Protein AF-0000000087572599 (afdb_homodimer)

Radius of gyration: 27.79 Å; Cα contacts (8 Å, |Δi|>4): 1695; chains: 2; bounding box: 74×83×64 Å

Organism: Thalassiosira oceanica (NCBI:txid159749)

InterPro domains:
  IPR001342 Homoserine dehydrogenase, catalytic [PF00742] (208-391)
  IPR036291 NAD(P)-binding domain superfamily [SSF51735] (2-220)

Sequence (808 aa):
MEEIRLGFLGFGSVNRALARMLVARSQSGPDAGDPRLHLSIPVGHHGHTRLVPWRAVLIVTRRHGILAPPFGDSADGHWDIDLNAVLDRVASAGNTIDNLPFSSMGEDELSRVTNIHLGKRDDNSPNTLVEAIPSNPRGDGEPVISIIRSALNNKLNVVSANKTPLAHRSGDEGEIYWELQRLAAANNVQYLHESSLMDGVPIFSLWKTMPHARLTRVRGCLNSTTTVIISRMEGDLDDTSPDGETFEQALQYAKDMGIVEADESLDIDGYDAAVKLRALLVVMSGVNESVPSLEDIEMESIRHITVEEIRRAYSDGKRKYRVVASARLSESDQWDAAVKLELISPSDPLYNLKGSDASCQLSTDCLGPVTVVSTDPTIMDTAYGLYSDIIRVTACCHEDSTTQMEEIRLGFLGFGSVNRALARMLVARSQSGPDAGDPRLHLSIPVGHHGHTRLVPWRAVLIVTRRHGILAPPFGDSADGHWDIDLNAVLDRVASAGNTIDNLPFSSMGEDELSRVTNIHLGKRDDNSPNTLVEAIPSNPRGDGEPVISIIRSALNNKLNVVSANKTPLAHRSGDEGEIYWELQRLAAANNVQYLHESSLMDGVPIFSLWKTMPHARLTRVRGCLNSTTTVIISRMEGDLDDTSPDGETFEQALQYAKDMGIVEADESLDIDGYDAAVKLRALLVVMSGVNESVPSLEDIEMESIRHITVEEIRRAYSDGKRKYRVVASARLSESDQWDAAVKLELISPSDPLYNLKGSDASCQLSTDCLGPVTVVSTDPTIMDTAYGLYSDIIRVTACCHEDSTTQ

Structure (mmCIF, N/CA/C/O backbone):
data_AF-0000000087572599-model_v1
#
loop_
_entity.id
_entity.type
_entity.pdbx_description
1 polymer 'homoserine dehydrogenase'
#
loop_
_atom_site.group_PDB
_atom_site.id
_atom_site.type_symbol
_atom_site.label_atom_id
_atom_site.label_alt_id
_atom_site.label_comp_id
_atom_site.label_asym_id
_atom_site.label_entity_id
_atom_site.label_seq_id
_atom_site.pdbx_PDB_ins_code
_atom_site.Cartn_x
_atom_site.Cartn_y
_atom_site.Cartn_z
_atom_site.occupancy
_atom_site.B_iso_or_equiv
_atom_site.auth_seq_id
_atom_site.auth_comp_id
_atom_site.auth_asym_id
_atom_site.auth_atom_id
_atom_site.pdbx_PDB_model_num
ATOM 1 N N . MET A 1 1 ? -23.531 9.594 -0.236 1 82.12 1 MET A N 1
ATOM 2 C CA . MET A 1 1 ? -23.766 11.016 -0.016 1 82.12 1 MET A CA 1
ATOM 3 C C . MET A 1 1 ? -24.094 11.727 -1.325 1 82.12 1 MET A C 1
ATOM 5 O O . MET A 1 1 ? -23.453 11.484 -2.35 1 82.12 1 MET A O 1
ATOM 9 N N . GLU A 1 2 ? -25.062 12.523 -1.342 1 84.38 2 GLU A N 1
ATOM 10 C CA . GLU A 1 2 ? -25.562 13.133 -2.568 1 84.38 2 GLU A CA 1
ATOM 11 C C . GLU A 1 2 ? -24.859 14.461 -2.846 1 84.38 2 GLU A C 1
ATOM 13 O O . GLU A 1 2 ? -24.828 14.922 -3.99 1 84.38 2 GLU A O 1
ATOM 18 N N . GLU A 1 3 ? -24.406 15.047 -1.808 1 89.25 3 GLU A N 1
ATOM 19 C CA . GLU A 1 3 ? -23.672 16.297 -1.925 1 89.25 3 GLU A CA 1
ATOM 20 C C . GLU A 1 3 ? -22.578 16.406 -0.867 1 89.25 3 GLU A C 1
ATOM 22 O O . GLU A 1 3 ? -22.766 15.969 0.27 1 89.25 3 GLU A O 1
ATOM 27 N N . ILE A 1 4 ? -21.547 17.062 -1.317 1 92.5 4 ILE A N 1
ATOM 28 C CA . ILE A 1 4 ? -20.453 17.297 -0.386 1 92.5 4 ILE A CA 1
ATOM 29 C C . ILE A 1 4 ? -20.406 18.781 0.006 1 92.5 4 ILE A C 1
ATOM 31 O O . ILE A 1 4 ? -20.297 19.656 -0.855 1 92.5 4 ILE A O 1
ATOM 35 N N . ARG A 1 5 ? -20.578 19.078 1.263 1 91.19 5 ARG A N 1
ATOM 36 C CA . ARG A 1 5 ? -20.391 20.406 1.812 1 91.19 5 ARG A CA 1
ATOM 37 C C . ARG A 1 5 ? -19.172 20.453 2.729 1 91.19 5 ARG A C 1
ATOM 39 O O . ARG A 1 5 ? -19.188 19.891 3.826 1 91.19 5 ARG A O 1
ATOM 46 N N . LEU A 1 6 ? -18.188 21.203 2.26 1 93.38 6 LEU A N 1
ATOM 47 C CA . LEU A 1 6 ? -16.891 21.141 2.932 1 93.38 6 LEU A CA 1
ATOM 48 C C . LEU A 1 6 ? -16.703 22.328 3.867 1 93.38 6 LEU A C 1
ATOM 50 O O . LEU A 1 6 ? -17.031 23.469 3.51 1 93.38 6 LEU A O 1
ATOM 54 N N . GLY A 1 7 ? -16.281 22.047 5.082 1 91.62 7 GLY A N 1
ATOM 55 C CA . GLY A 1 7 ? -15.688 23.031 5.98 1 91.62 7 GLY A CA 1
ATOM 56 C C . GLY A 1 7 ? -14.195 22.859 6.148 1 91.62 7 GLY A C 1
ATOM 57 O O . GLY A 1 7 ? -13.727 21.766 6.484 1 91.62 7 GLY A O 1
ATOM 58 N N . PHE A 1 8 ? -13.492 23.953 5.918 1 93 8 PHE A N 1
ATOM 59 C CA . PHE A 1 8 ? -12.039 23.906 6.062 1 93 8 PHE A CA 1
ATOM 60 C C . PHE A 1 8 ? -11.617 24.438 7.426 1 93 8 PHE A C 1
ATOM 62 O O . PHE A 1 8 ? -11.922 25.578 7.785 1 93 8 PHE A O 1
ATOM 69 N N . LEU A 1 9 ? -11.055 23.594 8.18 1 92.06 9 LEU A N 1
ATOM 70 C CA . LEU A 1 9 ? -10.391 24.016 9.406 1 92.06 9 LEU A CA 1
ATOM 71 C C . LEU A 1 9 ? -8.906 24.266 9.164 1 92.06 9 LEU A C 1
ATOM 73 O O . LEU A 1 9 ? -8.117 23.328 9.094 1 92.06 9 LEU A O 1
ATOM 77 N N . GLY A 1 10 ? -8.508 25.453 9.203 1 90.94 10 GLY A N 1
ATOM 78 C CA . GLY A 1 10 ? -7.211 25.859 8.68 1 90.94 10 GLY A CA 1
ATOM 79 C C . GLY A 1 10 ? -7.215 26.094 7.184 1 90.94 10 GLY A C 1
ATOM 80 O O . GLY A 1 10 ? -7.82 25.312 6.434 1 90.94 10 GLY A O 1
ATOM 81 N N . PHE A 1 11 ? -6.578 27.141 6.762 1 91.88 11 PHE A N 1
ATOM 82 C CA . PHE A 1 11 ? -6.488 27.453 5.336 1 91.88 11 PHE A CA 1
ATOM 83 C C . PHE A 1 11 ? -5.078 27.891 4.965 1 91.88 11 PHE A C 1
ATOM 85 O O . PHE A 1 11 ? -4.898 28.922 4.316 1 91.88 11 PHE A O 1
ATOM 92 N N . GLY A 1 12 ? -4.184 27.141 5.539 1 90.81 12 GLY A N 1
ATOM 93 C CA . GLY A 1 12 ? -2.785 27.297 5.176 1 90.81 12 GLY A CA 1
ATOM 94 C C . GLY A 1 12 ? -2.428 26.641 3.861 1 90.81 12 GLY A C 1
ATOM 95 O O . GLY A 1 12 ? -3.266 26.547 2.961 1 90.81 12 GLY A O 1
ATOM 96 N N . SER A 1 13 ? -1.172 26.234 3.705 1 89.75 13 SER A N 1
ATOM 97 C CA . SER A 1 13 ? -0.649 25.703 2.453 1 89.75 13 SER A CA 1
ATOM 98 C C . SER A 1 13 ? -1.389 24.438 2.041 1 89.75 13 SER A C 1
ATOM 100 O O . SER A 1 13 ? -1.718 24.25 0.867 1 89.75 13 SER A O 1
ATOM 102 N N . VAL A 1 14 ? -1.732 23.562 3.021 1 94.31 14 VAL A N 1
ATOM 103 C CA . VAL A 1 14 ? -2.33 22.266 2.721 1 94.31 14 VAL A CA 1
ATOM 104 C C . VAL A 1 14 ? -3.75 22.469 2.195 1 94.31 14 VAL A C 1
ATOM 106 O O . VAL A 1 14 ? -4.074 22.031 1.086 1 94.31 14 VAL A O 1
ATOM 109 N N . ASN A 1 15 ? -4.582 23.141 2.891 1 96 15 ASN A N 1
ATOM 110 C CA . ASN A 1 15 ? -5.977 23.281 2.484 1 96 15 ASN A CA 1
ATOM 111 C C . ASN A 1 15 ? -6.105 24.188 1.259 1 96 15 ASN A C 1
ATOM 113 O O . ASN A 1 15 ? -7.039 24.031 0.467 1 96 15 ASN A O 1
ATOM 117 N N . ARG A 1 16 ? -5.215 25.109 1.052 1 94.69 16 ARG A N 1
ATOM 118 C CA . ARG A 1 16 ? -5.223 25.875 -0.189 1 94.69 16 ARG A CA 1
ATOM 119 C C . ARG A 1 16 ? -4.871 25 -1.383 1 94.69 16 ARG A C 1
ATOM 121 O O . ARG A 1 16 ? -5.457 25.141 -2.459 1 94.69 16 ARG A O 1
ATOM 128 N N . ALA A 1 17 ? -3.865 24.109 -1.157 1 95.62 17 ALA A N 1
ATOM 129 C CA . ALA A 1 17 ? -3.545 23.156 -2.215 1 95.62 17 ALA A CA 1
ATOM 130 C C . ALA A 1 17 ? -4.73 22.25 -2.508 1 95.62 17 ALA A C 1
ATOM 132 O O . ALA A 1 17 ? -5.02 21.953 -3.668 1 95.62 17 ALA A O 1
ATOM 133 N N . LEU A 1 18 ? -5.398 21.812 -1.471 1 97.69 18 LEU A N 1
ATOM 134 C CA . LEU A 1 18 ? -6.59 20.984 -1.643 1 97.69 18 LEU A CA 1
ATOM 135 C C . LEU A 1 18 ? -7.672 21.75 -2.395 1 97.69 18 LEU A C 1
ATOM 137 O O . LEU A 1 18 ? -8.312 21.203 -3.293 1 97.69 18 LEU A O 1
ATOM 141 N N . ALA A 1 19 ? -7.891 22.984 -2.008 1 94.88 19 ALA A N 1
ATOM 142 C CA . ALA A 1 19 ? -8.883 23.812 -2.684 1 94.88 19 ALA A CA 1
ATOM 143 C C . ALA A 1 19 ? -8.586 23.922 -4.176 1 94.88 19 ALA A C 1
ATOM 145 O O . ALA A 1 19 ? -9.484 23.797 -5.008 1 94.88 19 ALA A O 1
ATOM 146 N N . ARG A 1 20 ? -7.363 24.172 -4.457 1 94.56 20 ARG A N 1
ATOM 147 C CA . ARG A 1 20 ? -6.961 24.25 -5.855 1 94.56 20 ARG A CA 1
ATOM 148 C C . ARG A 1 20 ? -7.254 22.938 -6.578 1 94.56 20 ARG A C 1
ATOM 150 O O . ARG A 1 20 ? -7.738 22.938 -7.711 1 94.56 20 ARG A O 1
ATOM 157 N N . MET A 1 21 ? -6.969 21.844 -5.961 1 95.5 21 MET A N 1
ATOM 158 C CA . MET A 1 21 ? -7.195 20.531 -6.547 1 95.5 21 MET A CA 1
ATOM 159 C C . MET A 1 21 ? -8.688 20.266 -6.758 1 95.5 21 MET A C 1
ATOM 161 O O . MET A 1 21 ? -9.094 19.781 -7.812 1 95.5 21 MET A O 1
ATOM 165 N N . LEU A 1 22 ? -9.461 20.562 -5.766 1 94.81 22 LEU A N 1
ATOM 166 C CA . LEU A 1 22 ? -10.906 20.391 -5.855 1 94.81 22 LEU A CA 1
ATOM 167 C C . LEU A 1 22 ? -11.477 21.188 -7.027 1 94.81 22 LEU A C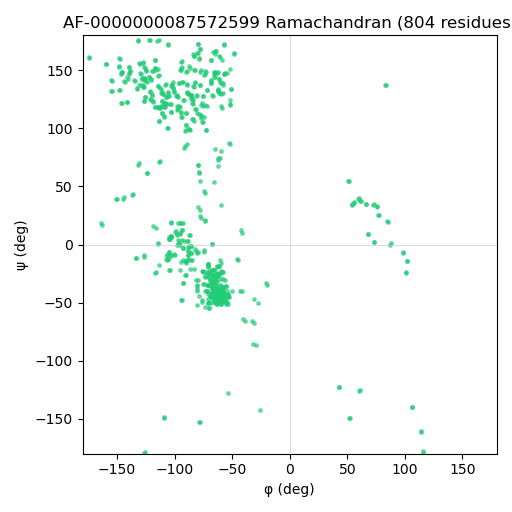 1
ATOM 169 O O . LEU A 1 22 ? -12.273 20.656 -7.809 1 94.81 22 LEU A O 1
ATOM 173 N N . VAL A 1 23 ? -11.078 22.375 -7.148 1 91.19 23 VAL A N 1
ATOM 174 C CA . VAL A 1 23 ? -11.555 23.234 -8.227 1 91.19 23 VAL A CA 1
ATOM 175 C C . VAL A 1 23 ? -11.078 22.703 -9.57 1 91.19 23 VAL A C 1
ATOM 177 O O . VAL A 1 23 ? -11.867 22.578 -10.508 1 91.19 23 VAL A O 1
ATOM 180 N N . ALA A 1 24 ? -9.828 22.359 -9.648 1 91.69 24 ALA A N 1
ATOM 181 C CA . ALA A 1 24 ? -9.234 21.891 -10.891 1 91.69 24 ALA A CA 1
ATOM 182 C C . ALA A 1 24 ? -9.891 20.594 -11.359 1 91.69 24 ALA A C 1
ATOM 184 O O . ALA A 1 24 ? -10.031 20.359 -12.562 1 91.69 24 ALA A O 1
ATOM 185 N N . ARG A 1 25 ? -10.359 19.766 -10.461 1 92.06 25 ARG A N 1
ATOM 186 C CA . ARG A 1 25 ? -10.875 18.438 -10.805 1 92.06 25 ARG A CA 1
ATOM 187 C C . ARG A 1 25 ? -12.398 18.469 -10.914 1 92.06 25 ARG A C 1
ATOM 189 O O . ARG A 1 25 ? -13.023 17.422 -11.141 1 92.06 25 ARG A O 1
ATOM 196 N N . SER A 1 26 ? -12.891 19.547 -10.703 1 90.31 26 SER A N 1
ATOM 197 C CA . SER A 1 26 ? -14.344 19.688 -10.773 1 90.31 26 SER A CA 1
ATOM 198 C C . SER A 1 26 ? -14.82 19.875 -12.211 1 90.31 26 SER A C 1
ATOM 200 O O . SER A 1 26 ? -14.109 20.438 -13.039 1 90.31 26 SER A O 1
ATOM 202 N N . GLN A 1 27 ? -15.914 19.219 -12.523 1 81.38 27 GLN A N 1
ATOM 203 C CA . GLN A 1 27 ? -16.656 19.438 -13.766 1 81.38 27 GLN A CA 1
ATOM 204 C C . GLN A 1 27 ? -17.891 20.297 -13.516 1 81.38 27 GLN A C 1
ATOM 206 O O . GLN A 1 27 ? -18.516 20.203 -12.453 1 81.38 27 GLN A O 1
ATOM 211 N N . SER A 1 28 ? -18.078 21.188 -14.516 1 66.44 28 SER A N 1
ATOM 212 C CA . SER A 1 28 ? -19.266 22.031 -14.383 1 66.44 28 SER A CA 1
ATOM 213 C C . SER A 1 28 ? -20.531 21.266 -14.766 1 66.44 28 SER A C 1
ATOM 215 O O . SER A 1 28 ? -20.531 20.484 -15.719 1 66.44 28 SER A O 1
ATOM 217 N N . GLY A 1 29 ? -21.453 21.109 -13.922 1 56 29 GLY A N 1
ATOM 218 C CA . GLY A 1 29 ? -22.719 20.5 -14.266 1 56 29 GLY A CA 1
ATOM 219 C C . GLY A 1 29 ? -23.422 21.203 -15.422 1 56 29 GLY A C 1
ATOM 220 O O . GLY A 1 29 ? -23.047 22.312 -15.805 1 56 29 GLY A O 1
ATOM 221 N N . PRO A 1 30 ? -24.219 20.391 -16.281 1 50.41 30 PRO A N 1
ATOM 222 C CA . PRO A 1 30 ? -24.906 20.938 -17.453 1 50.41 30 PRO A CA 1
ATOM 223 C C . PRO A 1 30 ? -25.531 22.312 -17.188 1 50.41 30 PRO A C 1
ATOM 225 O O . PRO A 1 30 ? -25.578 23.156 -18.078 1 50.41 30 PRO A O 1
ATOM 228 N N . ASP A 1 31 ? -26.469 22.359 -16.312 1 45.12 31 ASP A N 1
ATOM 229 C CA . ASP A 1 31 ? -27.312 23.531 -16.188 1 45.12 31 ASP A CA 1
ATOM 230 C C . ASP A 1 31 ? -26.562 24.703 -15.539 1 45.12 31 ASP A C 1
ATOM 232 O O . ASP A 1 31 ? -27.172 25.578 -14.922 1 45.12 31 ASP A O 1
ATOM 236 N N . ALA A 1 32 ? -25.297 24.641 -15.594 1 48.5 32 ALA A N 1
ATOM 237 C CA . ALA A 1 32 ? -24.594 25.578 -14.734 1 48.5 32 ALA A CA 1
ATOM 238 C C . ALA A 1 32 ? -24.688 27 -15.289 1 48.5 32 ALA A C 1
ATOM 240 O O . ALA A 1 32 ? -23.844 27.406 -16.094 1 48.5 32 ALA A O 1
ATOM 241 N N . GLY A 1 33 ? -25.688 27.516 -15.719 1 43.62 33 GLY A N 1
ATOM 242 C CA . GLY A 1 33 ? -25.766 28.953 -15.922 1 43.62 33 GLY A CA 1
ATOM 243 C C . GLY A 1 33 ? -24.953 29.75 -14.922 1 43.62 33 GLY A C 1
ATOM 244 O O . GLY A 1 33 ? -24.266 30.703 -15.297 1 43.62 33 GLY A O 1
ATOM 245 N N . ASP A 1 34 ? -25.203 29.812 -13.633 1 43.88 34 ASP A N 1
ATOM 246 C CA . ASP A 1 34 ? -24.578 30.531 -12.531 1 43.88 34 ASP A CA 1
ATOM 247 C C . ASP A 1 34 ? -23.25 29.891 -12.125 1 43.88 34 ASP A C 1
ATOM 249 O O . ASP A 1 34 ? -23.219 28.719 -11.75 1 43.88 34 ASP A O 1
ATOM 253 N N . PRO A 1 35 ? -22.25 30.5 -12.484 1 45.69 35 PRO A N 1
ATOM 254 C CA . PRO A 1 35 ? -20.891 30.031 -12.195 1 45.69 35 PRO A CA 1
ATOM 255 C C . PRO A 1 35 ? -20.75 29.484 -10.773 1 45.69 35 PRO A C 1
ATOM 257 O O . PRO A 1 35 ? -19.75 28.828 -10.453 1 45.69 35 PRO A O 1
ATOM 260 N N . ARG A 1 36 ? -21.438 30.25 -9.898 1 43.84 36 ARG A N 1
ATOM 261 C CA . ARG A 1 36 ? -21.516 29.688 -8.555 1 43.84 36 ARG A CA 1
ATOM 262 C C . ARG A 1 36 ? -21.875 28.203 -8.609 1 43.84 36 ARG A C 1
ATOM 264 O O . ARG A 1 36 ? -22.031 27.562 -7.57 1 43.84 36 ARG A O 1
ATOM 271 N N . LEU A 1 37 ? -22.312 27.75 -9.805 1 50.69 37 LEU A N 1
ATOM 272 C CA . LEU A 1 37 ? -22.891 26.5 -10.281 1 50.69 37 LEU A CA 1
ATOM 273 C C . LEU A 1 37 ? -22.031 25.312 -9.875 1 50.69 37 LEU A C 1
ATOM 275 O O . LEU A 1 37 ? -20.812 25.438 -9.719 1 50.69 37 LEU A O 1
ATOM 279 N N . HIS A 1 38 ? -22.672 24.094 -9.68 1 60.91 38 HIS A N 1
ATOM 280 C CA . HIS A 1 38 ? -22.531 22.797 -9.023 1 60.91 38 HIS A CA 1
ATOM 281 C C . HIS A 1 38 ? -21.297 22.047 -9.523 1 60.91 38 HIS A C 1
ATOM 283 O O . HIS A 1 38 ? -21.234 21.641 -10.688 1 60.91 38 HIS A O 1
ATOM 289 N N . LEU A 1 39 ? -20.141 22.578 -8.844 1 82.31 39 LEU A N 1
ATOM 290 C CA . LEU A 1 39 ? -18.969 21.75 -9.086 1 82.31 39 LEU A CA 1
ATOM 291 C C . LEU A 1 39 ? -19.219 20.312 -8.617 1 82.31 39 LEU A C 1
ATOM 293 O O . LEU A 1 39 ? -19.891 20.094 -7.613 1 82.31 39 LEU A O 1
ATOM 297 N N . SER A 1 40 ? -18.906 19.547 -9.492 1 91.62 40 SER A N 1
ATOM 298 C CA . SER A 1 40 ? -19.016 18.141 -9.141 1 91.62 40 SER A CA 1
ATOM 299 C C . SER A 1 40 ? -17.672 17.422 -9.305 1 91.62 40 SER A C 1
ATOM 301 O O . SER A 1 40 ? -16.859 17.812 -10.148 1 91.62 40 SER A O 1
ATOM 303 N N . ILE A 1 41 ? -17.438 16.5 -8.43 1 92.06 41 ILE A N 1
ATOM 304 C CA . ILE A 1 41 ? -16.234 15.688 -8.547 1 92.06 41 ILE A CA 1
ATOM 305 C C . ILE A 1 41 ? -16.625 14.219 -8.711 1 92.06 41 ILE A C 1
ATOM 307 O O . ILE A 1 41 ? -17.703 13.805 -8.289 1 92.06 41 ILE A O 1
ATOM 311 N N . PRO A 1 42 ? -15.797 13.492 -9.414 1 90.44 42 PRO A N 1
ATOM 312 C CA . PRO A 1 42 ? -16.078 12.062 -9.555 1 90.44 42 PRO A CA 1
ATOM 313 C C . PRO A 1 42 ? -15.828 11.281 -8.266 1 90.44 42 PRO A C 1
ATOM 315 O O . PRO A 1 42 ? -14.82 11.492 -7.594 1 90.44 42 PRO A O 1
ATOM 318 N N . VAL A 1 43 ? -16.797 10.438 -7.906 1 89.19 43 VAL A N 1
ATOM 319 C CA . VAL A 1 43 ? -16.703 9.57 -6.734 1 89.19 43 VAL A CA 1
ATOM 320 C C . VAL A 1 43 ? -16.922 8.117 -7.152 1 89.19 43 VAL A C 1
ATOM 322 O O . VAL A 1 43 ? -17.766 7.828 -8 1 89.19 43 VAL A O 1
ATOM 325 N N . GLY A 1 44 ? -16.125 7.23 -6.535 1 77.38 44 GLY A N 1
ATOM 326 C CA . GLY A 1 44 ? -16.219 5.82 -6.883 1 77.38 44 GLY A CA 1
ATOM 327 C C . GLY A 1 44 ? -14.953 5.281 -7.523 1 77.38 44 GLY A C 1
ATOM 328 O O . GLY A 1 44 ? -13.906 5.926 -7.477 1 77.38 44 GLY A O 1
ATOM 329 N N . HIS A 1 45 ? -15.031 4.023 -7.883 1 65.19 45 HIS A N 1
ATOM 330 C CA . HIS A 1 45 ? -13.891 3.357 -8.508 1 65.19 45 HIS A CA 1
ATOM 331 C C . HIS A 1 45 ? -14.117 3.154 -10 1 65.19 45 HIS A C 1
ATOM 333 O O . HIS A 1 45 ? -15.227 3.369 -10.5 1 65.19 45 HIS A O 1
ATOM 339 N N . HIS A 1 46 ? -12.984 2.691 -10.633 1 57.47 46 HIS A N 1
ATOM 340 C CA . HIS A 1 46 ? -13.008 2.535 -12.078 1 57.47 46 HIS A CA 1
ATOM 341 C C . HIS A 1 46 ? -14.203 1.705 -12.523 1 57.47 46 HIS A C 1
ATOM 343 O O . HIS A 1 46 ? -14.469 0.639 -11.969 1 57.47 46 HIS A O 1
ATOM 349 N N . GLY A 1 47 ? -14.992 2.322 -13.336 1 56.84 47 GLY A N 1
ATOM 350 C CA . GLY A 1 47 ? -16.156 1.741 -13.977 1 56.84 47 GLY A CA 1
ATOM 351 C C . GLY A 1 47 ? -17.469 2.123 -13.305 1 56.84 47 GLY A C 1
ATOM 352 O O . GLY A 1 47 ? -18.531 2.006 -13.898 1 56.84 47 GLY A O 1
ATOM 353 N N . HIS A 1 48 ? -17.359 2.471 -11.992 1 70.94 48 HIS A N 1
ATOM 354 C CA . HIS A 1 48 ? -18.562 2.859 -11.266 1 70.94 48 HIS A CA 1
ATOM 355 C C . HIS A 1 48 ? -18.406 4.242 -10.648 1 70.94 48 HIS A C 1
ATOM 357 O O . HIS A 1 48 ? -18.469 4.391 -9.422 1 70.94 48 HIS A O 1
ATOM 363 N N . THR A 1 49 ? -18.219 5.164 -11.484 1 82.44 49 THR A N 1
ATOM 364 C CA . THR A 1 49 ? -18 6.531 -11.031 1 82.44 49 THR A CA 1
ATOM 365 C C . THR A 1 49 ? -19.25 7.371 -11.188 1 82.44 49 THR A C 1
ATOM 367 O O . THR A 1 49 ? -19.984 7.227 -12.172 1 82.44 49 THR A O 1
ATOM 370 N N . ARG A 1 50 ? -19.562 8.164 -10.195 1 85.75 50 ARG A N 1
ATOM 371 C CA . ARG A 1 50 ? -20.641 9.148 -10.273 1 85.75 50 ARG A CA 1
ATOM 372 C C . ARG A 1 50 ? -20.125 10.547 -9.945 1 85.75 50 ARG A C 1
ATOM 374 O O . ARG A 1 50 ? -19.156 10.695 -9.188 1 85.75 50 ARG A O 1
ATOM 381 N N . LEU A 1 51 ? -20.734 11.422 -10.516 1 89.38 51 LEU A N 1
ATOM 382 C CA . LEU A 1 51 ? -20.422 12.812 -10.195 1 89.38 51 LEU A CA 1
ATOM 383 C C . LEU A 1 51 ? -21.219 13.289 -8.984 1 89.38 51 LEU A C 1
ATOM 385 O O . LEU A 1 51 ? -22.438 13.109 -8.93 1 89.38 51 LEU A O 1
ATOM 389 N N . VAL A 1 52 ? -20.547 13.836 -8.047 1 91.25 52 VAL A N 1
ATOM 390 C CA . VAL A 1 52 ? -21.188 14.336 -6.84 1 91.25 52 VAL A CA 1
ATOM 391 C C . VAL A 1 52 ? -20.953 15.836 -6.707 1 91.25 52 VAL A C 1
ATOM 393 O O . VAL A 1 52 ? -19.812 16.297 -6.75 1 91.25 52 VAL A O 1
ATOM 396 N N . PRO A 1 53 ? -22.016 16.578 -6.617 1 90.31 53 PRO A N 1
ATOM 397 C CA . PRO A 1 53 ? -21.844 18.016 -6.395 1 90.31 53 PRO A CA 1
ATOM 398 C C . PRO A 1 53 ? -21.141 18.328 -5.078 1 90.31 53 PRO A C 1
ATOM 400 O O . PRO A 1 53 ? -21.344 17.641 -4.078 1 90.31 53 PRO A O 1
ATOM 403 N N . TRP A 1 54 ? -20.281 19.375 -5.141 1 91.56 54 TRP A N 1
ATOM 404 C CA . TRP A 1 54 ? -19.625 19.766 -3.898 1 91.56 54 TRP A CA 1
ATOM 405 C C . TRP A 1 54 ? -19.547 21.281 -3.787 1 91.56 54 TRP A C 1
ATOM 407 O O . TRP A 1 54 ? -19.609 22 -4.793 1 91.56 54 TRP A O 1
ATOM 417 N N . ARG A 1 55 ? -19.516 21.812 -2.518 1 89.06 55 ARG A N 1
ATOM 418 C CA . ARG A 1 55 ? -19.359 23.234 -2.234 1 89.06 55 ARG A CA 1
ATOM 419 C C . ARG A 1 55 ? -18.562 23.453 -0.954 1 89.06 55 ARG A C 1
ATOM 421 O O . ARG A 1 55 ? -18.594 22.625 -0.047 1 89.06 55 ARG A O 1
ATOM 428 N N . ALA A 1 56 ? -17.844 24.531 -0.931 1 90.81 56 ALA A N 1
ATOM 429 C CA . ALA A 1 56 ? -17.219 25 0.299 1 90.81 56 ALA A CA 1
ATOM 430 C C . ALA A 1 56 ? -18.156 25.938 1.061 1 90.81 56 ALA A C 1
ATOM 432 O O . ALA A 1 56 ? -18.672 26.906 0.497 1 90.81 56 ALA A O 1
ATOM 433 N N . VAL A 1 57 ? -18.297 25.672 2.342 1 86.56 57 VAL A N 1
ATOM 434 C CA . VAL A 1 57 ? -19.328 26.453 3.029 1 86.56 57 VAL A CA 1
ATOM 435 C C . VAL A 1 57 ? -18.719 27.125 4.266 1 86.56 57 VAL A C 1
ATOM 437 O O . VAL A 1 57 ? -19.359 27.984 4.875 1 86.56 57 VAL A O 1
ATOM 440 N N . LEU A 1 58 ? -17.531 26.719 4.582 1 85.44 58 LEU A N 1
ATOM 441 C CA . LEU A 1 58 ? -16.938 27.234 5.805 1 85.44 58 LEU A CA 1
ATOM 442 C C . LEU A 1 58 ? -15.414 27.203 5.719 1 85.44 58 LEU A C 1
ATOM 444 O O . LEU A 1 58 ? -14.836 26.219 5.242 1 85.44 58 LEU A O 1
ATOM 448 N N . ILE A 1 59 ? -14.773 28.281 6.066 1 88.69 59 ILE A N 1
ATOM 449 C CA . ILE A 1 59 ? -13.336 28.328 6.328 1 88.69 59 ILE A CA 1
ATOM 450 C C . ILE A 1 59 ? -13.078 28.938 7.707 1 88.69 59 ILE A C 1
ATOM 452 O O . ILE A 1 59 ? -13.555 30.031 8.008 1 88.69 59 ILE A O 1
ATOM 456 N N . VAL A 1 60 ? -12.398 28.188 8.484 1 84.94 60 VAL A N 1
ATOM 457 C CA . VAL A 1 60 ? -12.07 28.656 9.828 1 84.94 60 VAL A CA 1
ATOM 458 C C . VAL A 1 60 ? -10.555 28.672 10.016 1 84.94 60 VAL A C 1
ATOM 460 O O . VAL A 1 60 ? -9.867 27.703 9.664 1 84.94 60 VAL A O 1
ATOM 463 N N . THR A 1 61 ? -10.047 29.75 10.516 1 84.62 61 THR A N 1
ATOM 464 C CA . THR A 1 61 ? -8.633 29.844 10.852 1 84.62 61 THR A CA 1
ATOM 465 C C . THR A 1 61 ? -8.445 30.312 12.289 1 84.62 61 THR A C 1
ATOM 467 O O . THR A 1 61 ? -9.336 30.953 12.859 1 84.62 61 THR A O 1
ATOM 470 N N . ARG A 1 62 ? -7.352 30.016 12.82 1 76.25 62 ARG A N 1
ATOM 471 C CA . ARG A 1 62 ? -7.07 30.375 14.203 1 76.25 62 ARG A CA 1
ATOM 472 C C . ARG A 1 62 ? -6.93 31.891 14.359 1 76.25 62 ARG A C 1
ATOM 474 O O . ARG A 1 62 ? -7.48 32.469 15.297 1 76.25 62 ARG A O 1
ATOM 481 N N . ARG A 1 63 ? -6.281 32.5 13.492 1 76.12 63 ARG A N 1
ATOM 482 C CA . ARG A 1 63 ? -5.879 33.906 13.656 1 76.12 63 ARG A CA 1
ATOM 483 C C . ARG A 1 63 ? -6.91 34.844 13.055 1 76.12 63 ARG A C 1
ATOM 485 O O . ARG A 1 63 ? -7.137 35.938 13.57 1 76.12 63 ARG A O 1
ATOM 492 N N . HIS A 1 64 ? -7.578 34.438 11.969 1 75.88 64 HIS A N 1
ATOM 493 C CA . HIS A 1 64 ? -8.359 35.375 11.188 1 75.88 64 HIS A CA 1
ATOM 494 C C . HIS A 1 64 ? -9.852 35.219 11.453 1 75.88 64 HIS A C 1
ATOM 496 O O . HIS A 1 64 ? -10.641 36.125 11.18 1 75.88 64 HIS A O 1
ATOM 502 N N . GLY A 1 65 ? -10.164 34.062 11.922 1 77.88 65 GLY A N 1
ATOM 503 C CA . GLY A 1 65 ? -11.57 33.844 12.219 1 77.88 65 GLY A CA 1
ATOM 504 C C . GLY A 1 65 ? -12.266 32.938 11.203 1 77.88 65 GLY A C 1
ATOM 505 O O . GLY A 1 65 ? -11.734 31.906 10.82 1 77.88 65 GLY A O 1
ATOM 506 N N . ILE A 1 66 ? -13.555 33.375 10.898 1 76.19 66 ILE A N 1
ATOM 507 C CA . ILE A 1 66 ? -14.43 32.5 10.109 1 76.19 66 ILE A CA 1
ATOM 508 C C . ILE A 1 66 ? -14.82 33.219 8.812 1 76.19 66 ILE A C 1
ATOM 510 O O . ILE A 1 66 ? -15.109 34.406 8.82 1 76.19 66 ILE A O 1
ATOM 514 N N . LEU A 1 67 ? -14.586 32.5 7.812 1 75.88 67 LEU A N 1
ATOM 515 C CA . LEU A 1 67 ? -15.164 32.906 6.535 1 75.88 67 LEU A CA 1
ATOM 516 C C . LEU A 1 67 ? -16.344 32 6.164 1 75.88 67 LEU A C 1
ATOM 518 O O . LEU A 1 67 ? -16.172 30.781 6.012 1 75.88 67 LEU A O 1
ATOM 522 N N . ALA A 1 68 ? -17.5 32.438 6.383 1 67.31 68 ALA A N 1
ATOM 523 C CA . ALA A 1 68 ? -18.719 31.719 6.016 1 67.31 68 ALA A CA 1
ATOM 524 C C . ALA A 1 68 ? -19.625 32.594 5.16 1 67.31 68 ALA A C 1
ATOM 526 O O . ALA A 1 68 ? -19.609 33.812 5.277 1 67.31 68 ALA A O 1
ATOM 527 N N . PRO A 1 69 ? -20.328 31.906 4.094 1 55.75 69 PRO A N 1
ATOM 528 C CA . PRO A 1 69 ? -21.281 32.75 3.381 1 55.75 69 PRO A CA 1
ATOM 529 C C . PRO A 1 69 ? -22.203 33.531 4.32 1 55.75 69 PRO A C 1
ATOM 531 O O . PRO A 1 69 ? -22.359 33.156 5.488 1 55.75 69 PRO A O 1
ATOM 534 N N . PRO A 1 70 ? -22.969 34.719 3.717 1 48.16 70 PRO A N 1
ATOM 535 C CA . PRO A 1 70 ? -22.734 35.312 2.398 1 48.16 70 PRO A CA 1
ATOM 536 C C . PRO A 1 70 ? -21.328 35.906 2.26 1 48.16 70 PRO A C 1
ATOM 538 O O . PRO A 1 70 ? -20.969 36.812 3.033 1 48.16 70 PRO A O 1
ATOM 541 N N . PHE A 1 71 ? -20.375 35.219 2.256 1 41.75 71 PHE A N 1
ATOM 542 C CA . PHE A 1 71 ? -19.188 36.062 2.076 1 41.75 71 PHE A CA 1
ATOM 543 C C . PHE A 1 71 ? -19.547 37.312 1.274 1 41.75 71 PHE A C 1
ATOM 545 O O . PHE A 1 71 ? -19.109 38.406 1.616 1 41.75 71 PHE A O 1
ATOM 552 N N . GLY A 1 72 ? -19.453 37.062 -0.083 1 34.53 72 GLY A N 1
ATOM 553 C CA . GLY A 1 72 ? -19.734 38.125 -1.034 1 34.53 72 GLY A CA 1
ATOM 554 C C . GLY A 1 72 ? -21.188 38.594 -1 1 34.53 72 GLY A C 1
ATOM 555 O O . GLY A 1 72 ? -22 38 -0.296 1 34.53 72 GLY A O 1
ATOM 556 N N . ASP A 1 73 ? -21.312 39.75 -1.597 1 33.88 73 ASP A N 1
ATOM 557 C CA . ASP A 1 73 ? -22.562 40.438 -1.981 1 33.88 73 ASP A CA 1
ATOM 558 C C . ASP A 1 73 ? -23.562 39.438 -2.555 1 33.88 73 ASP A C 1
ATOM 560 O O . ASP A 1 73 ? -24.344 39.75 -3.439 1 33.88 73 ASP A O 1
ATOM 564 N N . SER A 1 74 ? -23.266 38.188 -2.428 1 36.62 74 SER A N 1
ATOM 565 C CA . SER A 1 74 ? -24.25 37.5 -3.275 1 36.62 74 SER A CA 1
ATOM 566 C C . SER A 1 74 ? -25.672 37.781 -2.779 1 36.62 74 SER A C 1
ATOM 568 O O . SER A 1 74 ? -26.016 37.406 -1.647 1 36.62 74 SER A O 1
ATOM 570 N N . ALA A 1 75 ? -26.109 38.75 -2.969 1 36.88 75 ALA A N 1
ATOM 571 C CA . ALA A 1 75 ? -27.516 39.156 -2.936 1 36.88 75 ALA A CA 1
ATOM 572 C C . ALA A 1 75 ? -28.438 37.969 -3.062 1 36.88 75 ALA A C 1
ATOM 574 O O . ALA A 1 75 ? -29.656 38.094 -2.838 1 36.88 75 ALA A O 1
ATOM 575 N N . ASP A 1 76 ? -27.984 36.938 -3.885 1 40.88 76 ASP A N 1
ATOM 576 C CA . ASP A 1 76 ? -28.984 36 -4.336 1 40.88 76 ASP A CA 1
ATOM 577 C C . ASP A 1 76 ? -29.062 34.812 -3.393 1 40.88 76 ASP A C 1
ATOM 579 O O . ASP A 1 76 ? -29.688 33.781 -3.719 1 40.88 76 ASP A O 1
ATOM 583 N N . GLY A 1 77 ? -28.578 34.812 -2.139 1 44.19 77 GLY A N 1
ATOM 584 C CA . GLY A 1 77 ? -28.875 33.719 -1.233 1 44.19 77 GLY A CA 1
ATOM 585 C C . GLY A 1 77 ? -27.891 32.562 -1.33 1 44.19 77 GLY A C 1
ATOM 586 O O . GLY A 1 77 ? -28.141 31.484 -0.791 1 44.19 77 GLY A O 1
ATOM 587 N N . HIS A 1 78 ? -26.859 32.656 -2.197 1 49.59 78 HIS A N 1
ATOM 588 C CA . HIS A 1 78 ? -26.078 31.453 -2.426 1 49.59 78 HIS A CA 1
ATOM 589 C C . HIS A 1 78 ? -24.984 31.297 -1.37 1 49.59 78 HIS A C 1
ATOM 591 O O . HIS A 1 78 ? -24.266 32.25 -1.073 1 49.59 78 HIS A O 1
ATOM 597 N N . TRP A 1 79 ? -25.031 30.375 -0.389 1 53.78 79 TRP A N 1
ATOM 598 C CA . TRP A 1 79 ? -24.266 30.047 0.809 1 53.78 79 TRP A CA 1
ATOM 599 C C . TRP A 1 79 ? -22.969 29.312 0.449 1 53.78 79 TRP A C 1
ATOM 601 O O . TRP A 1 79 ? -22.406 28.609 1.283 1 53.78 79 TRP A O 1
ATOM 611 N N . ASP A 1 80 ? -22.344 29.594 -0.813 1 74.12 80 ASP A N 1
ATOM 612 C CA . ASP A 1 80 ? -21.141 28.875 -1.226 1 74.12 80 ASP A CA 1
ATOM 613 C C . ASP A 1 80 ? -19.938 29.812 -1.254 1 74.12 80 ASP A C 1
ATOM 615 O O . ASP A 1 80 ? -20.062 31 -1.599 1 74.12 80 ASP A O 1
ATOM 619 N N . ILE A 1 81 ? -18.859 29.422 -0.657 1 82.31 81 ILE A N 1
ATOM 620 C CA . ILE A 1 81 ? -17.594 30.141 -0.765 1 82.31 81 ILE A CA 1
ATOM 621 C C . ILE A 1 81 ? -16.984 29.922 -2.152 1 82.31 81 ILE A C 1
ATOM 623 O O . ILE A 1 81 ? -16.797 28.781 -2.58 1 82.31 81 ILE A O 1
ATOM 627 N N . ASP A 1 82 ? -16.797 30.969 -2.873 1 82.62 82 ASP A N 1
ATOM 628 C CA . ASP A 1 82 ? -16.078 30.875 -4.141 1 82.62 82 ASP A CA 1
ATOM 629 C C . ASP A 1 82 ? -14.586 30.656 -3.918 1 82.62 82 ASP A C 1
ATOM 631 O O . ASP A 1 82 ? -13.836 31.625 -3.758 1 82.62 82 ASP A O 1
ATOM 635 N N . LEU A 1 83 ? -14.172 29.484 -4.004 1 86.81 83 LEU A N 1
ATOM 636 C CA . LEU A 1 83 ? -12.789 29.125 -3.691 1 86.81 83 LEU A CA 1
ATOM 637 C C . LEU A 1 83 ? -11.828 29.75 -4.703 1 86.81 83 LEU A C 1
ATOM 639 O O . LEU A 1 83 ? -10.703 30.094 -4.359 1 86.81 83 LEU A O 1
ATOM 643 N N . ASN A 1 84 ? -12.273 29.906 -5.914 1 83.88 84 ASN A N 1
ATOM 644 C CA . ASN A 1 84 ? -11.422 30.547 -6.902 1 83.88 84 ASN A CA 1
ATOM 645 C C . ASN A 1 84 ? -11.094 31.984 -6.512 1 83.88 84 ASN A C 1
ATOM 647 O O . ASN A 1 84 ? -9.938 32.406 -6.574 1 83.88 84 ASN A O 1
ATOM 651 N N . ALA A 1 85 ? -12.148 32.625 -6.16 1 82.5 85 ALA A N 1
ATOM 652 C CA . ALA A 1 85 ? -11.961 34 -5.75 1 82.5 85 ALA A CA 1
ATOM 653 C C . ALA A 1 85 ? -11.078 34.094 -4.516 1 82.5 85 ALA A C 1
ATOM 655 O O . ALA A 1 85 ? -10.227 35 -4.418 1 82.5 85 ALA A O 1
ATOM 656 N N . VAL A 1 86 ? -11.305 33.219 -3.656 1 85 86 VAL A N 1
ATOM 657 C CA . VAL A 1 86 ? -10.523 33.188 -2.422 1 85 86 VAL A CA 1
ATOM 658 C C . VAL A 1 86 ? -9.055 32.938 -2.742 1 85 86 VAL A C 1
ATOM 660 O O . VAL A 1 86 ? -8.172 33.656 -2.254 1 85 86 VAL A O 1
ATOM 663 N N . LEU A 1 87 ? -8.758 32 -3.572 1 87.25 87 LEU A N 1
ATOM 664 C CA . LEU A 1 87 ? -7.398 31.625 -3.932 1 87.25 87 LEU A CA 1
ATOM 665 C C . LEU A 1 87 ? -6.711 32.75 -4.707 1 87.25 87 LEU A C 1
ATOM 667 O O . LEU A 1 87 ? -5.523 33.031 -4.5 1 87.25 87 LEU A O 1
ATOM 671 N N . ASP A 1 88 ? -7.469 33.375 -5.531 1 86.25 88 ASP A N 1
ATOM 672 C CA . ASP A 1 88 ? -6.934 34.5 -6.293 1 86.25 88 ASP A CA 1
ATOM 673 C C . ASP A 1 88 ? -6.523 35.625 -5.367 1 86.25 88 ASP A C 1
ATOM 675 O O . ASP A 1 88 ? -5.477 36.25 -5.562 1 86.25 88 ASP A O 1
ATOM 679 N N . ARG A 1 89 ? -7.363 35.875 -4.43 1 83.44 89 ARG A N 1
ATOM 680 C CA . ARG A 1 89 ? -7.07 36.969 -3.477 1 83.44 89 ARG A CA 1
ATOM 681 C C . ARG A 1 89 ? -5.828 36.625 -2.654 1 83.44 89 ARG A C 1
ATOM 683 O O . ARG A 1 89 ? -5 37.5 -2.398 1 83.44 89 ARG A O 1
ATOM 690 N N . VAL A 1 90 ? -5.73 35.438 -2.301 1 84.88 90 VAL A N 1
ATOM 691 C CA . VAL A 1 90 ? -4.57 35 -1.531 1 84.88 90 VAL A CA 1
ATOM 692 C C . VAL A 1 90 ? -3.307 35.125 -2.375 1 84.88 90 VAL A C 1
ATOM 694 O O . VAL A 1 90 ? -2.287 35.625 -1.896 1 84.88 90 VAL A O 1
ATOM 697 N N . ALA A 1 91 ? -3.402 34.656 -3.57 1 84.25 91 ALA A N 1
ATOM 698 C CA . ALA A 1 91 ? -2.262 34.75 -4.477 1 84.25 91 ALA A CA 1
ATOM 699 C C . ALA A 1 91 ? -1.84 36.188 -4.699 1 84.25 91 ALA A C 1
ATOM 701 O O . ALA A 1 91 ? -0.647 36.5 -4.699 1 84.25 91 ALA A O 1
ATOM 702 N N . SER A 1 92 ? -2.781 37.031 -4.863 1 84 92 SER A N 1
ATOM 703 C CA . SER A 1 92 ? -2.529 38.438 -5.141 1 84 92 SER A CA 1
ATOM 704 C C . SER A 1 92 ? -1.958 39.156 -3.92 1 84 92 SER A C 1
ATOM 706 O O . SER A 1 92 ? -1.3 40.188 -4.051 1 84 92 SER A O 1
ATOM 708 N N . ALA A 1 93 ? -2.227 38.594 -2.799 1 80.81 93 ALA A N 1
ATOM 709 C CA . ALA A 1 93 ? -1.775 39.219 -1.555 1 80.81 93 ALA A CA 1
ATOM 710 C C . ALA A 1 93 ? -0.471 38.594 -1.073 1 80.81 93 ALA A C 1
ATOM 712 O O . ALA A 1 93 ? -0.16 38.625 0.12 1 80.81 93 ALA A O 1
ATOM 713 N N . GLY A 1 94 ? 0.287 37.875 -1.972 1 79.06 94 GLY A N 1
ATOM 714 C CA . GLY A 1 94 ? 1.554 37.25 -1.597 1 79.06 94 GLY A CA 1
ATOM 715 C C . GLY A 1 94 ? 1.391 35.969 -0.804 1 79.06 94 GLY A C 1
ATOM 716 O O . GLY A 1 94 ? 2.131 35.75 0.151 1 79.06 94 GLY A O 1
ATOM 717 N N . ASN A 1 95 ? 0.279 35.312 -0.982 1 79.12 95 ASN A N 1
ATOM 718 C CA . ASN A 1 95 ? -0.004 34 -0.418 1 79.12 95 ASN A CA 1
ATOM 719 C C . ASN A 1 95 ? -0.333 34.094 1.069 1 79.12 95 ASN A C 1
ATOM 721 O O . ASN A 1 95 ? 0.117 33.25 1.858 1 79.12 95 ASN A O 1
ATOM 725 N N . THR A 1 96 ? -0.963 35.219 1.366 1 79.5 96 THR A N 1
ATOM 726 C CA . THR A 1 96 ? -1.461 35.375 2.727 1 79.5 96 THR A CA 1
ATOM 727 C C . THR A 1 96 ? -2.984 35.469 2.74 1 79.5 96 THR A C 1
ATOM 729 O O . THR A 1 96 ? -3.598 35.906 1.775 1 79.5 96 THR A O 1
ATOM 732 N N . ILE A 1 97 ? -3.588 35.031 3.797 1 81.06 97 ILE A N 1
ATOM 733 C CA . ILE A 1 97 ? -5.043 35.031 3.896 1 81.06 97 ILE A CA 1
ATOM 734 C C . ILE A 1 97 ? -5.5 36.281 4.688 1 81.06 97 ILE A C 1
ATOM 736 O O . ILE A 1 97 ? -6.688 36.406 4.984 1 81.06 97 ILE A O 1
ATOM 740 N N . ASP A 1 98 ? -4.641 37.156 4.961 1 77.56 98 ASP A N 1
ATOM 741 C CA . ASP A 1 98 ? -4.898 38.312 5.82 1 77.56 98 ASP A CA 1
ATOM 742 C C . ASP A 1 98 ? -5.957 39.219 5.211 1 77.56 98 ASP A C 1
ATOM 744 O O . ASP A 1 98 ? -6.695 39.875 5.938 1 77.56 98 ASP A O 1
ATOM 748 N N . ASN A 1 99 ? -6.102 39.219 3.904 1 74.12 99 ASN A N 1
ATOM 749 C CA . ASN A 1 99 ? -6.984 40.188 3.24 1 74.12 99 ASN A CA 1
ATOM 750 C C . ASN A 1 99 ? -8.359 39.562 2.967 1 74.12 99 ASN A C 1
ATOM 752 O O . ASN A 1 99 ? -9.227 40.219 2.383 1 74.12 99 ASN A O 1
ATOM 756 N N . LEU A 1 100 ? -8.516 38.406 3.414 1 76.38 100 LEU A N 1
ATOM 757 C CA . LEU A 1 100 ? -9.836 37.781 3.236 1 76.38 100 LEU A CA 1
ATOM 758 C C . LEU A 1 100 ? -10.828 38.344 4.258 1 76.38 100 LEU A C 1
ATOM 760 O O . LEU A 1 100 ? -10.438 38.719 5.363 1 76.38 100 LEU A O 1
ATOM 764 N N . PRO A 1 101 ? -12.102 38.406 3.854 1 74.25 101 PRO A N 1
ATOM 765 C CA . PRO A 1 101 ? -13.094 39.031 4.738 1 74.25 101 PRO A CA 1
ATOM 766 C C . PRO A 1 101 ? -13.547 38.094 5.852 1 74.25 101 PRO A C 1
ATOM 768 O O . PRO A 1 101 ? -14.727 37.719 5.91 1 74.25 101 PRO A O 1
ATOM 771 N N . PHE A 1 102 ? -12.609 37.844 6.734 1 73.69 102 PHE A N 1
ATOM 772 C CA . PHE A 1 102 ? -12.938 37.031 7.887 1 73.69 102 PHE A CA 1
ATOM 773 C C . PHE A 1 102 ? -13.75 37.812 8.906 1 73.69 102 PHE A C 1
ATOM 775 O O . PHE A 1 102 ? -13.539 39 9.094 1 73.69 102 PHE A O 1
ATOM 782 N N . SER A 1 103 ? -14.844 37.281 9.312 1 69.44 103 SER A N 1
ATOM 783 C CA . SER A 1 103 ? -15.531 37.844 10.469 1 69.44 103 SER A CA 1
ATOM 784 C C . SER A 1 103 ? -14.82 37.5 11.766 1 69.44 103 SER A C 1
ATOM 786 O O . SER A 1 103 ? -14.414 36.344 11.953 1 69.44 103 SER A O 1
ATOM 788 N N . SER A 1 104 ? -14.164 38.594 12.422 1 56.5 104 SER A N 1
ATOM 789 C CA . SER A 1 104 ? -13.359 38.469 13.625 1 56.5 104 SER A CA 1
ATOM 790 C C . SER A 1 104 ? -14.125 37.75 14.727 1 56.5 104 SER A C 1
ATOM 792 O O . SER A 1 104 ? -15.312 38 14.945 1 56.5 104 SER A O 1
ATOM 794 N N . MET A 1 105 ? -14.078 36.594 14.773 1 50.81 105 MET A N 1
ATOM 795 C CA . MET A 1 105 ? -14.773 36.094 15.945 1 50.81 105 MET A CA 1
ATOM 796 C C . MET A 1 105 ? -13.953 36.312 17.203 1 50.81 105 MET A C 1
ATOM 798 O O . MET A 1 105 ? -12.719 36.25 17.172 1 50.81 105 MET A O 1
ATOM 802 N N . GLY A 1 106 ? -14.5 37.094 18.156 1 43.88 106 GLY A N 1
ATOM 803 C CA . GLY A 1 106 ? -13.875 37.281 19.453 1 43.88 106 GLY A CA 1
ATOM 804 C C . GLY A 1 106 ? -12.977 36.094 19.844 1 43.88 106 GLY A C 1
ATOM 805 O O . GLY A 1 106 ? -12.656 35.25 19.016 1 43.88 106 GLY A O 1
ATOM 806 N N . GLU A 1 107 ? -13.062 35.781 21.297 1 45.91 107 GLU A N 1
ATOM 807 C CA . GLU A 1 107 ? -12.203 34.844 22.031 1 45.91 107 GLU A CA 1
ATOM 808 C C . GLU A 1 107 ? -12.195 33.469 21.375 1 45.91 107 GLU A C 1
ATOM 810 O O . GLU A 1 107 ? -12.547 33.344 20.203 1 45.91 107 GLU A O 1
ATOM 815 N N . ASP A 1 108 ? -12.539 32.25 22.359 1 49.22 108 ASP A N 1
ATOM 816 C CA . ASP A 1 108 ? -12.375 30.812 22.219 1 49.22 108 ASP A CA 1
ATOM 817 C C . ASP A 1 108 ? -13.156 30.297 21.016 1 49.22 108 ASP A C 1
ATOM 819 O O . ASP A 1 108 ? -14.227 29.703 21.172 1 49.22 108 ASP A O 1
ATOM 823 N N . GLU A 1 109 ? -13.328 30.906 19.984 1 46.44 109 GLU A N 1
ATOM 824 C CA . GLU A 1 109 ? -14.148 30.953 18.766 1 46.44 109 GLU A CA 1
ATOM 825 C C . GLU A 1 109 ? -14.117 29.609 18.047 1 46.44 109 GLU A C 1
ATOM 827 O O . GLU A 1 109 ? -15.125 29.172 17.469 1 46.44 109 GLU A O 1
ATOM 832 N N . LEU A 1 110 ? -13.039 29.047 18.016 1 54.22 110 LEU A N 1
ATOM 833 C CA . LEU A 1 110 ? -13.078 27.703 17.469 1 54.22 110 LEU A CA 1
ATOM 834 C C . LEU A 1 110 ? -14.18 26.875 18.125 1 54.22 110 LEU A C 1
ATOM 836 O O . LEU A 1 110 ? -14.875 26.109 17.453 1 54.22 110 LEU A O 1
ATOM 840 N N . SER A 1 111 ? -14.195 27.172 19.453 1 55.03 111 SER A N 1
ATOM 841 C CA . SER A 1 111 ? -15.266 26.484 20.172 1 55.03 111 SER A CA 1
ATOM 842 C C . SER A 1 111 ? -16.625 26.859 19.625 1 55.03 111 SER A C 1
ATOM 844 O O . SER A 1 111 ? -17.531 26.016 19.562 1 55.03 111 SER A O 1
ATOM 846 N N . ARG A 1 112 ? -16.719 28.094 19.266 1 49 112 ARG A N 1
ATOM 847 C CA . ARG A 1 112 ? -18 28.562 18.734 1 49 112 ARG A CA 1
ATOM 848 C C . ARG A 1 112 ? -18.266 27.984 17.344 1 49 112 ARG A C 1
ATOM 850 O O . ARG A 1 112 ? -19.406 27.656 17 1 49 112 ARG A O 1
ATOM 857 N N . VAL A 1 113 ? -17.281 27.984 16.578 1 51.66 113 VAL A N 1
ATOM 858 C CA . VAL A 1 113 ? -17.391 27.422 15.234 1 51.66 113 VAL A CA 1
ATOM 859 C C . VAL A 1 113 ? -17.922 26 15.305 1 51.66 113 VAL A C 1
ATOM 861 O O . VAL A 1 113 ? -18.797 25.609 14.523 1 51.66 113 VAL A O 1
ATOM 864 N N . THR A 1 114 ? -17.312 25.297 16.359 1 55.75 114 THR A N 1
ATOM 865 C CA . THR A 1 114 ? -17.766 23.922 16.531 1 55.75 114 THR A CA 1
ATOM 866 C C . THR A 1 114 ? -19.234 23.875 16.922 1 55.75 114 THR A C 1
ATOM 868 O O . THR A 1 114 ? -19.969 23 16.484 1 55.75 114 THR A O 1
ATOM 871 N N . ASN A 1 115 ? -19.531 24.828 17.75 1 53.16 115 ASN A N 1
ATOM 872 C CA . ASN A 1 115 ? -20.891 24.812 18.25 1 53.16 115 ASN A CA 1
ATOM 873 C C . ASN A 1 115 ? -21.891 25.328 17.219 1 53.16 115 ASN A C 1
ATOM 875 O O . ASN A 1 115 ? -22.984 24.766 17.078 1 53.16 115 ASN A O 1
ATOM 879 N N . ILE A 1 116 ? -21.594 26.484 16.625 1 49.19 116 ILE A N 1
ATOM 880 C CA . ILE A 1 116 ? -22.594 27.172 15.812 1 49.19 116 ILE A CA 1
ATOM 881 C C . ILE A 1 116 ? -22.719 26.469 14.461 1 49.19 116 ILE A C 1
ATOM 883 O O . ILE A 1 116 ? -23.844 26.172 14.016 1 49.19 116 ILE A O 1
ATOM 887 N N . HIS A 1 117 ? -21.641 26.203 13.852 1 56.94 117 HIS A N 1
ATOM 888 C CA . HIS A 1 117 ? -21.781 25.828 12.453 1 56.94 117 HIS A CA 1
ATOM 889 C C . HIS A 1 117 ? -21.828 24.312 12.297 1 56.94 117 HIS A C 1
ATOM 891 O O . HIS A 1 117 ? -22.531 23.797 11.422 1 56.94 117 HIS A O 1
ATOM 897 N N . LEU A 1 118 ? -21.297 23.734 13.297 1 59.03 118 LEU A N 1
ATOM 898 C CA . LEU A 1 118 ? -21.344 22.281 13.219 1 59.03 118 LEU A CA 1
ATOM 899 C C . LEU A 1 118 ? -22.688 21.75 13.703 1 59.03 118 LEU A C 1
ATOM 901 O O . LEU A 1 118 ? -23.141 20.688 13.281 1 59.03 118 LEU A O 1
ATOM 905 N N . GLY A 1 119 ? -23.203 22.672 14.445 1 55.09 119 GLY A N 1
ATOM 906 C CA . GLY A 1 119 ? -24.438 22.219 15.062 1 55.09 119 GLY A CA 1
ATOM 907 C C . GLY A 1 119 ? -25.672 22.516 14.227 1 55.09 119 GLY A C 1
ATOM 908 O O . GLY A 1 119 ? -26.734 21.922 14.445 1 55.09 119 GLY A O 1
ATOM 909 N N . LYS A 1 120 ? -25.359 23.406 13.25 1 58.47 120 LYS A N 1
ATOM 910 C CA . LYS A 1 120 ? -26.531 23.719 12.438 1 58.47 120 LYS A CA 1
ATOM 911 C C . LYS A 1 120 ? -26.703 22.703 11.305 1 58.47 120 LYS A C 1
ATOM 913 O O . LYS A 1 120 ? -25.734 22.375 10.602 1 58.47 120 LYS A O 1
ATOM 918 N N . ARG A 1 121 ? -27.547 21.766 11.531 1 61.91 121 ARG A N 1
ATOM 919 C CA . ARG A 1 121 ? -27.828 20.703 10.562 1 61.91 121 ARG A CA 1
ATOM 920 C C . ARG A 1 121 ? -28.75 21.203 9.453 1 61.91 121 ARG A C 1
ATOM 922 O O . ARG A 1 121 ? -29.859 20.719 9.305 1 61.91 121 ARG A O 1
ATOM 929 N N . ASP A 1 122 ? -28.219 22.328 8.852 1 68.5 122 ASP A N 1
ATOM 930 C CA . ASP A 1 122 ? -29.016 22.797 7.719 1 68.5 122 ASP A CA 1
ATOM 931 C C . ASP A 1 122 ? -28.234 22.672 6.414 1 68.5 122 ASP A C 1
ATOM 933 O O . ASP A 1 122 ? -27.109 22.141 6.398 1 68.5 122 ASP A O 1
ATOM 937 N N . ASP A 1 123 ? -28.797 22.938 5.363 1 71.5 123 ASP A N 1
ATOM 938 C CA . ASP A 1 123 ? -28.25 22.734 4.027 1 71.5 123 ASP A CA 1
ATOM 939 C C . ASP A 1 123 ? -27.062 23.672 3.768 1 71.5 123 ASP A C 1
ATOM 941 O O . ASP A 1 123 ? -26.375 23.531 2.762 1 71.5 123 ASP A O 1
ATOM 945 N N . ASN A 1 124 ? -26.781 24.453 4.809 1 72.69 124 ASN A N 1
ATOM 946 C CA . ASN A 1 124 ? -25.672 25.375 4.637 1 72.69 124 ASN A CA 1
ATOM 947 C C . ASN A 1 124 ? -24.516 25.031 5.566 1 72.69 124 ASN A C 1
ATOM 949 O O . ASN A 1 124 ? -23.469 25.703 5.547 1 72.69 124 ASN A O 1
ATOM 953 N N . SER A 1 125 ? -24.703 24.016 6.277 1 81.38 125 SER A N 1
ATOM 954 C CA . SER A 1 125 ? -23.656 23.562 7.184 1 81.38 125 SER A CA 1
ATOM 955 C C . SER A 1 125 ? -22.797 22.469 6.531 1 81.38 125 SER A C 1
ATOM 957 O O . SER A 1 125 ? -23.281 21.734 5.668 1 81.38 125 SER A O 1
ATOM 959 N N . PRO A 1 126 ? -21.594 22.438 6.93 1 89.81 126 PRO A N 1
ATOM 960 C CA . PRO A 1 126 ? -20.75 21.375 6.359 1 89.81 126 PRO A CA 1
ATOM 961 C C . PRO A 1 126 ? -21.219 19.984 6.773 1 89.81 126 PRO A C 1
ATOM 963 O O . PRO A 1 126 ? -21.781 19.812 7.859 1 89.81 126 PRO A O 1
ATOM 966 N N . ASN A 1 127 ? -21.094 19.078 5.871 1 92.12 127 ASN A N 1
ATOM 967 C CA . ASN A 1 127 ? -21.266 17.672 6.246 1 92.12 127 ASN A CA 1
ATOM 968 C C . ASN A 1 127 ? -19.938 16.938 6.32 1 92.12 127 ASN A C 1
ATOM 970 O O . ASN A 1 127 ? -19.875 15.797 6.766 1 92.12 127 ASN A O 1
ATOM 974 N N . THR A 1 128 ? -18.844 17.594 5.914 1 94.69 128 THR A N 1
ATOM 975 C CA . THR A 1 128 ? -17.484 17.062 5.988 1 94.69 128 THR A CA 1
ATOM 976 C C . THR A 1 128 ? -16.5 18.172 6.379 1 94.69 128 THR A C 1
ATOM 978 O O . THR A 1 128 ? -16.438 19.203 5.715 1 94.69 128 THR A O 1
ATOM 981 N N . LEU A 1 129 ? -15.82 17.938 7.438 1 94.88 129 LEU A N 1
ATOM 982 C CA . LEU A 1 129 ? -14.789 18.875 7.891 1 94.88 129 LEU A CA 1
ATOM 983 C C . LEU A 1 129 ? -13.406 18.406 7.434 1 94.88 129 LEU A C 1
ATOM 985 O O . LEU A 1 129 ? -13.039 17.25 7.645 1 94.88 129 LEU A O 1
ATOM 989 N N . VAL A 1 130 ? -12.688 19.281 6.797 1 97 130 VAL A N 1
ATOM 990 C CA . VAL A 1 130 ? -11.305 19.016 6.422 1 97 130 VAL A CA 1
ATOM 991 C C . VAL A 1 130 ? -10.359 19.75 7.375 1 97 130 VAL A C 1
ATOM 993 O O . VAL A 1 130 ? -10.297 20.969 7.367 1 97 130 VAL A O 1
ATOM 996 N N . GLU A 1 131 ? -9.648 19 8.102 1 95.62 131 GLU A N 1
ATOM 997 C CA . GLU A 1 131 ? -8.836 19.562 9.18 1 95.62 131 GLU A CA 1
ATOM 998 C C . GLU A 1 131 ? -7.352 19.516 8.82 1 95.62 131 GLU A C 1
ATOM 1000 O O . GLU A 1 131 ? -6.809 18.453 8.523 1 95.62 131 GLU A O 1
ATOM 1005 N N . ALA A 1 132 ? -6.707 20.672 8.805 1 95.12 132 ALA A N 1
ATOM 1006 C CA . ALA A 1 132 ? -5.277 20.781 8.523 1 95.12 132 ALA A CA 1
ATOM 1007 C C . ALA A 1 132 ? -4.641 21.891 9.352 1 95.12 132 ALA A C 1
ATOM 1009 O O . ALA A 1 132 ? -3.824 22.672 8.836 1 95.12 132 ALA A O 1
ATOM 1010 N N . ILE A 1 133 ? -5.035 22.031 10.578 1 90.19 133 ILE A N 1
ATOM 1011 C CA . ILE A 1 133 ? -4.383 23 11.461 1 90.19 133 ILE A CA 1
ATOM 1012 C C . ILE A 1 133 ? -3.078 22.406 11.992 1 90.19 133 ILE A C 1
ATOM 1014 O O . ILE A 1 133 ? -2.842 21.203 11.883 1 90.19 133 ILE A O 1
ATOM 1018 N N . PRO A 1 134 ? -2.211 23.219 12.539 1 85.88 134 PRO A N 1
ATOM 1019 C CA . PRO A 1 134 ? -0.92 22.719 13.016 1 85.88 134 PRO A CA 1
ATOM 1020 C C . PRO A 1 134 ? -1.063 21.656 14.109 1 85.88 134 PRO A C 1
ATOM 1022 O O . PRO A 1 134 ? -1.94 21.781 14.969 1 85.88 134 PRO A O 1
ATOM 1025 N N . SER A 1 135 ? -0.253 20.703 14.008 1 83.62 135 SER A N 1
ATOM 1026 C CA . SER A 1 135 ? -0.219 19.625 15 1 83.62 135 SER A CA 1
ATOM 1027 C C . SER A 1 135 ? 0.433 20.109 16.297 1 83.62 135 SER A C 1
ATOM 1029 O O . SER A 1 135 ? 1.286 20.984 16.281 1 83.62 135 SER A O 1
ATOM 1031 N N . ASN A 1 136 ? -0.04 19.594 17.406 1 80.5 136 ASN A N 1
ATOM 1032 C CA . ASN A 1 136 ? 0.535 19.844 18.719 1 80.5 136 ASN A CA 1
ATOM 1033 C C . ASN A 1 136 ? 0.744 18.547 19.484 1 80.5 136 ASN A C 1
ATOM 1035 O O . ASN A 1 136 ? 0.147 18.328 20.547 1 80.5 136 ASN A O 1
ATOM 1039 N N . PRO A 1 137 ? 1.672 17.719 19.078 1 78 137 PRO A N 1
ATOM 1040 C CA . PRO A 1 137 ? 1.785 16.391 19.703 1 78 137 PRO A CA 1
ATOM 1041 C C . PRO A 1 137 ? 2.424 16.438 21.078 1 78 137 PRO A C 1
ATOM 1043 O O . PRO A 1 137 ? 2.25 15.516 21.875 1 78 137 PRO A O 1
ATOM 1046 N N . ARG A 1 138 ? 3.238 17.453 21.484 1 78.81 138 ARG A N 1
ATOM 1047 C CA . ARG A 1 138 ? 3.898 17.562 22.781 1 78.81 138 ARG A CA 1
ATOM 1048 C C . ARG A 1 138 ? 2.951 18.125 23.828 1 78.81 138 ARG A C 1
ATOM 1050 O O . ARG A 1 138 ? 3.217 18.016 25.031 1 78.81 138 ARG A O 1
ATOM 1057 N N . GLY A 1 139 ? 1.888 18.469 23.516 1 79.19 139 GLY A N 1
ATOM 1058 C CA . GLY A 1 139 ? 0.94 19.031 24.453 1 79.19 139 GLY A CA 1
ATOM 1059 C C . GLY A 1 139 ? -0.228 18.125 24.766 1 79.19 139 GLY A C 1
ATOM 1060 O O . GLY A 1 139 ? -0.05 16.906 24.906 1 79.19 139 GLY A O 1
ATOM 1061 N N . ASP A 1 140 ? -1.309 18.672 25.031 1 84.31 140 ASP A N 1
ATOM 1062 C CA . ASP A 1 140 ? -2.508 17.922 25.375 1 84.31 140 ASP A CA 1
ATOM 1063 C C . ASP A 1 140 ? -3.287 17.531 24.125 1 84.31 140 ASP A C 1
ATOM 1065 O O . ASP A 1 140 ? -4.391 16.984 24.219 1 84.31 140 ASP A O 1
ATOM 1069 N N . GLY A 1 141 ? -2.594 17.812 22.922 1 88.5 141 GLY A N 1
ATOM 1070 C CA . GLY A 1 141 ? -3.23 17.453 21.656 1 88.5 141 GLY A CA 1
ATOM 1071 C C . GLY A 1 141 ? -4.383 18.375 21.297 1 88.5 141 GLY A C 1
ATOM 1072 O O . GLY A 1 141 ? -5.047 18.172 20.281 1 88.5 141 GLY A O 1
ATOM 1073 N N . GLU A 1 142 ? -4.68 19.359 22.047 1 88.69 142 GLU A N 1
ATOM 1074 C CA . GLU A 1 142 ? -5.758 20.312 21.812 1 88.69 142 GLU A CA 1
ATOM 1075 C C . GLU A 1 142 ? -5.289 21.469 20.922 1 88.69 142 GLU A C 1
ATOM 1077 O O . GLU A 1 142 ? -4.094 21.766 20.859 1 88.69 142 GLU A O 1
ATOM 1082 N N . PRO A 1 143 ? -6.109 22.094 20.172 1 88.38 143 PRO A N 1
ATOM 1083 C CA . PRO A 1 143 ? -7.562 21.906 20.219 1 88.38 143 PRO A CA 1
ATOM 1084 C C . PRO A 1 143 ? -8.047 20.875 19.203 1 88.38 143 PRO A C 1
ATOM 1086 O O . PRO A 1 143 ? -9.258 20.656 19.078 1 88.38 143 PRO A O 1
ATOM 1089 N N . VAL A 1 144 ? -7.168 20.25 18.5 1 90.69 144 VAL A N 1
ATOM 1090 C CA . VAL A 1 144 ? -7.566 19.438 17.359 1 90.69 144 VAL A CA 1
ATOM 1091 C C . VAL A 1 144 ? -8.422 18.266 17.828 1 90.69 144 VAL A C 1
ATOM 1093 O O . VAL A 1 144 ? -9.438 17.922 17.219 1 90.69 144 VAL A O 1
ATOM 1096 N N . ILE A 1 145 ? -8.102 17.656 18.891 1 92.31 145 ILE A N 1
ATOM 1097 C CA . ILE A 1 145 ? -8.828 16.5 19.406 1 92.31 145 ILE A CA 1
ATOM 1098 C C . ILE A 1 145 ? -10.258 16.891 19.75 1 92.31 145 ILE A C 1
ATOM 1100 O O . ILE A 1 145 ? -11.211 16.219 19.344 1 92.31 145 ILE A O 1
ATOM 1104 N N . SER A 1 146 ? -10.406 18 20.438 1 90.75 146 SER A N 1
ATOM 1105 C CA . SER A 1 146 ? -11.734 18.469 20.828 1 90.75 146 SER A CA 1
ATOM 1106 C C . SER A 1 146 ? -12.57 18.859 19.625 1 90.75 146 SER A C 1
ATOM 1108 O O . SER A 1 146 ? -13.781 18.625 19.594 1 90.75 146 SER A O 1
ATOM 1110 N N . ILE A 1 147 ? -11.938 19.438 18.688 1 89.81 147 ILE A N 1
ATOM 1111 C CA . ILE A 1 147 ? -12.641 19.891 17.484 1 89.81 147 ILE A CA 1
ATOM 1112 C C . ILE A 1 147 ? -13.148 18.672 16.719 1 89.81 147 ILE A C 1
ATOM 1114 O O . ILE A 1 147 ? -14.305 18.625 16.297 1 89.81 147 ILE A O 1
ATOM 1118 N N . ILE A 1 148 ? -12.289 17.719 16.516 1 93.25 148 ILE A N 1
ATOM 1119 C CA . ILE A 1 148 ? -12.672 16.516 15.781 1 93.25 148 ILE A CA 1
ATOM 1120 C C . ILE A 1 148 ? -13.781 15.789 16.531 1 93.25 148 ILE A C 1
ATOM 1122 O O . ILE A 1 148 ? -14.773 15.367 15.938 1 93.25 148 ILE A O 1
ATOM 1126 N N . ARG A 1 149 ? -13.625 15.727 17.844 1 92.5 149 ARG A N 1
ATOM 1127 C CA . ARG A 1 149 ? -14.648 15.109 18.688 1 92.5 149 ARG A CA 1
ATOM 1128 C C . ARG A 1 149 ? -15.992 15.797 18.5 1 92.5 149 ARG A C 1
ATOM 1130 O O . ARG A 1 149 ? -17.016 15.133 18.312 1 92.5 149 ARG A O 1
ATOM 1137 N N . SER A 1 150 ? -15.992 17.031 18.562 1 90.88 150 SER A N 1
ATOM 1138 C CA . SER A 1 150 ? -17.219 17.812 18.406 1 90.88 150 SER A CA 1
ATOM 1139 C C . SER A 1 150 ? -17.828 17.625 17.031 1 90.88 150 SER A C 1
ATOM 1141 O O . SER A 1 150 ? -19.047 17.484 16.906 1 90.88 150 SER A O 1
ATOM 1143 N N . ALA A 1 151 ? -17.016 17.656 16.016 1 92.25 151 ALA A N 1
ATOM 1144 C CA . ALA A 1 151 ? -17.5 17.469 14.648 1 92.25 151 ALA A CA 1
ATOM 1145 C C . ALA A 1 151 ? -18.172 16.109 14.492 1 92.25 151 ALA A C 1
ATOM 1147 O O . ALA A 1 151 ? -19.281 16.016 13.945 1 92.25 151 ALA A O 1
ATOM 1148 N N . LEU A 1 152 ? -17.531 15.078 15 1 93.62 152 LEU A N 1
ATOM 1149 C CA . LEU A 1 152 ? -18.094 13.734 14.906 1 93.62 152 LEU A CA 1
ATOM 1150 C C . LEU A 1 152 ? -19.406 13.633 15.688 1 93.62 152 LEU A C 1
ATOM 1152 O O . LEU A 1 152 ? -20.359 13.016 15.219 1 93.62 152 LEU A O 1
ATOM 1156 N N . ASN A 1 153 ? -19.438 14.281 16.828 1 91.31 153 ASN A N 1
ATOM 1157 C CA . ASN A 1 153 ? -20.641 14.297 17.641 1 91.31 153 ASN A CA 1
ATOM 1158 C C . ASN A 1 153 ? -21.797 15 16.922 1 91.31 153 ASN A C 1
ATOM 1160 O O . ASN A 1 153 ? -22.969 14.68 17.156 1 91.31 153 ASN A O 1
ATOM 1164 N N . ASN A 1 154 ? -21.469 15.852 16.094 1 89.19 154 ASN A N 1
ATOM 1165 C CA . ASN A 1 154 ? -22.469 16.578 15.328 1 89.19 154 ASN A CA 1
ATOM 1166 C C . ASN A 1 154 ? -22.719 15.945 13.969 1 89.19 154 ASN A C 1
ATOM 1168 O O . ASN A 1 154 ? -23.219 16.594 13.047 1 89.19 154 ASN A O 1
ATOM 1172 N N . LYS A 1 155 ? -22.156 14.75 13.75 1 91.12 155 LYS A N 1
ATOM 1173 C CA . LYS A 1 155 ? -22.438 13.883 12.602 1 91.12 155 LYS A CA 1
ATOM 1174 C C . LYS A 1 155 ? -21.812 14.438 11.328 1 91.12 155 LYS A C 1
ATOM 1176 O O . LYS A 1 155 ? -22.453 14.453 10.273 1 91.12 155 LYS A O 1
ATOM 1181 N N . LEU A 1 156 ? -20.688 15.031 11.539 1 92.44 156 LEU A N 1
ATOM 1182 C CA . LEU A 1 156 ? -19.859 15.398 10.391 1 92.44 156 LEU A CA 1
ATOM 1183 C C . LEU A 1 156 ? -18.797 14.352 10.125 1 92.44 156 LEU A C 1
ATOM 1185 O O . LEU A 1 156 ? -18.188 13.828 11.07 1 92.44 156 LEU A O 1
ATOM 1189 N N . ASN A 1 157 ? -18.562 14.039 8.836 1 95.44 157 ASN A N 1
ATOM 1190 C CA . ASN A 1 157 ? -17.312 13.367 8.5 1 95.44 157 ASN A CA 1
ATOM 1191 C C . ASN A 1 157 ? -16.109 14.266 8.789 1 95.44 157 ASN A C 1
ATOM 1193 O O . ASN A 1 157 ? -16.203 15.484 8.688 1 95.44 157 ASN A O 1
ATOM 1197 N N . VAL A 1 158 ? -15.047 13.656 9.164 1 96.62 158 VAL A N 1
ATOM 1198 C CA . VAL A 1 158 ? -13.812 14.406 9.359 1 96.62 158 VAL A CA 1
ATOM 1199 C C . VAL A 1 158 ? -12.688 13.781 8.531 1 96.62 158 VAL A C 1
ATOM 1201 O O . VAL A 1 158 ? -12.445 12.57 8.617 1 96.62 158 VAL A O 1
ATOM 1204 N N . VAL A 1 159 ? -12.062 14.555 7.758 1 98 159 VAL A N 1
ATOM 1205 C CA . VAL A 1 159 ? -10.844 14.234 7.027 1 98 159 VAL A CA 1
ATOM 1206 C C . VAL A 1 159 ? -9.688 15.086 7.547 1 98 159 VAL A C 1
ATOM 1208 O O . VAL A 1 159 ? -9.711 16.312 7.441 1 98 159 VAL A O 1
ATOM 1211 N N . SER A 1 160 ? -8.664 14.414 8.078 1 97.62 160 SER A N 1
ATOM 1212 C CA . SER A 1 160 ? -7.66 15.172 8.82 1 97.62 160 SER A CA 1
ATOM 1213 C C . SER A 1 160 ? -6.254 14.852 8.328 1 97.62 160 SER A C 1
ATOM 1215 O O . SER A 1 160 ? -5.938 13.695 8.031 1 97.62 160 SER A O 1
ATOM 1217 N N . ALA A 1 161 ? -5.395 15.844 8.297 1 97.25 161 ALA A N 1
ATOM 1218 C CA . ALA A 1 161 ? -3.977 15.68 8 1 97.25 161 ALA A CA 1
ATOM 1219 C C . ALA A 1 161 ? -3.146 15.672 9.281 1 97.25 161 ALA A C 1
ATOM 1221 O O . ALA A 1 161 ? -1.917 15.766 9.227 1 97.25 161 ALA A O 1
ATOM 1222 N N . ASN A 1 162 ? -3.805 15.586 10.43 1 96.12 162 ASN A N 1
ATOM 1223 C CA . ASN A 1 162 ? -3.143 15.797 11.711 1 96.12 162 ASN A CA 1
ATOM 1224 C C . ASN A 1 162 ? -2.756 14.469 12.367 1 96.12 162 ASN A C 1
ATOM 1226 O O . ASN A 1 162 ? -3.605 13.602 12.57 1 96.12 162 ASN A O 1
ATOM 1230 N N . LYS A 1 163 ? -1.53 14.344 12.766 1 95.75 163 LYS A N 1
ATOM 1231 C CA . LYS A 1 163 ? -1.031 13.109 13.367 1 95.75 163 LYS A CA 1
ATOM 1232 C C . LYS A 1 163 ? -1.314 13.078 14.867 1 95.75 163 LYS A C 1
ATOM 1234 O O . LYS A 1 163 ? -1.224 12.023 15.492 1 95.75 163 LYS A O 1
ATOM 1239 N N . THR A 1 164 ? -1.673 14.172 15.453 1 94.75 164 THR A N 1
ATOM 1240 C CA . THR A 1 164 ? -1.78 14.312 16.906 1 94.75 164 THR A CA 1
ATOM 1241 C C . THR A 1 164 ? -2.84 13.367 17.453 1 94.75 164 THR A C 1
ATOM 1243 O O . THR A 1 164 ? -2.572 12.602 18.391 1 94.75 164 THR A O 1
ATOM 1246 N N . PRO A 1 165 ? -4.047 13.32 16.859 1 95.62 165 PRO A N 1
ATOM 1247 C CA . PRO A 1 165 ? -5.059 12.438 17.438 1 95.62 165 PRO A CA 1
ATOM 1248 C C . PRO A 1 165 ? -4.672 10.961 17.359 1 95.62 165 PRO A C 1
ATOM 1250 O O . PRO A 1 165 ? -5.125 10.156 18.172 1 95.62 165 PRO A O 1
ATOM 1253 N N . LEU A 1 166 ? -3.846 10.586 16.406 1 96.25 166 LEU A N 1
ATOM 1254 C CA . LEU A 1 166 ? -3.443 9.195 16.219 1 96.25 166 LEU A CA 1
ATOM 1255 C C . LEU A 1 166 ? -2.459 8.773 17.312 1 96.25 166 LEU A C 1
ATOM 1257 O O . LEU A 1 166 ? -2.42 7.598 17.688 1 96.25 166 LEU A O 1
ATOM 1261 N N . ALA A 1 167 ? -1.706 9.734 17.844 1 95.19 167 ALA A N 1
ATOM 1262 C CA . ALA A 1 167 ? -0.568 9.391 18.688 1 95.19 167 ALA A CA 1
ATOM 1263 C C . ALA A 1 167 ? -0.875 9.68 20.156 1 95.19 167 ALA A C 1
ATOM 1265 O O . ALA A 1 167 ? -0.112 9.289 21.047 1 95.19 167 ALA A O 1
ATOM 1266 N N . HIS A 1 168 ? -1.979 10.328 20.453 1 93.62 168 HIS A N 1
ATOM 1267 C CA . HIS A 1 168 ? -2.256 10.773 21.812 1 93.62 168 HIS A CA 1
ATOM 1268 C C . HIS A 1 168 ? -3.102 9.758 22.578 1 93.62 168 HIS A C 1
ATOM 1270 O O . HIS A 1 168 ? -3.838 8.977 21.969 1 93.62 168 HIS A O 1
ATOM 1276 N N . ARG A 1 169 ? -2.979 9.867 23.891 1 89.44 169 ARG A N 1
ATOM 1277 C CA . ARG A 1 169 ? -3.77 9.047 24.797 1 89.44 169 ARG A CA 1
ATOM 1278 C C . ARG A 1 169 ? -4.629 9.914 25.703 1 89.44 169 ARG A C 1
ATOM 1280 O O . ARG A 1 169 ? -4.266 11.047 26.016 1 89.44 169 ARG A O 1
ATOM 1287 N N . SER A 1 170 ? -5.84 9.375 25.938 1 79.25 170 SER A N 1
ATOM 1288 C CA . SER A 1 170 ? -6.699 10.008 26.922 1 79.25 170 SER A CA 1
ATOM 1289 C C . SER A 1 170 ? -6.488 9.398 28.312 1 79.25 170 SER A C 1
ATOM 1291 O O . SER A 1 170 ? -7.238 8.508 28.719 1 79.25 170 SER A O 1
ATOM 1293 N N . GLY A 1 171 ? -5.512 9.852 29 1 68.5 171 GLY A N 1
ATOM 1294 C CA . GLY A 1 171 ? -5.254 9.297 30.312 1 68.5 171 GLY A CA 1
ATOM 1295 C C . GLY A 1 171 ? -5.367 7.781 30.344 1 68.5 171 GLY A C 1
ATOM 1296 O O . GLY A 1 171 ? -4.758 7.09 29.531 1 68.5 171 GLY A O 1
ATOM 1297 N N . ASP A 1 172 ? -6.273 7.297 31.234 1 64.75 172 ASP A N 1
ATOM 1298 C CA . ASP A 1 172 ? -6.457 5.867 31.469 1 64.75 172 ASP A CA 1
ATOM 1299 C C . ASP A 1 172 ? -7.48 5.281 30.5 1 64.75 172 ASP A C 1
ATOM 1301 O O . ASP A 1 172 ? -7.645 4.062 30.422 1 64.75 172 ASP A O 1
ATOM 1305 N N . GLU A 1 173 ? -7.996 6.148 29.719 1 66.31 173 GLU A N 1
ATOM 1306 C CA . GLU A 1 173 ? -9.141 5.719 28.906 1 66.31 173 GLU A CA 1
ATOM 1307 C C . GLU A 1 173 ? -8.688 5.113 27.578 1 66.31 173 GLU A C 1
ATOM 1309 O O . GLU A 1 173 ? -9.477 4.492 26.875 1 66.31 173 GLU A O 1
ATOM 1314 N N . GLY A 1 174 ? -7.414 5.238 27.297 1 86.12 174 GLY A N 1
ATOM 1315 C CA . GLY A 1 174 ? -6.98 4.52 26.109 1 86.12 174 GLY A CA 1
ATOM 1316 C C . GLY A 1 174 ? -6.527 5.434 25 1 86.12 174 GLY A C 1
ATOM 1317 O O . GLY A 1 174 ? -6.168 6.59 25.234 1 86.12 174 GLY A O 1
ATOM 1318 N N . GLU A 1 175 ? -6.469 4.957 23.781 1 93.06 175 GLU A N 1
ATOM 1319 C CA . GLU A 1 175 ? -5.984 5.688 22.625 1 93.06 175 GLU A CA 1
ATOM 1320 C C . GLU A 1 175 ? -7.066 6.617 22.062 1 93.06 175 GLU A C 1
ATOM 1322 O O . GLU A 1 175 ? -8.195 6.184 21.812 1 93.06 175 GLU A O 1
ATOM 1327 N N . ILE A 1 176 ? -6.75 7.918 21.875 1 94.62 176 ILE A N 1
ATOM 1328 C CA . ILE A 1 176 ? -7.676 8.914 21.328 1 94.62 176 ILE A CA 1
ATOM 1329 C C . ILE A 1 176 ? -8.172 8.469 19.953 1 94.62 176 ILE A C 1
ATOM 1331 O O . ILE A 1 176 ? -9.352 8.609 19.641 1 94.62 176 ILE A O 1
ATOM 1335 N N . TYR A 1 177 ? -7.262 7.859 19.203 1 95.25 177 TYR A N 1
ATOM 1336 C CA . TYR A 1 177 ? -7.613 7.391 17.875 1 95.25 177 TYR A CA 1
ATOM 1337 C C . TYR A 1 177 ? -8.812 6.457 17.922 1 95.25 177 TYR A C 1
ATOM 1339 O O . TYR A 1 177 ? -9.789 6.637 17.188 1 95.25 177 TYR A O 1
ATOM 1347 N N . TRP A 1 178 ? -8.781 5.5 18.75 1 92.88 178 TRP A N 1
ATOM 1348 C CA . TRP A 1 178 ? -9.852 4.504 18.812 1 92.88 178 TRP A CA 1
ATOM 1349 C C . TRP A 1 178 ? -11.125 5.113 19.391 1 92.88 178 TRP A C 1
ATOM 1351 O O . TRP A 1 178 ? -12.234 4.734 18.984 1 92.88 178 TRP A O 1
ATOM 1361 N N . GLU A 1 179 ? -10.969 6.004 20.312 1 93.38 179 GLU A N 1
ATOM 1362 C CA . GLU A 1 179 ? -12.117 6.75 20.797 1 93.38 179 GLU A CA 1
ATOM 1363 C C . GLU A 1 179 ? -12.836 7.473 19.672 1 93.38 179 GLU A C 1
ATOM 1365 O O . GLU A 1 179 ? -14.062 7.391 19.547 1 93.38 179 GLU A O 1
ATOM 1370 N N . LEU A 1 180 ? -12.07 8.156 18.891 1 95.31 180 LEU A N 1
ATOM 1371 C CA . LEU A 1 180 ? -12.641 8.938 17.797 1 95.31 180 LEU A CA 1
ATOM 1372 C C . LEU A 1 180 ? -13.25 8.023 16.734 1 95.31 180 LEU A C 1
ATOM 1374 O O . LEU A 1 180 ? -14.297 8.344 16.156 1 95.31 180 LEU A O 1
ATOM 1378 N N . GLN A 1 181 ? -12.648 6.898 16.469 1 94.19 181 GLN A N 1
ATOM 1379 C CA . GLN A 1 181 ? -13.203 5.938 15.523 1 94.19 181 GLN A CA 1
ATOM 1380 C C . GLN A 1 181 ? -14.539 5.395 16.016 1 94.19 181 GLN A C 1
ATOM 1382 O O . GLN A 1 181 ? -15.484 5.27 15.227 1 94.19 181 GLN A O 1
ATOM 1387 N N . ARG A 1 182 ? -14.586 5.047 17.266 1 92.25 182 ARG A N 1
ATOM 1388 C CA . ARG A 1 182 ? -15.828 4.559 17.844 1 92.25 182 ARG A CA 1
ATOM 1389 C C . ARG A 1 182 ? -16.922 5.621 17.781 1 92.25 182 ARG A C 1
ATOM 1391 O O . ARG A 1 182 ? -18.078 5.316 17.484 1 92.25 182 ARG A O 1
ATOM 1398 N N . LEU A 1 183 ? -16.531 6.809 18.078 1 94.38 183 LEU A N 1
ATOM 1399 C CA . LEU A 1 183 ? -17.469 7.922 18.016 1 94.38 183 LEU A CA 1
ATOM 1400 C C . LEU A 1 183 ? -18 8.109 16.609 1 94.38 183 LEU A C 1
ATOM 1402 O O . LEU A 1 183 ? -19.203 8.328 16.406 1 94.38 183 LEU A O 1
ATOM 1406 N N . ALA A 1 184 ? -17.141 8.055 15.633 1 95.56 184 ALA A N 1
ATOM 1407 C CA . ALA A 1 184 ? -17.547 8.164 14.234 1 95.56 184 ALA A CA 1
ATOM 1408 C C . ALA A 1 184 ? -18.562 7.078 13.867 1 95.56 184 ALA A C 1
ATOM 1410 O O . ALA A 1 184 ? -19.609 7.363 13.289 1 95.56 184 ALA A O 1
ATOM 1411 N N . ALA A 1 185 ? -18.25 5.879 14.227 1 91.38 185 ALA A N 1
ATOM 1412 C CA . ALA A 1 185 ? -19.125 4.742 13.945 1 91.38 185 ALA A CA 1
ATOM 1413 C C . ALA A 1 185 ? -20.5 4.922 14.602 1 91.38 185 ALA A C 1
ATOM 1415 O O . ALA A 1 185 ? -21.531 4.676 13.977 1 91.38 185 ALA A O 1
ATOM 1416 N N . ALA A 1 186 ? -20.484 5.348 15.844 1 93.38 186 ALA A N 1
ATOM 1417 C CA . ALA A 1 186 ? -21.719 5.527 16.609 1 93.38 186 ALA A CA 1
ATOM 1418 C C . ALA A 1 186 ? -22.609 6.586 15.961 1 93.38 186 ALA A C 1
ATOM 1420 O O . ALA A 1 186 ? -23.844 6.516 16.062 1 93.38 186 ALA A O 1
ATOM 1421 N N . ASN A 1 187 ? -22.031 7.508 15.266 1 93.25 187 ASN A N 1
ATOM 1422 C CA . ASN A 1 187 ? -22.781 8.609 14.664 1 93.25 187 ASN A CA 1
ATOM 1423 C C . ASN A 1 187 ? -22.938 8.422 13.156 1 93.25 187 ASN A C 1
ATOM 1425 O O . ASN A 1 187 ? -23.359 9.336 12.453 1 93.25 187 ASN A O 1
ATOM 1429 N N . ASN A 1 188 ? -22.5 7.297 12.609 1 92.06 188 ASN A N 1
ATOM 1430 C CA . ASN A 1 188 ? -22.625 6.914 11.211 1 92.06 188 ASN A CA 1
ATOM 1431 C C . ASN A 1 188 ? -21.906 7.895 10.297 1 92.06 188 ASN A C 1
ATOM 1433 O O . ASN A 1 188 ? -22.469 8.344 9.289 1 92.06 188 ASN A O 1
ATOM 1437 N N . VAL A 1 189 ? -20.781 8.367 10.75 1 93.88 189 VAL A N 1
ATOM 1438 C CA . VAL A 1 189 ? -19.875 9.172 9.945 1 93.88 189 VAL A CA 1
ATOM 1439 C C . VAL A 1 189 ? -18.484 8.562 9.969 1 93.88 189 VAL A C 1
ATOM 1441 O O . VAL A 1 189 ? -18.281 7.484 10.539 1 93.88 189 VAL A O 1
ATOM 1444 N N . GLN A 1 190 ? -17.547 9.242 9.266 1 96.19 190 GLN A N 1
ATOM 1445 C CA . GLN A 1 190 ? -16.203 8.656 9.156 1 96.19 190 GLN A CA 1
ATOM 1446 C C . GLN A 1 190 ? -15.141 9.656 9.609 1 96.19 190 GLN A C 1
ATOM 1448 O O . GLN A 1 190 ? -15.305 10.867 9.445 1 96.19 190 GLN A O 1
ATOM 1453 N N . TYR A 1 191 ? -14.125 9.141 10.25 1 97 191 TYR A N 1
ATOM 1454 C CA . TYR A 1 191 ? -12.883 9.836 10.555 1 97 191 TYR A CA 1
ATOM 1455 C C . TYR A 1 191 ? -11.711 9.219 9.797 1 97 191 TYR A C 1
ATOM 1457 O O . TYR A 1 191 ? -11.266 8.117 10.125 1 97 191 TYR A O 1
ATOM 1465 N N . LEU A 1 192 ? -11.234 9.977 8.727 1 97.62 192 LEU A N 1
ATOM 1466 C CA . LEU A 1 192 ? -10.141 9.5 7.891 1 97.62 192 LEU A CA 1
ATOM 1467 C C . LEU A 1 192 ? -8.93 10.43 7.996 1 97.62 192 LEU A C 1
ATOM 1469 O O . LEU A 1 192 ? -9.086 11.617 8.281 1 97.62 192 LEU A O 1
ATOM 1473 N N . HIS A 1 193 ? -7.758 9.844 7.793 1 98.19 193 HIS A N 1
ATOM 1474 C CA . HIS A 1 193 ? -6.543 10.562 8.156 1 98.19 193 HIS A CA 1
ATOM 1475 C C . HIS A 1 193 ? -5.375 10.164 7.262 1 98.19 193 HIS A C 1
ATOM 1477 O O . HIS A 1 193 ? -4.25 9.992 7.742 1 98.19 193 HIS A O 1
ATOM 1483 N N . GLU A 1 194 ? -5.535 9.961 6.023 1 97.62 194 GLU A N 1
ATOM 1484 C CA . GLU A 1 194 ? -4.512 9.445 5.117 1 97.62 194 GLU A CA 1
ATOM 1485 C C . GLU A 1 194 ? -3.299 10.367 5.07 1 97.62 194 GLU A C 1
ATOM 1487 O O . GLU A 1 194 ? -2.158 9.898 5.031 1 97.62 194 GLU A O 1
ATOM 1492 N N . SER A 1 195 ? -3.498 11.648 5.168 1 97.25 195 SER A N 1
ATOM 1493 C CA . SER A 1 195 ? -2.428 12.625 4.992 1 97.25 195 SER A CA 1
ATOM 1494 C C . SER A 1 195 ? -1.723 12.914 6.312 1 97.25 195 SER A C 1
ATOM 1496 O O . SER A 1 195 ? -0.838 13.773 6.375 1 97.25 195 SER A O 1
ATOM 1498 N N . SER A 1 196 ? -2.102 12.234 7.367 1 96.75 196 SER A N 1
ATOM 1499 C CA . SER A 1 196 ? -1.493 12.5 8.672 1 96.75 196 SER A CA 1
ATOM 1500 C C . SER A 1 196 ? -0.045 12.023 8.703 1 96.75 196 SER A C 1
ATOM 1502 O O . SER A 1 196 ? 0.751 12.508 9.516 1 96.75 196 SER A O 1
ATOM 1504 N N . LEU A 1 197 ? 0.223 11.062 7.832 1 95.75 197 LEU A N 1
ATOM 1505 C CA . LEU A 1 197 ? 1.576 10.523 7.754 1 95.75 197 LEU A CA 1
ATOM 1506 C C . LEU A 1 197 ? 2.023 10.391 6.301 1 95.75 197 LEU A C 1
ATOM 1508 O O . LEU A 1 197 ? 1.212 10.094 5.422 1 95.75 197 LEU A O 1
ATOM 1512 N N . MET A 1 198 ? 3.285 10.688 5.996 1 95.06 198 MET A N 1
ATOM 1513 C CA . MET A 1 198 ? 3.959 10.461 4.719 1 95.06 198 MET A CA 1
ATOM 1514 C C . MET A 1 198 ? 3.258 11.211 3.596 1 95.06 198 MET A C 1
ATOM 1516 O O . MET A 1 198 ? 3.084 10.68 2.498 1 95.06 198 MET A O 1
ATOM 1520 N N . ASP A 1 199 ? 2.828 12.367 3.816 1 90.94 199 ASP A N 1
ATOM 1521 C CA . ASP A 1 199 ? 2.4 13.375 2.846 1 90.94 199 ASP A CA 1
ATOM 1522 C C . ASP A 1 199 ? 1.341 12.805 1.903 1 90.94 199 ASP A C 1
ATOM 1524 O O . ASP A 1 199 ? 1.41 13.008 0.689 1 90.94 199 ASP A O 1
ATOM 1528 N N . GLY A 1 200 ? 0.485 11.969 2.256 1 92.19 200 GLY A N 1
ATOM 1529 C CA . GLY A 1 200 ? -0.616 11.547 1.406 1 92.19 200 GLY A CA 1
ATOM 1530 C C . GLY A 1 200 ? -0.388 10.188 0.767 1 92.19 200 GLY A C 1
ATOM 1531 O O . GLY A 1 200 ? -1.287 9.641 0.127 1 92.19 200 GLY A O 1
ATOM 1532 N N . VAL A 1 201 ? 0.875 9.68 0.808 1 95.5 201 VAL A N 1
ATOM 1533 C CA . VAL A 1 201 ? 1.075 8.289 0.404 1 95.5 201 VAL A CA 1
ATOM 1534 C C . VAL A 1 201 ? 0.093 7.391 1.147 1 95.5 201 VAL A C 1
ATOM 1536 O O . VAL A 1 201 ? -0.108 7.543 2.354 1 95.5 201 VAL A O 1
ATOM 1539 N N . PRO A 1 202 ? -0.544 6.504 0.451 1 96.25 202 PRO A N 1
ATOM 1540 C CA . PRO A 1 202 ? -1.65 5.77 1.068 1 96.25 202 PRO A CA 1
ATOM 1541 C C . PRO A 1 202 ? -1.175 4.637 1.977 1 96.25 202 PRO A C 1
ATOM 1543 O O . PRO A 1 202 ? -1.577 3.484 1.796 1 96.25 202 PRO A O 1
ATOM 1546 N N . ILE A 1 203 ? -0.472 4.957 3.002 1 96.94 203 ILE A N 1
ATOM 1547 C CA . ILE A 1 203 ? 0.088 3.938 3.883 1 96.94 203 ILE A CA 1
ATOM 1548 C C . ILE A 1 203 ? -1.022 3.318 4.73 1 96.94 203 ILE A C 1
ATOM 1550 O O . ILE A 1 203 ? -1.035 2.107 4.957 1 96.94 203 ILE A O 1
ATOM 1554 N N . PHE A 1 204 ? -1.992 4.145 5.23 1 96.12 204 PHE A N 1
ATOM 1555 C CA . PHE A 1 204 ? -3.088 3.611 6.031 1 96.12 204 PHE A CA 1
ATOM 1556 C C . PHE A 1 204 ? -4.059 2.818 5.164 1 96.12 204 PHE A C 1
ATOM 1558 O O . PHE A 1 204 ? -4.539 1.761 5.574 1 96.12 204 PHE A O 1
ATOM 1565 N N . SER A 1 205 ? -4.301 3.348 3.977 1 94.5 205 SER A N 1
ATOM 1566 C CA . SER A 1 205 ? -5.164 2.621 3.051 1 94.5 205 SER A CA 1
ATOM 1567 C C . SER A 1 205 ? -4.523 1.308 2.615 1 94.5 205 SER A C 1
ATOM 1569 O O . SER A 1 205 ? -5.215 0.306 2.428 1 94.5 205 SER A O 1
ATOM 1571 N N . LEU A 1 206 ? -3.188 1.311 2.402 1 95.19 206 LEU A N 1
ATOM 1572 C CA . LEU A 1 206 ? -2.471 0.084 2.07 1 95.19 206 LEU A CA 1
ATOM 1573 C C . LEU A 1 206 ? -2.67 -0.972 3.152 1 95.19 206 LEU A C 1
ATOM 1575 O O . LEU A 1 206 ? -2.932 -2.137 2.846 1 95.19 206 LEU A O 1
ATOM 1579 N N . TRP A 1 207 ? -2.549 -0.543 4.379 1 94.56 207 TRP A N 1
ATOM 1580 C CA . TRP A 1 207 ? -2.727 -1.466 5.496 1 94.56 207 TRP A CA 1
ATOM 1581 C C . TRP A 1 207 ? -4.105 -2.117 5.449 1 94.56 207 TRP A C 1
ATOM 1583 O O . TRP A 1 207 ? -4.238 -3.314 5.707 1 94.56 207 TRP A O 1
ATOM 1593 N N . LYS A 1 208 ? -5.074 -1.361 5.039 1 91.06 208 LYS A N 1
ATOM 1594 C CA . LYS A 1 208 ? -6.445 -1.858 5.004 1 91.06 208 LYS A CA 1
ATOM 1595 C C . LYS A 1 208 ? -6.629 -2.895 3.898 1 91.06 208 LYS A C 1
ATOM 1597 O O . LYS A 1 208 ? -7.605 -3.645 3.896 1 91.06 208 LYS A O 1
ATOM 1602 N N . THR A 1 209 ? -5.703 -2.93 2.965 1 91.88 209 THR A N 1
ATOM 1603 C CA . THR A 1 209 ? -5.805 -3.893 1.874 1 91.88 209 THR A CA 1
ATOM 1604 C C . THR A 1 209 ? -5.203 -5.234 2.279 1 91.88 209 THR A C 1
ATOM 1606 O O . THR A 1 209 ? -5.184 -6.176 1.485 1 91.88 209 THR A O 1
ATOM 1609 N N . MET A 1 210 ? -4.68 -5.348 3.459 1 93.56 210 MET A N 1
ATOM 1610 C CA . MET A 1 210 ? -4.094 -6.582 3.971 1 93.56 210 MET A CA 1
ATOM 1611 C C . MET A 1 210 ? -4.922 -7.137 5.125 1 93.56 210 MET A C 1
ATOM 1613 O O . MET A 1 210 ? -4.457 -7.18 6.266 1 93.56 210 MET A O 1
ATOM 1617 N N . PRO A 1 211 ? -6.082 -7.645 4.766 1 91.38 211 PRO A N 1
ATOM 1618 C CA . PRO A 1 211 ? -6.977 -8.102 5.832 1 91.38 211 PRO A CA 1
ATOM 1619 C C . PRO A 1 211 ? -6.379 -9.242 6.652 1 91.38 211 PRO A C 1
ATOM 1621 O O . PRO A 1 211 ? -5.738 -10.141 6.094 1 91.38 211 PRO A O 1
ATOM 1624 N N . HIS A 1 212 ? -6.488 -9.047 7.98 1 90.44 212 HIS A N 1
ATOM 1625 C CA . HIS A 1 212 ? -6.176 -10.055 8.992 1 90.44 212 HIS A CA 1
ATOM 1626 C C . HIS A 1 212 ? -4.68 -10.352 9.023 1 90.44 212 HIS A C 1
ATOM 1628 O O . HIS A 1 212 ? -4.258 -11.375 9.57 1 90.44 212 HIS A O 1
ATOM 1634 N N . ALA A 1 213 ? -3.914 -9.57 8.32 1 93.25 213 ALA A N 1
ATOM 1635 C CA . ALA A 1 213 ? -2.475 -9.602 8.57 1 9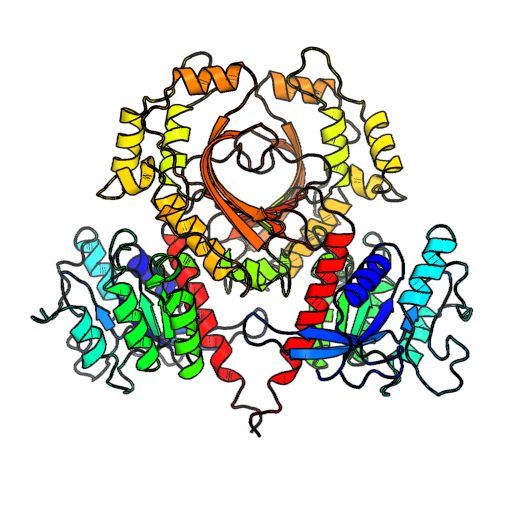3.25 213 ALA A CA 1
ATOM 1636 C C . ALA A 1 213 ? -2.143 -9.031 9.953 1 93.25 213 ALA A C 1
ATOM 1638 O O . ALA A 1 213 ? -2.76 -8.062 10.391 1 93.25 213 ALA A O 1
ATOM 1639 N N . ARG A 1 214 ? -1.212 -9.609 10.602 1 94.19 214 ARG A N 1
ATOM 1640 C CA . ARG A 1 214 ? -0.729 -9.102 11.875 1 94.19 214 ARG A CA 1
ATOM 1641 C C . ARG A 1 214 ? 0.612 -8.398 11.719 1 94.19 214 ARG A C 1
ATOM 1643 O O . ARG A 1 214 ? 1.58 -8.992 11.234 1 94.19 214 ARG A O 1
ATOM 1650 N N . LEU A 1 215 ? 0.623 -7.125 12.102 1 96.75 215 LEU A N 1
ATOM 1651 C CA . LEU A 1 215 ? 1.867 -6.367 12.039 1 96.75 215 LEU A CA 1
ATOM 1652 C C . LEU A 1 215 ? 2.879 -6.902 13.047 1 96.75 215 LEU A C 1
ATOM 1654 O O . LEU A 1 215 ? 2.555 -7.078 14.227 1 96.75 215 LEU A O 1
ATOM 1658 N N . THR A 1 216 ? 4.117 -7.191 12.57 1 97.12 216 THR A N 1
ATOM 1659 C CA . THR A 1 216 ? 5.129 -7.723 13.477 1 97.12 216 THR A CA 1
ATOM 1660 C C . THR A 1 216 ? 6.309 -6.762 13.594 1 97.12 216 THR A C 1
ATOM 1662 O O . THR A 1 216 ? 7.086 -6.832 14.547 1 97.12 216 THR A O 1
ATOM 1665 N N . ARG A 1 217 ? 6.512 -5.969 12.625 1 97.62 217 ARG A N 1
ATOM 1666 C CA . ARG A 1 217 ? 7.594 -4.996 12.617 1 97.62 217 ARG A CA 1
ATOM 1667 C C . ARG A 1 217 ? 7.266 -3.812 11.711 1 97.62 217 ARG A C 1
ATOM 1669 O O . ARG A 1 217 ? 6.625 -3.979 10.672 1 97.62 217 ARG A O 1
ATOM 1676 N N . VAL A 1 218 ? 7.621 -2.662 12.133 1 98 218 VAL A N 1
ATOM 1677 C CA . VAL A 1 218 ? 7.598 -1.455 11.312 1 98 218 VAL A CA 1
ATOM 1678 C C . VAL A 1 218 ? 8.961 -0.772 11.367 1 98 218 VAL A C 1
ATOM 1680 O O . VAL A 1 218 ? 9.602 -0.724 12.414 1 98 218 VAL A O 1
ATOM 1683 N N . ARG A 1 219 ? 9.398 -0.357 10.227 1 97.94 219 ARG A N 1
ATOM 1684 C CA . ARG A 1 219 ? 10.672 0.344 10.102 1 97.94 219 ARG A CA 1
ATOM 1685 C C . ARG A 1 219 ? 10.617 1.38 8.984 1 97.94 219 ARG A C 1
ATOM 1687 O O . ARG A 1 219 ? 10.109 1.1 7.895 1 97.94 219 ARG A O 1
ATOM 1694 N N . GLY A 1 220 ? 11.102 2.602 9.297 1 97.75 220 GLY A N 1
ATOM 1695 C CA . GLY A 1 220 ? 11.078 3.578 8.219 1 97.75 220 GLY A CA 1
ATOM 1696 C C . GLY A 1 220 ? 11.758 4.887 8.586 1 97.75 220 GLY A C 1
ATOM 1697 O O . GLY A 1 220 ? 12.117 5.102 9.742 1 97.75 220 GLY A O 1
ATOM 1698 N N . CYS A 1 221 ? 12.125 5.656 7.59 1 97.75 221 CYS A N 1
ATOM 1699 C CA . CYS A 1 221 ? 12.477 7.066 7.715 1 97.75 221 CYS A CA 1
ATOM 1700 C C . CYS A 1 221 ? 11.242 7.953 7.543 1 97.75 221 CYS A C 1
ATOM 1702 O O . CYS A 1 221 ? 10.852 8.258 6.418 1 97.75 221 CYS A O 1
ATOM 1704 N N . LEU A 1 222 ? 10.727 8.453 8.695 1 97.75 222 LEU A N 1
ATOM 1705 C CA . LEU A 1 222 ? 9.391 9.039 8.711 1 97.75 222 LEU A CA 1
ATOM 1706 C C . LEU A 1 222 ? 9.469 10.562 8.797 1 97.75 222 LEU A C 1
ATOM 1708 O O . LEU A 1 222 ? 8.461 11.25 8.641 1 97.75 222 LEU A O 1
ATOM 1712 N N . ASN A 1 223 ? 10.609 11.055 9.094 1 95.94 223 ASN A N 1
ATOM 1713 C CA . ASN A 1 223 ? 10.82 12.5 9.195 1 95.94 223 ASN A CA 1
ATOM 1714 C C . ASN A 1 223 ? 11.672 13.023 8.039 1 95.94 223 ASN A C 1
ATOM 1716 O O . ASN A 1 223 ? 12.891 12.82 8.016 1 95.94 223 ASN A O 1
ATOM 1720 N N . SER A 1 224 ? 11.07 13.742 7.188 1 94.44 224 SER A N 1
ATOM 1721 C CA . SER A 1 224 ? 11.734 14.211 5.98 1 94.44 224 SER A CA 1
ATOM 1722 C C . SER A 1 224 ? 12.812 15.25 6.312 1 94.44 224 SER A C 1
ATOM 1724 O O . SER A 1 224 ? 13.805 15.359 5.598 1 94.44 224 SER A O 1
ATOM 1726 N N . THR A 1 225 ? 12.633 16.016 7.359 1 95.12 225 THR A N 1
ATOM 1727 C CA . THR A 1 225 ? 13.602 17.031 7.742 1 95.12 225 THR A CA 1
ATOM 1728 C C . THR A 1 225 ? 14.969 16.406 8.008 1 95.12 225 THR A C 1
ATOM 1730 O O . THR A 1 225 ? 15.977 16.875 7.492 1 95.12 225 THR A O 1
ATOM 1733 N N . THR A 1 226 ? 14.992 15.352 8.781 1 97.12 226 THR A N 1
ATOM 1734 C CA . THR A 1 226 ? 16.266 14.711 9.078 1 97.12 226 THR A CA 1
ATOM 1735 C C . THR A 1 226 ? 16.859 14.07 7.828 1 97.12 226 THR A C 1
ATOM 1737 O O . THR A 1 226 ? 18.078 14.023 7.664 1 97.12 226 THR A O 1
ATOM 1740 N N . THR A 1 227 ? 16 13.562 6.941 1 95.75 227 THR A N 1
ATOM 1741 C CA . THR A 1 227 ? 16.484 13.008 5.68 1 95.75 227 THR A CA 1
ATOM 1742 C C . THR A 1 227 ? 17.172 14.094 4.848 1 95.75 227 THR A C 1
ATOM 1744 O O . THR A 1 227 ? 18.234 13.859 4.273 1 95.75 227 THR A O 1
ATOM 1747 N N . VAL A 1 228 ? 16.625 15.266 4.812 1 96.06 228 VAL A N 1
ATOM 1748 C CA . VAL A 1 228 ? 17.203 16.391 4.094 1 96.06 228 VAL A CA 1
ATOM 1749 C C . VAL A 1 228 ? 18.547 16.766 4.703 1 96.06 228 VAL A C 1
ATOM 1751 O O . VAL A 1 228 ? 19.547 16.922 3.99 1 96.06 228 VAL A O 1
ATOM 1754 N N . ILE A 1 229 ? 18.562 16.906 5.973 1 97.25 229 ILE A N 1
ATOM 1755 C CA . ILE A 1 229 ? 19.766 17.344 6.676 1 97.25 229 ILE A CA 1
ATOM 1756 C C . ILE A 1 229 ? 20.906 16.359 6.43 1 97.25 229 ILE A C 1
ATOM 1758 O O . ILE A 1 229 ? 22 16.75 6.016 1 97.25 229 ILE A O 1
ATOM 1762 N N . ILE A 1 230 ? 20.641 15.094 6.652 1 96.75 230 ILE A N 1
ATOM 1763 C CA . ILE A 1 230 ? 21.672 14.07 6.5 1 96.75 230 ILE A CA 1
ATOM 1764 C C . ILE A 1 230 ? 22.125 13.992 5.043 1 96.75 230 ILE A C 1
ATOM 1766 O O . ILE A 1 230 ? 23.312 13.836 4.754 1 96.75 230 ILE A O 1
ATOM 1770 N N . SER A 1 231 ? 21.172 14.125 4.117 1 94.5 231 SER A N 1
ATOM 1771 C CA . SER A 1 231 ? 21.516 14.125 2.697 1 94.5 231 SER A CA 1
ATOM 1772 C C . SER A 1 231 ? 22.453 15.273 2.354 1 94.5 231 SER A C 1
ATOM 1774 O O . SER A 1 231 ? 23.422 15.094 1.603 1 94.5 231 SER A O 1
ATOM 1776 N N . ARG A 1 232 ? 22.172 16.438 2.898 1 95.62 232 ARG A N 1
ATOM 1777 C CA . ARG A 1 232 ? 23.016 17.609 2.682 1 95.62 232 ARG A CA 1
ATOM 1778 C C . ARG A 1 232 ? 24.406 17.406 3.277 1 95.62 232 ARG A C 1
ATOM 1780 O O . ARG A 1 232 ? 25.406 17.797 2.68 1 95.62 232 ARG A O 1
ATOM 1787 N N . MET A 1 233 ? 24.453 16.781 4.367 1 96.75 233 MET A N 1
ATOM 1788 C CA . MET A 1 233 ? 25.719 16.531 5.027 1 96.75 233 MET A CA 1
ATOM 1789 C C . MET A 1 233 ? 26.531 15.484 4.266 1 96.75 233 MET A C 1
ATOM 1791 O O . MET A 1 233 ? 27.766 15.523 4.258 1 96.75 233 MET A O 1
ATOM 1795 N N . GLU A 1 234 ? 25.859 14.516 3.686 1 94.19 234 GLU A N 1
ATOM 1796 C CA . GLU A 1 234 ? 26.5 13.492 2.867 1 94.19 234 GLU A CA 1
ATOM 1797 C C . GLU A 1 234 ? 27.172 14.102 1.641 1 94.19 234 GLU A C 1
ATOM 1799 O O . GLU A 1 234 ? 28.297 13.75 1.302 1 94.19 234 GLU A O 1
ATOM 1804 N N . GLY A 1 235 ? 26.5 15.047 1.013 1 90.69 235 GLY A N 1
ATOM 1805 C CA . GLY A 1 235 ? 26.984 15.516 -0.277 1 90.69 235 GLY A CA 1
ATOM 1806 C C . GLY A 1 235 ? 27.219 14.383 -1.261 1 90.69 235 GLY A C 1
ATOM 1807 O O . GLY A 1 235 ? 26.453 13.43 -1.324 1 90.69 235 GLY A O 1
ATOM 1808 N N . ASP A 1 236 ? 28.172 14.602 -2.113 1 84.81 236 ASP A N 1
ATOM 1809 C CA . ASP A 1 236 ? 28.609 13.539 -3.01 1 84.81 236 ASP A CA 1
ATOM 1810 C C . ASP A 1 236 ? 29.688 12.688 -2.355 1 84.81 236 ASP A C 1
ATOM 1812 O O . ASP A 1 236 ? 30.875 13.039 -2.381 1 84.81 236 ASP A O 1
ATOM 1816 N N . LEU A 1 237 ? 29.328 11.594 -1.845 1 82.06 237 LEU A N 1
ATOM 1817 C CA . LEU A 1 237 ? 30.203 10.75 -1.047 1 82.06 237 LEU A CA 1
ATOM 1818 C C . LEU A 1 237 ? 31.266 10.086 -1.922 1 82.06 237 LEU A C 1
ATOM 1820 O O . LEU A 1 237 ? 32.281 9.602 -1.416 1 82.06 237 LEU A O 1
ATOM 1824 N N . ASP A 1 238 ? 30.984 10.094 -3.191 1 74.19 238 ASP A N 1
ATOM 1825 C CA . ASP A 1 238 ? 31.953 9.461 -4.086 1 74.19 238 ASP A CA 1
ATOM 1826 C C . ASP A 1 238 ? 33.031 10.453 -4.531 1 74.19 238 ASP A C 1
ATOM 1828 O O . ASP A 1 238 ? 34.031 10.055 -5.117 1 74.19 238 ASP A O 1
ATOM 1832 N N . ASP A 1 239 ? 32.688 11.688 -4.223 1 69.94 239 ASP A N 1
ATOM 1833 C CA . ASP A 1 239 ? 33.656 12.719 -4.59 1 69.94 239 ASP A CA 1
ATOM 1834 C C . ASP A 1 239 ? 34.812 12.758 -3.598 1 69.94 239 ASP A C 1
ATOM 1836 O O . ASP A 1 239 ? 34.625 12.578 -2.395 1 69.94 239 ASP A O 1
ATOM 1840 N N . THR A 1 240 ? 35.969 12.891 -4.176 1 67.75 240 THR A N 1
ATOM 1841 C CA . THR A 1 240 ? 37.188 12.945 -3.369 1 67.75 240 THR A CA 1
ATOM 1842 C C . THR A 1 240 ? 37.219 14.227 -2.539 1 67.75 240 THR A C 1
ATOM 1844 O O . THR A 1 240 ? 37.875 14.273 -1.487 1 67.75 240 THR A O 1
ATOM 1847 N N . SER A 1 241 ? 36.594 15.195 -2.986 1 67.88 241 SER A N 1
ATOM 1848 C CA . SER A 1 241 ? 36.531 16.422 -2.219 1 67.88 241 SER A CA 1
ATOM 1849 C C . SER A 1 241 ? 35.219 16.5 -1.417 1 67.88 241 SER A C 1
ATOM 1851 O O . SER A 1 241 ? 34.125 16.406 -1.981 1 67.88 241 SER A O 1
ATOM 1853 N N . PRO A 1 242 ? 35.469 16.562 -0.145 1 69.38 242 PRO A N 1
ATOM 1854 C CA . PRO A 1 242 ? 34.25 16.641 0.686 1 69.38 242 PRO A CA 1
ATOM 1855 C C . PRO A 1 242 ? 33.406 17.859 0.369 1 69.38 242 PRO A C 1
ATOM 1857 O O . PRO A 1 242 ? 33.906 18.984 0.302 1 69.38 242 PRO A O 1
ATOM 1860 N N . ASP A 1 243 ? 32.188 17.594 -0.053 1 85 243 ASP A N 1
ATOM 1861 C CA . ASP A 1 243 ? 31.281 18.703 -0.33 1 85 243 ASP A CA 1
ATOM 1862 C C . ASP A 1 243 ? 30.047 18.641 0.574 1 85 243 ASP A C 1
ATOM 1864 O O . ASP A 1 243 ? 29.078 19.344 0.346 1 85 243 ASP A O 1
ATOM 1868 N N . GLY A 1 244 ? 30.266 17.828 1.568 1 92.94 244 GLY A N 1
ATOM 1869 C CA . GLY A 1 244 ? 29.172 17.766 2.529 1 92.94 244 GLY A CA 1
ATOM 1870 C C . GLY A 1 244 ? 29.078 19.016 3.4 1 92.94 244 GLY A C 1
ATOM 1871 O O . GLY A 1 244 ? 30.094 19.625 3.723 1 92.94 244 GLY A O 1
ATOM 1872 N N . GLU A 1 245 ? 27.891 19.344 3.797 1 96 245 GLU A N 1
ATOM 1873 C CA . GLU A 1 245 ? 27.641 20.5 4.668 1 96 245 GLU A CA 1
ATOM 1874 C C . GLU A 1 245 ? 27.703 20.094 6.141 1 96 245 GLU A C 1
ATOM 1876 O O . GLU A 1 245 ? 27.453 18.938 6.484 1 96 245 GLU A O 1
ATOM 1881 N N . THR A 1 246 ? 28.156 21.078 6.941 1 96.25 246 THR A N 1
ATOM 1882 C CA . THR A 1 246 ? 28.078 20.828 8.375 1 96.25 246 THR A CA 1
ATOM 1883 C C . THR A 1 246 ? 26.625 20.688 8.812 1 96.25 246 THR A C 1
ATOM 1885 O O . THR A 1 246 ? 25.703 21.031 8.07 1 96.25 246 THR A O 1
ATOM 1888 N N . PHE A 1 247 ? 26.484 20.172 10.047 1 97.25 247 PHE A N 1
ATOM 1889 C CA . PHE A 1 247 ? 25.141 20.047 10.594 1 97.25 247 PHE A CA 1
ATOM 1890 C C . PHE A 1 247 ? 24.438 21.406 10.609 1 97.25 247 PHE A C 1
ATOM 1892 O O . PHE A 1 247 ? 23.266 21.5 10.203 1 97.25 247 PHE A O 1
ATOM 1899 N N . GLU A 1 248 ? 25.094 22.422 10.961 1 96.69 248 GLU A N 1
ATOM 1900 C CA . GLU A 1 248 ? 24.531 23.75 11.086 1 96.69 248 GLU A CA 1
ATOM 1901 C C . GLU A 1 248 ? 24.094 24.297 9.719 1 96.69 248 GLU A C 1
ATOM 1903 O O . GLU A 1 248 ? 23.016 24.891 9.594 1 96.69 248 GLU A O 1
ATOM 1908 N N . GLN A 1 249 ? 24.969 24.109 8.805 1 97.12 249 GLN A N 1
ATOM 1909 C CA . GLN A 1 249 ? 24.641 24.547 7.453 1 97.12 249 GLN A CA 1
ATOM 1910 C C . GLN A 1 249 ? 23.422 23.812 6.902 1 97.12 249 GLN A C 1
ATOM 1912 O O . GLN A 1 249 ? 22.531 24.438 6.312 1 97.12 249 GLN A O 1
ATOM 1917 N N . ALA A 1 250 ? 23.469 22.516 7.07 1 97.25 250 ALA A N 1
ATOM 1918 C CA . ALA A 1 250 ? 22.359 21.672 6.594 1 97.25 250 ALA A CA 1
ATOM 1919 C C . ALA A 1 250 ? 21.062 22.047 7.289 1 97.25 250 ALA A C 1
ATOM 1921 O O . ALA A 1 250 ? 20 22.078 6.656 1 97.25 250 ALA A O 1
ATOM 1922 N N . LEU A 1 251 ? 21.094 22.25 8.586 1 96.88 251 LEU A N 1
ATOM 1923 C CA . LEU A 1 251 ? 19.922 22.672 9.344 1 96.88 251 LEU A CA 1
ATOM 1924 C C . LEU A 1 251 ? 19.391 24 8.836 1 96.88 251 LEU A C 1
ATOM 1926 O O . LEU A 1 251 ? 18.172 24.172 8.688 1 96.88 251 LEU A O 1
ATOM 1930 N N . GLN A 1 252 ? 20.266 24.891 8.57 1 96.62 252 GLN A N 1
ATOM 1931 C CA . GLN A 1 252 ? 19.859 26.188 8.039 1 96.62 252 GLN A CA 1
ATOM 1932 C C . GLN A 1 252 ? 19.188 26.031 6.68 1 96.62 252 GLN A C 1
ATOM 1934 O O . GLN A 1 252 ? 18.188 26.703 6.398 1 96.62 252 GLN A O 1
ATOM 1939 N N . TYR A 1 253 ? 19.781 25.234 5.867 1 95.88 253 TYR A N 1
ATOM 1940 C CA . TYR A 1 253 ? 19.172 24.953 4.574 1 95.88 253 TYR A CA 1
ATOM 1941 C C . TYR A 1 253 ? 17.734 24.453 4.738 1 95.88 253 TYR A C 1
ATOM 1943 O O . TYR A 1 253 ? 16.828 24.938 4.051 1 95.88 253 TYR A O 1
ATOM 1951 N N . ALA A 1 254 ? 17.547 23.469 5.609 1 94.12 254 ALA A N 1
ATOM 1952 C CA . ALA A 1 254 ? 16.219 22.922 5.867 1 94.12 254 ALA A CA 1
ATOM 1953 C C . ALA A 1 254 ? 15.266 24 6.379 1 94.12 254 ALA A C 1
ATOM 1955 O O . ALA A 1 254 ? 14.086 24.016 6.016 1 94.12 254 ALA A O 1
ATOM 1956 N N . LYS A 1 255 ? 15.75 24.891 7.223 1 92.69 255 LYS A N 1
ATOM 1957 C CA . LYS A 1 255 ? 14.961 26.016 7.715 1 92.69 255 LYS A CA 1
ATOM 1958 C C . LYS A 1 255 ? 14.539 26.938 6.574 1 92.69 255 LYS A C 1
ATOM 1960 O O . LYS A 1 255 ? 13.383 27.344 6.496 1 92.69 255 LYS A O 1
ATOM 1965 N N . ASP A 1 256 ? 15.414 27.156 5.676 1 93.06 256 ASP A N 1
ATOM 1966 C CA . ASP A 1 256 ? 15.156 28.016 4.531 1 93.06 256 ASP A CA 1
ATOM 1967 C C . ASP A 1 256 ? 14.117 27.406 3.594 1 93.06 256 ASP A C 1
ATOM 1969 O O . ASP A 1 256 ? 13.375 28.125 2.918 1 93.06 256 ASP A O 1
ATOM 1973 N N . MET A 1 257 ? 14.109 26.094 3.545 1 88.38 257 MET A N 1
ATOM 1974 C CA . MET A 1 257 ? 13.125 25.375 2.744 1 88.38 257 MET A CA 1
ATOM 1975 C C . MET A 1 257 ? 11.734 25.469 3.377 1 88.38 257 MET A C 1
ATOM 1977 O O . MET A 1 257 ? 10.727 25.188 2.723 1 88.38 257 MET A O 1
ATOM 1981 N N . GLY A 1 258 ? 11.711 25.812 4.703 1 83.06 258 GLY A N 1
ATOM 1982 C CA . GLY A 1 258 ? 10.438 25.969 5.395 1 83.06 258 GLY A CA 1
ATOM 1983 C C . GLY A 1 258 ? 9.891 24.656 5.918 1 83.06 258 GLY A C 1
ATOM 1984 O O . GLY A 1 258 ? 8.695 24.531 6.188 1 83.06 258 GLY A O 1
ATOM 1985 N N . ILE A 1 259 ? 10.711 23.594 6.082 1 83.94 259 ILE A N 1
ATOM 1986 C CA . ILE A 1 259 ? 10.195 22.297 6.461 1 83.94 259 ILE A CA 1
ATOM 1987 C C . ILE A 1 259 ? 10.477 22.031 7.938 1 83.94 259 ILE A C 1
ATOM 1989 O O . ILE A 1 259 ? 9.992 21.047 8.508 1 83.94 259 ILE A O 1
ATOM 1993 N N . VAL A 1 260 ? 11.297 22.953 8.5 1 84.75 260 VAL A N 1
ATOM 1994 C CA . VAL A 1 260 ? 11.633 22.781 9.906 1 84.75 260 VAL A CA 1
ATOM 1995 C C . VAL A 1 260 ? 10.586 23.484 10.773 1 84.75 260 VAL A C 1
ATOM 1997 O O . VAL A 1 260 ? 10.211 24.625 10.508 1 84.75 260 VAL A O 1
ATOM 2000 N N . GLU A 1 261 ? 10.117 22.75 11.719 1 77.75 261 GLU A N 1
ATOM 2001 C CA . GLU A 1 261 ? 9.172 23.328 12.672 1 77.75 261 GLU A CA 1
ATOM 2002 C C . GLU A 1 261 ? 9.812 24.484 13.445 1 77.75 261 GLU A C 1
ATOM 2004 O O . GLU A 1 261 ? 11.031 24.625 13.461 1 77.75 261 GLU A O 1
ATOM 2009 N N . ALA A 1 262 ? 8.953 25.328 14.062 1 77.88 262 ALA A N 1
ATOM 2010 C CA . ALA A 1 262 ? 9.453 26.438 14.867 1 77.88 262 ALA A CA 1
ATOM 2011 C C . ALA A 1 262 ? 10.375 25.922 15.977 1 77.88 262 ALA A C 1
ATOM 2013 O O . ALA A 1 262 ? 11.422 26.516 16.25 1 77.88 262 ALA A O 1
ATOM 2014 N N . ASP A 1 263 ? 9.969 24.906 16.609 1 86.69 263 ASP A N 1
ATOM 2015 C CA . ASP A 1 263 ? 10.844 24.172 17.516 1 86.69 263 ASP A CA 1
ATOM 2016 C C . ASP A 1 263 ? 11.586 23.047 16.797 1 86.69 263 ASP A C 1
ATOM 2018 O O . ASP A 1 263 ? 11.07 21.938 16.688 1 86.69 263 ASP A O 1
ATOM 2022 N N . GLU A 1 264 ? 12.812 23.297 16.422 1 90.56 264 GLU A N 1
ATOM 2023 C CA . GLU A 1 264 ? 13.594 22.375 15.594 1 90.56 264 GLU A CA 1
ATOM 2024 C C . GLU A 1 264 ? 13.836 21.062 16.328 1 90.56 264 GLU A C 1
ATOM 2026 O O . GLU A 1 264 ? 14.133 20.047 15.688 1 90.56 264 GLU A O 1
ATOM 2031 N N . SER A 1 265 ? 13.828 21.094 17.688 1 90.81 265 SER A N 1
ATOM 2032 C CA . SER A 1 265 ? 14.078 19.891 18.469 1 90.81 265 SER A CA 1
ATOM 2033 C C . SER A 1 265 ? 13.062 18.797 18.141 1 90.81 265 SER A C 1
ATOM 2035 O O . SER A 1 265 ? 13.352 17.609 18.297 1 90.81 265 SER A O 1
ATOM 2037 N N . LEU A 1 266 ? 11.898 19.172 17.641 1 90.81 266 LEU A N 1
ATOM 2038 C CA . LEU A 1 266 ? 10.859 18.219 17.281 1 90.81 266 LEU A CA 1
ATOM 2039 C C . LEU A 1 266 ? 11.312 17.344 16.109 1 90.81 266 LEU A C 1
ATOM 2041 O O . LEU A 1 266 ? 10.938 16.172 16 1 90.81 266 LEU A O 1
ATOM 2045 N N . ASP A 1 267 ? 12.109 17.922 15.305 1 93.12 267 ASP A N 1
ATOM 2046 C CA . ASP A 1 267 ? 12.594 17.203 14.125 1 93.12 267 ASP A CA 1
ATOM 2047 C C . ASP A 1 267 ? 13.938 16.531 14.414 1 93.12 267 ASP A C 1
ATOM 2049 O O . ASP A 1 267 ? 14.078 15.32 14.211 1 93.12 267 ASP A O 1
ATOM 2053 N N . ILE A 1 268 ? 14.859 17.219 14.977 1 96.06 268 ILE A N 1
ATOM 2054 C CA . ILE A 1 268 ? 16.25 16.781 14.953 1 96.06 268 ILE A CA 1
ATOM 2055 C C . ILE A 1 268 ? 16.531 15.914 16.172 1 96.06 268 ILE A C 1
ATOM 2057 O O . ILE A 1 268 ? 17.562 15.227 16.234 1 96.06 268 ILE A O 1
ATOM 2061 N N . ASP A 1 269 ? 15.617 15.93 17.188 1 96 269 ASP A N 1
ATOM 2062 C CA . ASP A 1 269 ? 15.844 15.125 18.391 1 96 269 ASP A CA 1
ATOM 2063 C C . ASP A 1 269 ? 14.969 13.875 18.375 1 96 269 ASP A C 1
ATOM 2065 O O . ASP A 1 269 ? 14.852 13.18 19.391 1 96 269 ASP A O 1
ATOM 2069 N N . GLY A 1 270 ? 14.266 13.625 17.297 1 96.19 270 GLY A N 1
ATOM 2070 C CA . GLY A 1 270 ? 13.617 12.336 17.078 1 96.19 270 GLY A CA 1
ATOM 2071 C C . GLY A 1 270 ? 12.141 12.344 17.438 1 96.19 270 GLY A C 1
ATOM 2072 O O . GLY A 1 270 ? 11.43 11.375 17.172 1 96.19 270 GLY A O 1
ATOM 2073 N N . TYR A 1 271 ? 11.688 13.438 18 1 95.44 271 TYR A N 1
ATOM 2074 C CA . TYR A 1 271 ? 10.336 13.469 18.547 1 95.44 271 TYR A CA 1
ATOM 2075 C C . TYR A 1 271 ? 9.289 13.273 17.453 1 95.44 271 TYR A C 1
ATOM 2077 O O . TYR A 1 271 ? 8.375 12.461 17.609 1 95.44 271 TYR A O 1
ATOM 2085 N N . ASP A 1 272 ? 9.359 14.016 16.422 1 95.88 272 ASP A N 1
ATOM 2086 C CA . ASP A 1 272 ? 8.391 13.891 15.336 1 95.88 272 ASP A CA 1
ATOM 2087 C C . ASP A 1 272 ? 8.359 12.469 14.781 1 95.88 272 ASP A C 1
ATOM 2089 O O . ASP A 1 272 ? 7.289 11.922 14.523 1 95.88 272 ASP A O 1
ATOM 2093 N N . ALA A 1 273 ? 9.508 11.891 14.562 1 97.5 273 ALA A N 1
ATOM 2094 C CA . ALA A 1 273 ? 9.586 10.516 14.086 1 97.5 273 ALA A CA 1
ATOM 2095 C C . ALA A 1 273 ? 8.922 9.555 15.078 1 97.5 273 ALA A C 1
ATOM 2097 O O . ALA A 1 273 ? 8.234 8.617 14.672 1 97.5 273 ALA A O 1
ATOM 2098 N N . ALA A 1 274 ? 9.141 9.82 16.344 1 97.88 274 ALA A N 1
ATOM 2099 C CA . ALA A 1 274 ? 8.547 8.977 17.391 1 97.88 274 ALA A CA 1
ATOM 2100 C C . ALA A 1 274 ? 7.02 9.086 17.359 1 97.88 274 ALA A C 1
ATOM 2102 O O . ALA A 1 274 ? 6.324 8.078 17.516 1 97.88 274 ALA A O 1
ATOM 2103 N N . VAL A 1 275 ? 6.527 10.297 17.219 1 96.75 275 VAL A N 1
ATOM 2104 C CA . VAL A 1 275 ? 5.086 10.523 17.156 1 96.75 275 VAL A CA 1
ATOM 2105 C C . VAL A 1 275 ? 4.496 9.773 15.961 1 96.75 275 VAL A C 1
ATOM 2107 O O . VAL A 1 275 ? 3.463 9.109 16.094 1 96.75 275 VAL A O 1
ATOM 2110 N N . LYS A 1 276 ? 5.113 9.867 14.836 1 97.5 276 LYS A N 1
ATOM 2111 C CA . LYS A 1 276 ? 4.645 9.195 13.625 1 97.5 276 LYS A CA 1
ATOM 2112 C C . LYS A 1 276 ? 4.719 7.68 13.773 1 97.5 276 LYS A C 1
ATOM 2114 O O . LYS A 1 276 ? 3.82 6.965 13.328 1 97.5 276 LYS A O 1
ATOM 2119 N N . LEU A 1 277 ? 5.781 7.215 14.383 1 98.44 277 LEU A N 1
ATOM 2120 C CA . LEU A 1 277 ? 5.895 5.785 14.656 1 98.44 277 LEU A CA 1
ATOM 2121 C C . LEU A 1 277 ? 4.75 5.301 15.539 1 98.44 277 LEU A C 1
ATOM 2123 O O . LEU A 1 277 ? 4.121 4.285 15.242 1 98.44 277 LEU A O 1
ATOM 2127 N N . ARG A 1 278 ? 4.535 6.016 16.594 1 97.06 278 ARG A N 1
ATOM 2128 C CA . ARG A 1 278 ? 3.449 5.637 17.484 1 97.06 278 ARG A CA 1
ATOM 2129 C C . ARG A 1 278 ? 2.105 5.676 16.766 1 97.06 278 ARG A C 1
ATOM 2131 O O . ARG A 1 278 ? 1.271 4.789 16.953 1 97.06 278 ARG A O 1
ATOM 2138 N N . ALA A 1 279 ? 1.883 6.715 16 1 97.06 279 ALA A N 1
ATOM 2139 C CA . ALA A 1 279 ? 0.649 6.805 15.227 1 97.06 279 ALA A CA 1
ATOM 2140 C C . ALA A 1 279 ? 0.447 5.555 14.375 1 97.06 279 ALA A C 1
ATOM 2142 O O . ALA A 1 279 ? -0.644 4.98 14.352 1 97.06 279 ALA A O 1
ATOM 2143 N N . LEU A 1 280 ? 1.489 5.094 13.711 1 97.88 280 LEU A N 1
ATOM 2144 C CA . LEU A 1 280 ? 1.422 3.879 12.906 1 97.88 280 LEU A CA 1
ATOM 2145 C C . LEU A 1 280 ? 1.036 2.68 13.766 1 97.88 280 LEU A C 1
ATOM 2147 O O . LEU A 1 280 ? 0.16 1.897 13.391 1 97.88 280 LEU A O 1
ATOM 2151 N N . LEU A 1 281 ? 1.664 2.559 14.906 1 97.31 281 LEU A N 1
ATOM 2152 C CA . LEU A 1 281 ? 1.447 1.411 15.781 1 97.31 281 LEU A CA 1
ATOM 2153 C C . LEU A 1 281 ? 0.022 1.402 16.312 1 97.31 281 LEU A C 1
ATOM 2155 O O . LEU A 1 281 ? -0.626 0.354 16.359 1 97.31 281 LEU A O 1
ATOM 2159 N N . VAL A 1 282 ? -0.465 2.555 16.703 1 95.69 282 VAL A N 1
ATOM 2160 C CA . VAL A 1 282 ? -1.814 2.641 17.25 1 95.69 282 VAL A CA 1
ATOM 2161 C C . VAL A 1 282 ? -2.83 2.221 16.188 1 95.69 282 VAL A C 1
ATOM 2163 O O . VAL A 1 282 ? -3.74 1.438 16.469 1 95.69 282 VAL A O 1
ATOM 2166 N N . VAL A 1 283 ? -2.65 2.664 14.992 1 95.31 283 VAL A N 1
ATOM 2167 C CA . VAL A 1 283 ? -3.619 2.436 13.93 1 95.31 283 VAL A CA 1
ATOM 2168 C C . VAL A 1 283 ? -3.527 0.989 13.445 1 95.31 283 VAL A C 1
ATOM 2170 O O . VAL A 1 283 ? -4.547 0.366 13.133 1 95.31 283 VAL A O 1
ATOM 2173 N N . MET A 1 284 ? -2.336 0.386 13.438 1 94.94 284 MET A N 1
ATOM 2174 C CA . MET A 1 284 ? -2.129 -0.853 12.695 1 94.94 284 MET A CA 1
ATOM 2175 C C . MET A 1 284 ? -2.016 -2.043 13.641 1 94.94 284 MET A C 1
ATOM 2177 O O . MET A 1 284 ? -2.115 -3.195 13.203 1 94.94 284 MET A O 1
ATOM 2181 N N . SER A 1 285 ? -1.846 -1.789 14.922 1 90.81 285 SER A N 1
ATOM 2182 C CA . SER A 1 285 ? -1.658 -2.881 15.875 1 90.81 285 SER A CA 1
ATOM 2183 C C . SER A 1 285 ? -2.986 -3.543 16.219 1 90.81 285 SER A C 1
ATOM 2185 O O . SER A 1 285 ? -4.047 -2.938 16.062 1 90.81 285 SER A O 1
ATOM 2187 N N . GLY A 1 286 ? -2.916 -4.738 16.719 1 81.38 286 GLY A N 1
ATOM 2188 C CA . GLY A 1 286 ? -4.086 -5.457 17.203 1 81.38 286 GLY A CA 1
ATOM 2189 C C . GLY A 1 286 ? -4.547 -4.988 18.562 1 81.38 286 GLY A C 1
ATOM 2190 O O . GLY A 1 286 ? -3.809 -4.305 19.281 1 81.38 286 GLY A O 1
ATOM 2191 N N . VAL A 1 287 ? -5.699 -5.395 18.984 1 72.25 287 VAL A N 1
ATOM 2192 C CA . VAL A 1 287 ? -6.375 -4.938 20.188 1 72.25 287 VAL A CA 1
ATOM 2193 C C . VAL A 1 287 ? -5.59 -5.391 21.422 1 72.25 287 VAL A C 1
ATOM 2195 O O . VAL A 1 287 ? -5.547 -4.684 22.438 1 72.25 287 VAL A O 1
ATOM 2198 N N . ASN A 1 288 ? -4.918 -6.426 21.281 1 72 288 ASN A N 1
ATOM 2199 C CA . ASN A 1 288 ? -4.254 -6.988 22.438 1 72 288 ASN A CA 1
ATOM 2200 C C . ASN A 1 288 ? -2.801 -6.527 22.547 1 72 288 ASN A C 1
ATOM 2202 O O . ASN A 1 288 ? -2.094 -6.887 23.484 1 72 288 ASN A O 1
ATOM 2206 N N . GLU A 1 289 ? -2.484 -5.805 21.672 1 82.12 289 GLU A N 1
ATOM 2207 C CA . GLU A 1 289 ? -1.09 -5.371 21.656 1 82.12 289 GLU A CA 1
ATOM 2208 C C . GLU A 1 289 ? -0.914 -4.047 22.391 1 82.12 289 GLU A C 1
ATOM 2210 O O . GLU A 1 289 ? -1.774 -3.166 22.312 1 82.12 289 GLU A O 1
ATOM 2215 N N . SER A 1 290 ? 0.188 -4.051 23.109 1 85.62 290 SER A N 1
ATOM 2216 C CA . SER A 1 290 ? 0.466 -2.838 23.875 1 85.62 290 SER A CA 1
ATOM 2217 C C . SER A 1 290 ? 1.388 -1.897 23.109 1 85.62 290 SER A C 1
ATOM 2219 O O . SER A 1 290 ? 2.564 -2.203 22.906 1 85.62 290 SER A O 1
ATOM 2221 N N . VAL A 1 291 ? 0.878 -0.814 22.766 1 93.06 291 VAL A N 1
ATOM 2222 C CA . VAL A 1 291 ? 1.654 0.218 22.078 1 93.06 291 VAL A CA 1
ATOM 2223 C C . VAL A 1 291 ? 2.348 1.105 23.109 1 93.06 291 VAL A C 1
ATOM 2225 O O . VAL A 1 291 ? 1.714 1.588 24.062 1 93.06 291 VAL A O 1
ATOM 2228 N N . PRO A 1 292 ? 3.607 1.313 22.984 1 94.19 292 PRO A N 1
ATOM 2229 C CA . PRO A 1 292 ? 4.312 2.135 23.969 1 94.19 292 PRO A CA 1
ATOM 2230 C C . PRO A 1 292 ? 3.863 3.594 23.953 1 94.19 292 PRO A C 1
ATOM 2232 O O . PRO A 1 292 ? 3.471 4.109 22.906 1 94.19 292 PRO A O 1
ATOM 2235 N N . SER A 1 293 ? 3.939 4.184 25.188 1 92.12 293 SER A N 1
ATOM 2236 C CA . SER A 1 293 ? 3.758 5.633 25.234 1 92.12 293 SER A CA 1
ATOM 2237 C C . SER A 1 293 ? 4.926 6.355 24.562 1 92.12 293 SER A C 1
ATOM 2239 O O . SER A 1 293 ? 5.98 5.762 24.344 1 92.12 293 SER A O 1
ATOM 2241 N N . LEU A 1 294 ? 4.688 7.566 24.172 1 92.94 294 LEU A N 1
ATOM 2242 C CA . LEU A 1 294 ? 5.738 8.344 23.531 1 92.94 294 LEU A CA 1
ATOM 2243 C C . LEU A 1 294 ? 6.984 8.414 24.406 1 92.94 294 LEU A C 1
ATOM 2245 O O . LEU A 1 294 ? 8.109 8.367 23.906 1 92.94 294 LEU A O 1
ATOM 2249 N N . GLU A 1 295 ? 6.77 8.484 25.719 1 91.69 295 GLU A N 1
ATOM 2250 C CA . GLU A 1 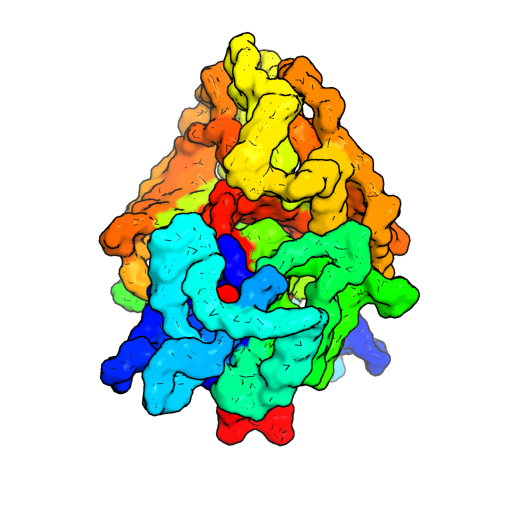295 ? 7.871 8.594 26.672 1 91.69 295 GLU A CA 1
ATOM 2251 C C . GLU A 1 295 ? 8.695 7.309 26.703 1 91.69 295 GLU A C 1
ATOM 2253 O O . GLU A 1 295 ? 9.867 7.324 27.094 1 91.69 295 GLU A O 1
ATOM 2258 N N . ASP A 1 296 ? 8.102 6.23 26.281 1 94.31 296 ASP A N 1
ATOM 2259 C CA . ASP A 1 296 ? 8.758 4.926 26.328 1 94.31 296 ASP A CA 1
ATOM 2260 C C . ASP A 1 296 ? 9.484 4.621 25.031 1 94.31 296 ASP A C 1
ATOM 2262 O O . ASP A 1 296 ? 10.133 3.576 24.906 1 94.31 296 ASP A O 1
ATOM 2266 N N . ILE A 1 297 ? 9.391 5.465 24.078 1 97 297 ILE A N 1
ATOM 2267 C CA . ILE A 1 297 ? 10.133 5.309 22.828 1 97 297 ILE A CA 1
ATOM 2268 C C . ILE A 1 297 ? 11.484 6.008 22.938 1 97 297 ILE A C 1
ATOM 2270 O O . ILE A 1 297 ? 11.547 7.23 23.109 1 97 297 ILE A O 1
ATOM 2274 N N . GLU A 1 298 ? 12.484 5.227 22.922 1 97.81 298 GLU A N 1
ATOM 2275 C CA . GLU A 1 298 ? 13.82 5.812 22.938 1 97.81 298 GLU A CA 1
ATOM 2276 C C . GLU A 1 298 ? 14.07 6.676 21.703 1 97.81 298 GLU A C 1
ATOM 2278 O O . GLU A 1 298 ? 13.742 6.273 20.578 1 97.81 298 GLU A O 1
ATOM 2283 N N . MET A 1 299 ? 14.602 7.859 21.891 1 97.69 299 MET A N 1
ATOM 2284 C CA . MET A 1 299 ? 14.852 8.797 20.812 1 97.69 299 MET A CA 1
ATOM 2285 C C . MET A 1 299 ? 16.312 9.266 20.828 1 97.69 299 MET A C 1
ATOM 2287 O O . MET A 1 299 ? 16.859 9.57 21.891 1 97.69 299 MET A O 1
ATOM 2291 N N . GLU A 1 300 ? 16.875 9.289 19.672 1 97.5 300 GLU A N 1
ATOM 2292 C CA . GLU A 1 300 ? 18.25 9.75 19.531 1 97.5 300 GLU A CA 1
ATOM 2293 C C . GLU A 1 300 ? 18.328 11.039 18.719 1 97.5 300 GLU A C 1
ATOM 2295 O O . GLU A 1 300 ? 17.641 11.18 17.703 1 97.5 300 GLU A O 1
ATOM 2300 N N . SER A 1 301 ? 19.141 11.969 19.203 1 96.88 301 SER A N 1
ATOM 2301 C CA . SER A 1 301 ? 19.359 13.234 18.5 1 96.88 301 SER A CA 1
ATOM 2302 C C . SER A 1 301 ? 20.406 13.086 17.406 1 96.88 301 SER A C 1
ATOM 2304 O O . SER A 1 301 ? 21.297 12.242 17.5 1 96.88 301 SER A O 1
ATOM 2306 N N . ILE A 1 302 ? 20.266 13.898 16.344 1 97.38 302 ILE A N 1
ATOM 2307 C CA . ILE A 1 302 ? 21.266 13.859 15.281 1 97.38 302 ILE A CA 1
ATOM 2308 C C . ILE A 1 302 ? 22.188 15.078 15.391 1 97.38 302 ILE A C 1
ATOM 2310 O O . ILE A 1 302 ? 23 15.328 14.5 1 97.38 302 ILE A O 1
ATOM 2314 N N . ARG A 1 303 ? 22.047 15.898 16.422 1 95.69 303 ARG A N 1
ATOM 2315 C CA . ARG A 1 303 ? 22.781 17.141 16.578 1 95.69 303 ARG A CA 1
ATOM 2316 C C . ARG A 1 303 ? 24.281 16.891 16.578 1 95.69 303 ARG A C 1
ATOM 2318 O O . ARG A 1 303 ? 25.062 17.781 16.219 1 95.69 303 ARG A O 1
ATOM 2325 N N . HIS A 1 304 ? 24.703 15.734 16.906 1 95.06 304 HIS A N 1
ATOM 2326 C CA . HIS A 1 304 ? 26.109 15.492 17.188 1 95.06 304 HIS A CA 1
ATOM 2327 C C . HIS A 1 304 ? 26.812 14.859 15.977 1 95.06 304 HIS A C 1
ATOM 2329 O O . HIS A 1 304 ? 28.031 14.68 15.977 1 95.06 304 HIS A O 1
ATOM 2335 N N . ILE A 1 305 ? 26.047 14.477 14.977 1 96.62 305 ILE A N 1
ATOM 2336 C CA . ILE A 1 305 ? 26.641 13.781 13.844 1 96.62 305 ILE A CA 1
ATOM 2337 C C . ILE A 1 305 ? 27.531 14.75 13.062 1 96.62 305 ILE A C 1
ATOM 2339 O O . ILE A 1 305 ? 27.203 15.93 12.922 1 96.62 305 ILE A O 1
ATOM 2343 N N . THR A 1 306 ? 28.719 14.281 12.602 1 96.31 306 THR A N 1
ATOM 2344 C CA . THR A 1 306 ? 29.656 15.117 11.867 1 96.31 306 THR A CA 1
ATOM 2345 C C . THR A 1 306 ? 29.859 14.594 10.453 1 96.31 306 THR A C 1
ATOM 2347 O O . THR A 1 306 ? 29.594 13.422 10.172 1 96.31 306 THR A O 1
ATOM 2350 N N . VAL A 1 307 ? 30.312 15.492 9.641 1 95.69 307 VAL A N 1
ATOM 2351 C CA . VAL A 1 307 ? 30.625 15.125 8.266 1 95.69 307 VAL A CA 1
ATOM 2352 C C . VAL A 1 307 ? 31.703 14.047 8.266 1 95.69 307 VAL A C 1
ATOM 2354 O O . VAL A 1 307 ? 31.672 13.125 7.445 1 95.69 307 VAL A O 1
ATOM 2357 N N . GLU A 1 308 ? 32.656 14.195 9.164 1 94.44 308 GLU A N 1
ATOM 2358 C CA . GLU A 1 308 ? 33.75 13.227 9.266 1 94.44 308 GLU A CA 1
ATOM 2359 C C . GLU A 1 308 ? 33.219 11.828 9.578 1 94.44 308 GLU A C 1
ATOM 2361 O O . GLU A 1 308 ? 33.688 10.844 9 1 94.44 308 GLU A O 1
ATOM 2366 N N . GLU A 1 309 ? 32.25 11.766 10.484 1 95.56 309 GLU A N 1
ATOM 2367 C CA . GLU A 1 309 ? 31.672 10.477 10.828 1 95.56 309 GLU A CA 1
ATOM 2368 C C . GLU A 1 309 ? 30.953 9.867 9.625 1 95.56 309 GLU A C 1
ATOM 2370 O O . GLU A 1 309 ? 31.062 8.664 9.375 1 95.56 309 GLU A O 1
ATOM 2375 N N . ILE A 1 310 ? 30.203 10.641 8.922 1 96.19 310 ILE A N 1
ATOM 2376 C CA . ILE A 1 310 ? 29.453 10.203 7.742 1 96.19 310 ILE A CA 1
ATOM 2377 C C . ILE A 1 310 ? 30.422 9.68 6.688 1 96.19 310 ILE A C 1
ATOM 2379 O O . ILE A 1 310 ? 30.234 8.586 6.141 1 96.19 310 ILE A O 1
ATOM 2383 N N . ARG A 1 311 ? 31.484 10.375 6.457 1 93.44 311 ARG A N 1
ATOM 2384 C CA . ARG A 1 311 ? 32.469 9.992 5.445 1 93.44 311 ARG A CA 1
ATOM 2385 C C . ARG A 1 311 ? 33.188 8.719 5.855 1 93.44 311 ARG A C 1
ATOM 2387 O O . ARG A 1 311 ? 33.469 7.863 5.016 1 93.44 311 ARG A O 1
ATOM 2394 N N . ARG A 1 312 ? 33.531 8.664 7.082 1 93.75 312 ARG A N 1
ATOM 2395 C CA . ARG A 1 312 ? 34.188 7.477 7.586 1 93.75 312 ARG A CA 1
ATOM 2396 C C . ARG A 1 312 ? 33.312 6.234 7.418 1 93.75 312 ARG A C 1
ATOM 2398 O O . ARG A 1 312 ? 33.812 5.18 7.012 1 93.75 312 ARG A O 1
ATOM 2405 N N . ALA A 1 313 ? 32.062 6.367 7.746 1 94.38 313 ALA A N 1
ATOM 2406 C CA . ALA A 1 313 ? 31.125 5.246 7.598 1 94.38 313 ALA A CA 1
ATOM 2407 C C . ALA A 1 313 ? 31.047 4.781 6.145 1 94.38 313 ALA A C 1
ATOM 2409 O O . ALA A 1 313 ? 31.016 3.582 5.871 1 94.38 313 ALA A O 1
ATOM 2410 N N . TYR A 1 314 ? 31.016 5.691 5.277 1 91.06 314 TYR A N 1
ATOM 2411 C CA . TYR A 1 314 ? 30.938 5.367 3.855 1 91.06 314 TYR A CA 1
ATOM 2412 C C . TYR A 1 314 ? 32.25 4.727 3.383 1 91.06 314 TYR A C 1
ATOM 2414 O O . TYR A 1 314 ? 32.219 3.736 2.646 1 91.06 314 TYR A O 1
ATOM 2422 N N . SER A 1 315 ? 33.406 5.281 3.783 1 87.88 315 SER A N 1
ATOM 2423 C CA . SER A 1 315 ? 34.688 4.77 3.375 1 87.88 315 SER A CA 1
ATOM 2424 C C . SER A 1 315 ? 34.938 3.363 3.912 1 87.88 315 SER A C 1
ATOM 2426 O O . SER A 1 315 ? 35.562 2.535 3.246 1 87.88 315 SER A O 1
ATOM 2428 N N . ASP A 1 316 ? 34.406 3.139 5.094 1 88.38 316 ASP A N 1
ATOM 2429 C CA . ASP A 1 316 ? 34.719 1.883 5.777 1 88.38 316 ASP A CA 1
ATOM 2430 C C . ASP A 1 316 ? 33.844 0.751 5.246 1 88.38 316 ASP A C 1
ATOM 2432 O O . ASP A 1 316 ? 34.25 -0.403 5.199 1 88.38 316 ASP A O 1
ATOM 2436 N N . GLY A 1 317 ? 32.688 1.056 4.828 1 84.56 317 GLY A N 1
ATOM 2437 C CA . GLY A 1 317 ? 31.781 -0.029 4.469 1 84.56 317 GLY A CA 1
ATOM 2438 C C . GLY A 1 317 ? 30.609 0.423 3.613 1 84.56 317 GLY A C 1
ATOM 2439 O O . GLY A 1 317 ? 29.562 -0.219 3.6 1 84.56 317 GLY A O 1
ATOM 2440 N N . LYS A 1 318 ? 30.766 1.547 3.066 1 86.25 318 LYS A N 1
ATOM 2441 C CA . LYS A 1 318 ? 29.734 2.133 2.209 1 86.25 318 LYS A CA 1
ATOM 2442 C C . LYS A 1 318 ? 28.406 2.234 2.943 1 86.25 318 LYS A C 1
ATOM 2444 O O . LYS A 1 318 ? 27.344 1.992 2.357 1 86.25 318 LYS A O 1
ATOM 2449 N N . ARG A 1 319 ? 28.516 2.512 4.156 1 92.44 319 ARG A N 1
ATOM 2450 C CA . ARG A 1 319 ? 27.312 2.645 4.961 1 92.44 319 ARG A CA 1
ATOM 2451 C C . ARG A 1 319 ? 26.859 4.098 5.035 1 92.44 319 ARG A C 1
ATOM 2453 O O . ARG A 1 319 ? 27.672 5.016 4.875 1 92.44 319 ARG A O 1
ATOM 2460 N N . LYS A 1 320 ? 25.641 4.262 5.203 1 94.06 320 LYS A N 1
ATOM 2461 C CA . LYS A 1 320 ? 25.062 5.594 5.32 1 94.06 320 LYS A CA 1
ATOM 2462 C C . LYS A 1 320 ? 24.234 5.723 6.598 1 94.06 320 LYS A C 1
ATOM 2464 O O . LYS A 1 320 ? 23.703 4.73 7.102 1 94.06 320 LYS A O 1
ATOM 2469 N N . TYR A 1 321 ? 24.172 6.965 7.074 1 96.5 321 TYR A N 1
ATOM 2470 C CA . TYR A 1 321 ? 23.359 7.227 8.258 1 96.5 321 TYR A CA 1
ATOM 2471 C C . TYR A 1 321 ? 21.922 7.57 7.863 1 96.5 321 TYR A C 1
ATOM 2473 O O . TYR A 1 321 ? 21.703 8.289 6.891 1 96.5 321 TYR A O 1
ATOM 2481 N N . ARG A 1 322 ? 21 7.031 8.586 1 97.12 322 ARG A N 1
ATOM 2482 C CA . ARG A 1 322 ? 19.594 7.391 8.5 1 97.12 322 ARG A CA 1
ATOM 2483 C C . ARG A 1 322 ? 18.953 7.414 9.883 1 97.12 322 ARG A C 1
ATOM 2485 O O . ARG A 1 322 ? 19.328 6.633 10.758 1 97.12 322 ARG A O 1
ATOM 2492 N N . VAL A 1 323 ? 18.031 8.359 10.078 1 98.31 323 VAL A N 1
ATOM 2493 C CA . VAL A 1 323 ? 17.188 8.305 11.273 1 98.31 323 VAL A CA 1
ATOM 2494 C C . VAL A 1 323 ? 16.062 7.301 11.055 1 98.31 323 VAL A C 1
ATOM 2496 O O . VAL A 1 323 ? 15.141 7.547 10.266 1 98.31 323 VAL A O 1
ATOM 2499 N N . VAL A 1 324 ? 16.094 6.234 11.797 1 98.62 324 VAL A N 1
ATOM 2500 C CA . VAL A 1 324 ? 15.156 5.137 11.57 1 98.62 324 VAL A CA 1
ATOM 2501 C C . VAL A 1 324 ? 14.211 5.012 12.758 1 98.62 324 VAL A C 1
ATOM 2503 O O . VAL A 1 324 ? 14.648 4.852 13.898 1 98.62 324 VAL A O 1
ATOM 2506 N N . ALA A 1 325 ? 12.945 5.203 12.5 1 98.81 325 ALA A N 1
ATOM 2507 C CA . ALA A 1 325 ? 11.906 4.812 13.445 1 98.81 325 ALA A CA 1
ATOM 2508 C C . ALA A 1 325 ? 11.539 3.342 13.273 1 98.81 325 ALA A C 1
ATOM 2510 O O . ALA A 1 325 ? 11.164 2.908 12.18 1 98.81 325 ALA A O 1
ATOM 2511 N N . SER A 1 326 ? 11.68 2.572 14.32 1 98.56 326 SER A N 1
ATOM 2512 C CA . SER A 1 326 ? 11.43 1.141 14.195 1 98.56 326 SER A CA 1
ATOM 2513 C C . SER A 1 326 ? 10.695 0.598 15.422 1 98.56 326 SER A C 1
ATOM 2515 O O . SER A 1 326 ? 10.844 1.134 16.531 1 98.56 326 SER A O 1
ATOM 2517 N N . ALA A 1 327 ? 9.898 -0.353 15.219 1 98.5 327 ALA A N 1
ATOM 2518 C CA . ALA A 1 327 ? 9.211 -1.094 16.281 1 98.5 327 ALA A CA 1
ATOM 2519 C C . ALA A 1 327 ? 9.078 -2.57 15.914 1 98.5 327 ALA A C 1
ATOM 2521 O O . ALA A 1 327 ? 8.844 -2.912 14.75 1 98.5 327 ALA A O 1
ATOM 2522 N N . ARG A 1 328 ? 9.25 -3.408 16.859 1 98 328 ARG A N 1
ATOM 2523 C CA . ARG A 1 328 ? 9.117 -4.855 16.703 1 98 328 ARG A CA 1
ATOM 2524 C C . ARG A 1 328 ? 8.234 -5.445 17.781 1 98 328 ARG A C 1
ATOM 2526 O O . ARG A 1 328 ? 8.32 -5.059 18.953 1 98 328 ARG A O 1
ATOM 2533 N N . LEU A 1 329 ? 7.422 -6.305 17.344 1 97.25 329 LEU A N 1
ATOM 2534 C CA . LEU A 1 329 ? 6.52 -6.98 18.281 1 97.25 329 LEU A CA 1
ATOM 2535 C C . LEU A 1 329 ? 7.207 -8.18 18.922 1 97.25 329 LEU A C 1
ATOM 2537 O O . LEU A 1 329 ? 7.711 -9.062 18.234 1 97.25 329 LEU A O 1
ATOM 2541 N N . SER A 1 330 ? 7.234 -8.219 20.234 1 94.38 330 SER A N 1
ATOM 2542 C CA . SER A 1 330 ? 7.836 -9.32 20.969 1 94.38 330 SER A CA 1
ATOM 2543 C C . SER A 1 330 ? 6.902 -10.523 21.031 1 94.38 330 SER A C 1
ATOM 2545 O O . SER A 1 330 ? 5.742 -10.438 20.625 1 94.38 330 SER A O 1
ATOM 2547 N N . GLU A 1 331 ? 7.426 -11.594 21.531 1 91.25 331 GLU A N 1
ATOM 2548 C CA . GLU A 1 331 ? 6.629 -12.797 21.703 1 91.25 331 GLU A CA 1
ATOM 2549 C C . GLU A 1 331 ? 5.523 -12.594 22.734 1 91.25 331 GLU A C 1
ATOM 2551 O O . GLU A 1 331 ? 4.516 -13.297 22.719 1 91.25 331 GLU A O 1
ATOM 2556 N N . SER A 1 332 ? 5.641 -11.648 23.625 1 91.88 332 SER A N 1
ATOM 2557 C CA . SER A 1 332 ? 4.648 -11.344 24.656 1 91.88 332 SER A CA 1
ATOM 2558 C C . SER A 1 332 ? 3.686 -10.258 24.188 1 91.88 332 SER A C 1
ATOM 2560 O O . SER A 1 332 ? 3.02 -9.617 25 1 91.88 332 SER A O 1
ATOM 2562 N N . ASP A 1 333 ? 3.709 -9.953 22.891 1 92.69 333 ASP A N 1
ATOM 2563 C CA . ASP A 1 333 ? 2.793 -9 22.281 1 92.69 333 ASP A CA 1
ATOM 2564 C C . ASP A 1 333 ? 3.033 -7.586 22.797 1 92.69 333 ASP A C 1
ATOM 2566 O O . ASP A 1 333 ? 2.082 -6.852 23.062 1 92.69 333 ASP A O 1
ATOM 2570 N N . GLN A 1 334 ? 4.32 -7.328 23.047 1 93.88 334 GLN A N 1
ATOM 2571 C CA . GLN A 1 334 ? 4.746 -5.984 23.422 1 93.88 334 GLN A CA 1
ATOM 2572 C C . GLN A 1 334 ? 5.609 -5.355 22.328 1 93.88 334 GLN A C 1
ATOM 2574 O O . GLN A 1 334 ? 6.52 -6 21.812 1 93.88 334 GLN A O 1
ATOM 2579 N N . TRP A 1 335 ? 5.277 -4.168 22.078 1 96.5 335 TRP A N 1
ATOM 2580 C CA . TRP A 1 335 ? 6.059 -3.479 21.047 1 96.5 335 TRP A CA 1
ATOM 2581 C C . TRP A 1 335 ? 7.312 -2.854 21.656 1 96.5 335 TRP A C 1
ATOM 2583 O O . TRP A 1 335 ? 7.234 -2.145 22.672 1 96.5 335 TRP A O 1
ATOM 2593 N N . ASP A 1 336 ? 8.43 -3.152 21.141 1 96.69 336 ASP A N 1
ATOM 2594 C CA . ASP A 1 336 ? 9.672 -2.428 21.375 1 96.69 336 ASP A CA 1
ATOM 2595 C C . ASP A 1 336 ? 9.938 -1.407 20.266 1 96.69 336 ASP A C 1
ATOM 2597 O O . ASP A 1 336 ? 10.086 -1.773 19.109 1 96.69 336 ASP A O 1
ATOM 2601 N N . ALA A 1 337 ? 9.992 -0.168 20.688 1 98.12 337 ALA A N 1
ATOM 2602 C CA . ALA A 1 337 ? 10.055 0.893 19.688 1 98.12 337 ALA A CA 1
ATOM 2603 C C . ALA A 1 337 ? 11.188 1.868 20 1 98.12 337 ALA A C 1
ATOM 2605 O O . ALA A 1 337 ? 11.516 2.107 21.172 1 98.12 337 ALA A O 1
ATOM 2606 N N . ALA A 1 338 ? 11.797 2.438 18.969 1 98.75 338 ALA A N 1
ATOM 2607 C CA . ALA A 1 338 ? 12.867 3.416 19.125 1 98.75 338 ALA A CA 1
ATOM 2608 C C . ALA A 1 338 ? 13.039 4.25 17.859 1 98.75 338 ALA A C 1
ATOM 2610 O O . ALA A 1 338 ? 12.594 3.85 16.781 1 98.75 338 ALA A O 1
ATOM 2611 N N . VAL A 1 339 ? 13.547 5.348 18.031 1 98.69 339 VAL A N 1
ATOM 2612 C CA . VAL A 1 339 ? 14.047 6.199 16.969 1 98.69 339 VAL A CA 1
ATOM 2613 C C . VAL A 1 339 ? 15.555 6.402 17.125 1 98.69 339 VAL A C 1
ATOM 2615 O O . VAL A 1 339 ? 16 6.961 18.141 1 98.69 339 VAL A O 1
ATOM 2618 N N . LYS A 1 340 ? 16.297 5.949 16.109 1 98.44 340 LYS A N 1
ATOM 2619 C CA . LYS A 1 340 ? 17.75 5.965 16.25 1 98.44 340 LYS A CA 1
ATOM 2620 C C . LYS A 1 340 ? 18.422 6.414 14.953 1 98.44 340 LYS A C 1
ATOM 2622 O O . LYS A 1 340 ? 17.844 6.273 13.867 1 98.44 340 LYS A O 1
ATOM 2627 N N . LEU A 1 341 ? 19.547 7.039 15.172 1 98.19 341 LEU A N 1
ATOM 2628 C CA . LEU A 1 341 ? 20.453 7.23 14.047 1 98.19 341 LEU A CA 1
ATOM 2629 C C . LEU A 1 341 ? 21.203 5.938 13.742 1 98.19 341 LEU A C 1
ATOM 2631 O O . LEU A 1 341 ? 22.078 5.527 14.508 1 98.19 341 LEU A O 1
ATOM 2635 N N . GLU A 1 342 ? 20.906 5.312 12.602 1 97.5 342 GLU A N 1
ATOM 2636 C CA . GLU A 1 342 ? 21.438 3.996 12.297 1 97.5 342 GLU A CA 1
ATOM 2637 C C . GLU A 1 342 ? 22.375 4.051 11.094 1 97.5 342 GLU A C 1
ATOM 2639 O O . GLU A 1 342 ? 22.203 4.879 10.195 1 97.5 342 GLU A O 1
ATOM 2644 N N . LEU A 1 343 ? 23.375 3.236 11.156 1 96.38 343 LEU A N 1
ATOM 2645 C CA . LEU A 1 343 ? 24.188 2.955 9.977 1 96.38 343 LEU A CA 1
ATOM 2646 C C . LEU A 1 343 ? 23.516 1.905 9.094 1 96.38 343 LEU A C 1
ATOM 2648 O O . LEU A 1 343 ? 23.328 0.761 9.516 1 96.38 343 LEU A O 1
ATOM 2652 N N . ILE A 1 344 ? 23.203 2.35 7.945 1 93.88 344 ILE A N 1
ATOM 2653 C CA . ILE A 1 344 ? 22.438 1.526 7.016 1 93.88 344 ILE A CA 1
ATOM 2654 C C . ILE A 1 344 ? 23.359 0.931 5.961 1 93.88 344 ILE A C 1
ATOM 2656 O O . ILE A 1 344 ? 24.203 1.638 5.395 1 93.88 344 ILE A O 1
ATOM 2660 N N . SER A 1 345 ? 23.203 -0.34 5.691 1 88.19 345 SER A N 1
ATOM 2661 C CA . SER A 1 345 ? 24 -1.002 4.664 1 88.19 345 SER A CA 1
ATOM 2662 C C . SER A 1 345 ? 23.406 -0.786 3.277 1 88.19 345 SER A C 1
ATOM 2664 O O . SER A 1 345 ? 22.219 -0.48 3.146 1 88.19 345 SER A O 1
ATOM 2666 N N . PRO A 1 346 ? 24.219 -1.017 2.273 1 80.44 346 PRO A N 1
ATOM 2667 C CA . PRO A 1 346 ? 23.766 -0.779 0.899 1 80.44 346 PRO A CA 1
ATOM 2668 C C . PRO A 1 346 ? 22.609 -1.681 0.494 1 80.44 346 PRO A C 1
ATOM 2670 O O . PRO A 1 346 ? 21.875 -1.375 -0.461 1 80.44 346 PRO A O 1
ATOM 2673 N N . SER A 1 347 ? 22.375 -2.73 1.135 1 76.75 347 SER A N 1
ATOM 2674 C CA . SER A 1 347 ? 21.312 -3.664 0.758 1 76.75 347 SER A CA 1
ATOM 2675 C C . SER A 1 347 ? 19.984 -3.289 1.41 1 76.75 347 SER A C 1
ATOM 2677 O O . SER A 1 347 ? 18.953 -3.873 1.095 1 76.75 347 SER A O 1
ATOM 2679 N N . ASP A 1 348 ? 20.062 -2.318 2.227 1 87.44 348 ASP A N 1
ATOM 2680 C CA . ASP A 1 348 ? 18.875 -1.898 2.955 1 87.44 348 ASP A CA 1
ATOM 2681 C C . ASP A 1 348 ? 18.016 -0.956 2.111 1 87.44 348 ASP A C 1
ATOM 2683 O O . ASP A 1 348 ? 18.547 -0.043 1.468 1 87.44 348 ASP A O 1
ATOM 2687 N N . PRO A 1 349 ? 16.703 -1.158 2.104 1 85.38 349 PRO A N 1
ATOM 2688 C CA . PRO A 1 349 ? 15.82 -0.311 1.308 1 85.38 349 PRO A CA 1
ATOM 2689 C C . PRO A 1 349 ? 15.867 1.156 1.727 1 85.38 349 PRO A C 1
ATOM 2691 O O . PRO A 1 349 ? 15.461 2.035 0.963 1 85.38 349 PRO A O 1
ATOM 2694 N N . LEU A 1 350 ? 16.328 1.5 2.857 1 91.88 350 LEU A N 1
ATOM 2695 C CA . LEU A 1 350 ? 16.391 2.869 3.357 1 91.88 350 LEU A CA 1
ATOM 2696 C C . LEU A 1 350 ? 17.656 3.564 2.887 1 91.88 350 LEU A C 1
ATOM 2698 O O . LEU A 1 350 ? 17.797 4.781 3.033 1 91.88 350 LEU A O 1
ATOM 2702 N N . TYR A 1 351 ? 18.531 2.838 2.26 1 90.06 351 TYR A N 1
ATOM 2703 C CA . TYR A 1 351 ? 19.906 3.275 1.979 1 90.06 351 TYR A CA 1
ATOM 2704 C C . TYR A 1 351 ? 19.906 4.473 1.036 1 90.06 351 TYR A C 1
ATOM 2706 O O . TYR A 1 351 ? 20.703 5.402 1.209 1 90.06 351 TYR A O 1
ATOM 2714 N N . ASN A 1 352 ? 19 4.492 0.089 1 88.19 352 ASN A N 1
ATOM 2715 C CA . ASN A 1 352 ? 19.125 5.461 -0.995 1 88.19 352 ASN A CA 1
ATOM 2716 C C . ASN A 1 352 ? 18.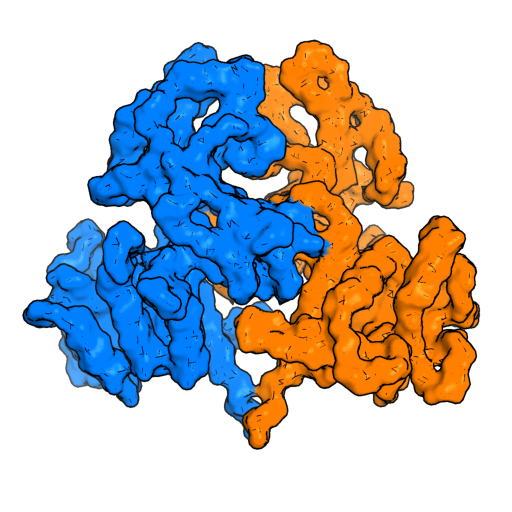156 6.637 -0.813 1 88.19 352 ASN A C 1
ATOM 2718 O O . ASN A 1 352 ? 18.031 7.473 -1.705 1 88.19 352 ASN A O 1
ATOM 2722 N N . LEU A 1 353 ? 17.516 6.695 0.277 1 92.5 353 LEU A N 1
ATOM 2723 C CA . LEU A 1 353 ? 16.656 7.844 0.538 1 92.5 353 LEU A CA 1
ATOM 2724 C C . LEU A 1 353 ? 17.453 9.148 0.483 1 92.5 353 LEU A C 1
ATOM 2726 O O . LEU A 1 353 ? 18.594 9.195 0.937 1 92.5 353 LEU A O 1
ATOM 2730 N N . LYS A 1 354 ? 16.891 10.164 -0.135 1 90.75 354 LYS A N 1
ATOM 2731 C CA . LYS A 1 354 ? 17.531 11.477 -0.265 1 90.75 354 LYS A CA 1
ATOM 2732 C C . LYS A 1 354 ? 16.484 12.594 -0.25 1 90.75 354 LYS A C 1
ATOM 2734 O O . LYS A 1 354 ? 15.297 12.336 -0.454 1 90.75 354 LYS A O 1
ATOM 2739 N N . GLY A 1 355 ? 17.031 13.727 0.064 1 91.69 355 GLY A N 1
ATOM 2740 C CA . GLY A 1 355 ? 16.125 14.867 0.075 1 91.69 355 GLY A CA 1
ATOM 2741 C C . GLY A 1 355 ? 15 14.719 1.078 1 91.69 355 GLY A C 1
ATOM 2742 O O . GLY A 1 355 ? 15.242 14.445 2.256 1 91.69 355 GLY A O 1
ATOM 2743 N N . SER A 1 356 ? 13.758 14.852 0.511 1 93 356 SER A N 1
ATOM 2744 C CA . SER A 1 356 ? 12.609 14.805 1.413 1 93 356 SER A CA 1
ATOM 2745 C C . SER A 1 356 ? 11.906 13.453 1.34 1 93 356 SER A C 1
ATOM 2747 O O . SER A 1 356 ? 10.758 13.32 1.769 1 93 356 SER A O 1
ATOM 2749 N N . ASP A 1 357 ? 12.609 12.43 0.822 1 94.69 357 ASP A N 1
ATOM 2750 C CA . ASP A 1 357 ? 12.039 11.086 0.728 1 94.69 357 ASP A CA 1
ATOM 2751 C C . ASP A 1 357 ? 11.594 10.586 2.1 1 94.69 357 ASP A C 1
ATOM 2753 O O . ASP A 1 357 ? 12.188 10.938 3.119 1 94.69 357 ASP A O 1
ATOM 2757 N N . ALA A 1 358 ? 10.602 9.852 2.137 1 96 358 ALA A N 1
ATOM 2758 C CA . ALA A 1 358 ? 10.172 9.102 3.311 1 96 358 ALA A CA 1
ATOM 2759 C C . ALA A 1 358 ? 9.891 7.645 2.957 1 96 358 ALA A C 1
ATOM 2761 O O . ALA A 1 358 ? 9.688 7.309 1.787 1 96 358 ALA A O 1
ATOM 2762 N N . SER A 1 359 ? 9.977 6.809 3.924 1 96.56 359 SER A N 1
ATOM 2763 C CA . SER A 1 359 ? 9.75 5.387 3.689 1 96.56 359 SER A CA 1
ATOM 2764 C C . SER A 1 359 ? 9.133 4.715 4.91 1 96.56 359 SER A C 1
ATOM 2766 O O . SER A 1 359 ? 9.312 5.18 6.039 1 96.56 359 SER A O 1
ATOM 2768 N N . CYS A 1 360 ? 8.438 3.668 4.66 1 97.75 360 CYS A N 1
ATOM 2769 C CA . CYS A 1 360 ? 7.848 2.816 5.688 1 97.75 360 CYS A CA 1
ATOM 2770 C C . CYS A 1 360 ? 7.828 1.36 5.238 1 97.75 360 CYS A C 1
ATOM 2772 O O . CYS A 1 360 ? 7.277 1.037 4.188 1 97.75 360 CYS A O 1
ATOM 2774 N N . GLN A 1 361 ? 8.438 0.535 5.977 1 97.31 361 GLN A N 1
ATOM 2775 C CA . GLN A 1 361 ? 8.422 -0.903 5.734 1 97.31 361 GLN A CA 1
ATOM 2776 C C . GLN A 1 361 ? 7.52 -1.621 6.734 1 97.31 361 GLN A C 1
ATOM 2778 O O . GLN A 1 361 ? 7.652 -1.428 7.945 1 97.31 361 GLN A O 1
ATOM 2783 N N . LEU A 1 362 ? 6.652 -2.391 6.258 1 97.75 362 LEU A N 1
ATOM 2784 C CA . LEU A 1 362 ? 5.742 -3.188 7.074 1 97.75 362 LEU A CA 1
ATOM 2785 C C . LEU A 1 362 ? 6.074 -4.672 6.965 1 97.75 362 LEU A C 1
ATOM 2787 O O . LEU A 1 362 ? 6.145 -5.219 5.859 1 97.75 362 LEU A O 1
ATOM 2791 N N . SER A 1 363 ? 6.312 -5.266 8.062 1 97 363 SER A N 1
ATOM 2792 C CA . SER A 1 363 ? 6.441 -6.715 8.156 1 97 363 SER A CA 1
ATOM 2793 C C . SER A 1 363 ? 5.238 -7.336 8.859 1 97 363 SER A C 1
ATOM 2795 O O . SER A 1 363 ? 4.734 -6.785 9.836 1 97 363 SER A O 1
ATOM 2797 N N . THR A 1 364 ? 4.781 -8.43 8.312 1 96.5 364 THR A N 1
ATOM 2798 C CA . THR A 1 364 ? 3.607 -9.102 8.859 1 96.5 364 THR A CA 1
ATOM 2799 C C . THR A 1 364 ? 3.867 -10.602 9.016 1 96.5 364 THR A C 1
ATOM 2801 O O . THR A 1 364 ? 4.934 -11.094 8.648 1 96.5 364 THR A O 1
ATOM 2804 N N . ASP A 1 365 ? 2.908 -11.289 9.578 1 94.44 365 ASP A N 1
ATOM 2805 C CA . ASP A 1 365 ? 3.008 -12.727 9.797 1 94.44 365 ASP A CA 1
ATOM 2806 C C . ASP A 1 365 ? 2.682 -13.5 8.516 1 94.44 365 ASP A C 1
ATOM 2808 O O . ASP A 1 365 ? 2.938 -14.703 8.43 1 94.44 365 ASP A O 1
ATOM 2812 N N . CYS A 1 366 ? 2.234 -12.859 7.492 1 93.88 366 CYS A N 1
ATOM 2813 C CA . CYS A 1 366 ? 1.727 -13.617 6.355 1 93.88 366 CYS A CA 1
ATOM 2814 C C . CYS A 1 366 ? 2.285 -13.078 5.043 1 93.88 366 CYS A C 1
ATOM 2816 O O . CYS A 1 366 ? 2.1 -13.688 3.988 1 93.88 366 CYS A O 1
ATOM 2818 N N . LEU A 1 367 ? 2.863 -12.023 5.082 1 94.38 367 LEU A N 1
ATOM 2819 C CA . LEU A 1 367 ? 3.492 -11.383 3.936 1 94.38 367 LEU A CA 1
ATOM 2820 C C . LEU A 1 367 ? 4.895 -10.898 4.285 1 94.38 367 LEU A C 1
ATOM 2822 O O . LEU A 1 367 ? 5.117 -10.352 5.367 1 94.38 367 LEU A O 1
ATOM 2826 N N . GLY A 1 368 ? 5.836 -11.18 3.4 1 94.12 368 GLY A N 1
ATOM 2827 C CA . GLY A 1 368 ? 7.152 -10.594 3.598 1 94.12 368 GLY A CA 1
ATOM 2828 C C . GLY A 1 368 ? 7.129 -9.078 3.674 1 94.12 368 GLY A C 1
ATOM 2829 O O . GLY A 1 368 ? 6.102 -8.453 3.393 1 94.12 368 GLY A O 1
ATOM 2830 N N . PRO A 1 369 ? 8.305 -8.508 4.031 1 96 369 PRO A N 1
ATOM 2831 C CA . PRO A 1 369 ? 8.336 -7.055 4.207 1 96 369 PRO A CA 1
ATOM 2832 C C . PRO A 1 369 ? 7.961 -6.301 2.936 1 96 369 PRO A C 1
ATOM 2834 O O . PRO A 1 369 ? 8.414 -6.652 1.844 1 96 369 PRO A O 1
ATOM 2837 N N . VAL A 1 370 ? 7.074 -5.406 3.107 1 96.75 370 VAL A N 1
ATOM 2838 C CA . VAL A 1 370 ? 6.664 -4.488 2.049 1 96.75 370 VAL A CA 1
ATOM 2839 C C . VAL A 1 370 ? 7.121 -3.07 2.385 1 96.75 370 VAL A C 1
ATOM 2841 O O . VAL A 1 370 ? 6.758 -2.525 3.43 1 96.75 370 VAL A O 1
ATOM 2844 N N . THR A 1 371 ? 7.949 -2.486 1.533 1 95.94 371 THR A N 1
ATOM 2845 C CA . THR A 1 371 ? 8.438 -1.129 1.745 1 95.94 371 THR A CA 1
ATOM 2846 C C . THR A 1 371 ? 7.754 -0.153 0.791 1 95.94 371 THR A C 1
ATOM 2848 O O . THR A 1 371 ? 7.625 -0.431 -0.404 1 95.94 371 THR A O 1
ATOM 2851 N N . VAL A 1 372 ? 7.266 0.905 1.34 1 96.81 372 VAL A N 1
ATOM 2852 C CA . VAL A 1 372 ? 6.727 2.008 0.551 1 96.81 372 VAL A CA 1
ATOM 2853 C C . VAL A 1 372 ? 7.648 3.219 0.656 1 96.81 372 VAL A C 1
ATOM 2855 O O . VAL A 1 372 ? 8.031 3.619 1.757 1 96.81 372 VAL A O 1
ATOM 2858 N N . VAL A 1 373 ? 8.008 3.773 -0.509 1 94.94 373 VAL A N 1
ATOM 2859 C CA . VAL A 1 373 ? 8.875 4.941 -0.55 1 94.94 373 VAL A CA 1
ATOM 2860 C C . VAL A 1 373 ? 8.164 6.094 -1.257 1 94.94 373 VAL A C 1
ATOM 2862 O O . VAL A 1 373 ? 7.605 5.914 -2.342 1 94.94 373 VAL A O 1
ATOM 2865 N N . SER A 1 374 ? 8.078 7.164 -0.582 1 95.38 374 SER A N 1
ATOM 2866 C CA . SER A 1 374 ? 7.652 8.43 -1.176 1 95.38 374 SER A CA 1
ATOM 2867 C C . SER A 1 374 ? 8.844 9.234 -1.674 1 95.38 374 SER A C 1
ATOM 2869 O O . SER A 1 374 ? 9.734 9.578 -0.895 1 95.38 374 SER A O 1
ATOM 2871 N N . THR A 1 375 ? 8.805 9.586 -2.967 1 93.25 375 THR A N 1
ATOM 2872 C CA . THR A 1 375 ? 9.938 10.297 -3.543 1 93.25 375 THR A CA 1
ATOM 2873 C C . THR A 1 375 ? 9.578 11.75 -3.824 1 93.25 375 THR A C 1
ATOM 2875 O O . THR A 1 375 ? 8.609 12.031 -4.535 1 93.25 375 THR A O 1
ATOM 2878 N N . ASP A 1 376 ? 10.289 12.672 -3.238 1 89.56 376 ASP A N 1
ATOM 2879 C CA . ASP A 1 376 ? 10.164 14.109 -3.445 1 89.56 376 ASP A CA 1
ATOM 2880 C C . ASP A 1 376 ? 8.719 14.57 -3.283 1 89.56 376 ASP A C 1
ATOM 2882 O O . ASP A 1 376 ? 8.164 15.211 -4.176 1 89.56 376 ASP A O 1
ATOM 2886 N N . PRO A 1 377 ? 8.188 14.234 -2.168 1 93.31 377 PRO A N 1
ATOM 2887 C CA . PRO A 1 377 ? 6.805 14.672 -1.965 1 93.31 377 PRO A CA 1
ATOM 2888 C C . PRO A 1 377 ? 6.672 16.188 -1.944 1 93.31 377 PRO A C 1
ATOM 2890 O O . PRO A 1 377 ? 7.609 16.891 -1.56 1 93.31 377 PRO A O 1
ATOM 2893 N N . THR A 1 378 ? 5.543 16.672 -2.416 1 92.38 378 THR A N 1
ATOM 2894 C CA . THR A 1 378 ? 5.188 18.094 -2.355 1 92.38 378 THR A CA 1
ATOM 2895 C C . THR A 1 378 ? 3.887 18.281 -1.587 1 92.38 378 THR A C 1
ATOM 2897 O O . THR A 1 378 ? 3.26 17.312 -1.156 1 92.38 378 THR A O 1
ATOM 2900 N N . ILE A 1 379 ? 3.545 19.531 -1.413 1 93.31 379 ILE A N 1
ATOM 2901 C CA . ILE A 1 379 ? 2.309 19.859 -0.721 1 93.31 379 ILE A CA 1
ATOM 2902 C C . ILE A 1 379 ? 1.117 19.281 -1.473 1 93.31 379 ILE A C 1
ATOM 2904 O O . ILE A 1 379 ? 0.078 18.984 -0.874 1 93.31 379 ILE A O 1
ATOM 2908 N N . MET A 1 380 ? 1.27 19.062 -2.75 1 95.25 380 MET A N 1
ATOM 2909 C CA . MET A 1 380 ? 0.203 18.484 -3.561 1 95.25 380 MET A CA 1
ATOM 2910 C C . MET A 1 380 ? -0.069 17.031 -3.148 1 95.25 380 MET A C 1
ATOM 2912 O O . MET A 1 380 ? -1.206 16.578 -3.223 1 95.25 380 MET A O 1
ATOM 2916 N N . ASP A 1 381 ? 0.963 16.344 -2.713 1 96.94 381 ASP A N 1
ATOM 2917 C CA . ASP A 1 381 ? 0.776 14.984 -2.225 1 96.94 381 ASP A CA 1
ATOM 2918 C C . ASP A 1 381 ? -0.125 14.961 -0.993 1 96.94 381 ASP A C 1
ATOM 2920 O O . ASP A 1 381 ? -1.05 14.148 -0.908 1 96.94 381 ASP A O 1
ATOM 2924 N N . THR A 1 382 ? 0.145 15.891 -0.077 1 96.31 382 THR A N 1
ATOM 2925 C CA . THR A 1 382 ? -0.68 16 1.121 1 96.31 382 THR A CA 1
ATOM 2926 C C . THR A 1 382 ? -2.123 16.344 0.755 1 96.31 382 THR A C 1
ATOM 2928 O O . THR A 1 382 ? -3.061 15.766 1.308 1 96.31 382 THR A O 1
ATOM 2931 N N . ALA A 1 383 ? -2.262 17.281 -0.187 1 97.88 383 ALA A N 1
ATOM 2932 C CA . ALA A 1 383 ? -3.59 17.656 -0.662 1 97.88 383 ALA A CA 1
ATOM 2933 C C . ALA A 1 383 ? -4.32 16.453 -1.254 1 97.88 383 ALA A C 1
ATOM 2935 O O . ALA A 1 383 ? -5.516 16.25 -1.011 1 97.88 383 ALA A O 1
ATOM 2936 N N . TYR A 1 384 ? -3.615 15.664 -2.004 1 97.88 384 TYR A N 1
ATOM 2937 C CA . TYR A 1 384 ? -4.238 14.5 -2.633 1 97.88 384 TYR A CA 1
ATOM 2938 C C . TYR A 1 384 ? -4.723 13.508 -1.586 1 97.88 384 TYR A C 1
ATOM 2940 O O . TYR A 1 384 ? -5.77 12.875 -1.757 1 97.88 384 TYR A O 1
ATOM 2948 N N . GLY A 1 385 ? -3.896 13.297 -0.551 1 98.06 385 GLY A N 1
ATOM 2949 C CA . GLY A 1 385 ? -4.367 12.43 0.518 1 98.06 385 GLY A CA 1
ATOM 2950 C C . GLY A 1 385 ? -5.703 12.859 1.088 1 98.06 385 GLY A C 1
ATOM 2951 O O . GLY A 1 385 ? -6.578 12.023 1.325 1 98.06 385 GLY A O 1
ATOM 2952 N N . LEU A 1 386 ? -5.859 14.125 1.302 1 98.44 386 LEU A N 1
ATOM 2953 C CA . LEU A 1 386 ? -7.129 14.664 1.785 1 98.44 386 LEU A CA 1
ATOM 2954 C C . LEU A 1 386 ? -8.227 14.484 0.742 1 98.44 386 LEU A C 1
ATOM 2956 O O . LEU A 1 386 ? -9.352 14.109 1.076 1 98.44 386 LEU A O 1
ATOM 2960 N N . TYR A 1 387 ? -7.906 14.773 -0.497 1 97.44 387 TYR A N 1
ATOM 2961 C CA . TYR A 1 387 ? -8.844 14.586 -1.603 1 97.44 387 TYR A CA 1
ATOM 2962 C C . TYR A 1 387 ? -9.336 13.148 -1.662 1 97.44 387 TYR A C 1
ATOM 2964 O O . TYR A 1 387 ? -10.539 12.906 -1.798 1 97.44 387 TYR A O 1
ATOM 2972 N N . SER A 1 388 ? -8.414 12.25 -1.6 1 96.25 388 SER A N 1
ATOM 2973 C CA . SER A 1 388 ? -8.758 10.836 -1.639 1 96.25 388 SER A CA 1
ATOM 2974 C C . SER A 1 388 ? -9.695 10.461 -0.498 1 96.25 388 SER A C 1
ATOM 2976 O O . SER A 1 388 ? -10.648 9.695 -0.693 1 96.25 388 SER A O 1
ATOM 2978 N N . ASP A 1 389 ? -9.461 11.008 0.708 1 97 389 ASP A N 1
ATOM 2979 C CA . ASP A 1 389 ? -10.32 10.727 1.858 1 97 389 ASP A CA 1
ATOM 2980 C C . ASP A 1 389 ? -11.711 11.328 1.669 1 97 389 ASP A C 1
ATOM 2982 O O . ASP A 1 389 ? -12.703 10.758 2.109 1 97 389 ASP A O 1
ATOM 2986 N N . ILE A 1 390 ? -11.766 12.477 1.045 1 96.75 390 ILE A N 1
ATOM 2987 C CA . ILE A 1 390 ? -13.055 13.086 0.749 1 96.75 390 ILE A CA 1
ATOM 2988 C C . ILE A 1 390 ? -13.859 12.172 -0.175 1 96.75 390 ILE A C 1
ATOM 2990 O O . ILE A 1 390 ? -15.047 11.953 0.047 1 96.75 390 ILE A O 1
ATOM 2994 N N . ILE A 1 391 ? -13.211 11.633 -1.154 1 94.44 391 ILE A N 1
ATOM 2995 C CA . ILE A 1 391 ? -13.867 10.719 -2.076 1 94.44 391 ILE A CA 1
ATOM 2996 C C . ILE A 1 391 ? -14.352 9.484 -1.317 1 94.44 391 ILE A C 1
ATOM 2998 O O . ILE A 1 391 ? -15.477 9.023 -1.523 1 94.44 391 ILE A O 1
ATOM 3002 N N . ARG A 1 392 ? -13.609 9 -0.42 1 92.81 392 ARG A N 1
ATOM 3003 C CA . ARG A 1 392 ? -13.922 7.77 0.308 1 92.81 392 ARG A CA 1
ATOM 3004 C C . ARG A 1 392 ? -15.109 7.973 1.239 1 92.81 392 ARG A C 1
ATOM 3006 O O . ARG A 1 392 ? -15.992 7.113 1.331 1 92.81 392 ARG A O 1
ATOM 3013 N N . VAL A 1 393 ? -15.109 9.078 1.956 1 93.31 393 VAL A N 1
ATOM 3014 C CA . VAL A 1 393 ? -16.219 9.305 2.881 1 93.31 393 VAL A CA 1
ATOM 3015 C C . VAL A 1 393 ? -17.516 9.484 2.102 1 93.31 393 VAL A C 1
ATOM 3017 O O . VAL A 1 393 ? -18.594 9.156 2.596 1 93.31 393 VAL A O 1
ATOM 3020 N N . THR A 1 394 ? -17.406 9.93 0.887 1 92 394 THR A N 1
ATOM 3021 C CA . THR A 1 394 ? -18.578 10.18 0.053 1 92 394 THR A CA 1
ATOM 3022 C C . THR A 1 394 ? -19.094 8.883 -0.562 1 92 394 THR A C 1
ATOM 3024 O O . THR A 1 394 ? -20.297 8.703 -0.72 1 92 394 THR A O 1
ATOM 3027 N N . ALA A 1 395 ? -18.234 7.926 -0.929 1 83.56 395 ALA A N 1
ATOM 3028 C CA . ALA A 1 395 ? -18.578 6.664 -1.569 1 83.56 395 ALA A CA 1
ATOM 3029 C C . ALA A 1 395 ? -19.297 5.73 -0.59 1 83.56 395 ALA A C 1
ATOM 3031 O O . ALA A 1 395 ? -20.156 4.949 -0.984 1 83.56 395 ALA A O 1
ATOM 3032 N N . CYS A 1 396 ? -18.891 5.434 0.611 1 64.75 396 CYS A N 1
ATOM 3033 C CA . CYS A 1 396 ? -19.406 4.488 1.593 1 64.75 396 CYS A CA 1
ATOM 3034 C C . CYS A 1 396 ? -20.859 4.793 1.931 1 64.75 396 CYS A C 1
ATOM 3036 O O . CYS A 1 396 ? -21.625 3.889 2.254 1 64.75 396 CYS A O 1
ATOM 3038 N N . CYS A 1 397 ? -21.453 5.988 1.911 1 49.5 397 CYS A N 1
ATOM 3039 C CA . CYS A 1 397 ? -22.766 6.34 2.445 1 49.5 397 CYS A CA 1
ATOM 3040 C C . CYS A 1 397 ? -23.875 5.805 1.552 1 49.5 397 CYS A C 1
ATOM 3042 O O . CYS A 1 397 ? -25.062 5.949 1.872 1 49.5 397 CYS A O 1
ATOM 3044 N N . HIS A 1 398 ? -23.688 5.195 0.34 1 41.72 398 HIS A N 1
ATOM 3045 C CA . HIS A 1 398 ? -24.859 4.875 -0.467 1 41.72 398 HIS A CA 1
ATOM 3046 C C . HIS A 1 398 ? -25.344 3.449 -0.202 1 41.72 398 HIS A C 1
ATOM 3048 O O . HIS A 1 398 ? -26.297 2.984 -0.823 1 41.72 398 HIS A O 1
ATOM 3054 N N . GLU A 1 399 ? -24.75 2.57 0.379 1 36.06 399 GLU A N 1
ATOM 3055 C CA . GLU A 1 399 ? -25.328 1.233 0.287 1 36.06 399 GLU A CA 1
ATOM 3056 C C . GLU A 1 399 ? -26.734 1.205 0.862 1 36.06 399 GLU A C 1
ATOM 3058 O O . GLU A 1 399 ? -27.391 0.161 0.863 1 36.06 399 GLU A O 1
ATOM 3063 N N . ASP A 1 400 ? -27.312 2.035 1.594 1 30.5 400 ASP A N 1
ATOM 3064 C CA . ASP A 1 400 ? -28.688 1.808 2.018 1 30.5 400 ASP A CA 1
ATOM 3065 C C . ASP A 1 400 ? -29.656 1.968 0.847 1 30.5 400 ASP A C 1
ATOM 3067 O O . ASP A 1 400 ? -30.75 1.396 0.855 1 30.5 400 ASP A O 1
ATOM 3071 N N . SER A 1 401 ? -29.703 2.943 -0.044 1 28 401 SER A N 1
ATOM 3072 C CA . SER A 1 401 ? -30.969 3.32 -0.675 1 28 401 SER A CA 1
ATOM 3073 C C . SER A 1 401 ? -31.312 2.377 -1.821 1 28 401 SER A C 1
ATOM 3075 O O . SER A 1 401 ? -32.438 2.402 -2.336 1 28 401 SER A O 1
ATOM 3077 N N . THR A 1 402 ? -30.547 1.857 -2.719 1 25.23 402 THR A N 1
ATOM 3078 C CA . THR A 1 402 ? -31.234 1.315 -3.887 1 25.23 402 THR A CA 1
ATOM 3079 C C . THR A 1 402 ? -31.906 -0.013 -3.553 1 25.23 402 THR A C 1
ATOM 3081 O O . THR A 1 402 ? -32.562 -0.625 -4.41 1 25.23 402 THR A O 1
ATOM 3084 N N . THR A 1 403 ? -31.562 -0.76 -2.604 1 23.27 403 THR A N 1
ATOM 3085 C CA . THR A 1 403 ? -32.406 -1.954 -2.477 1 23.27 403 THR A CA 1
ATOM 3086 C C . THR A 1 403 ? -33.75 -1.616 -1.834 1 23.27 403 THR A C 1
ATOM 3088 O O . THR A 1 403 ? -33.844 -1.611 -0.607 1 23.27 403 THR A O 1
ATOM 3091 N N . GLN A 1 404 ? -34.281 -0.424 -1.831 1 17.23 404 GLN A N 1
ATOM 3092 C CA . GLN A 1 404 ? -35.75 -0.505 -1.853 1 17.23 404 GLN A CA 1
ATOM 3093 C C . GLN A 1 404 ? -36.25 -0.839 -3.25 1 17.23 404 GLN A C 1
ATOM 3095 O O . GLN A 1 404 ? -35.812 -0.258 -4.238 1 17.23 404 GLN A O 1
ATOM 3100 N N . MET B 1 1 ? -21.719 -12.625 1.441 1 82.31 1 MET B N 1
ATOM 3101 C CA . MET B 1 1 ? -21.75 -14.07 1.245 1 82.31 1 MET B CA 1
ATOM 3102 C C . MET B 1 1 ? -21.797 -14.805 2.584 1 82.31 1 MET B C 1
ATOM 3104 O O . MET B 1 1 ? -21.047 -14.453 3.504 1 82.31 1 MET B O 1
ATOM 3108 N N . GLU B 1 2 ? -22.594 -15.734 2.725 1 84.44 2 GLU B N 1
ATOM 3109 C CA . GLU B 1 2 ? -22.828 -16.406 4.004 1 84.44 2 GLU B CA 1
ATOM 3110 C C . GLU B 1 2 ? -21.891 -17.609 4.168 1 84.44 2 GLU B C 1
ATOM 3112 O O . GLU B 1 2 ? -21.625 -18.047 5.293 1 84.44 2 GLU B O 1
ATOM 3117 N N . GLU B 1 3 ? -21.5 -18.125 3.074 1 89.06 3 GLU B N 1
ATOM 3118 C CA . GLU B 1 3 ? -20.578 -19.25 3.076 1 89.06 3 GLU B CA 1
ATOM 3119 C C . GLU B 1 3 ? -19.641 -19.203 1.875 1 89.06 3 GLU B C 1
ATOM 3121 O O . GLU B 1 3 ? -20.047 -18.812 0.78 1 89.06 3 GLU B O 1
ATOM 3126 N N . ILE B 1 4 ? -18.469 -19.703 2.162 1 92.5 4 ILE B N 1
ATOM 3127 C CA . ILE B 1 4 ? -17.5 -19.781 1.085 1 92.5 4 ILE B CA 1
ATOM 3128 C C . ILE B 1 4 ? -17.281 -21.234 0.674 1 92.5 4 ILE B C 1
ATOM 3130 O O . ILE B 1 4 ? -16.922 -22.062 1.503 1 92.5 4 ILE B O 1
ATOM 3134 N N . ARG B 1 5 ? -17.578 -21.562 -0.534 1 91.12 5 ARG B N 1
ATOM 3135 C CA . ARG B 1 5 ? -17.266 -22.859 -1.12 1 91.12 5 ARG B CA 1
ATOM 3136 C C . ARG B 1 5 ? -16.188 -22.734 -2.199 1 91.12 5 ARG B C 1
ATOM 3138 O O . ARG B 1 5 ? -16.453 -22.188 -3.277 1 91.12 5 ARG B O 1
ATOM 3145 N N . LEU B 1 6 ? -15.055 -23.312 -1.885 1 93.31 6 LEU B N 1
ATOM 3146 C CA . LEU B 1 6 ? -13.891 -23.062 -2.729 1 93.31 6 LEU B CA 1
ATOM 3147 C C . LEU B 1 6 ? -13.656 -24.219 -3.697 1 93.31 6 LEU B C 1
ATOM 3149 O O . LEU B 1 6 ? -13.75 -25.375 -3.309 1 93.31 6 LEU B O 1
ATOM 3153 N N . GLY B 1 7 ? -13.461 -23.891 -4.957 1 91.56 7 GLY B N 1
ATOM 3154 C CA . GLY B 1 7 ? -12.859 -24.781 -5.938 1 91.56 7 GLY B CA 1
ATOM 3155 C C . GLY B 1 7 ? -11.445 -24.375 -6.316 1 91.56 7 GLY B C 1
ATOM 3156 O O . GLY B 1 7 ? -11.203 -23.234 -6.711 1 91.56 7 GLY B O 1
ATOM 3157 N N . PHE B 1 8 ? -10.555 -25.344 -6.195 1 92.88 8 PHE B N 1
ATOM 3158 C CA . PHE B 1 8 ? -9.164 -25.078 -6.539 1 92.88 8 PHE B CA 1
ATOM 3159 C C . PHE B 1 8 ? -8.859 -25.547 -7.957 1 92.88 8 PHE B C 1
ATOM 3161 O O . PHE B 1 8 ? -9.031 -26.734 -8.281 1 92.88 8 PHE B O 1
ATOM 3168 N N . LEU B 1 9 ? -8.531 -24.641 -8.781 1 92.06 9 LEU B N 1
ATOM 3169 C CA . LEU B 1 9 ? -7.996 -24.984 -10.094 1 92.06 9 LEU B CA 1
ATOM 3170 C C . LEU B 1 9 ? -6.469 -25 -10.062 1 92.06 9 LEU B C 1
ATOM 3172 O O . LEU B 1 9 ? -5.832 -23.938 -10.094 1 92.06 9 LEU B O 1
ATOM 3176 N N . GLY B 1 10 ? -5.902 -26.109 -10.156 1 90.62 10 GLY B N 1
ATOM 3177 C CA . GLY B 1 10 ? -4.5 -26.312 -9.828 1 90.62 10 GLY B CA 1
ATOM 3178 C C . GLY B 1 10 ? -4.258 -26.531 -8.344 1 90.62 10 GLY B C 1
ATOM 3179 O O . GLY B 1 10 ? -4.867 -25.844 -7.512 1 90.62 10 GLY B O 1
ATOM 3180 N N . PHE B 1 11 ? -3.424 -27.469 -8.023 1 91.5 11 PHE B N 1
ATOM 3181 C CA . PHE B 1 11 ? -3.086 -27.734 -6.633 1 91.5 11 PHE B CA 1
ATOM 3182 C C . PHE B 1 11 ? -1.586 -27.953 -6.473 1 91.5 11 PHE B C 1
ATOM 3184 O O . PHE B 1 11 ? -1.159 -28.938 -5.867 1 91.5 11 PHE B O 1
ATOM 3191 N N . GLY B 1 12 ? -0.909 -27.062 -7.16 1 90.56 12 GLY B N 1
ATOM 3192 C CA . GLY B 1 12 ? 0.535 -27 -7 1 90.56 12 GLY B CA 1
ATOM 3193 C C . GLY B 1 12 ? 0.967 -26.281 -5.738 1 90.56 12 GLY B C 1
ATOM 3194 O O . GLY B 1 12 ? 0.262 -26.312 -4.73 1 90.56 12 GLY B O 1
ATOM 3195 N N . SER B 1 13 ? 2.154 -25.688 -5.77 1 89.75 13 SER B N 1
ATOM 3196 C CA . SER B 1 13 ? 2.76 -25.062 -4.594 1 89.75 13 SER B CA 1
ATOM 3197 C C . SER B 1 13 ? 1.899 -23.922 -4.07 1 89.75 13 SER B C 1
ATOM 3199 O O . SER B 1 13 ? 1.717 -23.781 -2.859 1 89.75 13 SER B O 1
ATOM 3201 N N . VAL B 1 14 ? 1.299 -23.125 -4.977 1 94.38 14 VAL B N 1
ATOM 3202 C CA . VAL B 1 14 ? 0.557 -21.938 -4.578 1 94.38 14 VAL B CA 1
ATOM 3203 C C . VAL B 1 14 ? -0.729 -22.344 -3.861 1 94.38 14 VAL B C 1
ATOM 3205 O O . VAL B 1 14 ? -0.955 -21.953 -2.713 1 94.38 14 VAL B O 1
ATOM 3208 N N . ASN B 1 15 ? -1.549 -23.141 -4.441 1 95.88 15 ASN B N 1
ATOM 3209 C CA . ASN B 1 15 ? -2.83 -23.5 -3.844 1 95.88 15 ASN B CA 1
ATOM 3210 C C . ASN B 1 15 ? -2.646 -24.391 -2.623 1 95.88 15 ASN B C 1
ATOM 3212 O O . ASN B 1 15 ? -3.469 -24.375 -1.705 1 95.88 15 ASN B O 1
ATOM 3216 N N . ARG B 1 16 ? -1.597 -25.156 -2.559 1 94.56 16 ARG B N 1
ATOM 3217 C CA . ARG B 1 16 ? -1.311 -25.906 -1.338 1 94.56 16 ARG B CA 1
ATOM 3218 C C . ARG B 1 16 ? -0.936 -24.969 -0.196 1 94.56 16 ARG B C 1
ATOM 3220 O O . ARG B 1 16 ? -1.338 -25.172 0.949 1 94.56 16 ARG B O 1
ATOM 3227 N N . ALA B 1 17 ? -0.118 -23.953 -0.545 1 95.56 17 ALA B N 1
ATOM 3228 C CA . ALA B 1 17 ? 0.198 -22.953 0.468 1 95.56 17 ALA B CA 1
ATOM 3229 C C . ALA B 1 17 ? -1.062 -22.219 0.935 1 95.56 17 ALA B C 1
ATOM 3231 O O . ALA B 1 17 ? -1.229 -21.969 2.129 1 95.56 17 ALA B O 1
ATOM 3232 N N . LEU B 1 18 ? -1.927 -21.891 0.007 1 97.62 18 LEU B N 1
ATOM 3233 C CA . LEU B 1 18 ? -3.195 -21.266 0.354 1 97.62 18 LEU B CA 1
ATOM 3234 C C . LEU B 1 18 ? -4.031 -22.172 1.245 1 97.62 18 LEU B C 1
ATOM 3236 O O . LEU B 1 18 ? -4.613 -21.719 2.232 1 97.62 18 LEU B O 1
ATOM 3240 N N . ALA B 1 19 ? -4.113 -23.438 0.869 1 94.81 19 ALA B N 1
ATOM 3241 C CA . ALA B 1 19 ? -4.859 -24.406 1.67 1 94.81 19 ALA B CA 1
ATOM 3242 C C . ALA B 1 19 ? -4.34 -24.453 3.104 1 94.81 19 ALA B C 1
ATOM 3244 O O . ALA B 1 19 ? -5.125 -24.453 4.055 1 94.81 19 ALA B O 1
ATOM 3245 N N . ARG B 1 20 ? -3.068 -24.516 3.211 1 94.5 20 ARG B N 1
ATOM 3246 C CA . ARG B 1 20 ? -2.467 -24.5 4.539 1 94.5 20 ARG B CA 1
ATOM 3247 C C . ARG B 1 20 ? -2.857 -23.25 5.309 1 94.5 20 ARG B C 1
ATOM 3249 O O . ARG B 1 20 ? -3.172 -23.312 6.5 1 94.5 20 ARG B O 1
ATOM 3256 N N . MET B 1 21 ? -2.824 -22.125 4.68 1 95.5 21 MET B N 1
ATOM 3257 C CA . MET B 1 21 ? -3.166 -20.859 5.305 1 95.5 21 MET B CA 1
ATOM 3258 C C . MET B 1 21 ? -4.633 -20.828 5.727 1 95.5 21 MET B C 1
ATOM 3260 O O . MET B 1 21 ? -4.957 -20.406 6.836 1 95.5 21 MET B O 1
ATOM 3264 N N . LEU B 1 22 ? -5.496 -21.266 4.844 1 94.81 22 LEU B N 1
ATOM 3265 C CA . LEU B 1 22 ? -6.922 -21.312 5.137 1 94.81 22 LEU B CA 1
ATOM 3266 C C . LEU B 1 22 ? -7.195 -22.172 6.367 1 94.81 22 LEU B C 1
ATOM 3268 O O . LEU B 1 22 ? -7.938 -21.766 7.262 1 94.81 22 LEU B O 1
ATOM 3272 N N . VAL B 1 23 ? -6.59 -23.297 6.414 1 91.12 23 VAL B N 1
ATOM 3273 C CA . VAL B 1 23 ? -6.777 -24.203 7.535 1 91.12 23 VAL B CA 1
ATOM 3274 C C . VAL B 1 23 ? -6.211 -23.578 8.812 1 91.12 23 VAL B C 1
ATOM 3276 O O . VAL B 1 23 ? -6.867 -23.578 9.852 1 91.12 23 VAL B O 1
ATOM 3279 N N . ALA B 1 24 ? -5.027 -23.047 8.719 1 91.69 24 ALA B N 1
ATOM 3280 C CA . ALA B 1 24 ? -4.348 -22.484 9.875 1 91.69 24 ALA B CA 1
ATOM 3281 C C . ALA B 1 24 ? -5.129 -21.297 10.438 1 91.69 24 ALA B C 1
ATOM 3283 O O . ALA B 1 24 ? -5.133 -21.062 11.648 1 91.69 24 ALA B O 1
ATOM 3284 N N . ARG B 1 25 ? -5.824 -20.547 9.625 1 92.12 25 ARG B N 1
ATOM 3285 C CA . ARG B 1 25 ? -6.488 -19.312 10.055 1 92.12 25 ARG B CA 1
ATOM 3286 C C . ARG B 1 25 ? -7.957 -19.562 10.367 1 92.12 25 ARG B C 1
ATOM 3288 O O . ARG B 1 25 ? -8.695 -18.641 10.703 1 92.12 25 ARG B O 1
ATOM 3295 N N . SER B 1 26 ? -8.32 -20.719 10.219 1 90.5 26 SER B N 1
ATOM 3296 C CA . SER B 1 26 ? -9.711 -21.078 10.484 1 90.5 26 SER B CA 1
ATOM 3297 C C . SER B 1 26 ? -9.945 -21.312 11.969 1 90.5 26 SER B C 1
ATOM 3299 O O . SER B 1 26 ? -9.047 -21.75 12.688 1 90.5 26 SER B O 1
ATOM 3301 N N . GLN B 1 27 ? -11.062 -20.844 12.43 1 81.75 27 GLN B N 1
ATOM 3302 C CA . GLN B 1 27 ? -11.586 -21.156 13.758 1 81.75 27 GLN B CA 1
ATOM 3303 C C . GLN B 1 27 ? -12.695 -22.203 13.672 1 81.75 27 GLN B C 1
ATOM 3305 O O . GLN B 1 27 ? -13.461 -22.219 12.703 1 81.75 27 GLN B O 1
ATOM 3310 N N . SER B 1 28 ? -12.578 -23.125 14.664 1 66.75 28 SER B N 1
ATOM 3311 C CA . SER B 1 28 ? -13.625 -24.141 14.68 1 66.75 28 SER B CA 1
ATOM 3312 C C . SER B 1 28 ? -14.93 -23.594 15.25 1 66.75 28 SER B C 1
ATOM 3314 O O . SER B 1 28 ? -14.914 -22.797 16.203 1 66.75 28 SER B O 1
ATOM 3316 N N . GLY B 1 29 ? -15.969 -23.625 14.547 1 55.91 29 GLY B N 1
ATOM 3317 C CA . GLY B 1 29 ? -17.266 -23.234 15.086 1 55.91 29 GLY B CA 1
ATOM 3318 C C . GLY B 1 29 ? -17.641 -24 16.344 1 55.91 29 GLY B C 1
ATOM 3319 O O . GLY B 1 29 ? -17.031 -25.016 16.656 1 55.91 29 GLY B O 1
ATOM 3320 N N . PRO B 1 30 ? -18.422 -23.312 17.297 1 49.5 30 PRO B N 1
ATOM 3321 C CA . PRO B 1 30 ? -18.828 -23.938 18.562 1 49.5 30 PRO B CA 1
ATOM 3322 C C . PRO B 1 30 ? -19.203 -25.406 18.406 1 49.5 30 PRO B C 1
ATOM 3324 O O . PRO B 1 30 ? -18.969 -26.203 19.297 1 49.5 30 PRO B O 1
ATOM 3327 N N . ASP B 1 31 ? -20.234 -25.641 17.703 1 45.5 31 ASP B N 1
ATOM 3328 C CA . ASP B 1 31 ? -20.875 -26.953 17.719 1 45.5 31 ASP B CA 1
ATOM 3329 C C . ASP B 1 31 ? -20.031 -27.984 16.953 1 45.5 31 ASP B C 1
ATOM 3331 O O . ASP B 1 31 ? -20.562 -28.969 16.453 1 45.5 31 ASP B O 1
ATOM 3335 N N . ALA B 1 32 ? -18.812 -27.703 16.781 1 48.69 32 ALA B N 1
ATOM 3336 C CA . ALA B 1 32 ? -18.125 -28.531 15.781 1 48.69 32 ALA B CA 1
ATOM 3337 C C . ALA B 1 32 ? -17.844 -29.922 16.328 1 48.69 32 ALA B C 1
ATOM 3339 O O . ALA B 1 32 ? -16.828 -30.141 16.984 1 48.69 32 ALA B O 1
ATOM 3340 N N . GLY B 1 33 ? -18.641 -30.609 16.922 1 43.41 33 GLY B N 1
ATOM 3341 C CA . GLY B 1 33 ? -18.438 -32.031 17.125 1 43.41 33 GLY B CA 1
ATOM 3342 C C . GLY B 1 33 ? -17.656 -32.688 16 1 43.41 33 GLY B C 1
ATOM 3343 O O . GLY B 1 33 ? -16.75 -33.5 16.25 1 43.41 33 GLY B O 1
ATOM 3344 N N . ASP B 1 34 ? -18.078 -32.844 14.766 1 43.72 34 ASP B N 1
ATOM 3345 C CA . ASP B 1 34 ? -17.531 -33.469 13.562 1 43.72 34 ASP B CA 1
ATOM 3346 C C . ASP B 1 34 ? -16.453 -32.594 12.938 1 43.72 34 ASP B C 1
ATOM 3348 O O . ASP B 1 34 ? -16.703 -31.453 12.562 1 43.72 34 ASP B O 1
ATOM 3352 N N . PRO B 1 35 ? -15.289 -32.969 13.094 1 45.53 35 PRO B N 1
ATOM 3353 C CA . PRO B 1 35 ? -14.117 -32.25 12.594 1 45.53 35 PRO B CA 1
ATOM 3354 C C . PRO B 1 35 ? -14.312 -31.734 11.164 1 45.53 35 PRO B C 1
ATOM 3356 O O . PRO B 1 35 ? -13.523 -30.906 10.688 1 45.53 35 PRO B O 1
ATOM 3359 N N . ARG B 1 36 ? -14.961 -32.656 10.398 1 43.97 36 ARG B N 1
ATOM 3360 C CA . ARG B 1 36 ? -15.375 -32.188 9.078 1 43.97 36 ARG B CA 1
ATOM 3361 C C . ARG B 1 36 ? -16.016 -30.797 9.164 1 43.97 36 ARG B C 1
ATOM 3363 O O . ARG B 1 36 ? -16.438 -30.234 8.148 1 43.97 36 ARG B O 1
ATOM 3370 N N . LEU B 1 37 ? -16.328 -30.391 10.414 1 50.62 37 LEU B N 1
ATOM 3371 C CA . LEU B 1 37 ? -17.094 -29.266 10.953 1 50.62 37 LEU B CA 1
ATOM 3372 C C . LEU B 1 37 ? -16.484 -27.938 10.484 1 50.62 37 LEU B C 1
ATOM 3374 O O . LEU B 1 37 ? -15.305 -27.875 10.164 1 50.62 37 LEU B O 1
ATOM 3378 N N . HIS B 1 38 ? -17.344 -26.781 10.508 1 60.94 38 HIS B N 1
ATOM 3379 C CA . HIS B 1 38 ? -17.484 -25.484 9.867 1 60.94 38 HIS B CA 1
ATOM 3380 C C . HIS B 1 38 ? -16.312 -24.562 10.195 1 60.94 38 HIS B C 1
ATOM 3382 O O . HIS B 1 38 ? -16.125 -24.188 11.352 1 60.94 38 HIS B O 1
ATOM 3388 N N . LEU B 1 39 ? -15.211 -24.859 9.328 1 82.62 39 LEU B N 1
ATOM 3389 C CA . LEU B 1 39 ? -14.156 -23.859 9.422 1 82.62 39 LEU B CA 1
ATOM 3390 C C . LEU B 1 39 ? -14.672 -22.484 9.008 1 82.62 39 LEU B C 1
ATOM 3392 O O . LEU B 1 39 ? -15.508 -22.375 8.102 1 82.62 39 LEU B O 1
ATOM 3396 N N . SER B 1 40 ? -14.367 -21.672 9.844 1 91.75 40 SER B N 1
ATOM 3397 C CA . SER B 1 40 ? -14.727 -20.281 9.523 1 91.75 40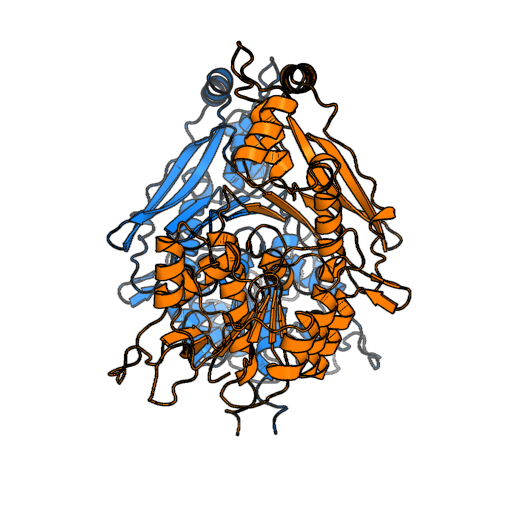 SER B CA 1
ATOM 3398 C C . SER B 1 40 ? -13.508 -19.375 9.516 1 91.75 40 SER B C 1
ATOM 3400 O O . SER B 1 40 ? -12.539 -19.625 10.234 1 91.75 40 SER B O 1
ATOM 3402 N N . ILE B 1 41 ? -13.531 -18.438 8.633 1 92.25 41 ILE B N 1
ATOM 3403 C CA . ILE B 1 41 ? -12.461 -17.453 8.586 1 92.25 41 ILE B CA 1
ATOM 3404 C C . ILE B 1 41 ? -13.039 -16.047 8.828 1 92.25 41 ILE B C 1
ATOM 3406 O O . ILE B 1 41 ? -14.227 -15.812 8.57 1 92.25 41 ILE B O 1
ATOM 3410 N N . PRO B 1 42 ? -12.25 -15.195 9.414 1 90.75 42 PRO B N 1
ATOM 3411 C CA . PRO B 1 42 ? -12.727 -13.828 9.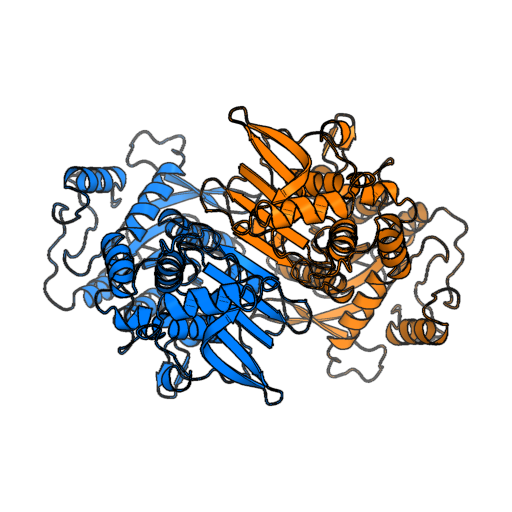609 1 90.75 42 PRO B CA 1
ATOM 3412 C C . PRO B 1 42 ? -12.789 -13.031 8.305 1 90.75 42 PRO B C 1
ATOM 3414 O O . PRO B 1 42 ? -11.859 -13.094 7.496 1 90.75 42 PRO B O 1
ATOM 3417 N N . VAL B 1 43 ? -13.906 -12.352 8.094 1 89.5 43 VAL B N 1
ATOM 3418 C CA . VAL B 1 43 ? -14.117 -11.492 6.93 1 89.5 43 VAL B CA 1
ATOM 3419 C C . VAL B 1 43 ? -14.484 -10.086 7.391 1 89.5 43 VAL B C 1
ATOM 3421 O O . VAL B 1 43 ? -15.234 -9.914 8.352 1 89.5 43 VAL B O 1
ATOM 3424 N N . GLY B 1 44 ? -13.93 -9.086 6.68 1 77.62 44 GLY B N 1
ATOM 3425 C CA . GLY B 1 44 ? -14.188 -7.707 7.055 1 77.62 44 GLY B CA 1
ATOM 3426 C C . GLY B 1 44 ? -12.945 -6.973 7.516 1 77.62 44 GLY B C 1
ATOM 3427 O O . GLY B 1 44 ? -11.828 -7.445 7.312 1 77.62 44 GLY B O 1
ATOM 3428 N N . HIS B 1 45 ? -13.156 -5.738 7.871 1 65.44 45 HIS B N 1
ATOM 3429 C CA . HIS B 1 45 ? -12.055 -4.902 8.336 1 65.44 45 HIS B CA 1
ATOM 3430 C C . HIS B 1 45 ? -12.117 -4.703 9.852 1 65.44 45 HIS B C 1
ATOM 3432 O O . HIS B 1 45 ? -13.102 -5.07 10.492 1 65.44 45 HIS B O 1
ATOM 3438 N N . HIS B 1 46 ? -10.992 -4.055 10.328 1 57.34 46 HIS B N 1
ATOM 3439 C CA . HIS B 1 46 ? -10.844 -3.875 11.766 1 57.34 46 HIS B CA 1
ATOM 3440 C C . HIS B 1 46 ? -12.086 -3.234 12.375 1 57.34 46 HIS B C 1
ATOM 3442 O O . HIS B 1 46 ? -12.586 -2.23 11.859 1 57.34 46 HIS B O 1
ATOM 3448 N N . GLY B 1 47 ? -12.648 -3.967 13.273 1 56.91 47 GLY B N 1
ATOM 3449 C CA . GLY B 1 47 ? -13.797 -3.572 14.07 1 56.91 47 GLY B CA 1
ATOM 3450 C C . GLY B 1 47 ? -15.102 -4.16 13.57 1 56.91 47 GLY B C 1
ATOM 3451 O O . GLY B 1 47 ? -16.094 -4.203 14.312 1 56.91 47 GLY B O 1
ATOM 3452 N N . HIS B 1 48 ? -15.117 -4.508 12.266 1 71.06 48 HIS B N 1
ATOM 3453 C CA . HIS B 1 48 ? -16.328 -5.09 11.703 1 71.06 48 HIS B CA 1
ATOM 3454 C C . HIS B 1 48 ? -16.047 -6.441 11.062 1 71.06 48 HIS B C 1
ATOM 3456 O O . HIS B 1 48 ? -16.234 -6.609 9.852 1 71.06 48 HIS B O 1
ATOM 3462 N N . THR B 1 49 ? -15.609 -7.309 11.875 1 82.62 49 THR B N 1
ATOM 3463 C CA . THR B 1 49 ? -15.242 -8.625 11.375 1 82.62 49 THR B CA 1
ATOM 3464 C C . THR B 1 49 ? -16.312 -9.656 11.711 1 82.62 49 THR B C 1
ATOM 3466 O O . THR B 1 49 ? -16.922 -9.609 12.789 1 82.62 49 THR B O 1
ATOM 3469 N N . ARG B 1 50 ? -16.641 -10.5 10.758 1 86.06 50 ARG B N 1
ATOM 3470 C CA . ARG B 1 50 ? -17.531 -11.633 10.984 1 86.06 50 ARG B CA 1
ATOM 3471 C C . ARG B 1 50 ? -16.875 -12.945 10.562 1 86.06 50 ARG B C 1
ATOM 3473 O O . ARG B 1 50 ? -16.016 -12.961 9.672 1 86.06 50 ARG B O 1
ATOM 3480 N N . LEU B 1 51 ? -17.25 -13.906 11.219 1 89.56 51 LEU B N 1
ATOM 3481 C CA . LEU B 1 51 ? -16.766 -15.234 10.836 1 89.56 51 LEU B CA 1
ATOM 3482 C C . LEU B 1 51 ? -17.641 -15.836 9.75 1 89.56 51 LEU B C 1
ATOM 3484 O O . LEU B 1 51 ? -18.875 -15.844 9.867 1 89.56 51 LEU B O 1
ATOM 3488 N N . VAL B 1 52 ? -17.047 -16.281 8.719 1 91.31 52 VAL B N 1
ATOM 3489 C CA . VAL B 1 52 ? -17.766 -16.875 7.605 1 91.31 52 VAL B CA 1
ATOM 3490 C C . VAL B 1 52 ? -17.328 -18.328 7.422 1 91.31 52 VAL B C 1
ATOM 3492 O O . VAL B 1 52 ? -16.125 -18.609 7.297 1 91.31 52 VAL B O 1
ATOM 3495 N N . PRO B 1 53 ? -18.266 -19.234 7.484 1 90.38 53 PRO B N 1
ATOM 3496 C CA . PRO B 1 53 ? -17.906 -20.625 7.227 1 90.38 53 PRO B CA 1
ATOM 3497 C C . PRO B 1 53 ? -17.359 -20.844 5.816 1 90.38 53 PRO B C 1
ATOM 3499 O O . PRO B 1 53 ? -17.812 -20.203 4.867 1 90.38 53 PRO B O 1
ATOM 3502 N N . TRP B 1 54 ? -16.344 -21.734 5.746 1 91.62 54 TRP B N 1
ATOM 3503 C CA . TRP B 1 54 ? -15.82 -22.047 4.418 1 91.62 54 TRP B CA 1
ATOM 3504 C C . TRP B 1 54 ? -15.523 -23.531 4.285 1 91.62 54 TRP B C 1
ATOM 3506 O O . TRP B 1 54 ? -15.344 -24.234 5.285 1 91.62 54 TRP B O 1
ATOM 3516 N N . ARG B 1 55 ? -15.594 -24.062 3.033 1 89 55 ARG B N 1
ATOM 3517 C CA . ARG B 1 55 ? -15.258 -25.453 2.719 1 89 55 ARG B CA 1
ATOM 3518 C C . ARG B 1 55 ? -14.625 -25.562 1.336 1 89 55 ARG B C 1
ATOM 3520 O O . ARG B 1 55 ? -14.906 -24.75 0.45 1 89 55 ARG B O 1
ATOM 3527 N N . ALA B 1 56 ? -13.758 -26.516 1.199 1 90.69 56 ALA B N 1
ATOM 3528 C CA . ALA B 1 56 ? -13.242 -26.906 -0.111 1 90.69 56 ALA B CA 1
ATOM 3529 C C . ALA B 1 56 ? -14.117 -27.984 -0.744 1 90.69 56 ALA B C 1
ATOM 3531 O O . ALA B 1 56 ? -14.391 -29.016 -0.123 1 90.69 56 ALA B O 1
ATOM 3532 N N . VAL B 1 57 ? -14.484 -27.75 -1.991 1 86.31 57 VAL B N 1
ATOM 3533 C CA . VAL B 1 57 ? -15.469 -28.688 -2.533 1 86.31 57 VAL B CA 1
ATOM 3534 C C . VAL B 1 57 ? -14.961 -29.266 -3.848 1 86.31 57 VAL B C 1
ATOM 3536 O O . VAL B 1 57 ? -15.531 -30.234 -4.371 1 86.31 57 VAL B O 1
ATOM 3539 N N . LEU B 1 58 ? -13.883 -28.688 -4.316 1 85 58 LEU B N 1
ATOM 3540 C CA . LEU B 1 58 ? -13.391 -29.125 -5.617 1 85 58 LEU B CA 1
ATOM 3541 C C . LEU B 1 58 ? -11.891 -28.859 -5.75 1 85 58 LEU B C 1
ATOM 3543 O O . LEU B 1 58 ? -11.414 -27.797 -5.344 1 85 58 LEU B O 1
ATOM 3547 N N . ILE B 1 59 ? -11.148 -29.828 -6.195 1 88.44 59 ILE B N 1
ATOM 3548 C CA . ILE B 1 59 ? -9.773 -29.656 -6.652 1 88.44 59 ILE B CA 1
ATOM 3549 C C . ILE B 1 59 ? -9.625 -30.234 -8.062 1 88.44 59 ILE B C 1
ATOM 3551 O O . ILE B 1 59 ? -9.969 -31.391 -8.305 1 88.44 59 ILE B O 1
ATOM 3555 N N . VAL B 1 60 ? -9.188 -29.406 -8.93 1 84.5 60 VAL B N 1
ATOM 3556 C CA . VAL B 1 60 ? -8.977 -29.844 -10.305 1 84.5 60 VAL B CA 1
ATOM 3557 C C . VAL B 1 60 ? -7.516 -29.625 -10.703 1 84.5 60 VAL B C 1
ATOM 3559 O O . VAL B 1 60 ? -6.945 -28.562 -10.438 1 84.5 60 VAL B O 1
ATOM 3562 N N . THR B 1 61 ? -6.914 -30.625 -11.266 1 84.06 61 THR B N 1
ATOM 3563 C CA . THR B 1 61 ? -5.562 -30.5 -11.797 1 84.06 61 THR B CA 1
ATOM 3564 C C . THR B 1 61 ? -5.512 -30.969 -13.25 1 84.06 61 THR B C 1
ATOM 3566 O O . THR B 1 61 ? -6.359 -31.75 -13.688 1 84.06 61 THR B O 1
ATOM 3569 N N . ARG B 1 62 ? -4.586 -30.5 -13.93 1 75.62 62 ARG B N 1
ATOM 3570 C CA . ARG B 1 62 ? -4.449 -30.844 -15.344 1 75.62 62 ARG B CA 1
ATOM 3571 C C . ARG B 1 62 ? -4.102 -32.312 -15.516 1 75.62 62 ARG B C 1
ATOM 3573 O O . ARG B 1 62 ? -4.684 -33 -16.359 1 75.62 62 ARG B O 1
ATOM 3580 N N . ARG B 1 63 ? -3.248 -32.812 -14.75 1 74.94 63 ARG B N 1
ATOM 3581 C CA . ARG B 1 63 ? -2.662 -34.125 -14.977 1 74.94 63 ARG B CA 1
ATOM 3582 C C . ARG B 1 63 ? -3.449 -35.188 -14.242 1 74.94 63 ARG B C 1
ATOM 3584 O O . ARG B 1 63 ? -3.576 -36.312 -14.742 1 74.94 63 ARG B O 1
ATOM 3591 N N . HIS B 1 64 ? -4.016 -34.875 -13.086 1 74.81 64 HIS B N 1
ATOM 3592 C CA . HIS B 1 64 ? -4.527 -35.938 -12.219 1 74.81 64 HIS B CA 1
ATOM 3593 C C . HIS B 1 64 ? -6.051 -36 -12.273 1 74.81 64 HIS B C 1
ATOM 3595 O O . HIS B 1 64 ? -6.645 -37 -11.898 1 74.81 64 HIS B O 1
ATOM 3601 N N . GLY B 1 65 ? -6.598 -34.906 -12.672 1 76.88 65 GLY B N 1
ATOM 3602 C CA . GLY B 1 65 ? -8.047 -34.906 -12.773 1 76.88 65 GLY B CA 1
ATOM 3603 C C . GLY B 1 65 ? -8.727 -34.125 -11.664 1 76.88 65 GLY B C 1
ATOM 3604 O O . GLY B 1 65 ? -8.297 -33.031 -11.328 1 76.88 65 GLY B O 1
ATOM 3605 N N . ILE B 1 66 ? -9.875 -34.75 -11.195 1 75.44 66 ILE B N 1
ATOM 3606 C CA . ILE B 1 66 ? -10.75 -34 -10.281 1 75.44 66 ILE B CA 1
ATOM 3607 C C . ILE B 1 66 ? -10.836 -34.75 -8.953 1 75.44 66 ILE B C 1
ATOM 3609 O O . ILE B 1 66 ? -10.945 -36 -8.922 1 75.44 66 ILE B O 1
ATOM 3613 N N . LEU B 1 67 ? -10.594 -33.969 -7.988 1 75.25 67 LEU B N 1
ATOM 3614 C CA . LEU B 1 67 ? -10.914 -34.438 -6.645 1 75.25 67 LEU B CA 1
ATOM 3615 C C . LEU B 1 67 ? -12.148 -33.719 -6.105 1 75.25 67 LEU B C 1
ATOM 3617 O O . LEU B 1 67 ? -12.148 -32.5 -5.965 1 75.25 67 LEU B O 1
ATOM 3621 N N . ALA B 1 68 ? -13.227 -34.344 -6.164 1 66.62 68 ALA B N 1
ATOM 3622 C CA . ALA B 1 68 ? -14.484 -33.812 -5.617 1 66.62 68 ALA B CA 1
ATOM 3623 C C . ALA B 1 68 ? -15.117 -34.812 -4.656 1 66.62 68 ALA B C 1
ATOM 3625 O O . ALA B 1 68 ? -14.938 -36.031 -4.801 1 66.62 68 ALA B O 1
ATOM 3626 N N . PRO B 1 69 ? -15.758 -34.25 -3.473 1 55.75 69 PRO B N 1
ATOM 3627 C CA . PRO B 1 69 ? -16.453 -35.219 -2.645 1 55.75 69 PRO B CA 1
ATOM 3628 C C . PRO B 1 69 ? -17.359 -36.125 -3.459 1 55.75 69 PRO B C 1
ATOM 3630 O O . PRO B 1 69 ? -17.75 -35.812 -4.582 1 55.75 69 PRO B O 1
ATOM 3633 N N . PRO B 1 70 ? -17.859 -37.406 -2.752 1 48.22 70 PRO B N 1
ATOM 3634 C CA . PRO B 1 70 ? -17.344 -37.906 -1.479 1 48.22 70 PRO B CA 1
ATOM 3635 C C . PRO B 1 70 ? -15.867 -38.281 -1.539 1 48.22 70 PRO B C 1
ATOM 3637 O O . PRO B 1 70 ? -15.469 -39.094 -2.379 1 48.22 70 PRO B O 1
ATOM 3640 N N . PHE B 1 71 ? -15.039 -37.406 -1.593 1 42.19 71 PHE B N 1
ATOM 3641 C CA . PHE B 1 71 ? -13.719 -38.031 -1.586 1 42.19 71 PHE B CA 1
ATOM 3642 C C . PHE B 1 71 ? -13.734 -39.312 -0.775 1 42.19 71 PHE B C 1
ATOM 3644 O O . PHE B 1 71 ? -13.172 -40.344 -1.201 1 42.19 71 PHE B O 1
ATOM 3651 N N . GLY B 1 72 ? -13.523 -39.062 0.545 1 35.31 72 GLY B N 1
ATOM 3652 C CA . GLY B 1 72 ? -13.508 -40.156 1.515 1 35.31 72 GLY B CA 1
ATOM 3653 C C . GLY B 1 72 ? -14.859 -40.812 1.677 1 35.31 72 GLY B C 1
ATOM 3654 O O . GLY B 1 72 ? -15.852 -40.375 1.09 1 35.31 72 GLY B O 1
ATOM 3655 N N . ASP B 1 73 ? -14.742 -41.969 2.311 1 34.06 73 ASP B N 1
ATOM 3656 C CA . ASP B 1 73 ? -15.82 -42.781 2.848 1 34.06 73 ASP B CA 1
ATOM 3657 C C . ASP B 1 73 ? -16.875 -41.938 3.551 1 34.06 73 ASP B C 1
ATOM 3659 O O . ASP B 1 73 ? -17.422 -42.312 4.578 1 34.06 73 ASP B O 1
ATOM 3663 N N . SER B 1 74 ? -16.812 -40.688 3.357 1 36.91 74 SER B N 1
ATOM 3664 C CA . SER B 1 74 ? -17.734 -40.125 4.328 1 36.91 74 SER B CA 1
ATOM 3665 C C . SER B 1 74 ? -19.156 -40.594 4.066 1 36.91 74 SER B C 1
ATOM 3667 O O . SER B 1 74 ? -19.734 -40.344 3.002 1 36.91 74 SER B O 1
ATOM 3669 N N . ALA B 1 75 ? -19.422 -41.656 4.34 1 37.12 75 ALA B N 1
ATOM 3670 C CA . ALA B 1 75 ? -20.719 -42.281 4.512 1 37.12 75 ALA B CA 1
ATOM 3671 C C . ALA B 1 75 ? -21.812 -41.25 4.781 1 37.12 75 ALA B C 1
ATOM 3673 O O . ALA B 1 75 ? -23 -41.562 4.73 1 37.12 75 ALA B O 1
ATOM 3674 N N . ASP B 1 76 ? -21.406 -40.125 5.5 1 41.31 76 ASP B N 1
ATOM 3675 C CA . ASP B 1 76 ? -22.469 -39.312 6.082 1 41.31 76 ASP B CA 1
ATOM 3676 C C . ASP B 1 76 ? -22.859 -38.156 5.152 1 41.31 76 ASP B C 1
ATOM 3678 O O . ASP B 1 76 ? -23.578 -37.25 5.555 1 41.31 76 ASP B O 1
ATOM 3682 N N . GLY B 1 77 ? -22.547 -38.156 3.84 1 44.34 77 GLY B N 1
ATOM 3683 C CA . GLY B 1 77 ? -23.125 -37.156 2.973 1 44.34 77 GLY B CA 1
ATOM 3684 C C . GLY B 1 77 ? -22.328 -35.875 2.922 1 44.34 77 GLY B C 1
ATOM 3685 O O . GLY B 1 77 ? -22.797 -34.844 2.393 1 44.34 77 GLY B O 1
ATOM 3686 N N . HIS B 1 78 ? -21.219 -35.781 3.664 1 49.5 78 HIS B N 1
ATOM 3687 C CA . HIS B 1 78 ? -20.594 -34.469 3.766 1 49.5 78 HIS B CA 1
ATOM 3688 C C . HIS B 1 78 ? -19.672 -34.188 2.574 1 49.5 78 HIS B C 1
ATOM 3690 O O . HIS B 1 78 ? -18.859 -35.062 2.209 1 49.5 78 HIS B O 1
ATOM 3696 N N . TRP B 1 79 ? -19.984 -33.312 1.612 1 54.03 79 TRP B N 1
ATOM 3697 C CA . TRP B 1 79 ? -19.438 -32.938 0.316 1 54.03 79 TRP B CA 1
ATOM 3698 C C . TRP B 1 79 ? -18.25 -32 0.486 1 54.03 79 TRP B C 1
ATOM 3700 O O . TRP B 1 79 ? -17.953 -31.188 -0.399 1 54.03 79 TRP B O 1
ATOM 3710 N N . ASP B 1 80 ? -17.406 -32.156 1.657 1 73.81 80 ASP B N 1
ATOM 3711 C CA . ASP B 1 80 ? -16.266 -31.281 1.892 1 73.81 80 ASP B CA 1
ATOM 3712 C C . ASP B 1 80 ? -14.953 -32.031 1.732 1 73.81 80 ASP B C 1
ATOM 3714 O O . ASP B 1 80 ? -14.859 -33.219 2.064 1 73.81 80 ASP B O 1
ATOM 3718 N N . ILE B 1 81 ? -14.031 -31.5 1 1 81.81 81 ILE B N 1
ATOM 3719 C CA . ILE B 1 81 ? -12.664 -32 0.918 1 81.81 81 ILE B CA 1
ATOM 3720 C C . ILE B 1 81 ? -11.914 -31.688 2.209 1 81.81 81 ILE B C 1
ATOM 3722 O O . ILE B 1 81 ? -11.836 -30.531 2.615 1 81.81 81 ILE B O 1
ATOM 3726 N N . ASP B 1 82 ? -11.469 -32.688 2.883 1 82.19 82 ASP B N 1
ATOM 3727 C CA . ASP B 1 82 ? -10.602 -32.469 4.039 1 82.19 82 ASP B CA 1
ATOM 3728 C C . ASP B 1 82 ? -9.203 -32.031 3.602 1 82.19 82 ASP B C 1
ATOM 3730 O O . ASP B 1 82 ? -8.344 -32.875 3.324 1 82.19 82 ASP B O 1
ATOM 3734 N N . LEU B 1 83 ? -8.969 -30.812 3.646 1 86.62 83 LEU B N 1
ATOM 3735 C CA . LEU B 1 83 ? -7.719 -30.25 3.145 1 86.62 83 LEU B CA 1
ATOM 3736 C C . LEU B 1 83 ? -6.539 -30.703 4 1 86.62 83 LEU B C 1
ATOM 3738 O O . LEU B 1 83 ? -5.43 -30.891 3.492 1 86.62 83 LEU B O 1
ATOM 3742 N N . ASN B 1 84 ? -6.77 -30.906 5.258 1 83.81 84 ASN B N 1
ATOM 3743 C CA . ASN B 1 84 ? -5.691 -31.406 6.105 1 83.81 84 ASN B CA 1
ATOM 3744 C C . ASN B 1 84 ? -5.211 -32.781 5.656 1 83.81 84 ASN B C 1
ATOM 3746 O O . ASN B 1 84 ? -4.008 -33.031 5.551 1 83.81 84 ASN B O 1
ATOM 3750 N N . ALA B 1 85 ? -6.195 -33.562 5.453 1 82.12 85 ALA B N 1
ATOM 3751 C CA . ALA B 1 85 ? -5.867 -34.906 5.004 1 82.12 85 ALA B CA 1
ATOM 3752 C C . ALA B 1 85 ? -5.156 -34.875 3.652 1 82.12 85 ALA B C 1
ATOM 3754 O O . ALA B 1 85 ? -4.199 -35.625 3.432 1 82.12 85 ALA B O 1
ATOM 3755 N N . VAL B 1 86 ? -5.637 -34.062 2.836 1 84.56 86 VAL B N 1
ATOM 3756 C CA . VAL B 1 86 ? -5.055 -33.938 1.504 1 84.56 86 VAL B CA 1
ATOM 3757 C C . VAL B 1 86 ? -3.609 -33.438 1.614 1 84.56 86 VAL B C 1
ATOM 3759 O O . VAL B 1 86 ? -2.709 -34.031 0.999 1 84.56 86 VAL B O 1
ATOM 3762 N N . LEU B 1 87 ? -3.346 -32.469 2.416 1 86.88 87 LEU B N 1
ATOM 3763 C CA . LEU B 1 87 ? -2.021 -31.875 2.582 1 86.88 87 LEU B CA 1
ATOM 3764 C C . LEU B 1 87 ? -1.066 -32.875 3.236 1 86.88 87 LEU B C 1
ATOM 3766 O O . LEU B 1 87 ? 0.103 -32.969 2.854 1 86.88 87 LEU B O 1
ATOM 3770 N N . ASP B 1 88 ? -1.59 -33.594 4.145 1 85.81 88 ASP B N 1
ATOM 3771 C CA . ASP B 1 88 ? -0.786 -34.625 4.809 1 85.81 88 ASP B CA 1
ATOM 3772 C C . ASP B 1 88 ? -0.344 -35.688 3.822 1 85.81 88 ASP B C 1
ATOM 3774 O O . ASP B 1 88 ? 0.805 -36.125 3.857 1 85.81 88 ASP B O 1
ATOM 3778 N N . ARG B 1 89 ? -1.265 -36.094 3.023 1 82.69 89 ARG B N 1
ATOM 3779 C CA . ARG B 1 89 ? -0.953 -37.094 2.027 1 82.69 89 ARG B CA 1
ATOM 3780 C C . ARG B 1 89 ? 0.094 -36.594 1.039 1 82.69 89 ARG B C 1
ATOM 3782 O O . ARG B 1 89 ? 1.004 -37.344 0.659 1 82.69 89 ARG B O 1
ATOM 3789 N N . VAL B 1 90 ? -0.039 -35.406 0.666 1 83.94 90 VAL B N 1
ATOM 3790 C CA . VAL B 1 90 ? 0.916 -34.781 -0.256 1 83.94 90 VAL B CA 1
ATOM 3791 C C . VAL B 1 90 ? 2.295 -34.719 0.397 1 83.94 90 VAL B C 1
ATOM 3793 O O . VAL B 1 90 ? 3.301 -35.062 -0.227 1 83.94 90 VAL B O 1
ATOM 3796 N N . ALA B 1 91 ? 2.297 -34.281 1.615 1 83.56 91 ALA B N 1
ATOM 3797 C CA . ALA B 1 91 ? 3.553 -34.188 2.352 1 83.56 91 ALA B CA 1
ATOM 3798 C C . ALA B 1 91 ? 4.219 -35.531 2.494 1 83.56 91 ALA B C 1
ATOM 3800 O O . ALA B 1 91 ? 5.434 -35.656 2.316 1 83.56 91 ALA B O 1
ATOM 3801 N N . SER B 1 92 ? 3.447 -36.5 2.775 1 83.31 92 SER B N 1
ATOM 3802 C CA . SER B 1 92 ? 3.951 -37.844 3 1 83.31 92 SER B CA 1
ATOM 3803 C C . SER B 1 92 ? 4.441 -38.469 1.7 1 83.31 92 SER B C 1
ATOM 3805 O O . SER B 1 92 ? 5.262 -39.406 1.722 1 83.31 92 SER B O 1
ATOM 3807 N N . ALA B 1 93 ? 3.934 -38 0.645 1 79.5 93 ALA B N 1
ATOM 3808 C CA . ALA B 1 93 ? 4.293 -38.531 -0.658 1 79.5 93 ALA B CA 1
ATOM 3809 C C . ALA B 1 93 ? 5.402 -37.719 -1.313 1 79.5 93 ALA B C 1
ATOM 3811 O O . ALA B 1 93 ? 5.547 -37.719 -2.539 1 79.5 93 ALA B O 1
ATOM 3812 N N . GLY B 1 94 ? 6.164 -36.906 -0.531 1 77.69 94 GLY B N 1
ATOM 3813 C CA . GLY B 1 94 ? 7.258 -36.125 -1.075 1 77.69 94 GLY B CA 1
ATOM 3814 C C . GLY B 1 94 ? 6.785 -34.875 -1.825 1 77.69 94 GLY B C 1
ATOM 3815 O O . GLY B 1 94 ? 7.34 -34.531 -2.873 1 77.69 94 GLY B O 1
ATOM 3816 N N . ASN B 1 95 ? 5.621 -34.375 -1.477 1 77.75 95 ASN B N 1
ATOM 3817 C CA . ASN B 1 95 ? 5.062 -33.125 -1.981 1 77.75 95 ASN B CA 1
ATOM 3818 C C . ASN B 1 95 ? 4.535 -33.281 -3.406 1 77.75 95 ASN B C 1
ATOM 3820 O O . ASN B 1 95 ? 4.723 -32.406 -4.242 1 77.75 95 ASN B O 1
ATOM 3824 N N . THR B 1 96 ? 4.059 -34.531 -3.629 1 77.25 96 THR B N 1
ATOM 3825 C CA . THR B 1 96 ? 3.4 -34.781 -4.906 1 77.25 96 THR B CA 1
ATOM 3826 C C . THR B 1 96 ? 1.919 -35.094 -4.699 1 77.25 96 THR B C 1
ATOM 3828 O O . THR B 1 96 ? 1.531 -35.625 -3.666 1 77.25 96 THR B O 1
ATOM 3831 N N . ILE B 1 97 ? 1.11 -34.781 -5.641 1 78.31 97 ILE B N 1
ATOM 3832 C CA . ILE B 1 97 ? -0.326 -35 -5.531 1 78.31 97 ILE B CA 1
ATOM 3833 C C . ILE B 1 97 ? -0.698 -36.312 -6.258 1 78.31 97 ILE B C 1
ATOM 3835 O O . ILE B 1 97 ? -1.88 -36.625 -6.379 1 78.31 97 ILE B O 1
ATOM 3839 N N . ASP B 1 98 ? 0.236 -37.031 -6.668 1 76 98 ASP B N 1
ATOM 3840 C CA . ASP B 1 98 ? 0.038 -38.219 -7.496 1 76 98 ASP B CA 1
ATOM 3841 C C . ASP B 1 98 ? -0.771 -39.281 -6.75 1 76 98 ASP B C 1
ATOM 3843 O O . ASP B 1 98 ? -1.5 -40.062 -7.367 1 76 98 ASP B O 1
ATOM 3847 N N . ASN B 1 99 ? -0.735 -39.281 -5.422 1 72 99 ASN B N 1
ATOM 3848 C CA . ASN B 1 99 ? -1.358 -40.344 -4.652 1 72 99 ASN B CA 1
ATOM 3849 C C . ASN B 1 99 ? -2.756 -39.969 -4.18 1 72 99 ASN B C 1
ATOM 3851 O O . ASN B 1 99 ? -3.42 -40.719 -3.484 1 72 99 ASN B O 1
ATOM 3855 N N . LEU B 1 100 ? -3.146 -38.812 -4.578 1 74.44 100 LEU B N 1
ATOM 3856 C CA . LEU B 1 100 ? -4.504 -38.438 -4.215 1 74.44 100 LEU B CA 1
ATOM 3857 C C . LEU B 1 100 ? -5.531 -39.125 -5.098 1 74.44 100 LEU B C 1
ATOM 3859 O O . LEU B 1 100 ? -5.242 -39.469 -6.246 1 74.44 100 LEU B O 1
ATOM 3863 N N . PRO B 1 101 ? -6.719 -39.375 -4.535 1 72.5 101 PRO B N 1
ATOM 3864 C CA . PRO B 1 101 ? -7.723 -40.156 -5.281 1 72.5 101 PRO B CA 1
ATOM 3865 C C . PRO B 1 101 ? -8.469 -39.312 -6.309 1 72.5 101 PRO B C 1
ATOM 3867 O O . PRO B 1 101 ? -9.68 -39.094 -6.184 1 72.5 101 PRO B O 1
ATOM 3870 N N . PHE B 1 102 ? -7.695 -38.938 -7.301 1 72.06 102 PHE B N 1
ATOM 3871 C CA . PHE B 1 102 ? -8.305 -38.188 -8.383 1 72.06 102 PHE B CA 1
ATOM 3872 C C . PHE B 1 102 ? -9.133 -39.094 -9.281 1 72.06 102 PHE B C 1
ATOM 3874 O O . PHE B 1 102 ? -8.773 -40.25 -9.508 1 72.06 102 PHE B O 1
ATOM 3881 N N . SER B 1 103 ? -10.367 -38.719 -9.516 1 68.12 103 SER B N 1
ATOM 3882 C CA . SER B 1 103 ? -11.125 -39.406 -10.555 1 68.12 103 SER B CA 1
ATOM 3883 C C . SER B 1 103 ? -10.695 -38.938 -11.945 1 68.12 103 SER B C 1
ATOM 3885 O O . SER B 1 103 ? -10.508 -37.75 -12.188 1 68.12 103 SER B O 1
ATOM 3887 N N . SER B 1 104 ? -9.938 -39.906 -12.711 1 55.47 104 SER B N 1
ATOM 3888 C CA . SER B 1 104 ? -9.422 -39.656 -14.055 1 55.47 104 SER B CA 1
ATOM 3889 C C . SER B 1 104 ? -10.516 -39.156 -14.977 1 55.47 104 SER B C 1
ATOM 3891 O O . SER B 1 104 ? -11.641 -39.656 -14.961 1 55.47 104 SER B O 1
ATOM 3893 N N . MET B 1 105 ? -10.766 -38.031 -15.023 1 49.53 105 MET B N 1
ATOM 3894 C CA . MET B 1 105 ? -11.812 -37.75 -15.992 1 49.53 105 MET B CA 1
ATOM 3895 C C . MET B 1 105 ? -11.234 -37.625 -17.406 1 49.53 105 MET B C 1
ATOM 3897 O O . MET B 1 105 ? -10.172 -37.031 -17.578 1 49.53 105 MET B O 1
ATOM 3901 N N . GLY B 1 106 ? -11.477 -38.625 -18.188 1 44.28 106 GLY B N 1
ATOM 3902 C CA . GLY B 1 106 ? -11.102 -38.719 -19.594 1 44.28 106 GLY B CA 1
ATOM 3903 C C . GLY B 1 106 ? -11.07 -37.375 -20.312 1 44.28 106 GLY B C 1
ATOM 3904 O O . GLY B 1 106 ? -10.594 -37.281 -21.438 1 44.28 106 GLY B O 1
ATOM 3905 N N . GLU B 1 107 ? -12.109 -36.562 -20.125 1 48.12 107 GLU B N 1
ATOM 3906 C CA . GLU B 1 107 ? -12.289 -35.438 -21.016 1 48.12 107 GLU B CA 1
ATOM 3907 C C . GLU B 1 107 ? -11.445 -34.219 -20.578 1 48.12 107 GLU B C 1
ATOM 3909 O O . GLU B 1 107 ? -10.953 -34.188 -19.453 1 48.12 107 GLU B O 1
ATOM 3914 N N . ASP B 1 108 ? -11.266 -33.25 -21.484 1 48.31 108 ASP B N 1
ATOM 3915 C CA . ASP B 1 108 ? -10.438 -32.062 -21.422 1 48.31 108 ASP B CA 1
ATOM 3916 C C . ASP B 1 108 ? -10.711 -31.25 -20.156 1 48.31 108 ASP B C 1
ATOM 3918 O O . ASP B 1 108 ? -11.828 -31.25 -19.641 1 48.31 108 ASP B O 1
ATOM 3922 N N . GLU B 1 109 ? -9.773 -30.938 -19.312 1 49.34 109 GLU B N 1
ATOM 3923 C CA . GLU B 1 109 ? -9.766 -30.203 -18.047 1 49.34 109 GLU B CA 1
ATOM 3924 C C . GLU B 1 109 ? -10.898 -29.188 -17.984 1 49.34 109 GLU B C 1
ATOM 3926 O O . GLU B 1 109 ? -11.609 -29.094 -16.984 1 49.34 109 GLU B O 1
ATOM 3931 N N . LEU B 1 110 ? -10.953 -28.406 -19.062 1 51.06 110 LEU B N 1
ATOM 3932 C CA . LEU B 1 110 ? -11.805 -27.234 -19.188 1 51.06 110 LEU B CA 1
ATOM 3933 C C . LEU B 1 110 ? -13.281 -27.625 -19.172 1 51.06 110 LEU B C 1
ATOM 3935 O O . LEU B 1 110 ? -14.094 -26.969 -18.516 1 51.06 110 LEU B O 1
ATOM 3939 N N . SER B 1 111 ? -13.422 -28.578 -20.047 1 53.84 111 SER B N 1
ATOM 3940 C CA . SER B 1 111 ? -14.812 -28.969 -20.266 1 53.84 111 SER B CA 1
ATOM 3941 C C . SER B 1 111 ? -15.453 -29.469 -18.969 1 53.84 111 SER B C 1
ATOM 3943 O O . SER B 1 111 ? -16.641 -29.234 -18.719 1 53.84 111 SER B O 1
ATOM 3945 N N . ARG B 1 112 ? -14.695 -30 -18.141 1 49.56 112 ARG B N 1
ATOM 3946 C CA . ARG B 1 112 ? -15.164 -30.641 -16.922 1 49.56 112 ARG B CA 1
ATOM 3947 C C . ARG B 1 112 ? -15.445 -29.609 -15.836 1 49.56 112 ARG B C 1
ATOM 3949 O O . ARG B 1 112 ? -16.453 -29.688 -15.133 1 49.56 112 ARG B O 1
ATOM 3956 N N . VAL B 1 113 ? -14.414 -28.766 -15.617 1 52.97 113 VAL B N 1
ATOM 3957 C CA . VAL B 1 113 ? -14.625 -27.734 -14.609 1 52.97 113 VAL B CA 1
ATOM 3958 C C . VAL B 1 113 ? -15.906 -26.953 -14.93 1 52.97 113 VAL B C 1
ATOM 3960 O O . VAL B 1 113 ? -16.719 -26.688 -14.039 1 52.97 113 VAL B O 1
ATOM 3963 N N . THR B 1 114 ? -15.961 -26.641 -16.25 1 54.53 114 THR B N 1
ATOM 3964 C CA . THR B 1 114 ? -17.062 -25.797 -16.688 1 54.53 114 THR B CA 1
ATOM 3965 C C . THR B 1 114 ? -18.391 -26.531 -16.594 1 54.53 114 THR B C 1
ATOM 3967 O O . THR B 1 114 ? -19.406 -25.953 -16.188 1 54.53 114 THR B O 1
ATOM 3970 N N . ASN B 1 115 ? -18.359 -27.734 -17.172 1 50.62 115 ASN B N 1
ATOM 3971 C CA . ASN B 1 115 ? -19.641 -28.422 -17.328 1 50.62 115 ASN B CA 1
ATOM 3972 C C . ASN B 1 115 ? -20.141 -28.953 -15.992 1 50.62 115 ASN B C 1
ATOM 3974 O O . ASN B 1 115 ? -21.344 -28.906 -15.711 1 50.62 115 ASN B O 1
ATOM 3978 N N . ILE B 1 116 ? -19.328 -29.688 -15.359 1 48.09 116 ILE B N 1
ATOM 3979 C CA . ILE B 1 116 ? -19.828 -30.531 -14.281 1 48.09 116 ILE B CA 1
ATOM 3980 C C . ILE B 1 116 ? -20.047 -29.703 -13.023 1 48.09 116 ILE B C 1
ATOM 3982 O O . ILE B 1 116 ? -21.094 -29.812 -12.375 1 48.09 116 ILE B O 1
ATOM 3986 N N . HIS B 1 117 ? -19.109 -28.859 -12.695 1 55.34 117 HIS B N 1
ATOM 3987 C CA . HIS B 1 117 ? -19.188 -28.453 -11.305 1 55.34 117 HIS B CA 1
ATOM 3988 C C . HIS B 1 117 ? -19.531 -26.969 -11.188 1 55.34 117 HIS B C 1
ATOM 3990 O O . HIS B 1 117 ? -20.188 -26.547 -10.234 1 55.34 117 HIS B O 1
ATOM 3996 N N . LEU B 1 118 ? -19.312 -26.359 -12.305 1 57.41 118 LEU B N 1
ATOM 3997 C CA . LEU B 1 118 ? -19.625 -24.938 -12.258 1 57.41 118 LEU B CA 1
ATOM 3998 C C . LEU B 1 118 ? -21.109 -24.688 -12.57 1 57.41 118 LEU B C 1
ATOM 4000 O O . LEU B 1 118 ? -21.688 -23.719 -12.109 1 57.41 118 LEU B O 1
ATOM 4004 N N . GLY B 1 119 ? -21.578 -25.766 -13.234 1 53.31 119 GLY B N 1
ATOM 4005 C CA . GLY B 1 119 ? -22.938 -25.562 -13.695 1 53.31 119 GLY B CA 1
ATOM 4006 C C . GLY B 1 119 ? -23.969 -26.016 -12.688 1 53.31 119 GLY B C 1
ATOM 4007 O O . GLY B 1 119 ? -25.141 -25.625 -12.781 1 53.31 119 GLY B O 1
ATOM 4008 N N . LYS B 1 120 ? -23.406 -26.812 -11.75 1 57.19 120 LYS B N 1
ATOM 4009 C CA . LYS B 1 120 ? -24.406 -27.312 -10.797 1 57.19 120 LYS B CA 1
ATOM 4010 C C . LYS B 1 120 ? -24.562 -26.359 -9.625 1 57.19 120 LYS B C 1
ATOM 4012 O O . LYS B 1 120 ? -23.578 -25.906 -9.039 1 57.19 120 LYS B O 1
ATOM 4017 N N . ARG B 1 121 ? -25.406 -25.391 -9.773 1 61 121 ARG B N 1
ATOM 4018 C CA . ARG B 1 121 ? -25.688 -24.375 -8.766 1 61 121 ARG B CA 1
ATOM 4019 C C . ARG B 1 121 ? -26.344 -25 -7.539 1 61 121 ARG B C 1
ATOM 4021 O O . ARG B 1 121 ? -27.484 -24.656 -7.199 1 61 121 ARG B O 1
ATOM 4028 N N . ASP B 1 122 ? -25.609 -26.047 -7.02 1 67.56 122 ASP B N 1
ATOM 4029 C CA . ASP B 1 122 ? -26.156 -26.594 -5.785 1 67.56 122 ASP B CA 1
ATOM 4030 C C . ASP B 1 122 ? -25.219 -26.328 -4.605 1 67.56 122 ASP B C 1
ATOM 4032 O O . ASP B 1 122 ? -24.203 -25.641 -4.75 1 67.56 122 ASP B O 1
ATOM 4036 N N . ASP B 1 123 ? -25.594 -26.672 -3.48 1 71.31 123 ASP B N 1
ATOM 4037 C CA . ASP B 1 123 ? -24.906 -26.375 -2.234 1 71.31 123 ASP B CA 1
ATOM 4038 C C . ASP B 1 123 ? -23.578 -27.109 -2.15 1 71.31 123 ASP B C 1
ATOM 4040 O O . ASP B 1 123 ? -22.766 -26.859 -1.254 1 71.31 123 ASP B O 1
ATOM 4044 N N . ASN B 1 124 ? -23.328 -27.844 -3.217 1 72.44 124 ASN B N 1
ATOM 4045 C CA . ASN B 1 124 ? -22.078 -28.594 -3.209 1 72.44 124 ASN B CA 1
ATOM 4046 C C . ASN B 1 124 ? -21.109 -28.094 -4.289 1 72.44 124 ASN B C 1
ATOM 4048 O O . ASN B 1 124 ? -20 -28.609 -4.426 1 72.44 124 ASN B O 1
ATOM 4052 N N . SER B 1 125 ? -21.547 -27.141 -4.965 1 81.06 125 SER B N 1
ATOM 4053 C CA . SER B 1 125 ? -20.719 -26.531 -6 1 81.06 125 SER B CA 1
ATOM 4054 C C . SER B 1 125 ? -19.969 -25.328 -5.469 1 81.06 125 SER B C 1
ATOM 4056 O O . SER B 1 125 ? -20.422 -24.656 -4.543 1 81.06 125 SER B O 1
ATOM 4058 N N . PRO B 1 126 ? -18.828 -25.094 -6.031 1 89.69 126 PRO B N 1
ATOM 4059 C CA . PRO B 1 126 ? -18.109 -23.906 -5.57 1 89.69 126 PRO B CA 1
ATOM 4060 C C . PRO B 1 126 ? -18.828 -22.609 -5.906 1 89.69 126 PRO B C 1
ATOM 4062 O O . PRO B 1 126 ? -19.547 -22.531 -6.902 1 89.69 126 PRO B O 1
ATOM 4065 N N . ASN B 1 127 ? -18.734 -21.688 -5.027 1 92.06 127 ASN B N 1
ATOM 4066 C CA . ASN B 1 127 ? -19.172 -20.344 -5.359 1 92.06 127 ASN B CA 1
ATOM 4067 C C . ASN B 1 127 ? -17.984 -19.406 -5.609 1 92.06 127 ASN B C 1
ATOM 4069 O O . ASN B 1 127 ? -18.156 -18.266 -6.039 1 92.06 127 ASN B O 1
ATOM 4073 N N . THR B 1 128 ? -16.766 -19.891 -5.359 1 94.69 128 THR B N 1
ATOM 4074 C CA . THR B 1 128 ? -15.531 -19.156 -5.617 1 94.69 128 THR B CA 1
ATOM 4075 C C . THR B 1 128 ? -14.453 -20.094 -6.152 1 94.69 128 THR B C 1
ATOM 4077 O O . THR B 1 128 ? -14.125 -21.094 -5.516 1 94.69 128 THR B O 1
ATOM 4080 N N . LEU B 1 129 ? -13.961 -19.781 -7.305 1 95 129 LEU B N 1
ATOM 4081 C CA . LEU B 1 129 ? -12.875 -20.531 -7.91 1 95 129 LEU B CA 1
ATOM 4082 C C . LEU B 1 129 ? -11.531 -19.859 -7.648 1 95 129 LEU B C 1
ATOM 4084 O O . LEU B 1 129 ? -11.375 -18.656 -7.895 1 95 129 LEU B O 1
ATOM 4088 N N . VAL B 1 130 ? -10.609 -20.609 -7.117 1 97 130 VAL B N 1
ATOM 4089 C CA . VAL B 1 130 ? -9.242 -20.125 -6.938 1 97 130 VAL B CA 1
ATOM 4090 C C . VAL B 1 130 ? -8.336 -20.719 -8.023 1 97 130 VAL B C 1
ATOM 4092 O O . VAL B 1 130 ? -8.086 -21.922 -8.039 1 97 130 VAL B O 1
ATOM 4095 N N . GLU B 1 131 ? -7.863 -19.875 -8.852 1 95.88 131 GLU B N 1
ATOM 4096 C CA . GLU B 1 131 ? -7.129 -20.312 -10.031 1 95.88 131 GLU B CA 1
ATOM 4097 C C . GLU B 1 131 ? -5.633 -20.047 -9.883 1 95.88 131 GLU B C 1
ATOM 4099 O O . GLU B 1 131 ? -5.227 -18.906 -9.648 1 95.88 131 GLU B O 1
ATOM 4104 N N . ALA B 1 132 ? -4.828 -21.094 -9.961 1 95 132 ALA B N 1
ATOM 4105 C CA . ALA B 1 132 ? -3.373 -20.969 -9.891 1 95 132 ALA B CA 1
ATOM 4106 C C . ALA B 1 132 ? -2.695 -21.984 -10.805 1 95 132 ALA B C 1
ATOM 4108 O O . ALA B 1 132 ? -1.707 -22.609 -10.422 1 95 132 ALA B O 1
ATOM 4109 N N . ILE B 1 133 ? -3.229 -22.188 -11.969 1 90.19 133 ILE B N 1
ATOM 4110 C CA . ILE B 1 133 ? -2.566 -23.062 -12.938 1 90.19 133 ILE B CA 1
ATOM 4111 C C . ILE B 1 133 ? -1.456 -22.281 -13.648 1 90.19 133 ILE B C 1
ATOM 4113 O O . ILE B 1 133 ? -1.393 -21.047 -13.555 1 90.19 133 ILE B O 1
ATOM 4117 N N . PRO B 1 134 ? -0.566 -22.953 -14.32 1 85.81 134 PRO B N 1
ATOM 4118 C CA . PRO B 1 134 ? 0.554 -22.266 -14.977 1 85.81 134 PRO B CA 1
ATOM 4119 C C . PRO B 1 134 ? 0.098 -21.25 -16.016 1 85.81 134 PRO B C 1
ATOM 4121 O O . PRO B 1 134 ? -0.867 -21.5 -16.75 1 85.81 134 PRO B O 1
ATOM 4124 N N . SER B 1 135 ? 0.748 -20.188 -16.016 1 84 135 SER B N 1
ATOM 4125 C CA . SER B 1 135 ? 0.476 -19.125 -16.984 1 84 135 SER B CA 1
ATOM 4126 C C . SER B 1 135 ? 0.997 -19.516 -18.375 1 84 135 SER B C 1
ATOM 4128 O O . SER B 1 135 ? 1.962 -20.266 -18.5 1 84 135 SER B O 1
ATOM 4130 N N . ASN B 1 136 ? 0.313 -19.078 -19.391 1 80.69 136 ASN B N 1
ATOM 4131 C CA . ASN B 1 136 ? 0.721 -19.25 -20.781 1 80.69 136 ASN B CA 1
ATOM 4132 C C . ASN B 1 136 ? 0.623 -17.938 -21.562 1 80.69 136 ASN B C 1
ATOM 4134 O O . ASN B 1 136 ? -0.134 -17.844 -22.531 1 80.69 136 ASN B O 1
ATOM 4138 N N . PRO B 1 137 ? 1.456 -16.969 -21.266 1 78 137 PRO B N 1
ATOM 4139 C CA . PRO B 1 137 ? 1.28 -15.656 -21.891 1 78 137 PRO B CA 1
ATOM 4140 C C . PRO B 1 137 ? 1.727 -15.625 -23.344 1 78 137 PRO B C 1
ATOM 4142 O O . PRO B 1 137 ? 1.308 -14.75 -24.109 1 78 137 PRO B O 1
ATOM 4145 N N . ARG B 1 138 ? 2.625 -16.5 -23.859 1 78.81 138 ARG B N 1
ATOM 4146 C CA . ARG B 1 138 ? 3.111 -16.531 -25.234 1 78.81 138 ARG B CA 1
ATOM 4147 C C . ARG B 1 138 ? 2.125 -17.234 -26.156 1 78.81 138 ARG B C 1
ATOM 4149 O O . ARG B 1 138 ? 2.209 -17.125 -27.375 1 78.81 138 ARG B O 1
ATOM 4156 N N . GLY B 1 139 ? 1.178 -17.75 -25.688 1 79.44 139 GLY B N 1
ATOM 4157 C CA . GLY B 1 139 ? 0.209 -18.469 -26.5 1 79.44 139 GLY B CA 1
ATOM 4158 C C . GLY B 1 139 ? -1.118 -17.75 -26.625 1 79.44 139 GLY B C 1
ATOM 4159 O O . GLY B 1 139 ? -1.153 -16.531 -26.797 1 79.44 139 GLY B O 1
ATOM 4160 N N . ASP B 1 140 ? -2.121 -18.484 -26.75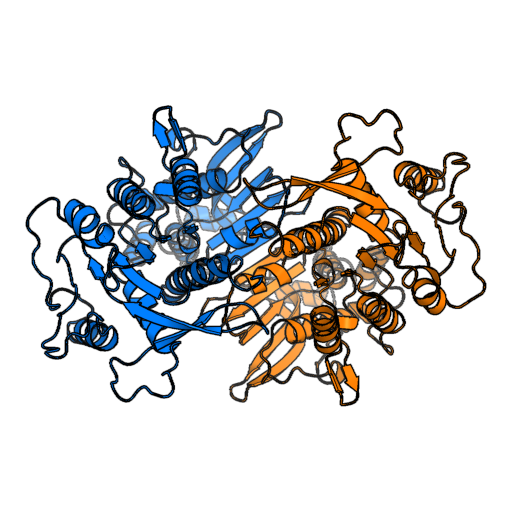 1 84.56 140 ASP B N 1
ATOM 4161 C CA . ASP B 1 140 ? -3.459 -17.922 -26.922 1 84.56 140 ASP B CA 1
ATOM 4162 C C . ASP B 1 140 ? -4.109 -17.625 -25.578 1 84.56 140 ASP B C 1
ATOM 4164 O O . ASP B 1 140 ? -5.285 -17.25 -25.516 1 84.56 140 ASP B O 1
ATOM 4168 N N . GLY B 1 141 ? -3.221 -17.781 -24.469 1 88.56 141 GLY B N 1
ATOM 4169 C CA . GLY B 1 141 ? -3.727 -17.516 -23.125 1 88.56 141 GLY B CA 1
ATOM 4170 C C . GLY B 1 141 ? -4.66 -18.594 -22.609 1 88.56 141 GLY B C 1
ATOM 4171 O O . GLY B 1 141 ? -5.195 -18.469 -21.516 1 88.56 141 GLY B O 1
ATOM 4172 N N . GLU B 1 142 ? -4.891 -19.625 -23.344 1 88.88 142 GLU B N 1
ATOM 4173 C CA . GLU B 1 142 ? -5.77 -20.719 -22.953 1 88.88 142 GLU B CA 1
ATOM 4174 C C . GLU B 1 142 ? -5.016 -21.781 -22.156 1 88.88 142 GLU B C 1
ATOM 4176 O O . GLU B 1 142 ? -3.791 -21.891 -22.266 1 88.88 142 GLU B O 1
ATOM 4181 N N . PRO B 1 143 ? -5.629 -22.516 -21.328 1 88.81 143 PRO B N 1
ATOM 4182 C CA . PRO B 1 143 ? -7.082 -22.562 -21.156 1 88.81 143 PRO B CA 1
ATOM 4183 C C . PRO B 1 143 ? -7.578 -21.594 -20.078 1 88.81 143 PRO B C 1
ATOM 4185 O O . PRO B 1 143 ? -8.773 -21.562 -19.781 1 88.81 143 PRO B O 1
ATOM 4188 N N . VAL B 1 144 ? -6.707 -20.828 -19.5 1 90.81 144 VAL B N 1
ATOM 4189 C CA . VAL B 1 144 ? -7.059 -20.078 -18.297 1 90.81 144 VAL B CA 1
ATOM 4190 C C . VAL B 1 144 ? -8.141 -19.047 -18.641 1 90.81 144 VAL B C 1
ATOM 4192 O O . VAL B 1 144 ? -9.102 -18.875 -17.875 1 90.81 144 VAL B O 1
ATOM 4195 N N . ILE B 1 145 ? -8.07 -18.406 -19.734 1 92.62 145 ILE B N 1
ATOM 4196 C CA . ILE B 1 145 ? -9.023 -17.391 -20.125 1 92.62 145 ILE B CA 1
ATOM 4197 C C . ILE B 1 145 ? -10.414 -18 -20.266 1 92.62 145 ILE B C 1
ATOM 4199 O O . ILE B 1 145 ? -11.391 -17.469 -19.719 1 92.62 145 ILE B O 1
ATOM 4203 N N . SER B 1 146 ? -10.492 -19.141 -20.922 1 90.94 146 SER B N 1
ATOM 4204 C CA . SER B 1 146 ? -11.766 -19.812 -21.125 1 90.94 146 SER B CA 1
ATOM 4205 C C . SER B 1 146 ? -12.352 -20.312 -19.812 1 90.94 146 SER B C 1
ATOM 4207 O O . SER B 1 146 ? -13.57 -20.266 -19.609 1 90.94 146 SER B O 1
ATOM 4209 N N . ILE B 1 147 ? -11.516 -20.781 -19 1 90.19 147 ILE B N 1
ATOM 4210 C CA . ILE B 1 147 ? -11.961 -21.297 -17.719 1 90.19 147 ILE B CA 1
ATOM 4211 C C . ILE B 1 147 ? -12.539 -20.172 -16.875 1 90.19 147 ILE B C 1
ATOM 4213 O O . ILE B 1 147 ? -13.625 -20.297 -16.297 1 90.19 147 ILE B O 1
ATOM 4217 N N . ILE B 1 148 ? -11.82 -19.109 -16.766 1 93.81 148 ILE B N 1
ATOM 4218 C CA . ILE B 1 148 ? -12.273 -17.953 -15.984 1 93.81 148 ILE B CA 1
ATOM 4219 C C . ILE B 1 148 ? -13.578 -17.422 -16.578 1 93.81 148 ILE B C 1
ATOM 4221 O O . ILE B 1 148 ? -14.531 -17.156 -15.836 1 93.81 148 ILE B O 1
ATOM 4225 N N . ARG B 1 149 ? -13.617 -17.328 -17.906 1 92.94 149 ARG B N 1
ATOM 4226 C CA . ARG B 1 149 ? -14.828 -16.891 -18.578 1 92.94 149 ARG B CA 1
ATOM 4227 C C . ARG B 1 149 ? -16.016 -17.766 -18.203 1 92.94 149 ARG B C 1
ATOM 4229 O O . ARG B 1 149 ? -17.094 -17.266 -17.859 1 92.94 149 ARG B O 1
ATOM 4236 N N . SER B 1 150 ? -15.828 -19 -18.281 1 91.06 150 SER B N 1
ATOM 4237 C CA . SER B 1 150 ? -16.875 -19.969 -17.969 1 91.06 150 SER B CA 1
ATOM 4238 C C . SER B 1 150 ? -17.328 -19.859 -16.516 1 91.06 150 SER B C 1
ATOM 4240 O O . SER B 1 150 ? -18.516 -19.891 -16.219 1 91.06 150 SER B O 1
ATOM 4242 N N . ALA B 1 151 ? -16.375 -19.766 -15.625 1 92.44 151 ALA B N 1
ATOM 4243 C CA . ALA B 1 151 ? -16.688 -19.625 -14.203 1 92.44 151 ALA B CA 1
ATOM 4244 C C . ALA B 1 151 ? -17.547 -18.391 -13.945 1 92.44 151 ALA B C 1
ATOM 4246 O O . ALA B 1 151 ? -18.562 -18.453 -13.242 1 92.44 151 ALA B O 1
ATOM 4247 N N . LEU B 1 152 ? -17.156 -17.266 -14.516 1 93.94 152 LEU B N 1
ATOM 4248 C CA . LEU B 1 152 ? -17.891 -16.031 -14.336 1 93.94 152 LEU B CA 1
ATOM 4249 C C . LEU B 1 152 ? -19.297 -16.125 -14.922 1 93.94 152 LEU B C 1
ATOM 4251 O O . LEU B 1 152 ? -20.266 -15.664 -14.32 1 93.94 152 LEU B O 1
ATOM 4255 N N . ASN B 1 153 ? -19.391 -16.797 -16.062 1 91.56 153 ASN B N 1
ATOM 4256 C CA . ASN B 1 153 ? -20.688 -17 -16.703 1 91.56 153 ASN B CA 1
ATOM 4257 C C . ASN B 1 153 ? -21.594 -17.859 -15.828 1 91.56 153 ASN B C 1
ATOM 4259 O O . ASN B 1 153 ? -22.828 -17.719 -15.891 1 91.56 153 ASN B O 1
ATOM 4263 N N . ASN B 1 154 ? -21.031 -18.656 -15.062 1 89.06 154 ASN B N 1
ATOM 4264 C CA . ASN B 1 154 ? -21.797 -19.531 -14.164 1 89.06 154 ASN B CA 1
ATOM 4265 C C . ASN B 1 154 ? -21.938 -18.922 -12.773 1 89.06 154 ASN B C 1
ATOM 4267 O O . ASN B 1 154 ? -22.203 -19.625 -11.805 1 89.06 154 ASN B O 1
ATOM 4271 N N . LYS B 1 155 ? -21.547 -17.641 -12.625 1 91.06 155 LYS B N 1
ATOM 4272 C CA . LYS B 1 155 ? -21.781 -16.828 -11.453 1 91.06 155 LYS B CA 1
ATOM 4273 C C . LYS B 1 155 ? -20.906 -17.266 -10.281 1 91.06 155 LYS B C 1
ATOM 4275 O O . LYS B 1 155 ? -21.375 -17.359 -9.148 1 91.06 155 LYS B O 1
ATOM 4280 N N . LEU B 1 156 ? -19.75 -17.688 -10.648 1 92.31 156 LEU B N 1
ATOM 4281 C CA . LEU B 1 156 ? -18.719 -17.906 -9.641 1 92.31 156 LEU B CA 1
ATOM 4282 C C . LEU B 1 156 ? -17.797 -16.703 -9.516 1 92.31 156 LEU B C 1
ATOM 4284 O O . LEU B 1 156 ? -17.406 -16.109 -10.523 1 92.31 156 LEU B O 1
ATOM 4288 N N . ASN B 1 157 ? -17.438 -16.359 -8.266 1 95.56 157 ASN B N 1
ATOM 4289 C CA . ASN B 1 157 ? -16.281 -15.492 -8.102 1 95.56 157 ASN B CA 1
ATOM 4290 C C . ASN B 1 157 ? -15 -16.188 -8.562 1 95.56 157 ASN B C 1
ATOM 4292 O O . ASN B 1 157 ? -14.891 -17.422 -8.469 1 95.56 157 ASN B O 1
ATOM 4296 N N . VAL B 1 158 ? -14.109 -15.43 -9.078 1 96.94 158 VAL B N 1
ATOM 4297 C CA . VAL B 1 158 ? -12.812 -15.992 -9.445 1 96.94 158 VAL B CA 1
ATOM 4298 C C . VAL B 1 158 ? -11.695 -15.188 -8.781 1 96.94 158 VAL B C 1
ATOM 4300 O O . VAL B 1 158 ? -11.664 -13.961 -8.875 1 96.94 158 VAL B O 1
ATOM 4303 N N . VAL B 1 159 ? -10.859 -15.859 -8.109 1 98 159 VAL B N 1
ATOM 4304 C CA . VAL B 1 159 ? -9.617 -15.344 -7.551 1 98 159 VAL B CA 1
ATOM 4305 C C . VAL B 1 159 ? -8.43 -16.016 -8.234 1 98 159 VAL B C 1
ATOM 4307 O O . VAL B 1 159 ? -8.25 -17.234 -8.141 1 98 159 VAL B O 1
ATOM 4310 N N . SER B 1 160 ? -7.602 -15.188 -8.906 1 97.75 160 SER B N 1
ATOM 4311 C CA . SER B 1 160 ? -6.609 -15.797 -9.789 1 97.75 160 SER B CA 1
ATOM 4312 C C . SER B 1 160 ? -5.211 -15.258 -9.492 1 97.75 160 SER B C 1
ATOM 4314 O O . SER B 1 160 ? -5.035 -14.07 -9.227 1 97.75 160 SER B O 1
ATOM 4316 N N . ALA B 1 161 ? -4.207 -16.125 -9.578 1 97.25 161 ALA B N 1
ATOM 4317 C CA . ALA B 1 161 ? -2.803 -15.742 -9.484 1 97.25 161 ALA B CA 1
ATOM 4318 C C . ALA B 1 161 ? -2.17 -15.625 -10.867 1 97.25 161 ALA B C 1
ATOM 4320 O O . ALA B 1 161 ? -0.947 -15.516 -10.992 1 97.25 161 ALA B O 1
ATOM 4321 N N . ASN B 1 162 ? -2.992 -15.633 -11.922 1 96.19 162 ASN B N 1
ATOM 4322 C CA . ASN B 1 162 ? -2.494 -15.75 -13.289 1 96.19 162 ASN B CA 1
ATOM 4323 C C . ASN B 1 162 ? -2.41 -14.391 -13.977 1 96.19 162 ASN B C 1
ATOM 4325 O O . ASN B 1 162 ? -3.398 -13.656 -14.039 1 96.19 162 ASN B O 1
ATOM 4329 N N . LYS B 1 163 ? -1.284 -14.078 -14.523 1 95.81 163 LYS B N 1
ATOM 4330 C CA . LYS B 1 163 ? -1.071 -12.789 -15.18 1 95.81 163 LYS B CA 1
ATOM 4331 C C . LYS B 1 163 ? -1.559 -12.82 -16.625 1 95.81 163 LYS B C 1
ATOM 4333 O O . LYS B 1 163 ? -1.709 -11.766 -17.25 1 95.81 163 LYS B O 1
ATOM 4338 N N . THR B 1 164 ? -1.839 -13.953 -17.172 1 94.75 164 THR B N 1
ATOM 4339 C CA . THR B 1 164 ? -2.125 -14.125 -18.594 1 94.75 164 THR B CA 1
ATOM 4340 C C . THR B 1 164 ? -3.383 -13.359 -19 1 94.75 164 THR B C 1
ATOM 4342 O O . THR B 1 164 ? -3.363 -12.578 -19.938 1 94.75 164 THR B O 1
ATOM 4345 N N . PRO B 1 165 ? -4.477 -13.492 -18.25 1 95.69 165 PRO B N 1
ATOM 4346 C CA . PRO B 1 165 ? -5.684 -12.773 -18.656 1 95.69 165 PRO B CA 1
ATOM 4347 C C . PRO B 1 165 ? -5.516 -11.258 -18.625 1 95.69 165 PRO B C 1
ATOM 4349 O O . PRO B 1 165 ? -6.199 -10.539 -19.359 1 95.69 165 PRO B O 1
ATOM 4352 N N . LEU B 1 166 ? -4.629 -10.766 -17.781 1 96.19 166 LEU B N 1
ATOM 4353 C CA . LEU B 1 166 ? -4.414 -9.328 -17.641 1 96.19 166 LEU B CA 1
ATOM 4354 C C . LEU B 1 166 ? -3.664 -8.766 -18.844 1 96.19 166 LEU B C 1
ATOM 4356 O O . LEU B 1 166 ? -3.85 -7.605 -19.203 1 96.19 166 LEU B O 1
ATOM 4360 N N . ALA B 1 167 ? -2.881 -9.594 -19.484 1 95.12 167 ALA B N 1
ATOM 4361 C CA . ALA B 1 167 ? -1.937 -9.102 -20.484 1 95.12 167 ALA B CA 1
ATOM 4362 C C . ALA B 1 167 ? -2.398 -9.445 -21.906 1 95.12 167 ALA B C 1
ATOM 4364 O O . ALA B 1 167 ? -1.829 -8.953 -22.875 1 95.12 167 ALA B O 1
ATOM 4365 N N . HIS B 1 168 ? -3.414 -10.258 -22.047 1 93.56 168 HIS B N 1
ATOM 4366 C CA . HIS B 1 168 ? -3.807 -10.75 -23.359 1 93.56 168 HIS B CA 1
ATOM 4367 C C . HIS B 1 168 ? -4.898 -9.883 -23.984 1 93.56 168 HIS B C 1
ATOM 4369 O O . HIS B 1 168 ? -5.652 -9.227 -23.266 1 93.56 168 HIS B O 1
ATOM 4375 N N . ARG B 1 169 ? -4.949 -9.984 -25.297 1 89.44 169 ARG B N 1
ATOM 4376 C CA . ARG B 1 169 ? -5.977 -9.297 -26.078 1 89.44 169 ARG B CA 1
ATOM 4377 C C . ARG B 1 169 ? -6.812 -10.297 -26.875 1 89.44 169 ARG B C 1
ATOM 4379 O O . ARG B 1 169 ? -6.324 -11.359 -27.25 1 89.44 169 ARG B O 1
ATOM 4386 N N . SER B 1 170 ? -8.109 -9.961 -26.906 1 79.19 170 SER B N 1
ATOM 4387 C CA . SER B 1 170 ? -8.992 -10.727 -27.766 1 79.19 170 SER B CA 1
ATOM 4388 C C . SER B 1 170 ? -9.086 -10.094 -29.156 1 79.19 170 SER B C 1
ATOM 4390 O O . SER B 1 170 ? -10.008 -9.336 -29.438 1 79.19 170 SER B O 1
ATOM 4392 N N . GLY B 1 171 ? -8.172 -10.398 -30 1 68.5 171 GLY B N 1
ATOM 4393 C CA . GLY B 1 171 ? -8.195 -9.82 -31.328 1 68.5 171 GLY B CA 1
ATOM 4394 C C . GLY B 1 171 ? -8.539 -8.344 -31.328 1 68.5 171 GLY B C 1
ATOM 4395 O O . GLY B 1 171 ? -7.922 -7.555 -30.609 1 68.5 171 GLY B O 1
ATOM 4396 N N . ASP B 1 172 ? -9.641 -8.008 -32.094 1 64.75 172 ASP B N 1
ATOM 4397 C CA . ASP B 1 172 ? -10.07 -6.629 -32.25 1 64.75 172 ASP B CA 1
ATOM 4398 C C . ASP B 1 172 ? -11.016 -6.195 -31.156 1 64.75 172 ASP B C 1
ATOM 4400 O O . ASP B 1 172 ? -11.352 -5.012 -31.031 1 64.75 172 ASP B O 1
ATOM 4404 N N . GLU B 1 173 ? -11.289 -7.133 -30.312 1 66.44 173 GLU B N 1
ATOM 4405 C CA . GLU B 1 173 ? -12.352 -6.871 -29.344 1 66.44 173 GLU B CA 1
ATOM 4406 C C . GLU B 1 173 ? -11.805 -6.191 -28.094 1 66.44 173 GLU B C 1
ATOM 4408 O O . GLU B 1 173 ? -12.57 -5.684 -27.266 1 66.44 173 GLU B O 1
ATOM 4413 N N . GLY B 1 174 ? -10.5 -6.113 -27.984 1 85.88 174 GLY B N 1
ATOM 4414 C CA . GLY B 1 174 ? -10.008 -5.324 -26.875 1 85.88 174 GLY B CA 1
ATOM 4415 C C . GLY B 1 174 ? -9.266 -6.152 -25.828 1 85.88 174 GLY B C 1
ATOM 4416 O O . GLY B 1 174 ? -8.781 -7.242 -26.141 1 85.88 174 GLY B O 1
ATOM 4417 N N . GLU B 1 175 ? -9.102 -5.688 -24.656 1 92.88 175 GLU B N 1
ATOM 4418 C CA . GLU B 1 175 ? -8.359 -6.328 -23.578 1 92.88 175 GLU B CA 1
ATOM 4419 C C . GLU B 1 175 ? -9.195 -7.402 -22.891 1 92.88 175 GLU B C 1
ATOM 4421 O O . GLU B 1 175 ? -10.328 -7.145 -22.469 1 92.88 175 GLU B O 1
ATOM 4426 N N . ILE B 1 176 ? -8.648 -8.617 -22.75 1 94.5 176 ILE B N 1
ATOM 4427 C CA . ILE B 1 176 ? -9.328 -9.734 -22.109 1 94.5 176 ILE B CA 1
ATOM 4428 C C . ILE B 1 176 ? -9.688 -9.352 -20.672 1 94.5 176 ILE B C 1
ATOM 4430 O O . ILE B 1 176 ? -10.773 -9.672 -20.188 1 94.5 176 ILE B O 1
ATOM 4434 N N . TYR B 1 177 ? -8.789 -8.625 -20.047 1 95.19 177 TYR B N 1
ATOM 4435 C CA . TYR B 1 177 ? -9.016 -8.203 -18.672 1 95.19 177 TYR B CA 1
ATOM 4436 C C . TYR B 1 177 ? -10.344 -7.457 -18.547 1 95.19 177 TYR B C 1
ATOM 4438 O O . TYR B 1 177 ? -11.164 -7.781 -17.688 1 95.19 177 TYR B O 1
ATOM 4446 N N . TRP B 1 178 ? -10.57 -6.512 -19.344 1 92.75 178 TRP B N 1
ATOM 4447 C CA . TRP B 1 178 ? -11.773 -5.688 -19.266 1 92.75 178 TRP B CA 1
ATOM 4448 C C . TRP B 1 178 ? -13.016 -6.488 -19.656 1 92.75 178 TRP B C 1
ATOM 4450 O O . TRP B 1 178 ? -14.094 -6.281 -19.094 1 92.75 178 TRP B O 1
ATOM 4460 N N . GLU B 1 179 ? -12.836 -7.367 -20.609 1 93.38 179 GLU B N 1
ATOM 4461 C CA . GLU B 1 179 ? -13.922 -8.281 -20.938 1 93.38 179 GLU B CA 1
ATOM 4462 C C . GLU B 1 179 ? -14.352 -9.094 -19.734 1 93.38 179 GLU B C 1
ATOM 4464 O O . GLU B 1 179 ? -15.547 -9.195 -19.438 1 93.38 179 GLU B O 1
ATOM 4469 N N . LEU B 1 180 ? -13.406 -9.648 -19.047 1 95.31 180 LEU B N 1
ATOM 4470 C CA . LEU B 1 180 ? -13.688 -10.492 -17.891 1 95.31 180 LEU B CA 1
ATOM 4471 C C . LEU B 1 180 ? -14.281 -9.672 -16.75 1 95.31 180 LEU B C 1
ATOM 4473 O O . LEU B 1 180 ? -15.172 -10.141 -16.047 1 95.31 180 LEU B O 1
ATOM 4477 N N . GLN B 1 181 ? -13.812 -8.453 -16.578 1 94.12 181 GLN B N 1
ATOM 4478 C CA . GLN B 1 181 ? -14.367 -7.578 -15.547 1 94.12 181 GLN B CA 1
ATOM 4479 C C . GLN B 1 181 ? -15.828 -7.25 -15.836 1 94.12 181 GLN B C 1
ATOM 4481 O O . GLN B 1 181 ? -16.672 -7.266 -14.922 1 94.12 181 GLN B O 1
ATOM 4486 N N . ARG B 1 182 ? -16.109 -6.941 -17.062 1 92.25 182 ARG B N 1
ATOM 4487 C CA . ARG B 1 182 ? -17.484 -6.652 -17.453 1 92.25 182 ARG B CA 1
ATOM 4488 C C . ARG B 1 182 ? -18.375 -7.867 -17.25 1 92.25 182 ARG B C 1
ATOM 4490 O O . ARG B 1 182 ? -19.516 -7.738 -16.797 1 92.25 182 ARG B O 1
ATOM 4497 N N . LEU B 1 183 ? -17.859 -8.977 -17.625 1 94.38 183 LEU B N 1
ATOM 4498 C CA . LEU B 1 183 ? -18.594 -10.227 -17.438 1 94.38 183 LEU B CA 1
ATOM 4499 C C . LEU B 1 183 ? -18.891 -10.477 -15.969 1 94.38 183 LEU B C 1
ATOM 4501 O O . LEU B 1 183 ? -20 -10.867 -15.609 1 94.38 183 LEU B O 1
ATOM 4505 N N . ALA B 1 184 ? -17.922 -10.289 -15.117 1 95.56 184 ALA B N 1
ATOM 4506 C CA . ALA B 1 184 ? -18.109 -10.438 -13.68 1 95.56 184 ALA B CA 1
ATOM 4507 C C . ALA B 1 184 ? -19.203 -9.516 -13.164 1 95.56 184 ALA B C 1
ATOM 4509 O O . ALA B 1 184 ? -20.109 -9.953 -12.445 1 95.56 184 ALA B O 1
ATOM 4510 N N . ALA B 1 185 ? -19.141 -8.281 -13.562 1 91.38 185 ALA B N 1
ATOM 4511 C CA . ALA B 1 185 ? -20.125 -7.289 -13.148 1 91.38 185 ALA B CA 1
ATOM 4512 C C . ALA B 1 185 ? -21.531 -7.684 -13.609 1 91.38 185 ALA B C 1
ATOM 4514 O O . ALA B 1 185 ? -22.484 -7.602 -12.844 1 91.38 185 ALA B O 1
ATOM 4515 N N . ALA B 1 186 ? -21.625 -8.117 -14.844 1 93.25 186 ALA B N 1
ATOM 4516 C CA . ALA B 1 186 ? -22.906 -8.492 -15.43 1 93.25 186 ALA B CA 1
ATOM 4517 C C . ALA B 1 186 ? -23.531 -9.664 -14.68 1 93.25 186 ALA B C 1
ATOM 4519 O O . ALA B 1 186 ? -24.766 -9.789 -14.617 1 93.25 186 ALA B O 1
ATOM 4520 N N . ASN B 1 187 ? -22.734 -10.484 -14.078 1 93.25 187 ASN B N 1
ATOM 4521 C CA . ASN B 1 187 ? -23.219 -11.672 -13.391 1 93.25 187 ASN B CA 1
ATOM 4522 C C . ASN B 1 187 ? -23.188 -11.5 -11.875 1 93.25 187 ASN B C 1
ATOM 4524 O O . ASN B 1 187 ? -23.359 -12.461 -11.133 1 93.25 187 ASN B O 1
ATOM 4528 N N . ASN B 1 188 ? -22.844 -10.32 -11.383 1 91.88 188 ASN B N 1
ATOM 4529 C CA . ASN B 1 188 ? -22.828 -9.953 -9.977 1 91.88 188 ASN B CA 1
ATOM 4530 C C . ASN B 1 188 ? -21.844 -10.797 -9.18 1 91.88 188 ASN B C 1
ATOM 4532 O O . ASN B 1 188 ? -22.172 -11.312 -8.109 1 91.88 188 ASN B O 1
ATOM 4536 N N . VAL B 1 189 ? -20.75 -11.094 -9.789 1 93.88 189 VAL B N 1
ATOM 4537 C CA . VAL B 1 189 ? -19.625 -11.742 -9.125 1 93.88 189 VAL B CA 1
ATOM 4538 C C . VAL B 1 189 ? -18.359 -10.922 -9.336 1 93.88 189 VAL B C 1
ATOM 4540 O O . VAL B 1 189 ? -18.406 -9.828 -9.914 1 93.88 189 VAL B O 1
ATOM 4543 N N . GLN B 1 190 ? -17.234 -11.445 -8.781 1 96.19 190 GLN B N 1
ATOM 4544 C CA . GLN B 1 190 ? -16 -10.672 -8.852 1 96.19 190 GLN B CA 1
ATOM 4545 C C . GLN B 1 190 ? -14.875 -11.492 -9.453 1 96.19 190 GLN B C 1
ATOM 4547 O O . GLN B 1 190 ? -14.828 -12.719 -9.289 1 96.19 190 GLN B O 1
ATOM 4552 N N . TYR B 1 191 ? -14.047 -10.844 -10.219 1 97.06 191 TYR B N 1
ATOM 4553 C CA . TYR B 1 191 ? -12.766 -11.344 -10.711 1 97.06 191 TYR B CA 1
ATOM 4554 C C . TYR B 1 191 ? -11.609 -10.547 -10.117 1 97.06 191 TYR B C 1
ATOM 4556 O O . TYR B 1 191 ? -11.383 -9.398 -10.492 1 97.06 191 TYR B O 1
ATOM 4564 N N . LEU B 1 192 ? -10.875 -11.203 -9.141 1 97.62 192 LEU B N 1
ATOM 4565 C CA . LEU B 1 192 ? -9.758 -10.555 -8.461 1 97.62 192 LEU B CA 1
ATOM 4566 C C . LEU B 1 192 ? -8.453 -11.289 -8.75 1 97.62 192 LEU B C 1
ATOM 4568 O O . LEU B 1 192 ? -8.461 -12.492 -9.023 1 97.62 192 LEU B O 1
ATOM 4572 N N . HIS B 1 193 ? -7.363 -10.531 -8.703 1 98.19 193 HIS B N 1
ATOM 4573 C CA . HIS B 1 193 ? -6.113 -11.07 -9.242 1 98.19 193 HIS B CA 1
ATOM 4574 C C . HIS B 1 193 ? -4.91 -10.484 -8.516 1 98.19 193 HIS B C 1
ATOM 4576 O O . HIS B 1 193 ? -3.902 -10.148 -9.148 1 98.19 193 HIS B O 1
ATOM 4582 N N . GLU B 1 194 ? -4.922 -10.289 -7.262 1 97.62 194 GLU B N 1
ATOM 4583 C CA . GLU B 1 194 ? -3.873 -9.617 -6.5 1 97.62 194 GLU B CA 1
ATOM 4584 C C . GLU B 1 194 ? -2.539 -10.344 -6.637 1 97.62 194 GLU B C 1
ATOM 4586 O O . GLU B 1 194 ? -1.488 -9.711 -6.746 1 97.62 194 GLU B O 1
ATOM 4591 N N . SER B 1 195 ? -2.561 -11.641 -6.719 1 97.25 195 SER B N 1
ATOM 4592 C CA . SER B 1 195 ? -1.342 -12.445 -6.707 1 97.25 195 SER B CA 1
ATOM 4593 C C . SER B 1 195 ? -0.791 -12.633 -8.117 1 97.25 195 SER B C 1
ATOM 4595 O O . SER B 1 195 ? 0.199 -13.336 -8.312 1 97.25 195 SER B O 1
ATOM 4597 N N . SER B 1 196 ? -1.418 -12.031 -9.102 1 96.81 196 SER B N 1
ATOM 4598 C CA . SER B 1 196 ? -0.966 -12.211 -10.477 1 96.81 196 SER B CA 1
ATOM 4599 C C . SER B 1 196 ? 0.375 -11.523 -10.711 1 96.81 196 SER B C 1
ATOM 4601 O O . SER B 1 196 ? 1.114 -11.891 -11.633 1 96.81 196 SER B O 1
ATOM 4603 N N . LEU B 1 197 ? 0.616 -10.523 -9.867 1 95.75 197 LEU B N 1
ATOM 4604 C CA . LEU B 1 197 ? 1.87 -9.789 -9.977 1 95.75 197 LEU B CA 1
ATOM 4605 C C . LEU B 1 197 ? 2.492 -9.578 -8.594 1 95.75 197 LEU B C 1
ATOM 4607 O O . LEU B 1 197 ? 1.776 -9.406 -7.609 1 95.75 197 LEU B O 1
ATOM 4611 N N . MET B 1 198 ? 3.807 -9.664 -8.477 1 95.06 198 MET B N 1
ATOM 4612 C CA . MET B 1 198 ? 4.613 -9.328 -7.309 1 95.06 198 MET B CA 1
ATOM 4613 C C . MET B 1 198 ? 4.203 -10.172 -6.105 1 95.06 198 MET B C 1
ATOM 4615 O O . MET B 1 198 ? 4.109 -9.656 -4.988 1 95.06 198 MET B O 1
ATOM 4619 N N . ASP B 1 199 ? 3.92 -11.375 -6.289 1 91.06 199 ASP B N 1
ATOM 4620 C CA . ASP B 1 199 ? 3.791 -12.422 -5.277 1 91.06 199 ASP B CA 1
ATOM 4621 C C . ASP B 1 199 ? 2.805 -12.016 -4.188 1 91.06 199 ASP B C 1
ATOM 4623 O O . ASP B 1 199 ? 3.076 -12.195 -2.998 1 91.06 199 ASP B O 1
ATOM 4627 N N . GLY B 1 200 ? 1.797 -11.336 -4.414 1 92.25 200 GLY B N 1
ATOM 4628 C CA . GLY B 1 200 ? 0.776 -11.078 -3.41 1 92.25 200 GLY B CA 1
ATOM 4629 C C . GLY B 1 200 ? 0.883 -9.695 -2.793 1 92.25 200 GLY B C 1
ATOM 4630 O O . GLY B 1 200 ? 0.008 -9.281 -2.029 1 92.25 200 GLY B O 1
ATOM 4631 N N . VAL B 1 201 ? 2.029 -8.992 -3.002 1 95.5 201 VAL B N 1
ATOM 4632 C CA . VAL B 1 201 ? 2.072 -7.582 -2.613 1 95.5 201 VAL B CA 1
ATOM 4633 C C . VAL B 1 201 ? 0.873 -6.844 -3.203 1 95.5 201 VAL B C 1
ATOM 4635 O O . VAL B 1 201 ? 0.536 -7.031 -4.375 1 95.5 201 VAL B O 1
ATOM 4638 N N . PRO B 1 202 ? 0.209 -6.059 -2.416 1 96.31 202 PRO B N 1
ATOM 4639 C CA . PRO B 1 202 ? -1.072 -5.508 -2.863 1 96.31 202 PRO B CA 1
ATOM 4640 C C . PRO B 1 202 ? -0.908 -4.328 -3.816 1 96.31 202 PRO B C 1
ATOM 4642 O O . PRO B 1 202 ? -1.463 -3.252 -3.574 1 96.31 202 PRO B O 1
ATOM 4645 N N . ILE B 1 203 ? -0.294 -4.543 -4.93 1 96.94 203 ILE B N 1
ATOM 4646 C CA . ILE B 1 203 ? -0.026 -3.459 -5.867 1 96.94 203 ILE B CA 1
ATOM 4647 C C . ILE B 1 203 ? -1.326 -3.025 -6.539 1 96.94 203 ILE B C 1
ATOM 4649 O O . ILE B 1 203 ? -1.558 -1.832 -6.746 1 96.94 203 ILE B O 1
ATOM 4653 N N . PHE B 1 204 ? -2.229 -3.994 -6.91 1 96.12 204 PHE B N 1
ATOM 4654 C CA . PHE B 1 204 ? -3.492 -3.648 -7.543 1 96.12 204 PHE B CA 1
ATOM 4655 C C . PHE B 1 204 ? -4.441 -3 -6.543 1 96.12 204 PHE B C 1
ATOM 4657 O O . PHE B 1 204 ? -5.137 -2.035 -6.871 1 96.12 204 PHE B O 1
ATOM 4664 N N . SER B 1 205 ? -4.426 -3.537 -5.344 1 94.56 205 SER B N 1
ATOM 4665 C CA . SER B 1 205 ? -5.25 -2.941 -4.293 1 94.56 205 SER B CA 1
ATOM 4666 C C . SER B 1 205 ? -4.762 -1.541 -3.938 1 94.56 205 SER B C 1
ATOM 4668 O O . SER B 1 205 ? -5.566 -0.654 -3.643 1 94.56 205 SER B O 1
ATOM 4670 N N . LEU B 1 206 ? -3.428 -1.344 -3.92 1 95.31 206 LEU B N 1
ATOM 4671 C CA . LEU B 1 206 ? -2.863 -0.02 -3.68 1 95.31 206 LEU B CA 1
ATOM 4672 C C . LEU B 1 206 ? -3.371 0.983 -4.711 1 95.31 206 LEU B C 1
ATOM 4674 O O . LEU B 1 206 ? -3.762 2.098 -4.359 1 95.31 206 LEU B O 1
ATOM 4678 N N . TRP B 1 207 ? -3.361 0.565 -5.941 1 94.62 207 TRP B N 1
ATOM 4679 C CA . TRP B 1 207 ? -3.83 1.438 -7.012 1 94.62 207 TRP B CA 1
ATOM 4680 C C . TRP B 1 207 ? -5.27 1.877 -6.766 1 94.62 207 TRP B C 1
ATOM 4682 O O . TRP B 1 207 ? -5.617 3.039 -6.988 1 94.62 207 TRP B O 1
ATOM 4692 N N . LYS B 1 208 ? -6.055 0.987 -6.23 1 91.06 208 LYS B N 1
ATOM 4693 C CA . LYS B 1 208 ? -7.465 1.272 -5.996 1 91.06 208 LYS B CA 1
ATOM 4694 C C . LYS B 1 208 ? -7.641 2.279 -4.863 1 91.06 208 LYS B C 1
ATOM 4696 O O . LYS B 1 208 ? -8.711 2.871 -4.711 1 91.06 208 LYS B O 1
ATOM 4701 N N . THR B 1 209 ? -6.609 2.471 -4.074 1 92 209 THR B N 1
ATOM 4702 C CA . THR B 1 209 ? -6.699 3.422 -2.971 1 92 209 THR B CA 1
ATOM 4703 C C . THR B 1 209 ? -6.367 4.832 -3.445 1 92 209 THR B C 1
ATOM 4705 O O . THR B 1 209 ? -6.379 5.777 -2.654 1 92 209 THR B O 1
ATOM 4708 N N . MET B 1 210 ? -6.043 5.004 -4.68 1 93.62 210 MET B N 1
ATOM 4709 C CA . MET B 1 210 ? -5.734 6.305 -5.258 1 93.62 210 MET B CA 1
ATOM 4710 C C . MET B 1 210 ? -6.789 6.715 -6.281 1 93.62 210 MET B C 1
ATOM 4712 O O . MET B 1 210 ? -6.5 6.812 -7.473 1 93.62 210 MET B O 1
ATOM 4716 N N . PRO B 1 211 ? -7.957 7.035 -5.762 1 91.5 211 PRO B N 1
ATOM 4717 C CA . PRO B 1 211 ? -9.055 7.34 -6.684 1 91.5 211 PRO B CA 1
ATOM 4718 C C . PRO B 1 211 ? -8.758 8.555 -7.566 1 91.5 211 PRO B C 1
ATOM 4720 O O . PRO B 1 211 ? -8.188 9.539 -7.094 1 91.5 211 PRO B O 1
ATOM 4723 N N . HIS B 1 212 ? -9.016 8.336 -8.875 1 90.56 212 HIS B N 1
ATOM 4724 C CA . HIS B 1 212 ? -9.008 9.359 -9.906 1 90.56 212 HIS B CA 1
ATOM 4725 C C . HIS B 1 212 ? -7.594 9.883 -10.148 1 90.56 212 HIS B C 1
ATOM 4727 O O . HIS B 1 212 ? -7.41 10.953 -10.734 1 90.56 212 HIS B O 1
ATOM 4733 N N . ALA B 1 213 ? -6.621 9.234 -9.562 1 93.31 213 ALA B N 1
ATOM 4734 C CA . ALA B 1 213 ? -5.254 9.477 -10.008 1 93.31 213 ALA B CA 1
ATOM 4735 C C . ALA B 1 213 ? -5.035 8.945 -11.422 1 93.31 213 ALA B C 1
ATOM 4737 O O . ALA B 1 213 ? -5.555 7.891 -11.781 1 93.31 213 ALA B O 1
ATOM 4738 N N . ARG B 1 214 ? -4.32 9.656 -12.188 1 94.19 214 ARG B N 1
ATOM 4739 C CA . ARG B 1 214 ? -3.949 9.211 -13.531 1 94.19 214 ARG B CA 1
ATOM 4740 C C . ARG B 1 214 ? -2.506 8.719 -13.562 1 94.19 214 ARG B C 1
ATOM 4742 O O . ARG B 1 214 ? -1.583 9.461 -13.219 1 94.19 214 ARG B O 1
ATOM 4749 N N . LEU B 1 215 ? -2.354 7.453 -13.953 1 96.69 215 LEU B N 1
ATOM 4750 C CA . LEU B 1 215 ? -1.013 6.891 -14.078 1 96.69 215 LEU B CA 1
ATOM 4751 C C . LEU B 1 215 ? -0.244 7.562 -15.211 1 96.69 215 LEU B C 1
ATOM 4753 O O . LEU B 1 215 ? -0.75 7.676 -16.328 1 96.69 215 LEU B O 1
ATOM 4757 N N . THR B 1 216 ? 0.984 8.062 -14.898 1 97.06 216 THR B N 1
ATOM 4758 C CA . THR B 1 216 ? 1.769 8.734 -15.93 1 97.06 216 THR B CA 1
ATOM 4759 C C . THR B 1 216 ? 3.055 7.965 -16.219 1 97.06 216 THR B C 1
ATOM 4761 O O . THR B 1 216 ? 3.666 8.141 -17.281 1 97.06 216 THR B O 1
ATOM 4764 N N . ARG B 1 217 ? 3.514 7.203 -15.305 1 97.56 217 ARG B N 1
ATOM 4765 C CA . ARG B 1 217 ? 4.727 6.406 -15.469 1 97.56 217 ARG B CA 1
ATOM 4766 C C . ARG B 1 217 ? 4.711 5.195 -14.539 1 97.56 217 ARG B C 1
ATOM 4768 O O . ARG B 1 217 ? 4.211 5.277 -13.414 1 97.56 217 ARG B O 1
ATOM 4775 N N . VAL B 1 218 ? 5.168 4.129 -14.992 1 98 218 VAL B N 1
ATOM 4776 C CA . VAL B 1 218 ? 5.445 2.941 -14.195 1 98 218 VAL B CA 1
ATOM 4777 C C . VAL B 1 218 ? 6.875 2.473 -14.445 1 98 218 VAL B C 1
ATOM 4779 O O . VAL B 1 218 ? 7.359 2.51 -15.578 1 98 218 VAL B O 1
ATOM 4782 N N . ARG B 1 219 ? 7.516 2.127 -13.406 1 97.88 219 ARG B N 1
ATOM 4783 C CA . ARG B 1 219 ? 8.883 1.631 -13.469 1 97.88 219 ARG B CA 1
ATOM 4784 C C . ARG B 1 219 ? 9.148 0.612 -12.359 1 97.88 219 ARG B C 1
ATOM 4786 O O . ARG B 1 219 ? 8.773 0.829 -11.211 1 97.88 219 ARG B O 1
ATOM 4793 N N . GLY B 1 220 ? 9.758 -0.52 -12.758 1 97.75 220 GLY B N 1
ATOM 4794 C CA . GLY B 1 220 ? 10.039 -1.478 -11.695 1 97.75 220 GLY B CA 1
ATOM 4795 C C . GLY B 1 220 ? 10.852 -2.67 -12.172 1 97.75 220 GLY B C 1
ATOM 4796 O O . GLY B 1 220 ? 11.07 -2.84 -13.367 1 97.75 220 GLY B O 1
ATOM 4797 N N . CYS B 1 221 ? 11.469 -3.377 -11.25 1 97.75 221 CYS B N 1
ATOM 4798 C CA . CYS B 1 221 ? 12 -4.719 -11.445 1 97.75 221 CYS B CA 1
ATOM 4799 C C . CYS B 1 221 ? 10.961 -5.777 -11.102 1 97.75 221 CYS B C 1
ATOM 4801 O O . CYS B 1 221 ? 10.781 -6.129 -9.938 1 97.75 221 CYS B O 1
ATOM 4803 N N . LEU B 1 222 ? 10.367 -6.363 -12.164 1 97.75 222 LEU B N 1
ATOM 4804 C CA . LEU B 1 222 ? 9.148 -7.148 -11.992 1 97.75 222 LEU B CA 1
ATOM 4805 C C . LEU B 1 222 ? 9.445 -8.641 -12.109 1 97.75 222 LEU B C 1
ATOM 4807 O O . LEU B 1 222 ? 8.586 -9.469 -11.812 1 97.75 222 LEU B O 1
ATOM 4811 N N . ASN B 1 223 ? 10.602 -8.953 -12.578 1 95.94 223 ASN B N 1
ATOM 4812 C CA . ASN B 1 223 ? 11.008 -10.352 -12.719 1 95.94 223 ASN B CA 1
ATOM 4813 C C . ASN B 1 223 ? 12.086 -10.719 -11.703 1 95.94 223 ASN B C 1
ATOM 4815 O O . ASN B 1 223 ? 13.242 -10.328 -11.836 1 95.94 223 ASN B O 1
ATOM 4819 N N . SER B 1 224 ? 11.727 -11.523 -10.773 1 94.56 224 SER B N 1
ATOM 4820 C CA . SER B 1 224 ? 12.625 -11.875 -9.68 1 94.56 224 SER B CA 1
ATOM 4821 C C . SER B 1 224 ? 13.781 -12.734 -10.172 1 94.56 224 SER B C 1
ATOM 4823 O O . SER B 1 224 ? 14.883 -12.688 -9.609 1 94.56 224 SER B O 1
ATOM 4825 N N . THR B 1 225 ? 13.57 -13.531 -11.195 1 95.12 225 THR B N 1
ATOM 4826 C CA . THR B 1 225 ? 14.617 -14.391 -11.719 1 95.12 225 THR B CA 1
ATOM 4827 C C . THR B 1 225 ? 15.828 -13.57 -12.164 1 95.12 225 THR B C 1
ATOM 4829 O O . THR B 1 225 ? 16.969 -13.875 -11.797 1 95.12 225 THR B O 1
ATOM 4832 N N . THR B 1 226 ? 15.578 -12.531 -12.938 1 97.12 226 THR B N 1
ATOM 4833 C CA . THR B 1 226 ? 16.688 -11.703 -13.398 1 97.12 226 THR B CA 1
ATOM 4834 C C . THR B 1 226 ? 17.344 -10.969 -12.234 1 97.12 226 THR B C 1
ATOM 4836 O O . THR B 1 226 ? 18.562 -10.742 -12.242 1 97.12 226 THR B O 1
ATOM 4839 N N . THR B 1 227 ? 16.562 -10.586 -11.219 1 95.81 227 THR B N 1
ATOM 4840 C CA . THR B 1 227 ? 17.141 -9.953 -10.031 1 95.81 227 THR B CA 1
ATOM 4841 C C . THR B 1 227 ? 18.078 -10.914 -9.312 1 95.81 227 THR B C 1
ATOM 4843 O O . THR B 1 227 ? 19.172 -10.516 -8.898 1 95.81 227 THR B O 1
ATOM 4846 N N . VAL B 1 228 ? 17.719 -12.156 -9.227 1 96.12 228 VAL B N 1
ATOM 4847 C CA . VAL B 1 228 ? 18.562 -13.18 -8.602 1 96.12 228 VAL B CA 1
ATOM 4848 C C . VAL B 1 228 ? 19.859 -13.344 -9.406 1 96.12 228 VAL B C 1
ATOM 4850 O O . VAL B 1 228 ? 20.953 -13.328 -8.844 1 96.12 228 VAL B O 1
ATOM 4853 N N . ILE B 1 229 ? 19.719 -13.5 -10.672 1 97.25 229 ILE B N 1
ATOM 4854 C CA . ILE B 1 229 ? 20.859 -13.758 -11.539 1 97.25 229 ILE B CA 1
ATOM 4855 C C . ILE B 1 229 ? 21.844 -12.602 -11.438 1 97.25 229 ILE B C 1
ATOM 4857 O O . ILE B 1 229 ? 23.031 -12.812 -11.188 1 97.25 229 ILE B O 1
ATOM 4861 N N . ILE B 1 230 ? 21.375 -11.391 -11.609 1 96.81 230 ILE B N 1
ATOM 4862 C CA . ILE B 1 230 ? 22.25 -10.219 -11.594 1 96.81 230 ILE B CA 1
ATOM 4863 C C . ILE B 1 230 ? 22.875 -10.062 -10.211 1 96.81 230 ILE B C 1
ATOM 4865 O O . ILE B 1 230 ? 24.062 -9.727 -10.094 1 96.81 230 ILE B O 1
ATOM 4869 N N . SER B 1 231 ? 22.094 -10.328 -9.148 1 94.62 231 SER B N 1
ATOM 4870 C CA . SER B 1 231 ? 22.625 -10.266 -7.789 1 94.62 231 SER B CA 1
ATOM 4871 C C . SER B 1 231 ? 23.781 -11.25 -7.598 1 94.62 231 SER B C 1
ATOM 4873 O O . SER B 1 231 ? 24.797 -10.914 -6.984 1 94.62 231 SER B O 1
ATOM 4875 N N . ARG B 1 232 ? 23.594 -12.461 -8.117 1 95.69 232 ARG B N 1
ATOM 4876 C CA . ARG B 1 232 ? 24.641 -13.484 -8.031 1 95.69 232 ARG B CA 1
ATOM 4877 C C . ARG B 1 232 ? 25.875 -13.07 -8.812 1 95.69 232 ARG B C 1
ATOM 4879 O O . ARG B 1 232 ? 27 -13.297 -8.367 1 95.69 232 ARG B O 1
ATOM 4886 N N . MET B 1 233 ? 25.672 -12.469 -9.898 1 96.81 233 MET B N 1
ATOM 4887 C CA . MET B 1 233 ? 26.797 -12.031 -10.727 1 96.81 233 MET B CA 1
ATOM 4888 C C . MET B 1 233 ? 27.531 -10.867 -10.07 1 96.81 233 MET B C 1
ATOM 4890 O O . MET B 1 233 ? 28.734 -10.719 -10.234 1 96.81 233 MET B O 1
ATOM 4894 N N . GLU B 1 234 ? 26.797 -10 -9.383 1 94.25 234 GLU B N 1
ATOM 4895 C CA . GLU B 1 234 ? 27.391 -8.875 -8.648 1 94.25 234 GLU B CA 1
ATOM 4896 C C . GLU B 1 234 ? 28.312 -9.367 -7.535 1 94.25 234 GLU B C 1
ATOM 4898 O O . GLU B 1 234 ? 29.406 -8.844 -7.355 1 94.25 234 GLU B O 1
ATOM 4903 N N . GLY B 1 235 ? 27.875 -10.406 -6.836 1 90.69 235 GLY B N 1
ATOM 4904 C CA . GLY B 1 235 ? 28.594 -10.773 -5.633 1 90.69 235 GLY B CA 1
ATOM 4905 C C . GLY B 1 235 ? 28.812 -9.609 -4.68 1 90.69 235 GLY B C 1
ATOM 4906 O O . GLY B 1 235 ? 27.922 -8.781 -4.496 1 90.69 235 GLY B O 1
ATOM 4907 N N . ASP B 1 236 ? 29.891 -9.672 -3.977 1 84.88 236 ASP B N 1
ATOM 4908 C CA . ASP B 1 236 ? 30.281 -8.547 -3.141 1 84.88 236 ASP B CA 1
ATOM 4909 C C . ASP B 1 236 ? 31.109 -7.539 -3.932 1 84.88 236 ASP B C 1
ATOM 4911 O O . ASP B 1 236 ? 32.312 -7.715 -4.086 1 84.88 236 ASP B O 1
ATOM 4915 N N . LEU B 1 237 ? 30.516 -6.516 -4.375 1 82.38 237 LEU B N 1
ATOM 4916 C CA . LEU B 1 237 ? 31.141 -5.551 -5.277 1 82.38 237 LEU B CA 1
ATOM 4917 C C . LEU B 1 237 ? 32.188 -4.727 -4.547 1 82.38 237 LEU B C 1
ATOM 4919 O O . LEU B 1 237 ? 33.031 -4.094 -5.184 1 82.38 237 LEU B O 1
ATOM 4923 N N . ASP B 1 238 ? 32.094 -4.773 -3.248 1 74.38 238 ASP B N 1
ATOM 4924 C CA . ASP B 1 238 ? 33.062 -3.988 -2.486 1 74.38 238 ASP B CA 1
ATOM 4925 C C . ASP B 1 238 ? 34.344 -4.797 -2.213 1 74.38 238 ASP B C 1
ATOM 4927 O O . ASP B 1 238 ? 35.344 -4.246 -1.775 1 74.38 238 ASP B O 1
ATOM 4931 N N . ASP B 1 239 ? 34.156 -6.066 -2.482 1 70 239 ASP B N 1
ATOM 4932 C CA . ASP B 1 239 ? 35.312 -6.934 -2.273 1 70 239 ASP B CA 1
ATOM 4933 C C . ASP B 1 239 ? 36.312 -6.812 -3.426 1 70 239 ASP B C 1
ATOM 4935 O O . ASP B 1 239 ? 35.906 -6.691 -4.586 1 70 239 ASP B O 1
ATOM 4939 N N . THR B 1 240 ? 37.562 -6.75 -3.018 1 67.69 240 THR B N 1
ATOM 4940 C CA . THR B 1 240 ? 38.625 -6.637 -3.998 1 67.69 240 THR B CA 1
ATOM 4941 C C . THR B 1 240 ? 38.75 -7.91 -4.828 1 67.69 240 THR B C 1
ATOM 4943 O O . THR B 1 240 ? 39.219 -7.879 -5.965 1 67.69 240 THR B O 1
ATOM 4946 N N . SER B 1 241 ? 38.344 -8.961 -4.297 1 68.06 241 SER B N 1
ATOM 4947 C CA . SER B 1 241 ? 38.344 -10.203 -5.055 1 68.06 241 SER B CA 1
ATOM 4948 C C . SER B 1 241 ? 36.969 -10.484 -5.668 1 68.06 241 SER B C 1
ATOM 4950 O O . SER B 1 241 ? 35.969 -10.547 -4.957 1 68.06 241 SER B O 1
ATOM 4952 N N . PRO B 1 242 ? 37.031 -10.516 -6.965 1 69.31 242 PRO B N 1
ATOM 4953 C CA . PRO B 1 242 ? 35.75 -10.781 -7.625 1 69.31 242 PRO B CA 1
ATOM 4954 C C . PRO B 1 242 ? 35.125 -12.117 -7.203 1 69.31 242 PRO B C 1
ATOM 4956 O O . PRO B 1 242 ? 35.812 -13.148 -7.23 1 69.31 242 PRO B O 1
ATOM 4959 N N . ASP B 1 243 ? 34 -12.039 -6.609 1 85 243 ASP B N 1
ATOM 4960 C CA . ASP B 1 243 ? 33.281 -13.266 -6.219 1 85 243 ASP B CA 1
ATOM 4961 C C . ASP B 1 243 ? 31.953 -13.391 -6.945 1 85 243 ASP B C 1
ATOM 4963 O O . ASP B 1 243 ? 31.141 -14.242 -6.59 1 85 243 ASP B O 1
ATOM 4967 N N . GLY B 1 244 ? 31.891 -12.578 -7.941 1 93 244 GLY B N 1
ATOM 4968 C CA . GLY B 1 244 ? 30.688 -12.695 -8.742 1 93 244 GLY B CA 1
ATOM 4969 C C . GLY B 1 244 ? 30.672 -13.945 -9.602 1 93 244 GLY B C 1
ATOM 4970 O O . GLY B 1 244 ? 31.703 -14.398 -10.078 1 93 244 GLY B O 1
ATOM 4971 N N . GLU B 1 245 ? 29.5 -14.469 -9.836 1 96 245 GLU B N 1
ATOM 4972 C CA . GLU B 1 245 ? 29.312 -15.648 -10.68 1 96 245 GLU B CA 1
ATOM 4973 C C . GLU B 1 245 ? 29.109 -15.25 -12.141 1 96 245 GLU B C 1
ATOM 4975 O O . GLU B 1 245 ? 28.641 -14.148 -12.43 1 96 245 GLU B O 1
ATOM 4980 N N . THR B 1 246 ? 29.578 -16.172 -13 1 96.25 246 THR B N 1
ATOM 4981 C CA . THR B 1 246 ? 29.266 -15.945 -14.398 1 96.25 246 THR B CA 1
ATOM 4982 C C . THR B 1 246 ? 27.766 -16.031 -14.633 1 96.25 246 THR B C 1
ATOM 4984 O O . THR B 1 246 ? 27.016 -16.516 -13.773 1 96.25 246 THR B O 1
ATOM 4987 N N . PHE B 1 247 ? 27.375 -15.562 -15.82 1 97.25 247 PHE B N 1
ATOM 4988 C CA . PHE B 1 247 ? 25.969 -15.648 -16.172 1 97.25 247 PHE B CA 1
ATOM 4989 C C . PHE B 1 247 ? 25.484 -17.094 -16.109 1 97.25 247 PHE B C 1
ATOM 4991 O O . PHE B 1 247 ? 24.422 -17.375 -15.547 1 97.25 247 PHE B O 1
ATOM 4998 N N . GLU B 1 248 ? 26.234 -18 -16.578 1 96.69 248 GLU B N 1
ATOM 4999 C CA . GLU B 1 248 ? 25.859 -19.422 -16.625 1 96.69 248 GLU B CA 1
ATOM 5000 C C . GLU B 1 248 ? 25.703 -20 -15.227 1 96.69 248 GLU B C 1
ATOM 5002 O O . GLU B 1 248 ? 24.766 -20.75 -14.953 1 96.69 248 GLU B O 1
ATOM 5007 N N . GLN B 1 249 ? 26.656 -19.672 -14.438 1 97.12 249 GLN B N 1
ATOM 5008 C CA . GLN B 1 249 ? 26.594 -20.156 -13.055 1 97.12 249 GLN B CA 1
ATOM 5009 C C . GLN B 1 249 ? 25.375 -19.594 -12.336 1 97.12 249 GLN B C 1
ATOM 5011 O O . GLN B 1 249 ? 24.672 -20.328 -11.633 1 97.12 249 GLN B O 1
ATOM 5016 N N . ALA B 1 250 ? 25.203 -18.297 -12.484 1 97.25 250 ALA B N 1
ATOM 5017 C CA . ALA B 1 250 ? 24.062 -17.641 -11.844 1 97.25 250 ALA B CA 1
ATOM 5018 C C . ALA B 1 250 ? 22.75 -18.203 -12.359 1 97.25 250 ALA B C 1
ATOM 5020 O O . ALA B 1 250 ? 21.812 -18.406 -11.578 1 97.25 250 ALA B O 1
ATOM 5021 N N . LEU B 1 251 ? 22.625 -18.422 -13.656 1 96.88 251 LEU B N 1
ATOM 5022 C CA . LEU B 1 251 ? 21.438 -19.016 -14.242 1 96.88 251 LEU B CA 1
ATOM 5023 C C . LEU B 1 251 ? 21.188 -20.406 -13.68 1 96.88 251 LEU B C 1
ATOM 5025 O O . LEU B 1 251 ? 20.047 -20.766 -13.367 1 96.88 251 LEU B O 1
ATOM 5029 N N . GLN B 1 252 ? 22.219 -21.141 -13.562 1 96.62 252 GLN B N 1
ATOM 5030 C CA . GLN B 1 252 ? 22.094 -22.484 -12.992 1 96.62 252 GLN B CA 1
ATOM 5031 C C . GLN B 1 252 ? 21.594 -22.422 -11.547 1 96.62 252 GLN B C 1
ATOM 5033 O O . GLN B 1 252 ? 20.75 -23.234 -11.141 1 96.62 252 GLN B O 1
ATOM 5038 N N . TYR B 1 253 ? 22.172 -21.547 -10.82 1 95.88 253 TYR B N 1
ATOM 5039 C CA . TYR B 1 253 ? 21.719 -21.344 -9.453 1 95.88 253 TYR B CA 1
ATOM 5040 C C . TYR B 1 253 ? 20.219 -21.078 -9.406 1 95.88 253 TYR B C 1
ATOM 5042 O O . TYR B 1 253 ? 19.5 -21.672 -8.609 1 95.88 253 TYR B O 1
ATOM 5050 N N . ALA B 1 254 ? 19.766 -20.125 -10.227 1 94.12 254 ALA B N 1
ATOM 5051 C CA . ALA B 1 254 ? 18.344 -19.781 -10.289 1 94.12 254 ALA B CA 1
ATOM 5052 C C . ALA B 1 254 ? 17.5 -21 -10.672 1 94.12 254 ALA B C 1
ATOM 5054 O O . ALA B 1 254 ? 16.406 -21.188 -10.148 1 94.12 254 ALA B O 1
ATOM 5055 N N . LYS B 1 255 ? 18 -21.828 -11.594 1 92.69 255 LYS B N 1
ATOM 5056 C CA . LYS B 1 255 ? 17.312 -23.062 -11.984 1 92.69 255 LYS B CA 1
ATOM 5057 C C . LYS B 1 255 ? 17.203 -24.016 -10.805 1 92.69 255 LYS B C 1
ATOM 5059 O O . LYS B 1 255 ? 16.141 -24.594 -10.57 1 92.69 255 LYS B O 1
ATOM 5064 N N . ASP B 1 256 ? 18.219 -24.094 -10.023 1 93.12 256 ASP B N 1
ATOM 5065 C CA . ASP B 1 256 ? 18.266 -24.984 -8.867 1 93.12 256 ASP B CA 1
ATOM 5066 C C . ASP B 1 256 ? 17.281 -24.516 -7.789 1 93.12 256 ASP B C 1
ATOM 5068 O O . ASP B 1 256 ? 16.766 -25.328 -7.023 1 93.12 256 ASP B O 1
ATOM 5072 N N . MET B 1 257 ? 17.094 -23.219 -7.73 1 88.31 257 MET B N 1
ATOM 5073 C CA . MET B 1 257 ? 16.125 -22.656 -6.793 1 88.31 257 MET B CA 1
ATOM 5074 C C . MET B 1 257 ? 14.695 -22.969 -7.23 1 88.31 257 MET B C 1
ATOM 5076 O O . MET B 1 257 ? 13.758 -22.828 -6.441 1 88.31 257 MET B O 1
ATOM 5080 N N . GLY B 1 258 ? 14.531 -23.328 -8.539 1 83 258 GLY B N 1
ATOM 5081 C CA . GLY B 1 258 ? 13.211 -23.672 -9.055 1 83 258 GLY B CA 1
ATOM 5082 C C . GLY B 1 258 ? 12.398 -22.453 -9.477 1 83 258 GLY B C 1
ATOM 5083 O O . GLY B 1 258 ? 11.172 -22.531 -9.578 1 83 258 GLY B O 1
ATOM 5084 N N . ILE B 1 259 ? 13.016 -21.297 -9.742 1 83.75 259 ILE B N 1
ATOM 5085 C CA . ILE B 1 259 ? 12.258 -20.078 -10.031 1 83.75 259 ILE B CA 1
ATOM 5086 C C . ILE B 1 259 ? 12.289 -19.797 -11.531 1 83.75 259 ILE B C 1
ATOM 5088 O O . ILE B 1 259 ? 11.586 -18.906 -12.016 1 83.75 259 ILE B O 1
ATOM 5092 N N . VAL B 1 260 ? 13.156 -20.594 -12.211 1 84.69 260 VAL B N 1
ATOM 5093 C CA . VAL B 1 260 ? 13.266 -20.391 -13.656 1 84.69 260 VAL B CA 1
ATOM 5094 C C . VAL B 1 260 ? 12.227 -21.25 -14.375 1 84.69 260 VAL B C 1
ATOM 5096 O O . VAL B 1 260 ? 12.07 -22.438 -14.07 1 84.69 260 VAL B O 1
ATOM 5099 N N . GLU B 1 261 ? 11.516 -20.609 -15.227 1 77.69 261 GLU B N 1
ATOM 5100 C CA . GLU B 1 261 ? 10.547 -21.328 -16.047 1 77.69 261 GLU B CA 1
ATOM 5101 C C . GLU B 1 261 ? 11.234 -22.391 -16.906 1 77.69 261 GLU B C 1
ATOM 5103 O O . GLU B 1 261 ? 12.453 -22.344 -17.094 1 77.69 261 GLU B O 1
ATOM 5108 N N . ALA B 1 262 ? 10.445 -23.344 -17.391 1 77.94 262 ALA B N 1
ATOM 5109 C CA . ALA B 1 262 ? 11 -24.375 -18.281 1 77.94 262 ALA B CA 1
ATOM 5110 C C . ALA B 1 262 ? 11.664 -23.75 -19.5 1 77.94 262 ALA B C 1
ATOM 5112 O O . ALA B 1 262 ? 12.75 -24.172 -19.906 1 77.94 262 ALA B O 1
ATOM 5113 N N . ASP B 1 263 ? 11.016 -22.812 -20.062 1 86.62 263 ASP B N 1
ATOM 5114 C CA . ASP B 1 263 ? 11.641 -21.969 -21.094 1 86.62 263 ASP B CA 1
ATOM 5115 C C . ASP B 1 263 ? 12.297 -20.734 -20.469 1 86.62 263 ASP B C 1
ATOM 5117 O O . ASP B 1 263 ? 11.641 -19.719 -20.25 1 86.62 263 ASP B O 1
ATOM 5121 N N . GLU B 1 264 ? 13.594 -20.797 -20.25 1 90.5 264 GLU B N 1
ATOM 5122 C CA . GLU B 1 264 ? 14.328 -19.766 -19.531 1 90.5 264 GLU B CA 1
ATOM 5123 C C . GLU B 1 264 ? 14.273 -18.422 -20.281 1 90.5 264 GLU B C 1
ATOM 5125 O O . GLU B 1 264 ? 14.5 -17.375 -19.688 1 90.5 264 GLU B O 1
ATOM 5130 N N . SER B 1 265 ? 14.062 -18.469 -21.641 1 90.69 265 SER B N 1
ATOM 5131 C CA . SER B 1 265 ? 14.008 -17.25 -22.438 1 90.69 265 SER B CA 1
ATOM 5132 C C . SER B 1 265 ? 12.898 -16.328 -21.953 1 90.69 265 SER B C 1
ATOM 5134 O O . SER B 1 265 ? 12.969 -15.109 -22.141 1 90.69 265 SER B O 1
ATOM 5136 N N . LEU B 1 266 ? 11.891 -16.859 -21.297 1 90.75 266 LEU B N 1
ATOM 5137 C CA . LEU B 1 266 ? 10.781 -16.078 -20.766 1 90.75 266 LEU B CA 1
ATOM 5138 C C . LEU B 1 266 ? 11.258 -15.133 -19.672 1 90.75 266 LEU B C 1
ATOM 5140 O O . LEU B 1 266 ? 10.727 -14.039 -19.516 1 90.75 266 LEU B O 1
ATOM 5144 N N . ASP B 1 267 ? 12.234 -15.57 -19 1 93.12 267 ASP B N 1
ATOM 5145 C CA . ASP B 1 267 ? 12.766 -14.773 -17.906 1 93.12 267 ASP B CA 1
ATOM 5146 C C . ASP B 1 267 ? 13.938 -13.906 -18.359 1 93.12 267 ASP B C 1
ATOM 5148 O O . ASP B 1 267 ? 13.922 -12.688 -18.188 1 93.12 267 ASP B O 1
ATOM 5152 N N . ILE B 1 268 ? 14.867 -14.461 -19.062 1 96 268 ILE B N 1
ATOM 5153 C CA . ILE B 1 268 ? 16.172 -13.812 -19.219 1 96 268 ILE B CA 1
ATOM 5154 C C . ILE B 1 268 ? 16.141 -12.922 -20.469 1 96 268 ILE B C 1
ATOM 5156 O O . ILE B 1 268 ? 17.031 -12.094 -20.656 1 96 268 ILE B O 1
ATOM 5160 N N . ASP B 1 269 ? 15.102 -13.094 -21.344 1 96.06 269 ASP B N 1
ATOM 5161 C CA . ASP B 1 269 ? 15.031 -12.273 -22.547 1 96.06 269 ASP B CA 1
ATOM 5162 C C . ASP B 1 269 ? 13.984 -11.172 -22.391 1 96.06 269 ASP B C 1
ATOM 5164 O O . ASP B 1 269 ? 13.625 -10.508 -23.375 1 96.06 269 ASP B O 1
ATOM 5168 N N . GLY B 1 270 ? 13.422 -11.023 -21.219 1 96.25 270 GLY B N 1
ATOM 5169 C CA . GLY B 1 270 ? 12.625 -9.852 -20.906 1 96.25 270 GLY B CA 1
ATOM 5170 C C . GLY B 1 270 ? 11.133 -10.086 -21.047 1 96.25 270 GLY B C 1
ATOM 5171 O O . GLY B 1 270 ? 10.32 -9.234 -20.672 1 96.25 270 GLY B O 1
ATOM 5172 N N . TYR B 1 271 ? 10.758 -11.242 -21.562 1 95.44 271 TYR B N 1
ATOM 5173 C CA . TYR B 1 271 ? 9.367 -11.484 -21.922 1 95.44 271 TYR B CA 1
ATOM 5174 C C . TYR B 1 271 ? 8.469 -11.438 -20.688 1 95.44 271 TYR B C 1
ATOM 5176 O O . TYR B 1 271 ? 7.43 -10.773 -20.703 1 95.44 271 TYR B O 1
ATOM 5184 N N . ASP B 1 272 ? 8.805 -12.141 -19.688 1 95.88 272 ASP B N 1
ATOM 5185 C CA . ASP B 1 272 ? 7.984 -12.156 -18.484 1 95.88 272 ASP B CA 1
ATOM 5186 C C . ASP B 1 272 ? 7.82 -10.75 -17.906 1 95.88 272 ASP B C 1
ATOM 5188 O O . ASP B 1 272 ? 6.723 -10.367 -17.5 1 95.88 272 ASP B O 1
ATOM 5192 N N . ALA B 1 273 ? 8.898 -10 -17.844 1 97.5 273 ALA B N 1
ATOM 5193 C CA . ALA B 1 273 ? 8.828 -8.617 -17.359 1 97.5 273 ALA B CA 1
ATOM 5194 C C . ALA B 1 273 ? 7.898 -7.781 -18.234 1 97.5 273 ALA B C 1
ATOM 5196 O O . ALA B 1 273 ? 7.133 -6.957 -17.734 1 97.5 273 ALA B O 1
ATOM 5197 N N . ALA B 1 274 ? 7.961 -8.031 -19.531 1 97.88 274 ALA B N 1
ATOM 5198 C CA . ALA B 1 274 ? 7.105 -7.305 -20.453 1 97.88 274 ALA B CA 1
ATOM 5199 C C . ALA B 1 274 ? 5.637 -7.637 -20.234 1 97.88 274 ALA B C 1
ATOM 5201 O O . ALA B 1 274 ? 4.777 -6.754 -20.266 1 97.88 274 ALA B O 1
ATOM 5202 N N . VAL B 1 275 ? 5.359 -8.906 -20.016 1 96.81 275 VAL B N 1
ATOM 5203 C CA . VAL B 1 275 ? 3.992 -9.352 -19.766 1 96.81 275 VAL B CA 1
ATOM 5204 C C . VAL B 1 275 ? 3.465 -8.688 -18.484 1 96.81 275 VAL B C 1
ATOM 5206 O O . VAL B 1 275 ? 2.338 -8.18 -18.469 1 96.81 275 VAL B O 1
ATOM 5209 N N . LYS B 1 276 ? 4.242 -8.664 -17.469 1 97.5 276 LYS B N 1
ATOM 5210 C CA . LYS B 1 276 ? 3.852 -8.062 -16.203 1 97.5 276 LYS B CA 1
ATOM 5211 C C . LYS B 1 276 ? 3.672 -6.555 -16.344 1 97.5 276 LYS B C 1
ATOM 5213 O O . LYS B 1 276 ? 2.748 -5.977 -15.758 1 97.5 276 LYS B O 1
ATOM 5218 N N . LEU B 1 277 ? 4.559 -5.934 -17.078 1 98.44 277 LEU B N 1
ATOM 5219 C CA . LEU B 1 277 ? 4.418 -4.508 -17.344 1 98.44 277 LEU B CA 1
ATOM 5220 C C . LEU B 1 277 ? 3.102 -4.215 -18.062 1 98.44 277 LEU B C 1
ATOM 5222 O O . LEU B 1 277 ? 2.369 -3.305 -17.672 1 98.44 277 LEU B O 1
ATOM 5226 N N . ARG B 1 278 ? 2.844 -4.969 -19.094 1 97 278 ARG B N 1
ATOM 5227 C CA . ARG B 1 278 ? 1.598 -4.77 -19.828 1 97 278 ARG B CA 1
ATOM 5228 C C . ARG B 1 278 ? 0.389 -5.008 -18.922 1 97 278 ARG B C 1
ATOM 5230 O O . ARG B 1 278 ? -0.587 -4.254 -18.969 1 97 278 ARG B O 1
ATOM 5237 N N . ALA B 1 279 ? 0.439 -6.059 -18.141 1 97.06 279 ALA B N 1
ATOM 5238 C CA . ALA B 1 279 ? -0.646 -6.324 -17.188 1 97.06 279 ALA B CA 1
ATOM 5239 C C . ALA B 1 279 ? -0.913 -5.113 -16.312 1 97.06 279 ALA B C 1
ATOM 5241 O O . ALA B 1 279 ? -2.064 -4.711 -16.125 1 97.06 279 ALA B O 1
ATOM 5242 N N . LEU B 1 280 ? 0.132 -4.488 -15.797 1 97.88 280 LEU B N 1
ATOM 5243 C CA . LEU B 1 280 ? -0.005 -3.287 -14.977 1 97.88 280 LEU B CA 1
ATOM 5244 C C . LEU B 1 280 ? -0.685 -2.17 -15.766 1 97.88 280 LEU B C 1
ATOM 5246 O O . LEU B 1 280 ? -1.609 -1.527 -15.258 1 97.88 280 LEU B O 1
ATOM 5250 N N . LEU B 1 281 ? -0.247 -1.978 -16.969 1 97.25 281 LEU B N 1
ATOM 5251 C CA . LEU B 1 281 ? -0.755 -0.885 -17.797 1 97.25 281 LEU B CA 1
ATOM 5252 C C . LEU B 1 281 ? -2.227 -1.097 -18.125 1 97.25 281 LEU B C 1
ATOM 5254 O O . LEU B 1 281 ? -3.025 -0.159 -18.062 1 97.25 281 LEU B O 1
ATOM 5258 N N . VAL B 1 282 ? -2.586 -2.309 -18.453 1 95.56 282 VAL B N 1
ATOM 5259 C CA . VAL B 1 282 ? -3.971 -2.605 -18.812 1 95.56 282 VAL B CA 1
ATOM 5260 C C . VAL B 1 282 ? -4.879 -2.332 -17.609 1 95.56 282 VAL B C 1
ATOM 5262 O O . VAL B 1 282 ? -5.926 -1.697 -17.75 1 95.56 282 VAL B O 1
ATOM 5265 N N . VAL B 1 283 ? -4.469 -2.738 -16.453 1 95.25 283 VAL B N 1
ATOM 5266 C CA . VAL B 1 283 ? -5.301 -2.648 -15.266 1 95.25 283 VAL B CA 1
ATOM 5267 C C . VAL B 1 283 ? -5.363 -1.199 -14.789 1 95.25 283 VAL B C 1
ATOM 5269 O O . VAL B 1 283 ? -6.406 -0.735 -14.328 1 95.25 283 VAL B O 1
ATOM 5272 N N . MET B 1 284 ? -4.285 -0.418 -14.945 1 94.88 284 MET B N 1
ATOM 5273 C CA . MET B 1 284 ? -4.164 0.844 -14.219 1 94.88 284 MET B CA 1
ATOM 5274 C C . MET B 1 284 ? -4.359 2.029 -15.156 1 94.88 284 MET B C 1
ATOM 5276 O O . MET B 1 284 ? -4.566 3.158 -14.703 1 94.88 284 MET B O 1
ATOM 5280 N N . SER B 1 285 ? -4.348 1.775 -16.469 1 90.69 285 SER B N 1
ATOM 5281 C CA . SER B 1 285 ? -4.465 2.873 -17.422 1 90.69 285 SER B CA 1
ATOM 5282 C C . SER B 1 285 ? -5.914 3.324 -17.562 1 90.69 285 SER B C 1
ATOM 5284 O O . SER B 1 285 ? -6.84 2.566 -17.266 1 90.69 285 SER B O 1
ATOM 5286 N N . GLY B 1 286 ? -6.105 4.52 -18.047 1 81.06 286 GLY B N 1
ATOM 5287 C CA . GLY B 1 286 ? -7.426 5.047 -18.344 1 81.06 286 GLY B CA 1
ATOM 5288 C C . GLY B 1 286 ? -8 4.508 -19.641 1 81.06 286 GLY B C 1
ATOM 5289 O O . GLY B 1 286 ? -7.273 3.934 -20.453 1 81.06 286 GLY B O 1
ATOM 5290 N N . VAL B 1 287 ? -9.234 4.723 -19.891 1 71.25 287 VAL B N 1
ATOM 5291 C CA . VAL B 1 287 ? -10 4.164 -21.016 1 71.25 287 VAL B CA 1
ATOM 5292 C C . VAL B 1 287 ? -9.469 4.715 -22.328 1 71.25 287 VAL B C 1
ATOM 5294 O O . VAL B 1 287 ? -9.461 4.016 -23.344 1 71.25 287 VAL B O 1
ATOM 5297 N N . ASN B 1 288 ? -8.938 5.844 -22.25 1 71.44 288 ASN B N 1
ATOM 5298 C CA . ASN B 1 288 ? -8.531 6.488 -23.5 1 71.44 288 ASN B CA 1
ATOM 5299 C C . ASN B 1 288 ? -7.059 6.242 -23.797 1 71.44 288 ASN B C 1
ATOM 5301 O O . ASN B 1 288 ? -6.555 6.688 -24.828 1 71.44 288 ASN B O 1
ATOM 5305 N N . GLU B 1 289 ? -6.523 5.578 -22.984 1 81.75 289 GLU B N 1
ATOM 5306 C CA . GLU B 1 289 ? -5.094 5.355 -23.172 1 81.75 289 GLU B CA 1
ATOM 5307 C C . GLU B 1 289 ? -4.828 4.066 -23.938 1 81.75 289 GLU B C 1
ATOM 5309 O O . GLU B 1 289 ? -5.535 3.07 -23.75 1 81.75 289 GLU B O 1
ATOM 5314 N N . SER B 1 290 ? -3.855 4.219 -24.812 1 85.06 290 SER B N 1
ATOM 5315 C CA . SER B 1 290 ? -3.51 3.057 -25.625 1 85.06 290 SER B CA 1
ATOM 5316 C C . SER B 1 290 ? -2.355 2.275 -25 1 85.06 290 SER B C 1
ATOM 5318 O O . SER B 1 290 ? -1.218 2.75 -24.984 1 85.06 290 SER B O 1
ATOM 5320 N N . VAL B 1 291 ? -2.666 1.136 -24.578 1 92.81 291 VAL B N 1
ATOM 5321 C CA . VAL B 1 291 ? -1.652 0.245 -24.016 1 92.81 291 VAL B CA 1
ATOM 5322 C C . VAL B 1 291 ? -0.979 -0.535 -25.156 1 92.81 291 VAL B C 1
ATOM 5324 O O . VAL B 1 291 ? -1.657 -1.12 -26 1 92.81 291 VAL B O 1
ATOM 5327 N N . PRO B 1 292 ? 0.319 -0.541 -25.219 1 94.12 292 PRO B N 1
ATOM 5328 C CA . PRO B 1 292 ? 0.999 -1.252 -26.297 1 94.12 292 PRO B CA 1
ATOM 5329 C C . PRO B 1 292 ? 0.784 -2.764 -26.25 1 94.12 292 PRO B C 1
ATOM 5331 O O . PRO B 1 292 ? 0.619 -3.324 -25.156 1 94.12 292 PRO B O 1
ATOM 5334 N N . SER B 1 293 ? 0.775 -3.342 -27.469 1 92.06 293 SER B N 1
ATOM 5335 C CA . SER B 1 293 ? 0.813 -4.801 -27.5 1 92.06 293 SER B CA 1
ATOM 5336 C C . SER B 1 293 ? 2.158 -5.332 -27.016 1 92.06 293 SER B C 1
ATOM 5338 O O . SER B 1 293 ? 3.133 -4.582 -26.938 1 92.06 293 SER B O 1
ATOM 5340 N N . LEU B 1 294 ? 2.152 -6.559 -26.609 1 92.88 294 LEU B N 1
ATOM 5341 C CA . LEU B 1 294 ? 3.391 -7.156 -26.125 1 92.88 294 LEU B CA 1
ATOM 5342 C C . LEU B 1 294 ? 4.492 -7.047 -27.172 1 92.88 294 LEU B C 1
ATOM 5344 O O . LEU B 1 294 ? 5.656 -6.82 -26.828 1 92.88 294 LEU B O 1
ATOM 5348 N N . GLU B 1 295 ? 4.129 -7.164 -28.438 1 91.69 295 GLU B N 1
ATOM 5349 C CA . GLU B 1 295 ? 5.086 -7.105 -29.547 1 91.69 295 GLU B CA 1
ATOM 5350 C C . GLU B 1 295 ? 5.688 -5.707 -29.672 1 91.69 295 GLU B C 1
ATOM 5352 O O . GLU B 1 295 ? 6.777 -5.547 -30.234 1 91.69 295 GLU B O 1
ATOM 5357 N N . ASP B 1 296 ? 5 -4.73 -29.156 1 94.25 296 ASP B N 1
ATOM 5358 C CA . ASP B 1 296 ? 5.438 -3.346 -29.281 1 94.25 296 ASP B CA 1
ATOM 5359 C C . ASP B 1 296 ? 6.285 -2.92 -28.094 1 94.25 296 ASP B C 1
ATOM 5361 O O . ASP B 1 296 ? 6.777 -1.79 -28.047 1 94.25 296 ASP B O 1
ATOM 5365 N N . ILE B 1 297 ? 6.453 -3.766 -27.156 1 97 297 ILE B N 1
ATOM 5366 C CA . ILE B 1 297 ? 7.324 -3.49 -26.016 1 97 297 ILE B CA 1
ATOM 5367 C C . ILE B 1 297 ? 8.742 -3.977 -26.328 1 97 297 ILE B C 1
ATOM 5369 O O . ILE B 1 297 ? 8.961 -5.176 -26.516 1 97 297 ILE B O 1
ATOM 5373 N N . GLU B 1 298 ? 9.609 -3.049 -26.438 1 97.75 298 GLU B N 1
ATOM 5374 C CA . GLU B 1 298 ? 11 -3.426 -26.656 1 97.75 298 GLU B CA 1
ATOM 5375 C C . GLU B 1 298 ? 11.547 -4.227 -25.484 1 97.75 298 GLU B C 1
ATOM 5377 O O . GLU B 1 298 ? 11.32 -3.867 -24.328 1 97.75 298 GLU B O 1
ATOM 5382 N N . MET B 1 299 ? 12.219 -5.316 -25.75 1 97.69 299 MET B N 1
ATOM 5383 C CA . MET B 1 299 ? 12.766 -6.191 -24.719 1 97.69 299 MET B CA 1
ATOM 5384 C C . MET B 1 299 ? 14.258 -6.434 -24.953 1 97.69 299 MET B C 1
ATOM 5386 O O . MET B 1 299 ? 14.688 -6.668 -26.078 1 97.69 299 MET B O 1
ATOM 5390 N N . GLU B 1 300 ? 14.977 -6.355 -23.891 1 97.44 300 GLU B N 1
ATOM 5391 C CA . GLU B 1 300 ? 16.406 -6.598 -23.953 1 97.44 300 GLU B CA 1
ATOM 5392 C C . GLU B 1 300 ? 16.797 -7.852 -23.172 1 97.44 300 GLU B C 1
ATOM 5394 O O . GLU B 1 300 ? 16.297 -8.078 -22.078 1 97.44 300 GLU B O 1
ATOM 5399 N N . SER B 1 301 ? 17.656 -8.648 -23.781 1 96.75 301 SER B N 1
ATOM 5400 C CA . SER B 1 301 ? 18.156 -9.859 -23.141 1 96.75 301 SER B CA 1
ATOM 5401 C C . SER B 1 301 ? 19.312 -9.539 -22.188 1 96.75 301 SER B C 1
ATOM 5403 O O . SER B 1 301 ? 20.047 -8.578 -22.406 1 96.75 301 SER B O 1
ATOM 5405 N N . ILE B 1 302 ? 19.453 -10.367 -21.125 1 97.38 302 ILE B N 1
ATOM 5406 C CA . ILE B 1 302 ? 20.562 -10.164 -20.219 1 97.38 302 ILE B CA 1
ATOM 5407 C C . ILE B 1 302 ? 21.625 -11.234 -20.453 1 97.38 302 ILE B C 1
ATOM 5409 O O . ILE B 1 302 ? 22.594 -11.344 -19.703 1 97.38 302 ILE B O 1
ATOM 5413 N N . ARG B 1 303 ? 21.469 -12.062 -21.484 1 95.62 303 ARG B N 1
ATOM 5414 C CA . ARG B 1 303 ? 22.359 -13.188 -21.75 1 95.62 303 ARG B CA 1
ATOM 5415 C C . ARG B 1 303 ? 23.797 -12.711 -21.969 1 95.62 303 ARG B C 1
ATOM 5417 O O . ARG B 1 303 ? 24.75 -13.461 -21.719 1 95.62 303 ARG B O 1
ATOM 5424 N N . HIS B 1 304 ? 23.984 -11.516 -22.328 1 95 304 HIS B N 1
ATOM 5425 C CA . HIS B 1 304 ? 25.297 -11.062 -22.797 1 95 304 HIS B CA 1
ATOM 5426 C C . HIS B 1 304 ? 26.047 -10.32 -21.688 1 95 304 HIS B C 1
ATOM 5428 O O . HIS B 1 304 ? 27.203 -9.945 -21.859 1 95 304 HIS B O 1
ATOM 5434 N N . ILE B 1 305 ? 25.375 -10.047 -20.578 1 96.62 305 ILE B N 1
ATOM 5435 C CA . ILE B 1 305 ? 26.016 -9.258 -19.531 1 96.62 305 ILE B CA 1
ATOM 5436 C C . ILE B 1 305 ? 27.141 -10.07 -18.891 1 96.62 305 ILE B C 1
ATOM 5438 O O . ILE B 1 305 ? 27.016 -11.281 -18.734 1 96.62 305 ILE B O 1
ATOM 5442 N N . THR B 1 306 ? 28.297 -9.422 -18.609 1 96.31 306 THR B N 1
ATOM 5443 C CA . THR B 1 306 ? 29.438 -10.102 -18.031 1 96.31 306 THR B CA 1
ATOM 5444 C C . THR B 1 306 ? 29.766 -9.539 -16.641 1 96.31 306 THR B C 1
ATOM 5446 O O . THR B 1 306 ? 29.359 -8.422 -16.312 1 96.31 306 THR B O 1
ATOM 5449 N N . VAL B 1 307 ? 30.453 -10.352 -15.922 1 95.75 307 VAL B N 1
ATOM 5450 C CA . VAL B 1 307 ? 30.906 -9.93 -14.602 1 95.75 307 VAL B CA 1
ATOM 5451 C C . VAL B 1 307 ? 31.797 -8.695 -14.734 1 95.75 307 VAL B C 1
ATOM 5453 O O . VAL B 1 307 ? 31.734 -7.781 -13.906 1 95.75 307 VAL B O 1
ATOM 5456 N N . GLU B 1 308 ? 32.625 -8.711 -15.742 1 94.5 308 GLU B N 1
ATOM 5457 C CA . GLU B 1 308 ? 33.531 -7.59 -15.992 1 94.5 308 GLU B CA 1
ATOM 5458 C C . GLU B 1 308 ? 32.75 -6.289 -16.203 1 94.5 308 GLU B C 1
ATOM 5460 O O . GLU B 1 308 ? 33.125 -5.242 -15.688 1 94.5 308 GLU B O 1
ATOM 5465 N N . GLU B 1 309 ? 31.688 -6.375 -16.984 1 95.56 309 GLU B N 1
ATOM 5466 C CA . GLU B 1 309 ? 30.859 -5.195 -17.219 1 95.56 309 GLU B CA 1
ATOM 5467 C C . GLU B 1 309 ? 30.234 -4.691 -15.922 1 95.56 309 GLU B C 1
ATOM 5469 O O . GLU B 1 309 ? 30.203 -3.484 -15.68 1 95.56 309 GLU B O 1
ATOM 5474 N N . ILE B 1 310 ? 29.719 -5.566 -15.125 1 96.25 310 ILE B N 1
ATOM 5475 C CA . ILE B 1 310 ? 29.094 -5.234 -13.852 1 96.25 310 ILE B CA 1
ATOM 5476 C C . ILE B 1 310 ? 30.109 -4.555 -12.938 1 96.25 310 ILE B C 1
ATOM 5478 O O . ILE B 1 310 ? 29.828 -3.504 -12.359 1 96.25 310 ILE B O 1
ATOM 5482 N N . ARG B 1 311 ? 31.281 -5.074 -12.867 1 93.5 311 ARG B N 1
ATOM 5483 C CA . ARG B 1 311 ? 32.312 -4.531 -12 1 93.5 311 ARG B CA 1
ATOM 5484 C C . ARG B 1 311 ? 32.781 -3.168 -12.5 1 93.5 311 ARG B C 1
ATOM 5486 O O . ARG B 1 311 ? 33.062 -2.268 -11.695 1 93.5 311 ARG B O 1
ATOM 5493 N N . ARG B 1 312 ? 32.938 -3.086 -13.742 1 93.75 312 ARG B N 1
ATOM 5494 C CA . ARG B 1 312 ? 33.344 -1.813 -14.328 1 93.75 312 ARG B CA 1
ATOM 5495 C C . ARG B 1 312 ? 32.312 -0.718 -14.023 1 93.75 312 ARG B C 1
ATOM 5497 O O . ARG B 1 312 ? 32.688 0.405 -13.68 1 93.75 312 ARG B O 1
ATOM 5504 N N . ALA B 1 313 ? 31.047 -1.041 -14.18 1 94.44 313 ALA B N 1
ATOM 5505 C CA . ALA B 1 313 ? 29.984 -0.073 -13.891 1 94.44 313 ALA B CA 1
ATOM 5506 C C . ALA B 1 313 ? 30.047 0.388 -12.438 1 94.44 313 ALA B C 1
ATOM 5508 O O . ALA B 1 313 ? 29.875 1.574 -12.148 1 94.44 313 ALA B O 1
ATOM 5509 N N . TYR B 1 314 ? 30.266 -0.501 -11.586 1 91.06 314 TYR B N 1
ATOM 5510 C CA . TYR B 1 314 ? 30.359 -0.174 -10.172 1 91.06 314 TYR B CA 1
ATOM 5511 C C . TYR B 1 314 ? 31.594 0.662 -9.875 1 91.06 314 TYR B C 1
ATOM 5513 O O . TYR B 1 314 ? 31.531 1.646 -9.141 1 91.06 314 TYR B O 1
ATOM 5521 N N . SER B 1 315 ? 32.75 0.286 -10.422 1 87.94 315 SER B N 1
ATOM 5522 C CA . SER B 1 315 ? 34 0.993 -10.195 1 87.94 315 SER B CA 1
ATOM 5523 C C . SER B 1 315 ? 33.938 2.414 -10.742 1 87.94 315 SER B C 1
ATOM 5525 O O . SER B 1 315 ? 34.531 3.334 -10.164 1 87.94 315 SER B O 1
ATOM 5527 N N . ASP B 1 316 ? 33.219 2.541 -11.852 1 88.38 316 ASP B N 1
ATOM 5528 C CA . ASP B 1 316 ? 33.219 3.82 -12.555 1 88.38 316 ASP B CA 1
ATOM 5529 C C . ASP B 1 316 ? 32.281 4.809 -11.891 1 88.38 316 ASP B C 1
ATOM 5531 O O . ASP B 1 316 ? 32.531 6.016 -11.891 1 88.38 316 ASP B O 1
ATOM 5535 N N . GLY B 1 317 ? 31.25 4.328 -11.297 1 84.5 317 GLY B N 1
ATOM 5536 C CA . GLY B 1 317 ? 30.266 5.266 -10.797 1 84.5 317 GLY B CA 1
ATOM 5537 C C . GLY B 1 317 ? 29.297 4.645 -9.797 1 84.5 317 GLY B C 1
ATOM 5538 O O . GLY B 1 317 ? 28.172 5.113 -9.633 1 84.5 317 GLY B O 1
ATOM 5539 N N . LYS B 1 318 ? 29.703 3.574 -9.297 1 86.31 318 LYS B N 1
ATOM 5540 C CA . LYS B 1 318 ? 28.906 2.844 -8.312 1 86.31 318 LYS B CA 1
ATOM 5541 C C . LYS B 1 318 ? 27.516 2.533 -8.859 1 86.31 318 LYS B C 1
ATOM 5543 O O . LYS B 1 318 ? 26.516 2.613 -8.125 1 86.31 318 LYS B O 1
ATOM 5548 N N . ARG B 1 319 ? 27.5 2.27 -10.078 1 92.5 319 ARG B N 1
ATOM 5549 C CA . ARG B 1 319 ? 26.219 1.946 -10.711 1 92.5 319 ARG B CA 1
ATOM 5550 C C . ARG B 1 319 ? 26 0.439 -10.734 1 92.5 319 ARG B C 1
ATOM 5552 O O . ARG B 1 319 ? 26.953 -0.341 -10.703 1 92.5 319 ARG B O 1
ATOM 5559 N N . LYS B 1 320 ? 24.797 0.095 -10.742 1 94.06 320 LYS B N 1
ATOM 5560 C CA . LYS B 1 320 ? 24.422 -1.312 -10.789 1 94.06 320 LYS B CA 1
ATOM 5561 C C . LYS B 1 320 ? 23.453 -1.579 -11.938 1 94.06 320 LYS B C 1
ATOM 5563 O O . LYS B 1 320 ? 22.703 -0.686 -12.344 1 94.06 320 LYS B O 1
ATOM 5568 N N . TYR B 1 321 ? 23.516 -2.834 -12.414 1 96.5 321 TYR B N 1
ATOM 5569 C CA . TYR B 1 321 ? 22.594 -3.227 -13.477 1 96.5 321 TYR B CA 1
ATOM 5570 C C . TYR B 1 321 ? 21.297 -3.779 -12.891 1 96.5 321 TYR B C 1
ATOM 5572 O O . TYR B 1 321 ? 21.328 -4.516 -11.898 1 96.5 321 TYR B O 1
ATOM 5580 N N . ARG B 1 322 ? 20.219 -3.383 -13.469 1 97.12 322 ARG B N 1
ATOM 5581 C CA . ARG B 1 322 ? 18.906 -3.951 -13.195 1 97.12 322 ARG B CA 1
ATOM 5582 C C . ARG B 1 322 ? 18.078 -4.082 -14.469 1 97.12 322 ARG B C 1
ATOM 5584 O O . ARG B 1 322 ? 18.219 -3.262 -15.383 1 97.12 322 ARG B O 1
ATOM 5591 N N . VAL B 1 323 ? 17.312 -5.176 -14.555 1 98.31 323 VAL B N 1
ATOM 5592 C CA . VAL B 1 323 ? 16.312 -5.262 -15.617 1 98.31 323 VAL B CA 1
ATOM 5593 C C . VAL B 1 323 ? 15.078 -4.445 -15.234 1 98.31 323 VAL B C 1
ATOM 5595 O O . VAL B 1 323 ? 14.336 -4.82 -14.32 1 98.31 323 VAL B O 1
ATOM 5598 N N . VAL B 1 324 ? 14.852 -3.381 -15.953 1 98.62 324 VAL B N 1
ATOM 5599 C CA . VAL B 1 324 ? 13.797 -2.434 -15.594 1 98.62 324 VAL B CA 1
ATOM 5600 C C . VAL B 1 324 ? 12.688 -2.469 -16.641 1 98.62 324 VAL B C 1
ATOM 5602 O O . VAL B 1 324 ? 12.938 -2.26 -17.828 1 98.62 324 VAL B O 1
ATOM 5605 N N . ALA B 1 325 ? 11.516 -2.859 -16.203 1 98.81 325 ALA B N 1
ATOM 5606 C CA . ALA B 1 325 ? 10.305 -2.641 -16.984 1 98.81 325 ALA B CA 1
ATOM 5607 C C . ALA B 1 325 ? 9.742 -1.24 -16.75 1 98.81 325 ALA B C 1
ATOM 5609 O O . ALA B 1 325 ? 9.469 -0.856 -15.609 1 98.81 325 ALA B O 1
ATOM 5610 N N . SER B 1 326 ? 9.625 -0.461 -17.797 1 98.56 326 SER B N 1
ATOM 5611 C CA . SER B 1 326 ? 9.18 0.918 -17.625 1 98.56 326 SER B CA 1
ATOM 5612 C C . SER B 1 326 ? 8.211 1.331 -18.734 1 98.56 326 SER B C 1
ATOM 5614 O O . SER B 1 326 ? 8.281 0.812 -19.844 1 98.56 326 SER B O 1
ATOM 5616 N N . ALA B 1 327 ? 7.301 2.143 -18.406 1 98.44 327 ALA B N 1
ATOM 5617 C CA . ALA B 1 327 ? 6.371 2.76 -19.359 1 98.44 327 ALA B CA 1
ATOM 5618 C C . ALA B 1 327 ? 6.066 4.203 -18.953 1 98.44 327 ALA B C 1
ATOM 5620 O O . ALA B 1 327 ? 5.945 4.516 -17.781 1 98.44 327 ALA B O 1
ATOM 5621 N N . ARG B 1 328 ? 5.992 5.051 -19.906 1 97.94 328 ARG B N 1
ATOM 5622 C CA . ARG B 1 328 ? 5.672 6.461 -19.719 1 97.94 328 ARG B CA 1
ATOM 5623 C C . ARG B 1 328 ? 4.559 6.902 -20.656 1 97.94 328 ARG B C 1
ATOM 5625 O O . ARG B 1 328 ? 4.543 6.52 -21.828 1 97.94 328 ARG B O 1
ATOM 5632 N N . LEU B 1 329 ? 3.695 7.633 -20.109 1 97.06 329 LEU B N 1
ATOM 5633 C CA . LEU B 1 329 ? 2.584 8.156 -20.891 1 97.06 329 LEU B CA 1
ATOM 5634 C C . LEU B 1 329 ? 2.984 9.438 -21.625 1 97.06 329 LEU B C 1
ATOM 5636 O O . LEU B 1 329 ? 3.441 10.391 -21 1 97.06 329 LEU B O 1
ATOM 5640 N N . SER B 1 330 ? 2.822 9.469 -22.922 1 94.12 330 SER B N 1
ATOM 5641 C CA . SER B 1 330 ? 3.146 10.641 -23.719 1 94.12 330 SER B CA 1
ATOM 5642 C C . SER B 1 330 ? 2.043 11.695 -23.641 1 94.12 330 SER B C 1
ATOM 5644 O O . SER B 1 330 ? 0.978 11.438 -23.078 1 94.12 330 SER B O 1
ATOM 5646 N N . GLU B 1 331 ? 2.32 12.812 -24.188 1 91.12 331 GLU B N 1
ATOM 5647 C CA . GLU B 1 331 ? 1.333 13.883 -24.234 1 91.12 331 GLU B CA 1
ATOM 5648 C C . GLU B 1 331 ? 0.14 13.5 -25.109 1 91.12 331 GLU B C 1
ATOM 5650 O O . GLU B 1 331 ? -0.953 14.047 -24.953 1 91.12 331 GLU B O 1
ATOM 5655 N N . SER B 1 332 ? 0.277 12.57 -26.016 1 91.5 332 SER B N 1
ATOM 5656 C CA . SER B 1 332 ? -0.792 12.109 -26.891 1 91.5 332 SER B CA 1
ATOM 5657 C C . SER B 1 332 ? -1.505 10.898 -26.312 1 91.5 332 SER B C 1
ATOM 5659 O O . SER B 1 332 ? -2.176 10.156 -27.031 1 91.5 332 SER B O 1
ATOM 5661 N N . ASP B 1 333 ? -1.248 10.617 -25.031 1 92.25 333 ASP B N 1
ATOM 5662 C CA . ASP B 1 333 ? -1.913 9.539 -24.297 1 92.25 333 ASP B CA 1
ATOM 5663 C C . ASP B 1 333 ? -1.538 8.172 -24.859 1 92.25 333 ASP B C 1
ATOM 5665 O O . ASP B 1 333 ? -2.395 7.297 -25 1 92.25 333 ASP B O 1
ATOM 5669 N N . GLN B 1 334 ? -0.283 8.117 -25.297 1 93.44 334 GLN B N 1
ATOM 5670 C CA . GLN B 1 334 ? 0.284 6.848 -25.75 1 93.44 334 GLN B CA 1
ATOM 5671 C C . GLN B 1 334 ? 1.376 6.367 -24.797 1 93.44 334 GLN B C 1
ATOM 5673 O O . GLN B 1 334 ? 2.232 7.152 -24.375 1 93.44 334 GLN B O 1
ATOM 5678 N N . TRP B 1 335 ? 1.266 5.133 -24.5 1 96.31 335 TRP B N 1
ATOM 5679 C CA . TRP B 1 335 ? 2.277 4.578 -23.609 1 96.31 335 TRP B CA 1
ATOM 5680 C C . TRP B 1 335 ? 3.514 4.148 -24.391 1 96.31 335 TRP B C 1
ATOM 5682 O O . TRP B 1 335 ? 3.408 3.424 -25.391 1 96.31 335 TRP B O 1
ATOM 5692 N N . ASP B 1 336 ? 4.645 4.633 -24.031 1 96.5 336 ASP B N 1
ATOM 5693 C CA . ASP B 1 336 ? 5.938 4.102 -24.438 1 96.5 336 ASP B CA 1
ATOM 5694 C C . ASP B 1 336 ? 6.5 3.143 -23.391 1 96.5 336 ASP B C 1
ATOM 5696 O O . ASP B 1 336 ? 6.762 3.539 -22.266 1 96.5 336 ASP B O 1
ATOM 5700 N N . ALA B 1 337 ? 6.664 1.918 -23.844 1 98.12 337 ALA B N 1
ATOM 5701 C CA . ALA B 1 337 ? 7.027 0.888 -22.875 1 98.12 337 ALA B CA 1
ATOM 5702 C C . ALA B 1 337 ? 8.234 0.091 -23.344 1 98.12 337 ALA B C 1
ATOM 5704 O O . ALA B 1 337 ? 8.422 -0.118 -24.547 1 98.12 337 ALA B O 1
ATOM 5705 N N . ALA B 1 338 ? 9.062 -0.361 -22.422 1 98.69 338 ALA B N 1
ATOM 5706 C CA . ALA B 1 338 ? 10.234 -1.17 -22.734 1 98.69 338 ALA B CA 1
ATOM 5707 C C . ALA B 1 338 ? 10.711 -1.956 -21.516 1 98.69 338 ALA B C 1
ATOM 5709 O O . ALA B 1 338 ? 10.375 -1.61 -20.375 1 98.69 338 ALA B O 1
ATOM 5710 N N . VAL B 1 339 ? 11.344 -2.959 -21.766 1 98.69 339 VAL B N 1
ATOM 5711 C CA . VAL B 1 339 ? 12.117 -3.713 -20.781 1 98.69 339 VAL B CA 1
ATOM 5712 C C . VAL B 1 339 ? 13.594 -3.689 -21.156 1 98.69 339 VAL B C 1
ATOM 5714 O O . VAL B 1 339 ? 13.984 -4.184 -22.219 1 98.69 339 VAL B O 1
ATOM 5717 N N . LYS B 1 340 ? 14.391 -3.111 -20.25 1 98.44 340 LYS B N 1
ATOM 5718 C CA . LYS B 1 340 ? 15.797 -2.912 -20.594 1 98.44 340 LYS B CA 1
ATOM 5719 C C . LYS B 1 340 ? 16.703 -3.24 -19.422 1 98.44 340 LYS B C 1
ATOM 5721 O O . LYS B 1 340 ? 16.281 -3.172 -18.266 1 98.44 340 LYS B O 1
ATOM 5726 N N . LEU B 1 341 ? 17.875 -3.688 -19.797 1 98.19 341 LEU B N 1
ATOM 5727 C CA . LEU B 1 341 ? 18.953 -3.723 -18.812 1 98.19 341 LEU B CA 1
ATOM 5728 C C . LEU B 1 341 ? 19.531 -2.33 -18.594 1 98.19 341 LEU B C 1
ATOM 5730 O O . LEU B 1 341 ? 20.219 -1.797 -19.469 1 98.19 341 LEU B O 1
ATOM 5734 N N . GLU B 1 342 ? 19.297 -1.754 -17.422 1 97.5 342 GLU B N 1
ATOM 5735 C CA . GLU B 1 342 ? 19.672 -0.364 -17.172 1 97.5 342 GLU B CA 1
ATOM 5736 C C . GLU B 1 342 ? 20.766 -0.266 -16.125 1 97.5 342 GLU B C 1
ATOM 5738 O O . GLU B 1 342 ? 20.844 -1.102 -15.219 1 97.5 342 GLU B O 1
ATOM 5743 N N . LEU B 1 343 ? 21.609 0.697 -16.312 1 96.31 343 LEU B N 1
ATOM 5744 C CA . LEU B 1 343 ? 22.531 1.112 -15.25 1 96.31 343 LEU B CA 1
ATOM 5745 C C . LEU B 1 343 ? 21.828 2.059 -14.273 1 96.31 343 LEU B C 1
ATOM 5747 O O . LEU B 1 343 ? 21.422 3.156 -14.656 1 96.31 343 LEU B O 1
ATOM 5751 N N . ILE B 1 344 ? 21.75 1.581 -13.102 1 93.88 344 ILE B N 1
ATOM 5752 C CA . ILE B 1 344 ? 21 2.289 -12.062 1 93.88 344 ILE B CA 1
ATOM 5753 C C . ILE B 1 344 ? 21.969 3.027 -11.148 1 93.88 344 ILE B C 1
ATOM 5755 O O . ILE B 1 344 ? 22.969 2.459 -10.703 1 93.88 344 ILE B O 1
ATOM 5759 N N . SER B 1 345 ? 21.656 4.27 -10.844 1 88.19 345 SER B N 1
ATOM 5760 C CA . SER B 1 345 ? 22.484 5.051 -9.93 1 88.19 345 SER B CA 1
ATOM 5761 C C . SER B 1 345 ? 22.125 4.762 -8.477 1 88.19 345 SER B C 1
ATOM 5763 O O . SER B 1 345 ? 21.016 4.285 -8.188 1 88.19 345 SER B O 1
ATOM 5765 N N . PRO B 1 346 ? 23.031 5.117 -7.59 1 80.38 346 PRO B N 1
ATOM 5766 C CA . PRO B 1 346 ? 22.812 4.828 -6.172 1 80.38 346 PRO B CA 1
ATOM 5767 C C . PRO B 1 346 ? 21.594 5.555 -5.598 1 80.38 346 PRO B C 1
ATOM 5769 O O . PRO B 1 346 ? 21.078 5.16 -4.551 1 80.38 346 PRO B O 1
ATOM 5772 N N . SER B 1 347 ? 21.125 6.547 -6.195 1 76.81 347 SER B N 1
ATOM 5773 C CA . SER B 1 347 ? 20 7.316 -5.664 1 76.81 347 SER B CA 1
ATOM 5774 C C . SER B 1 347 ? 18.672 6.742 -6.133 1 76.81 347 SER B C 1
ATOM 5776 O O . SER B 1 347 ? 17.609 7.172 -5.672 1 76.81 347 SER B O 1
ATOM 5778 N N . ASP B 1 348 ? 18.781 5.777 -6.953 1 87.44 348 ASP B N 1
ATOM 5779 C CA . ASP B 1 348 ? 17.578 5.176 -7.512 1 87.44 348 ASP B CA 1
ATOM 5780 C C . ASP B 1 348 ? 17 4.121 -6.566 1 87.44 348 ASP B C 1
ATOM 5782 O O . ASP B 1 348 ? 17.734 3.303 -6.016 1 87.44 348 ASP B O 1
ATOM 5786 N N . PRO B 1 349 ? 15.688 4.121 -6.379 1 85.38 349 PRO B N 1
ATOM 5787 C CA . PRO B 1 349 ? 15.062 3.156 -5.473 1 85.38 349 PRO B CA 1
ATOM 5788 C C . PRO B 1 349 ? 15.273 1.709 -5.914 1 85.38 349 PRO B C 1
ATOM 5790 O O . PRO B 1 349 ? 15.117 0.786 -5.109 1 85.38 349 PRO B O 1
ATOM 5793 N N . LEU B 1 350 ? 15.609 1.428 -7.09 1 91.94 350 LEU B N 1
ATOM 5794 C CA . LEU B 1 350 ? 15.805 0.078 -7.605 1 91.94 350 LEU B CA 1
ATOM 5795 C C . LEU B 1 350 ? 17.219 -0.41 -7.324 1 91.94 350 LEU B C 1
ATOM 5797 O O . LEU B 1 350 ? 17.531 -1.593 -7.5 1 91.94 350 LEU B O 1
ATOM 5801 N N . TYR B 1 351 ? 18.062 0.45 -6.824 1 90.19 351 TYR B N 1
ATOM 5802 C CA . TYR B 1 351 ? 19.5 0.228 -6.738 1 90.19 351 TYR B CA 1
ATOM 5803 C C . TYR B 1 351 ? 19.812 -0.943 -5.816 1 90.19 351 TYR B C 1
ATOM 5805 O O . TYR B 1 351 ? 20.719 -1.743 -6.105 1 90.19 351 TYR B O 1
ATOM 5813 N N . ASN B 1 352 ? 19.062 -1.097 -4.762 1 88.25 352 ASN B N 1
ATOM 5814 C CA . ASN B 1 352 ? 19.484 -2.021 -3.715 1 88.25 352 ASN B CA 1
ATOM 5815 C C . ASN B 1 352 ? 18.703 -3.33 -3.775 1 88.25 352 ASN B C 1
ATOM 5817 O O . ASN B 1 352 ? 18.812 -4.168 -2.879 1 88.25 352 ASN B O 1
ATOM 5821 N N . LEU B 1 353 ? 17.938 -3.492 -4.754 1 92.56 353 LEU B N 1
ATOM 5822 C CA . LEU B 1 353 ? 17.234 -4.762 -4.906 1 92.56 353 LEU B CA 1
ATOM 5823 C C . LEU B 1 353 ? 18.219 -5.926 -4.973 1 92.56 353 LEU B C 1
ATOM 5825 O O . LEU B 1 353 ? 19.281 -5.809 -5.586 1 92.56 353 LEU B O 1
ATOM 5829 N N . LYS B 1 354 ? 17.906 -7.02 -4.316 1 90.81 354 LYS B N 1
ATOM 5830 C CA . LYS B 1 354 ? 18.75 -8.219 -4.289 1 90.81 354 LYS B CA 1
ATOM 5831 C C . LYS B 1 354 ? 17.891 -9.477 -4.172 1 90.81 354 LYS B C 1
ATOM 5833 O O . LYS B 1 354 ? 16.719 -9.414 -3.793 1 90.81 354 LYS B O 1
ATOM 5838 N N . GLY B 1 355 ? 18.578 -10.516 -4.559 1 91.81 355 GLY B N 1
ATOM 5839 C CA . GLY B 1 355 ? 17.859 -11.773 -4.453 1 91.81 355 GLY B CA 1
ATOM 5840 C C . GLY B 1 355 ? 16.594 -11.812 -5.285 1 91.81 355 GLY B C 1
ATOM 5841 O O . GLY B 1 355 ? 16.609 -11.523 -6.48 1 91.81 355 GLY B O 1
ATOM 5842 N N . SER B 1 356 ? 15.469 -12.141 -4.562 1 93.12 356 SER B N 1
ATOM 5843 C CA . SER B 1 356 ? 14.219 -12.281 -5.293 1 93.12 356 SER B CA 1
ATOM 5844 C C . SER B 1 356 ? 13.328 -11.055 -5.105 1 93.12 356 SER B C 1
ATOM 5846 O O . SER B 1 356 ? 12.125 -11.109 -5.367 1 93.12 356 SER B O 1
ATOM 5848 N N . ASP B 1 357 ? 13.945 -9.914 -4.672 1 94.69 357 ASP B N 1
ATOM 5849 C CA . ASP B 1 357 ? 13.188 -8.672 -4.484 1 94.69 357 ASP B CA 1
ATOM 5850 C C . ASP B 1 357 ? 12.484 -8.258 -5.773 1 94.69 357 ASP B C 1
ATOM 5852 O O . ASP B 1 357 ? 12.977 -8.531 -6.871 1 94.69 357 ASP B O 1
ATOM 5856 N N . ALA B 1 358 ? 11.398 -7.695 -5.676 1 96 358 ALA B N 1
ATOM 5857 C CA . ALA B 1 358 ? 10.695 -7.031 -6.77 1 96 358 ALA B CA 1
ATOM 5858 C C . ALA B 1 358 ? 10.25 -5.629 -6.363 1 96 358 ALA B C 1
ATOM 5860 O O . ALA B 1 358 ? 10.172 -5.316 -5.176 1 96 358 ALA B O 1
ATOM 5861 N N . SER B 1 359 ? 10.07 -4.789 -7.316 1 96.56 359 SER B N 1
ATOM 5862 C CA . SER B 1 359 ? 9.672 -3.414 -7.039 1 96.56 359 SER B CA 1
ATOM 5863 C C . SER B 1 359 ? 8.797 -2.854 -8.156 1 96.56 359 SER B C 1
ATOM 5865 O O . SER B 1 359 ? 8.891 -3.295 -9.305 1 96.56 359 SER B O 1
ATOM 5867 N N . CYS B 1 360 ? 7.988 -1.943 -7.801 1 97.75 360 CYS B N 1
ATOM 5868 C CA . CYS B 1 360 ? 7.137 -1.203 -8.727 1 97.75 360 CYS B CA 1
ATOM 5869 C C . CYS B 1 360 ? 6.953 0.237 -8.266 1 97.75 360 CYS B C 1
ATOM 5871 O O . CYS B 1 360 ? 6.508 0.483 -7.141 1 97.75 360 CYS B O 1
ATOM 5873 N N . GLN B 1 361 ? 7.32 1.152 -9.062 1 97.25 361 GLN B N 1
ATOM 5874 C CA . GLN B 1 361 ? 7.121 2.574 -8.805 1 97.25 361 GLN B CA 1
ATOM 5875 C C . GLN B 1 361 ? 5.988 3.135 -9.656 1 97.25 361 GLN B C 1
ATOM 5877 O O . GLN B 1 361 ? 5.973 2.947 -10.875 1 97.25 361 GLN B O 1
ATOM 5882 N N . LEU B 1 362 ? 5.09 3.768 -9.055 1 97.69 362 LEU B N 1
ATOM 5883 C CA . LEU B 1 362 ? 3.963 4.41 -9.727 1 97.69 362 LEU B CA 1
ATOM 5884 C C . LEU B 1 362 ? 4.078 5.926 -9.648 1 97.69 362 LEU B C 1
ATOM 5886 O O . LEU B 1 362 ? 4.211 6.488 -8.562 1 97.69 362 LEU B O 1
ATOM 5890 N N . SER B 1 363 ? 4.074 6.535 -10.773 1 97 363 SER B N 1
ATOM 5891 C CA . SER B 1 363 ? 3.967 7.988 -10.859 1 97 363 SER B CA 1
ATOM 5892 C C . SER B 1 363 ? 2.596 8.406 -11.375 1 97 363 SER B C 1
ATOM 5894 O O . SER B 1 363 ? 2.047 7.777 -12.281 1 97 363 SER B O 1
ATOM 5896 N N . THR B 1 364 ? 2.051 9.43 -10.758 1 96.5 364 THR B N 1
ATOM 5897 C CA . THR B 1 364 ? 0.725 9.914 -11.133 1 96.5 364 THR B CA 1
ATOM 5898 C C . THR B 1 364 ? 0.728 11.43 -11.305 1 96.5 364 THR B C 1
ATOM 5900 O O . THR B 1 364 ? 1.747 12.086 -11.078 1 96.5 364 THR B O 1
ATOM 5903 N N . ASP B 1 365 ? -0.405 11.953 -11.742 1 94.5 365 ASP B N 1
ATOM 5904 C CA . ASP B 1 365 ? -0.555 13.383 -11.953 1 94.5 365 ASP B CA 1
ATOM 5905 C C . ASP B 1 365 ? -0.815 14.109 -10.633 1 94.5 365 ASP B C 1
ATOM 5907 O O . ASP B 1 365 ? -0.739 15.344 -10.57 1 94.5 365 ASP B O 1
ATOM 5911 N N . CYS B 1 366 ? -1.004 13.43 -9.547 1 94.06 366 CYS B N 1
ATOM 5912 C CA . CYS B 1 366 ? -1.456 14.109 -8.344 1 94.06 366 CYS B CA 1
ATOM 5913 C C . CYS B 1 366 ? -0.642 13.68 -7.129 1 94.06 366 CYS B C 1
ATOM 5915 O O . CYS B 1 366 ? -0.768 14.258 -6.051 1 94.06 366 CYS B O 1
ATOM 5917 N N . LEU B 1 367 ? 0.078 12.711 -7.27 1 94.56 367 LEU B N 1
ATOM 5918 C CA . LEU B 1 367 ? 0.953 12.188 -6.23 1 94.56 367 LEU B CA 1
ATOM 5919 C C . LEU B 1 367 ? 2.35 11.914 -6.781 1 94.56 367 LEU B C 1
ATOM 5921 O O . LEU B 1 367 ? 2.496 11.398 -7.891 1 94.56 367 LEU B O 1
ATOM 5925 N N . GLY B 1 368 ? 3.346 12.344 -6.023 1 94.31 368 GLY B N 1
ATOM 5926 C CA . GLY B 1 368 ? 4.695 11.969 -6.414 1 94.31 368 GLY B CA 1
ATOM 5927 C C . GLY B 1 368 ? 4.891 10.469 -6.504 1 94.31 368 GLY B C 1
ATOM 5928 O O . GLY B 1 368 ? 4.023 9.695 -6.086 1 94.31 368 GLY B O 1
ATOM 5929 N N . PRO B 1 369 ? 6.086 10.078 -7.027 1 96 369 PRO B N 1
ATOM 5930 C CA . PRO B 1 369 ? 6.316 8.648 -7.219 1 96 369 PRO B CA 1
ATOM 5931 C C . PRO B 1 369 ? 6.238 7.855 -5.914 1 96 369 PRO B C 1
ATOM 5933 O O . PRO B 1 369 ? 6.785 8.289 -4.895 1 96 369 PRO B O 1
ATOM 5936 N N . VAL B 1 370 ? 5.48 6.84 -5.969 1 96.75 370 VAL B N 1
ATOM 5937 C CA . VAL B 1 370 ? 5.367 5.879 -4.871 1 96.75 370 VAL B CA 1
ATOM 5938 C C . VAL B 1 370 ? 5.984 4.547 -5.285 1 96.75 370 VAL B C 1
ATOM 5940 O O . VAL B 1 370 ? 5.562 3.939 -6.273 1 96.75 370 VAL B O 1
ATOM 5943 N N . THR B 1 371 ? 7.004 4.105 -4.574 1 96 371 THR B N 1
ATOM 5944 C CA . THR B 1 371 ? 7.656 2.834 -4.871 1 96 371 THR B CA 1
ATOM 5945 C C . THR B 1 371 ? 7.273 1.775 -3.84 1 96 371 THR B C 1
ATOM 5947 O O . THR B 1 371 ? 7.285 2.041 -2.637 1 96 371 THR B O 1
ATOM 5950 N N . VAL B 1 372 ? 6.887 0.658 -4.32 1 96.81 372 VAL B N 1
ATOM 5951 C CA . VAL B 1 372 ? 6.633 -0.504 -3.473 1 96.81 372 VAL B CA 1
ATOM 5952 C C . VAL B 1 372 ? 7.707 -1.562 -3.715 1 96.81 372 VAL B C 1
ATOM 5954 O O . VAL B 1 372 ? 7.996 -1.91 -4.863 1 96.81 372 VAL B O 1
ATOM 5957 N N . VAL B 1 373 ? 8.297 -2.051 -2.627 1 95 373 VAL B N 1
ATOM 5958 C CA . VAL B 1 373 ? 9.328 -3.072 -2.723 1 95 373 VAL B CA 1
ATOM 5959 C C . VAL B 1 373 ? 8.906 -4.312 -1.936 1 95 373 VAL B C 1
ATOM 5961 O O . VAL B 1 373 ? 8.484 -4.207 -0.781 1 95 373 VAL B O 1
ATOM 5964 N N . SER B 1 374 ? 8.906 -5.383 -2.598 1 95.44 374 SER B N 1
ATOM 5965 C CA . SER B 1 374 ? 8.758 -6.691 -1.962 1 95.44 374 SER B CA 1
ATOM 5966 C C . SER B 1 374 ? 10.117 -7.305 -1.644 1 95.44 374 SER B C 1
ATOM 5968 O O . SER B 1 374 ? 10.938 -7.516 -2.543 1 95.44 374 SER B O 1
ATOM 5970 N N . THR B 1 375 ? 10.312 -7.645 -0.375 1 93.31 375 THR B N 1
ATOM 5971 C CA . THR B 1 375 ? 11.609 -8.172 0.032 1 93.31 375 THR B CA 1
ATOM 5972 C C . THR B 1 375 ? 11.516 -9.664 0.34 1 93.31 375 THR B C 1
ATOM 5974 O O . THR B 1 375 ? 10.711 -10.078 1.178 1 93.31 375 THR B O 1
ATOM 5977 N N . ASP B 1 376 ? 12.281 -10.461 -0.345 1 89.69 376 ASP B N 1
ATOM 5978 C CA . ASP B 1 376 ? 12.406 -11.898 -0.144 1 89.69 376 ASP B CA 1
ATOM 5979 C C . ASP B 1 376 ? 11.039 -12.57 -0.107 1 89.69 376 ASP B C 1
ATOM 5981 O O . ASP B 1 376 ? 10.719 -13.289 0.846 1 89.69 376 ASP B O 1
ATOM 5985 N N . PRO B 1 377 ? 10.305 -12.336 -1.115 1 93.38 377 PRO B N 1
ATOM 5986 C CA . PRO B 1 377 ? 8.992 -12.984 -1.132 1 93.38 377 PRO B CA 1
ATOM 5987 C C . PRO B 1 377 ? 9.086 -14.508 -1.143 1 93.38 377 PRO B C 1
ATOM 5989 O O . PRO B 1 377 ? 10.062 -15.062 -1.655 1 93.38 377 PRO B O 1
ATOM 5992 N N . THR B 1 378 ? 8.125 -15.141 -0.555 1 92.31 378 THR B N 1
ATOM 5993 C CA . THR B 1 378 ? 7.98 -16.594 -0.573 1 92.31 378 THR B CA 1
ATOM 5994 C C . THR B 1 378 ? 6.625 -17 -1.153 1 92.31 378 THR B C 1
ATOM 5996 O O . THR B 1 378 ? 5.805 -16.141 -1.48 1 92.31 378 THR B O 1
ATOM 5999 N N . ILE B 1 379 ? 6.453 -18.281 -1.28 1 93.31 379 ILE B N 1
ATOM 6000 C CA . ILE B 1 379 ? 5.195 -18.812 -1.798 1 93.31 379 ILE B CA 1
ATOM 6001 C C . ILE B 1 379 ? 4.047 -18.406 -0.88 1 93.31 379 ILE B C 1
ATOM 6003 O O . ILE B 1 379 ? 2.902 -18.281 -1.325 1 93.31 379 ILE B O 1
ATOM 6007 N N . MET B 1 380 ? 4.344 -18.156 0.356 1 95.19 380 MET B N 1
ATOM 6008 C CA . MET B 1 380 ? 3.326 -17.75 1.315 1 95.19 380 MET B CA 1
ATOM 6009 C C . MET B 1 380 ? 2.781 -16.359 0.966 1 95.19 380 MET B C 1
ATOM 6011 O O . MET B 1 380 ? 1.608 -16.078 1.207 1 95.19 380 MET B O 1
ATOM 6015 N N . ASP B 1 381 ? 3.637 -15.523 0.411 1 96.94 381 ASP B N 1
ATOM 6016 C CA . ASP B 1 381 ? 3.178 -14.211 -0.029 1 96.94 381 ASP B CA 1
ATOM 6017 C C . ASP B 1 381 ? 2.119 -14.336 -1.122 1 96.94 381 ASP B C 1
ATOM 6019 O O . ASP B 1 381 ? 1.08 -13.672 -1.065 1 96.94 381 ASP B O 1
ATOM 6023 N N . THR B 1 382 ? 2.389 -15.219 -2.088 1 96.31 382 THR B N 1
ATOM 6024 C CA . THR B 1 382 ? 1.432 -15.469 -3.158 1 96.31 382 THR B CA 1
ATOM 6025 C C . THR B 1 382 ? 0.123 -16.016 -2.598 1 96.31 382 THR B C 1
ATOM 6027 O O . THR B 1 382 ? -0.96 -15.602 -3.008 1 96.31 382 THR B O 1
ATOM 6030 N N . ALA B 1 383 ? 0.263 -16.953 -1.648 1 97.81 383 ALA B N 1
ATOM 6031 C CA . ALA B 1 383 ? -0.914 -17.516 -0.997 1 97.81 383 ALA B CA 1
ATOM 6032 C C . ALA B 1 383 ? -1.729 -16.438 -0.294 1 97.81 383 ALA B C 1
ATOM 6034 O O . ALA B 1 383 ? -2.959 -16.438 -0.365 1 97.81 383 ALA B O 1
ATOM 6035 N N . TYR B 1 384 ? -1.054 -15.555 0.348 1 97.88 384 TYR B N 1
ATOM 6036 C CA . TYR B 1 384 ? -1.751 -14.5 1.071 1 97.88 384 TYR B CA 1
ATOM 6037 C C . TYR B 1 384 ? -2.523 -13.602 0.114 1 97.88 384 TYR B C 1
ATOM 6039 O O . TYR B 1 384 ? -3.619 -13.133 0.436 1 97.88 384 TYR B O 1
ATOM 6047 N N . GLY B 1 385 ? -1.889 -13.273 -1.016 1 98.06 385 GLY B N 1
ATOM 6048 C CA . GLY B 1 385 ? -2.629 -12.5 -1.999 1 98.06 385 GLY B CA 1
ATOM 6049 C C . GLY B 1 385 ? -3.955 -13.133 -2.379 1 98.06 385 GLY B C 1
ATOM 6050 O O . GLY B 1 385 ? -4.973 -12.445 -2.48 1 98.06 385 GLY B O 1
ATOM 6051 N N . LEU B 1 386 ? -3.953 -14.414 -2.584 1 98.44 386 LEU B N 1
ATOM 6052 C CA . LEU B 1 386 ? -5.18 -15.141 -2.889 1 98.44 386 LEU B CA 1
ATOM 6053 C C . LEU B 1 386 ? -6.133 -15.125 -1.7 1 98.44 386 LEU B C 1
ATOM 6055 O O . LEU B 1 386 ? -7.34 -14.922 -1.869 1 98.44 386 LEU B O 1
ATOM 6059 N N . TYR B 1 387 ? -5.602 -15.344 -0.524 1 97.44 387 TYR B N 1
ATOM 6060 C CA . TYR B 1 387 ? -6.387 -15.289 0.702 1 97.44 387 TYR B CA 1
ATOM 6061 C C . TYR B 1 387 ? -7.086 -13.945 0.846 1 97.44 387 TYR B C 1
ATOM 6063 O O . TYR B 1 387 ? -8.281 -13.883 1.153 1 97.44 387 TYR B O 1
ATOM 6071 N N . SER B 1 388 ? -6.328 -12.914 0.667 1 96.19 388 SER B N 1
ATOM 6072 C CA . SER B 1 388 ? -6.871 -11.57 0.767 1 96.19 388 SER B CA 1
ATOM 6073 C C . SER B 1 388 ? -8.008 -11.352 -0.226 1 96.19 388 SER B C 1
ATOM 6075 O O . SER B 1 388 ? -9.023 -10.742 0.108 1 96.19 388 SER B O 1
ATOM 6077 N N . ASP B 1 389 ? -7.863 -11.875 -1.462 1 97 389 ASP B N 1
ATOM 6078 C CA . ASP B 1 389 ? -8.906 -11.742 -2.479 1 97 389 ASP B CA 1
ATOM 6079 C C . ASP B 1 389 ? -10.148 -12.555 -2.1 1 97 389 ASP B C 1
ATOM 6081 O O . ASP B 1 389 ? -11.273 -12.141 -2.387 1 97 389 ASP B O 1
ATOM 6085 N N . ILE B 1 390 ? -9.945 -13.68 -1.489 1 96.75 390 ILE B N 1
ATOM 6086 C CA . ILE B 1 390 ? -11.07 -14.477 -1.022 1 96.75 390 ILE B CA 1
ATOM 6087 C C . ILE B 1 390 ? -11.867 -13.688 0.014 1 96.75 390 ILE B C 1
ATOM 6089 O O . ILE B 1 390 ? -13.102 -13.648 -0.037 1 96.75 390 ILE B O 1
ATOM 6093 N N . ILE B 1 391 ? -11.18 -13.055 0.889 1 94.44 391 ILE B N 1
ATOM 6094 C CA . ILE B 1 391 ? -11.828 -12.234 1.905 1 94.44 391 ILE B CA 1
ATOM 6095 C C . ILE B 1 391 ? -12.602 -11.094 1.234 1 94.44 391 ILE B C 1
ATOM 6097 O O . ILE B 1 391 ? -13.742 -10.812 1.604 1 94.44 391 ILE B O 1
ATOM 6101 N N . ARG B 1 392 ? -12.07 -10.508 0.259 1 92.88 392 ARG B N 1
ATOM 6102 C CA . ARG B 1 392 ? -12.664 -9.352 -0.405 1 92.88 392 ARG B CA 1
ATOM 6103 C C . ARG B 1 392 ? -13.93 -9.75 -1.162 1 92.88 392 ARG B C 1
ATOM 6105 O O . ARG B 1 392 ? -14.938 -9.031 -1.116 1 92.88 392 ARG B O 1
ATOM 6112 N N . VAL B 1 393 ? -13.859 -10.844 -1.89 1 93.25 393 VAL B N 1
ATOM 6113 C CA . VAL B 1 393 ? -15.031 -11.258 -2.652 1 93.25 393 VAL B CA 1
ATOM 6114 C C . VAL B 1 393 ? -16.172 -11.625 -1.699 1 93.25 393 VAL B C 1
ATOM 6116 O O . VAL B 1 393 ? -17.344 -11.469 -2.033 1 93.25 393 VAL B O 1
ATOM 6119 N N . THR B 1 394 ? -15.828 -12.023 -0.517 1 92 394 THR B N 1
ATOM 6120 C CA . THR B 1 394 ? -16.812 -12.445 0.469 1 92 394 THR B CA 1
ATOM 6121 C C . THR B 1 394 ? -17.438 -11.234 1.161 1 92 394 THR B C 1
ATOM 6123 O O . THR B 1 394 ? -18.625 -11.242 1.489 1 92 394 THR B O 1
ATOM 6126 N N . ALA B 1 395 ? -16.688 -10.156 1.413 1 83.88 395 ALA B N 1
ATOM 6127 C CA . ALA B 1 395 ? -17.141 -8.953 2.109 1 83.88 395 ALA B CA 1
ATOM 6128 C C . ALA B 1 395 ? -18.109 -8.148 1.248 1 83.88 395 ALA B C 1
ATOM 6130 O O . ALA B 1 395 ? -19.031 -7.512 1.768 1 83.88 395 ALA B O 1
ATOM 6131 N N . CYS B 1 396 ? -17.906 -7.785 -0.003 1 65.06 396 CYS B N 1
ATOM 6132 C CA . CYS B 1 396 ? -18.703 -6.938 -0.89 1 65.06 396 CYS B CA 1
ATOM 6133 C C . CYS B 1 396 ? -20.125 -7.465 -1.02 1 65.06 396 CYS B C 1
ATOM 6135 O O . CYS B 1 396 ? -21.062 -6.691 -1.216 1 65.06 396 CYS B O 1
ATOM 6137 N N . CYS B 1 397 ? -20.531 -8.742 -0.943 1 49.44 397 CYS B N 1
ATOM 6138 C CA . CYS B 1 397 ? -21.844 -9.281 -1.292 1 49.44 397 CYS B CA 1
ATOM 6139 C C . CYS B 1 397 ? -22.875 -8.914 -0.244 1 49.44 397 CYS B C 1
ATOM 6141 O O . CYS B 1 397 ? -24.062 -9.227 -0.399 1 49.44 397 CYS B O 1
ATOM 6143 N N . HIS B 1 398 ? -22.641 -8.266 0.927 1 41.66 398 HIS B N 1
ATOM 6144 C CA . HIS B 1 398 ? -23.734 -8.094 1.884 1 41.66 398 HIS B CA 1
ATOM 6145 C C . HIS B 1 398 ? -24.422 -6.75 1.703 1 41.66 398 HIS B C 1
ATOM 6147 O O . HIS B 1 398 ? -25.344 -6.422 2.441 1 41.66 398 HIS B O 1
ATOM 6153 N N . GLU B 1 399 ? -24.031 -5.805 1.099 1 35.81 399 GLU B N 1
ATOM 6154 C CA . GLU B 1 399 ? -24.766 -4.551 1.298 1 35.81 399 GLU B CA 1
ATOM 6155 C C . GLU B 1 399 ? -26.219 -4.684 0.869 1 35.81 399 GLU B C 1
ATOM 6157 O O . GLU B 1 399 ? -26.984 -3.723 0.952 1 35.81 399 GLU B O 1
ATOM 6162 N N . ASP B 1 400 ? -26.797 -5.566 0.196 1 30.14 400 ASP B N 1
ATOM 6163 C CA . ASP B 1 400 ? -28.234 -5.504 -0.051 1 30.14 400 ASP B CA 1
ATOM 6164 C C . ASP B 1 400 ? -29.016 -5.793 1.223 1 30.14 400 ASP B C 1
ATOM 6166 O O . ASP B 1 400 ? -30.156 -5.348 1.366 1 30.14 400 ASP B O 1
ATOM 6170 N N . SER B 1 401 ? -28.875 -6.805 2.068 1 27.47 401 SER B N 1
ATOM 6171 C CA . SER B 1 401 ? -30 -7.352 2.809 1 27.47 401 SER B CA 1
ATOM 6172 C C . SER B 1 401 ? -30.328 -6.5 4.035 1 27.47 401 SER B C 1
ATOM 6174 O O . SER B 1 401 ? -31.344 -6.707 4.688 1 27.47 401 SER B O 1
ATOM 6176 N N . THR B 1 402 ? -29.578 -5.898 4.852 1 25.19 402 THR B N 1
ATOM 6177 C CA . THR B 1 402 ? -30.219 -5.457 6.086 1 25.19 402 THR B CA 1
ATOM 6178 C C . THR B 1 402 ? -31.141 -4.27 5.816 1 25.19 402 THR B C 1
ATOM 6180 O O . THR B 1 402 ? -31.781 -3.764 6.734 1 25.19 402 THR B O 1
ATOM 6183 N N . THR B 1 403 ? -31.016 -3.504 4.855 1 22.78 403 THR B N 1
ATOM 6184 C CA . THR B 1 403 ? -32.062 -2.475 4.828 1 22.78 403 THR B CA 1
ATOM 6185 C C . THR B 1 403 ? -33.375 -3.043 4.301 1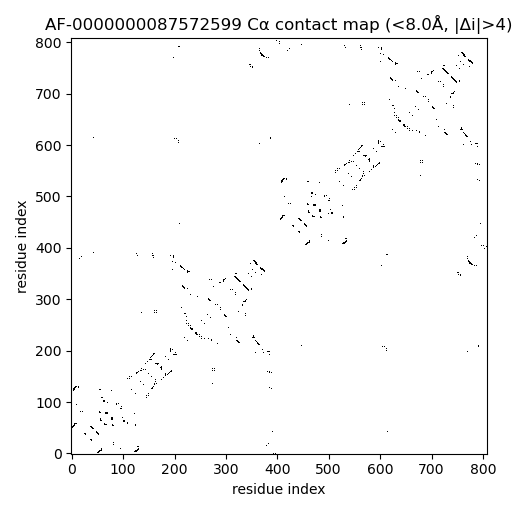 22.78 403 THR B C 1
ATOM 6187 O O . THR B 1 403 ? -33.594 -3.047 3.092 1 22.78 403 THR B O 1
ATOM 6190 N N . GLN B 1 404 ? -33.656 -4.336 4.379 1 16.16 404 GLN B N 1
ATOM 6191 C CA . GLN B 1 404 ? -35.094 -4.523 4.539 1 16.16 404 GLN B CA 1
ATOM 6192 C C . GLN B 1 404 ? -35.5 -4.359 5.996 1 16.16 404 GLN B C 1
ATOM 6194 O O . GLN B 1 404 ? -34.844 -4.887 6.898 1 16.16 404 GLN B O 1
#

Secondary structure (DSSP, 8-state):
---EEEEEE--SHHHHHHHHHHHHTPEEPTT--STT--EEEEEEETTEEEEEEEEEEEEEETTTEEE-SS-S--TT----B-HHHHHHHHHHTTS-STTS--B---SSHHHHIIIIITT--STTS-SEEEE-PPP-TTTT-TTHHHHHHHHHHTT-EEEE--SHHHH-EEGGGEEHHHHHHHHHHHTT--EE-GGGSGGG--HHHHHHTSTTPPEEEEEE---HHHHHHHHHHH--TTSSS--PPPHHHHHHHHHHHT-S-SSTHHHHTSHHHHHHHHHHHHHHS-TT-BPPPGGGSEE---TT--HHHHHHHHHHHS-EEEEEEEEEE-TTSBEEEEEEEEEEPTTSTTTT--TT-EEEEEEESSS--EEEEE-S--HHHHHHHHHHHHHHHHHHTTTTTS--/---EEEEEE--SHHHHHHHHHHHHTPEEPTT--STT--EEEEEEETTEEEEEEEEEEEEEETTTEEE-SS-S--TT----B-HHHHHHHHHHTTS-STTS--B---S-HHHHIIIIISS--STTS-SEEEE-PPP-TTTT-TTHHHHHHHHHHTT-EEEE--SHHHH-EEGGGEEHHHHHHHHHHHTT--EE-GGGSGGG--HHHHHHTSTTPPEEEEEE---HHHHHHHHHHH--TTSSS--PPPHHHHHHHHHHHT-S-SSTHHHHTSHHHHHHHHHHHHHHS-TT-BPPPGGGSEE---TT--HHHHHHHHHHHS-EEEEEEEEEE-TTSBEEEEEEEEEEPTTSTTTT--TT-EEEEEEESSS--EEEEE-S--HHHHHHHHHHHHHHHHHHTTTTTT--

pLDDT: mean 85.19, std 16.54, range [16.16, 98.81]

Solvent-accessible surface area (backbone atoms only — not comparable to full-atom values): 42007 Å² total; per-residue (Å²): 75,76,61,45,28,32,22,31,35,26,70,51,74,49,45,47,41,30,50,51,48,53,58,71,60,34,43,77,45,89,82,43,77,53,79,93,38,50,31,18,35,76,31,53,52,96,93,57,64,43,76,31,36,44,44,39,26,36,38,33,36,91,87,55,23,37,40,44,44,63,67,61,83,53,79,80,74,57,50,55,48,58,60,65,62,52,50,50,52,18,56,74,58,74,70,37,71,80,84,52,85,41,47,72,52,73,74,81,36,68,59,43,49,51,52,57,46,40,56,38,88,49,96,61,26,46,47,30,37,38,39,56,53,86,69,40,69,90,60,89,33,62,64,59,47,60,49,54,49,49,36,23,74,49,49,18,25,36,37,30,41,47,43,27,46,43,50,37,63,47,79,92,79,38,52,38,40,59,53,50,47,52,46,11,56,75,46,75,33,46,74,42,51,42,19,30,48,73,46,19,47,56,61,63,58,44,53,67,63,44,60,90,57,46,69,42,32,40,40,24,34,68,42,30,58,53,34,31,30,49,39,39,22,48,43,52,76,84,46,90,59,84,60,39,31,49,60,66,56,19,47,48,50,42,46,74,72,63,69,50,56,94,62,49,59,40,55,48,38,22,48,48,30,44,44,52,47,38,21,50,44,58,74,60,47,58,91,81,44,48,71,63,54,74,88,64,38,49,60,37,63,56,84,80,60,47,49,67,56,52,49,48,39,30,73,74,63,53,23,41,76,44,61,36,29,36,35,38,51,44,96,82,42,38,48,50,46,37,22,36,77,38,80,32,44,60,69,39,87,71,50,37,64,45,44,52,21,31,35,44,30,43,27,38,78,50,36,50,39,38,32,41,35,41,44,64,62,50,62,51,14,28,15,38,15,46,50,38,42,53,36,51,63,38,51,68,62,47,59,62,66,72,61,108,76,78,60,45,27,32,21,31,35,25,72,51,73,49,47,46,40,28,50,52,49,53,60,71,59,35,42,76,44,89,83,45,78,54,78,96,40,52,30,19,36,77,31,53,51,96,92,56,65,44,75,31,37,44,45,39,25,35,38,34,35,86,88,55,24,37,38,45,43,64,66,60,83,53,81,78,74,57,50,52,48,59,60,65,60,51,49,50,51,19,55,74,55,75,70,37,70,81,82,52,84,40,46,74,56,91,64,61,63,59,59,44,53,45,56,62,42,38,59,41,87,47,96,61,26,47,48,31,38,39,38,53,51,86,68,37,70,91,59,90,31,61,66,58,48,59,46,52,50,44,37,23,75,51,50,19,26,37,37,31,41,46,44,26,48,43,49,39,63,47,79,91,78,38,52,38,38,58,53,52,48,51,46,11,56,77,46,75,34,44,73,43,50,42,19,32,48,75,45,18,48,56,60,63,58,42,54,66,64,44,59,91,55,46,68,40,34,40,40,26,34,70,42,29,58,52,34,30,29,50,39,39,22,47,43,51,76,84,46,91,60,84,61,39,31,48,61,67,55,19,49,48,50,43,46,74,72,62,69,52,56,94,59,50,60,40,55,46,38,20,47,49,32,43,44,53,48,39,21,51,44,59,73,59,48,58,92,81,44,47,70,60,54,76,89,65,37,48,57,36,62,57,84,80,59,46,48,66,57,50,50,47,38,30,76,73,62,53,24,41,77,44,62,36,29,38,35,38,51,44,95,83,42,37,48,51,45,36,22,36,76,38,79,32,44,60,68,37,88,72,50,39,64,44,45,51,22,33,34,44,30,43,28,39,81,51,36,52,38,37,33,40,34,41,44,64,64,48,62,50,15,28,15,39,15,48,51,39,41,52,36,49,63,39,51,68,60,49,60,60,63,74,62,108

Foldseek 3Di:
DQEFEEAEEDDAPQVLLLLVVQVVQWDFDDVPPDPLGFTWHWFDDPPDIDTHTYFYAWYAYDPQGIDGPPQDPPVPPDRGDPSVVQSVVCVVVVNDNNPRPHDPDPDPRLVVCLVPQLQPPDPRGGQEYEYEDDADQVDQRPDVLVSLLSNLQSNHAYEYLALNQLQDADVPPGRSVVVSQVSNVVSVFYYHHQNVFDRQPRPLVVLVVDPPWAFFKKKKQGALLQQQLQQQQCDPLPDPDRRHDWSVVSNVVSVVVVSADPPNCCRQFCPVVLSNLLSCCSSNHDPPADGDHSVQAATHGCNPPGSVNQSCLCVVANWGWGFMWMWGQDPVRYIHTYTDTDTHHPVDPRGPRHRRKMKMWTDTPPDHIDMDIDDPDDSSSNSVSSVVVSSVSVHVPPPPPDVD/DQEFEEAEEDDAPQVLLLLVVQVVQWDFDDVPPDPLGFTWHWFDDPPDIDTHTYFYAWYAYQPQGIDGPPQDPPVPPSGGDPSVVQSVVCVVVVNDNNPRPHDPDPDGSQCCLLPPALQPPDPRGGQEYEYEDDADQVDQRPDVLVNLLSNLQSNHAYEYLALNQLQDADPPPGRSVVVSQVSNVVSVFYYHHCNVFDRQPRPLVVLVVDPPWAFFKKKKQGALLQQQLQQQQCDPLVDPDRRHDWSVVSNVVSVVVVSADPPNCCRQFCVVVLSNLLSCCSSNHDPPADRDHSVQAATHGCNPPGSVNQSVLCVVANWGWGFMWMWGQDPVRYIHTYTDTDTHHPVDPRGPRHRRKMKMWTDTPPDHIDMDIDDPDDSSSNSVSSVVVSSVSVHVPPPPPPVD

Nearest PDB structures (foldseek):
  6dzs-assembly2_D  TM=8.495E-01  e=1.066E-22  Mycolicibacterium hassiacum DSM 44199
  6dzs-assembly1_A  TM=8.411E-01  e=1.200E-22  Mycolicibacterium hassiacum DSM 44199
  4pg8-assembly1_A  TM=7.926E-01  e=1.421E-23  Staphylococcus aureus M1064
  6dzs-assembly2_C  TM=8.306E-01  e=7.536E-22  Mycolicibacterium hassiacum DSM 44199
  6dzs-assembly1_B  TM=8.655E-01  e=7.167E-21  Mycolicibacterium hassiacum DSM 44199